Protein 6JP9 (pdb70)

Secondary structure (DSSP, 8-state):
---HHHHHHHHHHHHHHHHTTS-EEEE--SSHHHHHHHHHHHHHHGGGEEEEEEE-S-SPTTHHHHHIIIIIIIT--EEEEEE-HHHHHHHHTT---HHHHHHHHHHHHHHHHHHHHHHTT--EEE--------EEE-TTS-EEEEE-TTTT--HHHHHHHHHHTT--HHHHTPPP--TTGGGGGB-SS--HHHHHHHHHHHHHHHHHHHHTT-TTT-SEEEEEEEEEEEEE-S---EEEEEEEEEEEEEEETTEEEPPPPPHHHHHHHHHHHHHHSTTEEEEEEE---BTTB-SS--/--HHHHHHHHHHHHHHHHTTS-EEEE--SSHHHHHHHHHHHHHHGGGEEEEEEE-S-S-TTHHHHHIIIIIIIT--EEEEEE-HHHHHHHHTT---HHHHHHHHHHHHHHHHHHHHHHTT--EEE----S-----EEE-TTS-EEEEE-TTTT--HHHHHHHHHHTT--HHHHTPPP--TTGGGGGB-S---HHHHHHHHHHHHHHHHHHHHTT-TTT-SEEEEEEEEEEEEE--EEEEEEEEEEEB-SSTTSBB-----HHHHHHHHHHHHHHSTTEEEEEEE---BTTB-SS--/-HHHHHHHHHHHHHHH--B--SSHHHHHHH--HHHHGGG-EEEEEE-S-SPTTHHHHHIIIIIIIS--EEEEEE-HHHHHHHHTT---HHHHHHHHHHHHHHHHHH-----------------TTTT--HHHHHHHHHHTT--HHHHTPPP--SSGGGGGB-SS--HHHHHHHHHHHHHHHHHHHHTT-TTT-SEEEEEEEEEEEEEEETTEEEEEEEEEEEEEEEEETTEEE-----HHHHHHHHHHHHHHSTTEEEEEEE---BTTB-SS--/---HHHHHHHHHHHHHHHHTT--EEEE--SSHHHHHHHHHHHHHHGGGEEEEEEE-S-SPTTHHHHHIIIIIIIT--EEEEEE-HHHHHHHTTT---HHHHHHHHHHHHHHHHHHHHHHTT--EEE----GGG--EEE-TTS-EEEEE-TTTT--HHHHHHHHHHTT--HHHHTPPP--TTGGGGSB-SS--HHHHHHHHHHHHHHHHHHHHTT-TTT-SEEEEEEEEEEEEB-----EEEEEEEEEEB-SSSSSBB-----HHHHHHHHHHHHHHSTTEEEEEEE---BTTB-SS--

Structure (mmCIF, N/CA/C/O backbone):
data_6JP9
#
_entry.id   6JP9
#
_cell.length_a   82.180
_cell.length_b   100.430
_cell.length_c   157.590
_cell.angle_alpha   90.00
_cell.angle_beta   90.00
_cell.angle_gamma   90.00
#
_symmetry.space_group_name_H-M   'P 21 21 21'
#
loop_
_entity.id
_entity.type
_entity.pdbx_description
1 polymer 'GMP synthase [glutamine-hydrolyzing] subunit B'
2 non-polymer "XANTHOSINE-5'-MONOPHOSPHATE"
3 non-polymer 'TRIETHYLENE GLYCOL'
4 non-polymer 'MALONIC ACID'
5 water water
#
loop_
_atom_site.group_PDB
_atom_site.id
_atom_site.type_symbol
_atom_site.label_atom_id
_atom_site.label_alt_id
_atom_site.label_comp_id
_atom_site.label_asym_id
_atom_site.label_entity_id
_atom_site.label_seq_id
_atom_site.pdbx_PDB_ins_code
_atom_site.Cartn_x
_atom_site.Cartn_y
_atom_site.Cartn_z
_atom_site.occupancy
_atom_site.B_iso_or_equiv
_atom_site.auth_seq_id
_atom_site.auth_comp_id
_atom_site.auth_asym_id
_atom_site.auth_atom_id
_atom_site.pdbx_PDB_model_num
ATOM 1 N N . MET A 1 1 ? -7.266 -59.660 11.197 1.00 62.76 1 MET A N 1
ATOM 2 C CA . MET A 1 1 ? -6.141 -58.962 10.503 1.00 68.80 1 MET A CA 1
ATOM 3 C C . MET A 1 1 ? -5.452 -59.900 9.502 1.00 71.72 1 MET A C 1
ATOM 4 O O . MET A 1 1 ? -4.777 -60.858 9.889 1.00 74.79 1 MET A O 1
ATOM 9 N N . PHE A 1 2 ? -5.609 -59.568 8.223 1.00 69.38 2 PHE A N 1
ATOM 10 C CA . PHE A 1 2 ? -5.137 -60.365 7.083 1.00 65.16 2 PHE A CA 1
ATOM 11 C C . PHE A 1 2 ? -3.595 -60.508 7.066 1.00 61.05 2 PHE A C 1
ATOM 12 O O . PHE A 1 2 ? -2.860 -59.581 7.430 1.00 59.99 2 PHE A O 1
ATOM 20 N N . ASP A 1 3 ? -3.153 -61.692 6.640 1.00 58.44 3 ASP A N 1
ATOM 21 C CA . ASP A 1 3 ? -1.759 -62.136 6.643 1.00 61.65 3 ASP A CA 1
ATOM 22 C C . ASP A 1 3 ? -1.284 -62.401 5.195 1.00 58.68 3 ASP A C 1
ATOM 23 O O . ASP A 1 3 ? -1.591 -63.450 4.610 1.00 56.18 3 ASP A O 1
ATOM 28 N N . PRO A 1 4 ? -0.517 -61.461 4.616 1.00 59.13 4 PRO A N 1
ATOM 29 C CA . PRO A 1 4 ? -0.088 -61.630 3.213 1.00 57.29 4 PRO A CA 1
ATOM 30 C C . PRO A 1 4 ? 0.774 -62.876 2.982 1.00 58.66 4 PRO A C 1
ATOM 31 O O . PRO A 1 4 ? 0.446 -63.682 2.101 1.00 56.97 4 PRO A O 1
ATOM 35 N N . LYS A 1 5 ? 1.835 -63.024 3.791 1.00 60.37 5 LYS A N 1
ATOM 36 C CA . LYS A 1 5 ? 2.784 -64.156 3.727 1.00 58.07 5 LYS A CA 1
ATOM 37 C C . LYS A 1 5 ? 2.116 -65.545 3.705 1.00 57.93 5 LYS A C 1
ATOM 38 O O . LYS A 1 5 ? 2.531 -66.444 2.953 1.00 64.22 5 LYS A O 1
ATOM 41 N N . LYS A 1 6 ? 1.097 -65.713 4.535 1.00 59.02 6 LYS A N 1
ATOM 42 C CA . LYS A 1 6 ? 0.341 -66.975 4.634 1.00 64.81 6 LYS A CA 1
ATOM 43 C C . LYS A 1 6 ? -0.516 -67.161 3.392 1.00 67.26 6 LYS A C 1
ATOM 44 O O . LYS A 1 6 ? -0.598 -68.259 2.847 1.00 64.77 6 LYS A O 1
ATOM 46 N N . PHE A 1 7 ? -1.173 -66.077 2.972 1.00 64.91 7 PHE A N 1
ATOM 47 C CA . PHE A 1 7 ? -2.030 -66.103 1.808 1.00 56.32 7 PHE A CA 1
ATOM 48 C C . PHE A 1 7 ? -1.255 -66.501 0.566 1.00 48.54 7 PHE A C 1
ATOM 49 O O . PHE A 1 7 ? -1.741 -67.305 -0.196 1.00 53.67 7 PHE A O 1
ATOM 57 N N . ILE A 1 8 ? -0.053 -65.953 0.394 1.00 45.04 8 ILE A N 1
ATOM 58 C CA . ILE A 1 8 ? 0.810 -66.302 -0.722 1.00 48.17 8 ILE A CA 1
ATOM 59 C C . ILE A 1 8 ? 1.121 -67.820 -0.796 1.00 56.86 8 ILE A C 1
ATOM 60 O O . ILE A 1 8 ? 1.052 -68.387 -1.872 1.00 64.82 8 ILE A O 1
ATOM 65 N N . ASP A 1 9 ? 1.445 -68.475 0.320 1.00 61.21 9 ASP A N 1
ATOM 66 C CA . ASP A 1 9 ? 1.726 -69.937 0.316 1.00 59.10 9 ASP A CA 1
ATOM 67 C C . ASP A 1 9 ? 0.488 -70.787 0.076 1.00 61.65 9 ASP A C 1
ATOM 68 O O . ASP A 1 9 ? 0.590 -71.833 -0.563 1.00 63.60 9 ASP A O 1
ATOM 73 N N . GLU A 1 10 ? -0.661 -70.356 0.609 1.00 60.46 10 GLU A N 1
ATOM 74 C CA . GLU A 1 10 ? -1.939 -71.069 0.419 1.00 60.30 10 GLU A CA 1
ATOM 75 C C . GLU A 1 10 ? -2.453 -70.905 -1.012 1.00 58.25 10 GLU A C 1
ATOM 76 O O . GLU A 1 10 ? -2.953 -71.857 -1.609 1.00 58.90 10 GLU A O 1
ATOM 78 N N . ALA A 1 11 ? -2.320 -69.691 -1.541 1.00 60.11 11 ALA A N 1
ATOM 79 C CA . ALA A 1 11 ? -2.796 -69.339 -2.888 1.00 62.47 11 ALA A CA 1
ATOM 80 C C . ALA A 1 11 ? -1.961 -70.026 -3.970 1.00 65.01 11 ALA A C 1
ATOM 81 O O . ALA A 1 11 ? -2.517 -70.676 -4.865 1.00 66.76 11 ALA A O 1
ATOM 83 N N . VAL A 1 12 ? -0.637 -69.892 -3.861 1.00 64.69 12 VAL A N 1
ATOM 84 C CA . VAL A 1 12 ? 0.309 -70.507 -4.794 1.00 65.01 12 VAL A CA 1
ATOM 85 C C . VAL A 1 12 ? 0.121 -72.020 -4.872 1.00 64.49 12 VAL A C 1
ATOM 86 O O . VAL A 1 12 ? 0.177 -72.585 -5.958 1.00 74.54 12 VAL A O 1
ATOM 90 N N . GLU A 1 13 ? -0.120 -72.660 -3.731 1.00 62.10 13 GLU A N 1
ATOM 91 C CA . GLU A 1 13 ? -0.430 -74.102 -3.677 1.00 62.46 13 GLU A CA 1
ATOM 92 C C . GLU A 1 13 ? -1.772 -74.456 -4.367 1.00 59.75 13 GLU A C 1
ATOM 93 O O . GLU A 1 13 ? -1.856 -75.461 -5.074 1.00 58.03 13 GLU A O 1
ATOM 95 N N . GLU A 1 14 ? -2.799 -73.631 -4.130 1.00 55.80 14 GLU A N 1
ATOM 96 C CA . GLU A 1 14 ? -4.128 -73.778 -4.729 1.00 58.34 14 GLU A CA 1
ATOM 97 C C . GLU A 1 14 ? -4.085 -73.526 -6.257 1.00 61.79 14 GLU A C 1
ATOM 98 O O . GLU A 1 14 ? -4.719 -74.275 -7.011 1.00 55.64 14 GLU A O 1
ATOM 102 N N . ILE A 1 15 ? -3.343 -72.495 -6.701 1.00 55.95 15 ILE A N 1
ATOM 103 C CA . ILE A 1 15 ? -3.192 -72.192 -8.144 1.00 52.85 15 ILE A CA 1
ATOM 104 C C . ILE A 1 15 ? -2.555 -73.388 -8.902 1.00 57.73 15 ILE A C 1
ATOM 105 O O . ILE A 1 15 ? -3.142 -73.881 -9.872 1.00 59.19 15 ILE A O 1
ATOM 110 N N . LYS A 1 16 ? -1.372 -73.832 -8.472 1.00 58.30 16 LYS A N 1
ATOM 111 C CA . LYS A 1 16 ? -0.731 -75.081 -8.980 1.00 59.13 16 LYS A CA 1
ATOM 112 C C . LYS A 1 16 ? -1.705 -76.253 -9.222 1.00 65.10 16 LYS A C 1
ATOM 113 O O . LYS A 1 16 ? -1.710 -76.872 -10.309 1.00 63.82 16 LYS A O 1
ATOM 119 N N . GLN A 1 17 ? -2.526 -76.529 -8.208 1.00 58.56 17 GLN A N 1
ATOM 120 C CA . GLN A 1 17 ? -3.414 -77.691 -8.206 1.00 61.19 17 GLN A CA 1
ATOM 121 C C . GLN A 1 17 ? -4.632 -77.500 -9.127 1.00 66.32 17 GLN A C 1
ATOM 122 O O . GLN A 1 17 ? -4.988 -78.412 -9.856 1.00 76.31 17 GLN A O 1
ATOM 126 N N . GLN A 1 18 ? -5.270 -76.335 -9.101 1.00 65.27 18 GLN A N 1
ATOM 127 C CA . GLN A 1 18 ? -6.407 -76.062 -9.999 1.00 64.32 18 GLN A CA 1
ATOM 128 C C . GLN A 1 18 ? -5.957 -76.054 -11.477 1.00 63.41 18 GLN A C 1
ATOM 129 O O . GLN A 1 18 ? -6.661 -76.582 -12.354 1.00 64.35 18 GLN A O 1
ATOM 132 N N . ILE A 1 19 ? -4.766 -75.503 -11.724 1.00 65.27 19 ILE A N 1
ATOM 133 C CA . ILE A 1 19 ? -4.213 -75.307 -13.075 1.00 60.50 19 ILE A CA 1
ATOM 134 C C . ILE A 1 19 ? -3.596 -76.585 -13.630 1.00 64.98 19 ILE A C 1
ATOM 135 O O . ILE A 1 19 ? -3.926 -77.007 -14.759 1.00 62.96 19 ILE A O 1
ATOM 140 N N . SER A 1 20 ? -2.669 -77.148 -12.854 1.00 67.31 20 SER A N 1
ATOM 141 C CA . SER A 1 20 ? -1.954 -78.417 -13.186 1.00 70.50 20 SER A CA 1
ATOM 142 C C . SER A 1 20 ? -0.795 -78.152 -14.150 1.00 70.97 20 SER A C 1
ATOM 143 O O . SER A 1 20 ? -0.086 -77.160 -13.994 1.00 74.53 20 SER A O 1
ATOM 146 N N . ASP A 1 21 ? -0.581 -79.035 -15.123 1.00 72.71 21 ASP A N 1
ATOM 147 C CA . ASP A 1 21 ? 0.490 -78.846 -16.111 1.00 74.30 21 ASP A CA 1
ATOM 148 C C . ASP A 1 21 ? 0.130 -77.832 -17.241 1.00 59.83 21 ASP A C 1
ATOM 149 O O . ASP A 1 21 ? 1.014 -77.460 -18.024 1.00 56.80 21 ASP A O 1
ATOM 151 N N . ARG A 1 22 ? -1.140 -77.398 -17.296 1.00 53.84 22 ARG A N 1
ATOM 152 C CA . ARG A 1 22 ? -1.727 -76.706 -18.455 1.00 52.09 22 ARG A CA 1
ATOM 153 C C . ARG A 1 22 ? -1.288 -75.227 -18.663 1.00 57.37 22 ARG A C 1
ATOM 154 O O . ARG A 1 22 ? -0.794 -74.555 -17.743 1.00 49.23 22 ARG A O 1
ATOM 162 N N . LYS A 1 23 ? -1.502 -74.732 -19.884 1.00 56.04 23 LYS A N 1
ATOM 163 C CA . LYS A 1 23 ? -1.101 -73.378 -20.261 1.00 54.28 23 LYS A CA 1
ATOM 164 C C . LYS A 1 23 ? -2.173 -72.363 -19.839 1.00 56.50 23 LYS A C 1
ATOM 165 O O . LYS A 1 23 ? -3.388 -72.567 -20.067 1.00 50.46 23 LYS A O 1
ATOM 171 N N . ALA A 1 24 ? -1.713 -71.279 -19.202 1.00 49.88 24 ALA A N 1
ATOM 172 C CA . ALA A 1 24 ? -2.613 -70.263 -18.685 1.00 48.08 24 ALA A CA 1
ATOM 173 C C . ALA A 1 24 ? -2.290 -68.926 -19.296 1.00 44.07 24 ALA A C 1
ATOM 174 O O . ALA A 1 24 ? -1.143 -68.599 -19.597 1.00 42.96 24 ALA A O 1
ATOM 176 N N . ILE A 1 25 ? -3.315 -68.117 -19.399 1.00 40.40 25 ILE A N 1
ATOM 177 C CA . ILE A 1 25 ? -3.141 -66.792 -19.943 1.00 43.13 25 ILE A CA 1
ATOM 178 C C . ILE A 1 25 ? -3.860 -65.740 -19.059 1.00 41.97 25 ILE A C 1
ATOM 179 O O . ILE A 1 25 ? -4.920 -66.023 -18.477 1.00 43.71 25 ILE A O 1
ATOM 184 N N . ILE A 1 26 ? -3.297 -64.526 -19.008 1.00 40.83 26 ILE A N 1
ATOM 185 C CA . ILE A 1 26 ? -3.903 -63.406 -18.257 1.00 37.63 26 ILE A CA 1
ATOM 186 C C . ILE A 1 26 ? -3.782 -62.078 -19.013 1.00 36.73 26 ILE A C 1
ATOM 187 O O . ILE A 1 26 ? -2.730 -61.805 -19.640 1.00 31.10 26 ILE A O 1
ATOM 192 N N . ALA A 1 27 ? -4.806 -61.227 -18.906 1.00 35.03 27 ALA A N 1
ATOM 193 C CA . ALA A 1 27 ? -4.625 -59.845 -19.372 1.00 35.50 27 ALA A CA 1
ATOM 194 C C . ALA A 1 27 ? -4.058 -58.941 -18.286 1.00 35.74 27 ALA A C 1
ATOM 195 O O . ALA A 1 27 ? -4.660 -58.806 -17.224 1.00 37.15 27 ALA A O 1
ATOM 197 N N . LEU A 1 28 ? -2.873 -58.369 -18.538 1.00 34.05 28 LEU A N 1
ATOM 198 C CA . LEU A 1 28 ? -2.357 -57.247 -17.723 1.00 38.25 28 LEU A CA 1
ATOM 199 C C . LEU A 1 28 ? -2.995 -55.902 -18.140 1.00 38.85 28 LEU A C 1
ATOM 200 O O . LEU A 1 28 ? -2.775 -55.419 -19.273 1.00 38.15 28 LEU A O 1
ATOM 205 N N . SER A 1 29 ? -3.858 -55.375 -17.278 1.00 41.19 29 SER A N 1
ATOM 206 C CA . SER A 1 29 ? -4.346 -53.944 -17.367 1.00 41.93 29 SER A CA 1
ATOM 207 C C . SER A 1 29 ? -3.357 -52.844 -16.888 1.00 45.17 29 SER A C 1
ATOM 208 O O . SER A 1 29 ? -3.549 -51.686 -17.195 1.00 56.41 29 SER A O 1
ATOM 211 N N . GLY A 1 30 ? -2.301 -53.208 -16.159 1.00 44.80 30 GLY A N 1
ATOM 212 C CA . GLY A 1 30 ? -1.491 -52.246 -15.399 1.00 42.17 30 GLY A CA 1
ATOM 213 C C . GLY A 1 30 ? -2.047 -51.934 -14.009 1.00 40.04 30 GLY A C 1
ATOM 214 O O . GLY A 1 30 ? -1.358 -51.368 -13.214 1.00 41.21 30 GLY A O 1
ATOM 215 N N . GLY A 1 31 ? -3.286 -52.332 -13.712 1.00 40.09 31 GLY A N 1
ATOM 216 C CA . GLY A 1 31 ? -3.853 -52.235 -12.364 1.00 38.05 31 GLY A CA 1
ATOM 217 C C . GLY A 1 31 ? -3.333 -53.293 -11.388 1.00 40.50 31 GLY A C 1
ATOM 218 O O . GLY A 1 31 ? -2.695 -54.312 -11.773 1.00 39.12 31 GLY A O 1
ATOM 219 N N . VAL A 1 32 ? -3.629 -53.055 -10.114 1.00 37.81 32 VAL A N 1
ATOM 220 C CA . VAL A 1 32 ? -3.050 -53.811 -9.018 1.00 35.91 32 VAL A CA 1
ATOM 221 C C . VAL A 1 32 ? -3.577 -55.239 -8.965 1.00 35.84 32 VAL A C 1
ATOM 222 O O . VAL A 1 32 ? -2.793 -56.144 -8.696 1.00 37.97 32 VAL A O 1
ATOM 226 N N . ASP A 1 33 ? -4.869 -55.418 -9.253 1.00 33.82 33 ASP A N 1
ATOM 227 C CA . ASP A 1 33 ? -5.565 -56.687 -9.139 1.00 37.30 33 ASP A CA 1
ATOM 228 C C . ASP A 1 33 ? -4.998 -57.703 -10.128 1.00 36.40 33 ASP A C 1
ATOM 229 O O . ASP A 1 33 ? -4.506 -58.770 -9.701 1.00 36.50 33 ASP A O 1
ATOM 234 N N . SER A 1 34 ? -5.017 -57.355 -11.424 1.00 34.95 34 SER A N 1
ATOM 235 C CA . SER A 1 34 ? -4.426 -58.226 -12.456 1.00 36.27 34 SER A CA 1
ATOM 236 C C . SER A 1 34 ? -2.918 -58.403 -12.240 1.00 38.13 34 SER A C 1
ATOM 237 O O . SER A 1 34 ? -2.364 -59.515 -12.456 1.00 33.35 34 SER A O 1
ATOM 240 N N . SER A 1 35 ? -2.251 -57.337 -11.820 1.00 32.25 35 SER A N 1
ATOM 241 C CA . SER A 1 35 ? -0.789 -57.414 -11.554 1.00 36.64 35 SER A CA 1
ATOM 242 C C . SER A 1 35 ? -0.495 -58.478 -10.478 1.00 38.16 35 SER A C 1
ATOM 243 O O . SER A 1 35 ? 0.413 -59.270 -10.656 1.00 39.06 35 SER A O 1
ATOM 246 N N . VAL A 1 36 ? -1.303 -58.502 -9.402 1.00 35.84 36 VAL A N 1
ATOM 247 C CA . VAL A 1 36 ? -1.134 -59.453 -8.296 1.00 38.25 36 VAL A CA 1
ATOM 248 C C . VAL A 1 36 ? -1.446 -60.914 -8.675 1.00 38.29 36 VAL A C 1
ATOM 249 O O . VAL A 1 36 ? -0.680 -61.811 -8.342 1.00 35.97 36 VAL A O 1
ATOM 253 N N . ALA A 1 37 ? -2.559 -61.119 -9.358 1.00 38.60 37 ALA A N 1
ATOM 254 C CA . ALA A 1 37 ? -2.928 -62.424 -9.882 1.00 42.26 37 ALA A CA 1
ATOM 255 C C . ALA A 1 37 ? -1.875 -62.982 -10.846 1.00 43.96 37 ALA A C 1
ATOM 256 O O . ALA A 1 37 ? -1.681 -64.207 -10.924 1.00 42.01 37 ALA A O 1
ATOM 258 N N . ALA A 1 38 ? -1.228 -62.093 -11.607 1.00 40.73 38 ALA A N 1
ATOM 259 C CA . ALA A 1 38 ? -0.208 -62.500 -12.546 1.00 40.70 38 ALA A CA 1
ATOM 260 C C . ALA A 1 38 ? 1.003 -62.961 -11.767 1.00 46.17 38 ALA A C 1
ATOM 261 O O . ALA A 1 38 ? 1.540 -64.048 -12.023 1.00 46.70 38 ALA A O 1
ATOM 263 N N . VAL A 1 39 ? 1.414 -62.163 -10.791 1.00 41.70 39 VAL A N 1
ATOM 264 C CA . VAL A 1 39 ? 2.572 -62.533 -10.009 1.00 41.22 39 VAL A CA 1
ATOM 265 C C . VAL A 1 39 ? 2.347 -63.808 -9.203 1.00 41.17 39 VAL A C 1
ATOM 266 O O . VAL A 1 39 ? 3.235 -64.674 -9.198 1.00 41.58 39 VAL A O 1
ATOM 270 N N . LEU A 1 40 ? 1.196 -63.945 -8.550 1.00 41.45 40 LEU A N 1
ATOM 271 C CA . LEU A 1 40 ? 0.871 -65.188 -7.836 1.00 45.25 40 LEU A CA 1
ATOM 272 C C . LEU A 1 40 ? 0.943 -66.368 -8.741 1.00 43.70 40 LEU A C 1
ATOM 273 O O . LEU A 1 40 ? 1.659 -67.327 -8.453 1.00 44.87 40 LEU A O 1
ATOM 278 N N . THR A 1 41 ? 0.199 -66.278 -9.852 1.00 48.61 41 THR A N 1
ATOM 279 C CA . THR A 1 41 ? 0.176 -67.324 -10.856 1.00 46.96 41 THR A CA 1
ATOM 280 C C . THR A 1 41 ? 1.573 -67.665 -11.403 1.00 52.54 41 THR A C 1
ATOM 281 O O . THR A 1 41 ? 1.880 -68.839 -11.637 1.00 55.17 41 THR A O 1
ATOM 285 N N . HIS A 1 42 ? 2.424 -66.666 -11.586 1.00 47.12 42 HIS A N 1
ATOM 286 C CA . HIS A 1 42 ? 3.800 -66.910 -12.033 1.00 53.57 42 HIS A CA 1
ATOM 287 C C . HIS A 1 42 ? 4.685 -67.633 -11.001 1.00 60.34 42 HIS A C 1
ATOM 288 O O . HIS A 1 42 ? 5.637 -68.324 -11.378 1.00 59.31 42 HIS A O 1
ATOM 295 N N . LYS A 1 43 ? 4.408 -67.447 -9.715 1.00 58.87 43 LYS A N 1
ATOM 296 C CA . LYS A 1 43 ? 5.100 -68.238 -8.680 1.00 57.50 43 LYS A CA 1
ATOM 297 C C . LYS A 1 43 ? 4.639 -69.691 -8.683 1.00 53.11 43 LYS A C 1
ATOM 298 O O . LYS A 1 43 ? 5.428 -70.563 -8.397 1.00 54.81 43 LYS A O 1
ATOM 304 N N . ALA A 1 44 ? 3.377 -69.927 -9.048 1.00 55.51 44 ALA A N 1
ATOM 305 C CA . ALA A 1 44 ? 2.779 -71.267 -9.101 1.00 57.34 44 ALA A CA 1
ATOM 306 C C . ALA A 1 44 ? 3.229 -72.133 -10.276 1.00 61.70 44 ALA A C 1
ATOM 307 O O . ALA A 1 44 ? 3.573 -73.291 -10.082 1.00 64.23 44 ALA A O 1
ATOM 309 N N . ILE A 1 45 ? 3.209 -71.585 -11.491 1.00 59.90 45 ILE A N 1
ATOM 310 C CA . ILE A 1 45 ? 3.434 -72.379 -12.703 1.00 47.15 45 ILE A CA 1
ATOM 311 C C . ILE A 1 45 ? 4.554 -71.872 -13.602 1.00 46.46 45 ILE A C 1
ATOM 312 O O . ILE A 1 45 ? 4.673 -72.314 -14.740 1.00 48.20 45 ILE A O 1
ATOM 317 N N . GLY A 1 46 ? 5.367 -70.929 -13.118 1.00 52.03 46 GLY A N 1
ATOM 318 C CA . GLY A 1 46 ? 6.441 -70.305 -13.925 1.00 50.82 46 GLY A CA 1
ATOM 319 C C . GLY A 1 46 ? 6.061 -70.050 -15.389 1.00 55.95 46 GLY A C 1
ATOM 320 O O . GLY A 1 46 ? 4.987 -69.503 -15.678 1.00 54.59 46 GLY A O 1
ATOM 321 N N . ASP A 1 47 ? 6.916 -70.511 -16.308 1.00 59.48 47 ASP A N 1
ATOM 322 C CA . ASP A 1 47 ? 6.776 -70.292 -17.774 1.00 55.46 47 ASP A CA 1
ATOM 323 C C . ASP A 1 47 ? 5.476 -70.824 -18.458 1.00 53.20 47 ASP A C 1
ATOM 324 O O . ASP A 1 47 ? 5.257 -70.563 -19.637 1.00 58.08 47 ASP A O 1
ATOM 327 N N . LYS A 1 48 ? 4.616 -71.554 -17.747 1.00 52.39 48 LYS A N 1
ATOM 328 C CA . LYS A 1 48 ? 3.288 -71.936 -18.279 1.00 52.78 48 LYS A CA 1
ATOM 329 C C . LYS A 1 48 ? 2.255 -70.770 -18.286 1.00 51.73 48 LYS A C 1
ATOM 330 O O . LYS A 1 48 ? 1.132 -70.903 -18.789 1.00 44.25 48 LYS A O 1
ATOM 334 N N . LEU A 1 49 ? 2.617 -69.637 -17.690 1.00 51.24 49 LEU A N 1
ATOM 335 C CA . LEU A 1 49 ? 1.747 -68.451 -17.731 1.00 43.57 49 LEU A CA 1
ATOM 336 C C . LEU A 1 49 ? 2.250 -67.569 -18.855 1.00 43.08 49 LEU A C 1
ATOM 337 O O . LEU A 1 49 ? 3.458 -67.285 -18.947 1.00 43.26 49 LEU A O 1
ATOM 342 N N . THR A 1 50 ? 1.316 -67.179 -19.719 1.00 39.51 50 THR A N 1
ATOM 343 C CA . THR A 1 50 ? 1.502 -66.077 -20.649 1.00 45.38 50 THR A CA 1
ATOM 344 C C . THR A 1 50 ? 0.702 -64.837 -20.187 1.00 40.56 50 THR A C 1
ATOM 345 O O . THR A 1 50 ? -0.529 -64.882 -20.044 1.00 40.05 50 THR A O 1
ATOM 349 N N . ALA A 1 51 ? 1.424 -63.771 -19.881 1.00 39.05 51 ALA A N 1
ATOM 350 C CA . ALA A 1 51 ? 0.803 -62.448 -19.589 1.00 41.56 51 ALA A CA 1
ATOM 351 C C . ALA A 1 51 ? 0.754 -61.644 -20.884 1.00 42.51 51 ALA A C 1
ATOM 352 O O . ALA A 1 51 ? 1.752 -61.566 -21.587 1.00 35.93 51 ALA A O 1
ATOM 354 N N . VAL A 1 52 ? -0.406 -61.055 -21.172 1.00 39.93 52 VAL A N 1
ATOM 355 C CA . VAL A 1 52 ? -0.647 -60.313 -22.402 1.00 38.57 52 VAL A CA 1
ATOM 356 C C . VAL A 1 52 ? -0.908 -58.836 -22.023 1.00 34.55 52 VAL A C 1
ATOM 357 O O . VAL A 1 52 ? -1.817 -58.558 -21.240 1.00 32.04 52 VAL A O 1
ATOM 361 N N . PHE A 1 53 ? -0.165 -57.917 -22.626 1.00 32.87 53 PHE A N 1
ATOM 362 C CA . PHE A 1 53 ? -0.457 -56.461 -22.527 1.00 33.66 53 PHE A CA 1
ATOM 363 C C . PHE A 1 53 ? -0.894 -55.993 -23.914 1.00 37.08 53 PHE A C 1
ATOM 364 O O . PHE A 1 53 ? -0.094 -55.947 -24.877 1.00 31.51 53 PHE A O 1
ATOM 372 N N . VAL A 1 54 ? -2.169 -55.633 -24.044 1.00 34.34 54 VAL A N 1
ATOM 373 C CA . VAL A 1 54 ? -2.584 -55.065 -25.303 1.00 37.08 54 VAL A CA 1
ATOM 374 C C . VAL A 1 54 ? -2.354 -53.540 -25.235 1.00 34.89 54 VAL A C 1
ATOM 375 O O . VAL A 1 54 ? -3.008 -52.848 -24.486 1.00 35.96 54 VAL A O 1
ATOM 379 N N . ASP A 1 55 ? -1.422 -53.024 -26.026 1.00 35.43 55 ASP A N 1
ATOM 380 C CA . ASP A 1 55 ? -1.229 -51.589 -26.104 1.00 33.20 55 ASP A CA 1
ATOM 381 C C . ASP A 1 55 ? -2.252 -51.005 -27.079 1.00 33.28 55 ASP A C 1
ATOM 382 O O . ASP A 1 55 ? -2.047 -50.991 -28.295 1.00 36.74 55 ASP A O 1
ATOM 387 N N . THR A 1 56 ? -3.379 -50.555 -26.533 1.00 35.20 56 THR A N 1
ATOM 388 C CA . THR A 1 56 ? -4.469 -49.994 -27.306 1.00 34.27 56 THR A CA 1
ATOM 389 C C . THR A 1 56 ? -4.180 -48.532 -27.779 1.00 37.39 56 THR A C 1
ATOM 390 O O . THR A 1 56 ? -4.966 -47.959 -28.525 1.00 35.93 56 THR A O 1
ATOM 394 N N . GLY A 1 57 ? -3.115 -47.917 -27.279 1.00 36.16 57 GLY A N 1
ATOM 395 C CA . GLY A 1 57 ? -2.841 -46.491 -27.522 1.00 35.76 57 GLY A CA 1
ATOM 396 C C . GLY A 1 57 ? -3.729 -45.570 -26.692 1.00 40.95 57 GLY A C 1
ATOM 397 O O . GLY A 1 57 ? -3.620 -44.355 -26.815 1.00 43.26 57 GLY A O 1
ATOM 398 N N . LEU A 1 58 ? -4.576 -46.152 -25.827 1.00 37.25 58 LEU A N 1
ATOM 399 C CA . LEU A 1 58 ? -5.524 -45.447 -24.990 1.00 37.14 58 LEU A CA 1
ATOM 400 C C . LEU A 1 58 ? -5.134 -45.426 -23.501 1.00 38.99 58 LEU A C 1
ATOM 401 O O . LEU A 1 58 ? -5.928 -44.978 -22.663 1.00 38.14 58 LEU A O 1
ATOM 406 N N . MET A 1 59 ? -3.934 -45.902 -23.183 1.00 35.13 59 MET A N 1
ATOM 407 C CA . MET A 1 59 ? -3.468 -46.061 -21.807 1.00 38.39 59 MET A CA 1
ATOM 408 C C . MET A 1 59 ? -2.772 -44.744 -21.429 1.00 38.65 59 MET A C 1
ATOM 409 O O . MET A 1 59 ? -2.513 -43.887 -22.306 1.00 33.59 59 MET A O 1
ATOM 414 N N . ARG A 1 60 ? -2.390 -44.635 -20.161 1.00 34.64 60 ARG A N 1
ATOM 415 C CA . ARG A 1 60 ? -1.648 -43.458 -19.689 1.00 37.08 60 ARG A CA 1
ATOM 416 C C . ARG A 1 60 ? -0.249 -43.483 -20.269 1.00 34.51 60 ARG A C 1
ATOM 417 O O . ARG A 1 60 ? 0.306 -44.553 -20.535 1.00 30.02 60 ARG A O 1
ATOM 425 N N . LYS A 1 61 ? 0.327 -42.306 -20.408 1.00 29.39 61 LYS A N 1
ATOM 426 C CA . LYS A 1 61 ? 1.661 -42.179 -20.919 1.00 35.42 61 LYS A CA 1
ATOM 427 C C . LYS A 1 61 ? 2.634 -43.134 -20.207 1.00 34.50 61 LYS A C 1
ATOM 428 O O . LYS A 1 61 ? 2.603 -43.221 -19.016 1.00 35.62 61 LYS A O 1
ATOM 434 N N . GLY A 1 62 ? 3.480 -43.840 -20.930 1.00 37.05 62 GLY A N 1
ATOM 435 C CA . GLY A 1 62 ? 4.516 -44.672 -20.285 1.00 37.72 62 GLY A CA 1
ATOM 436 C C . GLY A 1 62 ? 3.994 -46.038 -19.798 1.00 41.63 62 GLY A C 1
ATOM 437 O O . GLY A 1 62 ? 4.756 -46.802 -19.236 1.00 38.22 62 GLY A O 1
ATOM 438 N N . GLU A 1 63 ? 2.705 -46.364 -19.967 1.00 37.82 63 GLU A N 1
ATOM 439 C CA . GLU A 1 63 ? 2.186 -47.620 -19.408 1.00 39.28 63 GLU A CA 1
ATOM 440 C C . GLU A 1 63 ? 2.864 -48.884 -19.922 1.00 37.12 63 GLU A C 1
ATOM 441 O O . GLU A 1 63 ? 3.209 -49.736 -19.135 1.00 33.94 63 GLU A O 1
ATOM 447 N N . ARG A 1 64 ? 2.976 -49.028 -21.241 1.00 39.11 64 ARG A N 1
ATOM 448 C CA . ARG A 1 64 ? 3.588 -50.204 -21.854 1.00 40.84 64 ARG A CA 1
ATOM 449 C C . ARG A 1 64 ? 5.005 -50.439 -21.284 1.00 40.57 64 ARG A C 1
ATOM 450 O O . ARG A 1 64 ? 5.395 -51.564 -20.934 1.00 37.64 64 ARG A O 1
ATOM 458 N N . GLU A 1 65 ? 5.747 -49.351 -21.160 1.00 34.69 65 GLU A N 1
ATOM 459 C CA . GLU A 1 65 ? 7.172 -49.404 -20.753 1.00 37.32 65 GLU A CA 1
ATOM 460 C C . GLU A 1 65 ? 7.282 -49.790 -19.307 1.00 39.46 65 GLU A C 1
ATOM 461 O O . GLU A 1 65 ? 8.133 -50.608 -18.963 1.00 35.73 65 GLU A O 1
ATOM 467 N N . GLU A 1 66 ? 6.398 -49.238 -18.457 1.00 39.78 66 GLU A N 1
ATOM 468 C CA . GLU A 1 66 ? 6.334 -49.677 -17.062 1.00 39.95 66 GLU A CA 1
ATOM 469 C C . GLU A 1 66 ? 5.938 -51.164 -16.953 1.00 40.67 66 GLU A C 1
ATOM 470 O O . GLU A 1 66 ? 6.498 -51.878 -16.129 1.00 39.04 66 GLU A O 1
ATOM 476 N N . VAL A 1 67 ? 5.001 -51.649 -17.775 1.00 37.05 67 VAL A N 1
ATOM 477 C CA . VAL A 1 67 ? 4.620 -53.075 -17.681 1.00 38.77 67 VAL A CA 1
ATOM 478 C C . VAL A 1 67 ? 5.811 -53.942 -18.077 1.00 38.87 67 VAL A C 1
ATOM 479 O O . VAL A 1 67 ? 6.045 -54.980 -17.458 1.00 38.59 67 VAL A O 1
ATOM 483 N N . GLU A 1 68 ? 6.533 -53.519 -19.115 1.00 44.46 68 GLU A N 1
ATOM 484 C CA . GLU A 1 68 ? 7.704 -54.244 -19.623 1.00 46.94 68 GLU A CA 1
ATOM 485 C C . GLU A 1 68 ? 8.744 -54.434 -18.560 1.00 44.89 68 GLU A C 1
ATOM 486 O O . GLU A 1 68 ? 9.051 -55.600 -18.218 1.00 37.24 68 GLU A O 1
ATOM 492 N N . LYS A 1 69 ? 9.214 -53.304 -18.018 1.00 39.22 69 LYS A N 1
ATOM 493 C CA . LYS A 1 69 ? 10.224 -53.273 -16.981 1.00 44.49 69 LYS A CA 1
ATOM 494 C C . LYS A 1 69 ? 9.825 -54.055 -15.712 1.00 51.95 69 LYS A C 1
ATOM 495 O O . LYS A 1 69 ? 10.688 -54.665 -15.048 1.00 48.67 69 LYS A O 1
ATOM 499 N N . THR A 1 70 ? 8.550 -53.957 -15.322 1.00 45.34 70 THR A N 1
ATOM 500 C CA . THR A 1 70 ? 8.090 -54.592 -14.085 1.00 46.57 70 THR A CA 1
ATOM 501 C C . THR A 1 70 ? 7.907 -56.093 -14.267 1.00 48.06 70 THR A C 1
ATOM 502 O O . THR A 1 70 ? 8.460 -56.872 -13.495 1.00 46.83 70 THR A O 1
ATOM 506 N N . PHE A 1 71 ? 7.142 -56.497 -15.293 1.00 47.77 71 PHE A N 1
ATOM 507 C CA . PHE A 1 71 ? 6.701 -57.890 -15.470 1.00 43.30 71 PHE A CA 1
ATOM 508 C C . PHE A 1 71 ? 7.626 -58.792 -16.287 1.00 45.53 71 PHE A C 1
ATOM 509 O O . PHE A 1 71 ? 7.750 -59.979 -15.977 1.00 42.00 71 PHE A O 1
ATOM 517 N N . ARG A 1 72 ? 8.263 -58.240 -17.317 1.00 52.25 72 ARG A N 1
ATOM 518 C CA . ARG A 1 72 ? 9.239 -58.997 -18.120 1.00 52.85 72 ARG A CA 1
ATOM 519 C C . ARG A 1 72 ? 10.614 -58.900 -17.462 1.00 52.25 72 ARG A C 1
ATOM 520 O O . ARG A 1 72 ? 11.144 -59.905 -17.055 1.00 49.50 72 ARG A O 1
ATOM 528 N N . ASP A 1 73 ? 11.144 -57.693 -17.308 1.00 45.70 73 ASP A N 1
ATOM 529 C CA . ASP A 1 73 ? 12.501 -57.491 -16.779 1.00 48.61 73 ASP A CA 1
ATOM 530 C C . ASP A 1 73 ? 12.666 -57.787 -15.288 1.00 49.70 73 ASP A C 1
ATOM 531 O O . ASP A 1 73 ? 13.519 -58.591 -14.911 1.00 53.26 73 ASP A O 1
ATOM 536 N N . LYS A 1 74 ? 11.866 -57.172 -14.440 1.00 51.29 74 LYS A N 1
ATOM 537 C CA . LYS A 1 74 ? 12.007 -57.420 -13.013 1.00 54.07 74 LYS A CA 1
ATOM 538 C C . LYS A 1 74 ? 11.461 -58.800 -12.557 1.00 57.87 74 LYS A C 1
ATOM 539 O O . LYS A 1 74 ? 12.148 -59.486 -11.791 1.00 66.19 74 LYS A O 1
ATOM 542 N N . LEU A 1 75 ? 10.284 -59.243 -13.004 1.00 48.93 75 LEU A N 1
ATOM 543 C CA . LEU A 1 75 ? 9.737 -60.516 -12.489 1.00 43.73 75 LEU A CA 1
ATOM 544 C C . LEU A 1 75 ? 9.944 -61.761 -13.332 1.00 45.41 75 LEU A C 1
ATOM 545 O O . LEU A 1 75 ? 9.677 -62.856 -12.858 1.00 47.54 75 LEU A O 1
ATOM 550 N N . GLY A 1 76 ? 10.384 -61.592 -14.572 1.00 48.90 76 GLY A N 1
ATOM 551 C CA . GLY A 1 76 ? 10.651 -62.701 -15.491 1.00 48.26 76 GLY A CA 1
ATOM 552 C C . GLY A 1 76 ? 9.424 -63.439 -16.015 1.00 54.68 76 GLY A C 1
ATOM 553 O O . GLY A 1 76 ? 9.523 -64.628 -16.341 1.00 56.30 76 GLY A O 1
ATOM 554 N N . LEU A 1 77 ? 8.271 -62.770 -16.125 1.00 43.78 77 LEU A N 1
ATOM 555 C CA . LEU A 1 77 ? 7.077 -63.454 -16.633 1.00 44.18 77 LEU A CA 1
ATOM 556 C C . LEU A 1 77 ? 7.228 -63.566 -18.122 1.00 44.32 77 LEU A C 1
ATOM 557 O O . LEU A 1 77 ? 8.006 -62.816 -18.727 1.00 49.36 77 LEU A O 1
ATOM 562 N N . ASN A 1 78 ? 6.535 -64.528 -18.719 1.00 47.99 78 ASN A N 1
ATOM 563 C CA . ASN A 1 78 ? 6.378 -64.555 -20.186 1.00 49.17 78 ASN A CA 1
ATOM 564 C C . ASN A 1 78 ? 5.403 -63.467 -20.627 1.00 45.17 78 ASN A C 1
ATOM 565 O O . ASN A 1 78 ? 4.169 -63.666 -20.573 1.00 42.54 78 ASN A O 1
ATOM 570 N N . LEU A 1 79 ? 5.933 -62.342 -21.102 1.00 41.52 79 LEU A N 1
ATOM 571 C CA . LEU A 1 79 ? 5.065 -61.219 -21.492 1.00 41.06 79 LEU A CA 1
ATOM 572 C C . LEU A 1 79 ? 4.996 -61.103 -23.018 1.00 44.56 79 LEU A C 1
ATOM 573 O O . LEU A 1 79 ? 6.016 -60.957 -23.683 1.00 49.11 79 LEU A O 1
ATOM 578 N N . ILE A 1 80 ? 3.796 -61.170 -23.567 1.00 43.25 80 ILE A N 1
ATOM 579 C CA . ILE A 1 80 ? 3.538 -60.708 -24.934 1.00 42.74 80 ILE A CA 1
ATOM 580 C C . ILE A 1 80 ? 2.902 -59.304 -24.883 1.00 44.01 80 ILE A C 1
ATOM 581 O O . ILE A 1 80 ? 1.883 -59.113 -24.201 1.00 41.72 80 ILE A O 1
ATOM 586 N N . VAL A 1 81 ? 3.506 -58.363 -25.612 1.00 38.86 81 VAL A N 1
ATOM 587 C CA . VAL A 1 81 ? 2.954 -57.042 -25.857 1.00 40.28 81 VAL A CA 1
ATOM 588 C C . VAL A 1 81 ? 2.464 -56.913 -27.303 1.00 37.41 81 VAL A C 1
ATOM 589 O O . VAL A 1 81 ? 3.248 -56.983 -28.192 1.00 46.14 81 VAL A O 1
ATOM 593 N N . VAL A 1 82 ? 1.179 -56.682 -27.515 1.00 33.57 82 VAL A N 1
ATOM 594 C CA . VAL A 1 82 ? 0.606 -56.489 -28.830 1.00 35.63 82 VAL A CA 1
ATOM 595 C C . VAL A 1 82 ? 0.482 -54.978 -29.027 1.00 41.08 82 VAL A C 1
ATOM 596 O O . VAL A 1 82 ? -0.197 -54.283 -28.264 1.00 41.27 82 VAL A O 1
ATOM 600 N N . ASP A 1 83 ? 1.152 -54.470 -30.044 1.00 41.31 83 ASP A N 1
ATOM 601 C CA . ASP A 1 83 ? 1.028 -53.092 -30.455 1.00 40.65 83 ASP A CA 1
ATOM 602 C C . ASP A 1 83 ? -0.233 -52.937 -31.348 1.00 41.93 83 ASP A C 1
ATOM 603 O O . ASP A 1 83 ? -0.173 -53.151 -32.555 1.00 37.70 83 ASP A O 1
ATOM 608 N N . ALA A 1 84 ? -1.355 -52.554 -30.737 1.00 37.49 84 ALA A N 1
ATOM 609 C CA . ALA A 1 84 ? -2.631 -52.425 -31.434 1.00 34.03 84 ALA A CA 1
ATOM 610 C C . ALA A 1 84 ? -3.096 -50.980 -31.534 1.00 34.11 84 ALA A C 1
ATOM 611 O O . ALA A 1 84 ? -4.274 -50.745 -31.745 1.00 38.25 84 ALA A O 1
ATOM 613 N N . LYS A 1 85 ? -2.174 -50.018 -31.465 1.00 34.38 85 LYS A N 1
ATOM 614 C CA . LYS A 1 85 ? -2.529 -48.558 -31.396 1.00 37.36 85 LYS A CA 1
ATOM 615 C C . LYS A 1 85 ? -3.316 -48.102 -32.643 1.00 39.78 85 LYS A C 1
ATOM 616 O O . LYS A 1 85 ? -4.495 -47.593 -32.563 1.00 37.99 85 LYS A O 1
ATOM 620 N N . ASP A 1 86 ? -2.664 -48.318 -33.796 1.00 37.69 86 ASP A N 1
ATOM 621 C CA . ASP A 1 86 ? -3.226 -47.987 -35.097 1.00 41.61 86 ASP A CA 1
ATOM 622 C C . ASP A 1 86 ? -4.524 -48.718 -35.226 1.00 40.18 86 ASP A C 1
ATOM 623 O O . ASP A 1 86 ? -5.532 -48.145 -35.629 1.00 39.87 86 ASP A O 1
ATOM 628 N N . ARG A 1 87 ? -4.541 -49.974 -34.800 1.00 39.52 87 ARG A N 1
ATOM 629 C CA . ARG A 1 87 ? -5.757 -50.737 -34.910 1.00 42.53 87 ARG A CA 1
ATOM 630 C C . ARG A 1 87 ? -6.933 -50.139 -34.113 1.00 38.01 87 ARG A C 1
ATOM 631 O O . ARG A 1 87 ? -8.012 -49.994 -34.645 1.00 41.15 87 ARG A O 1
ATOM 639 N N . PHE A 1 88 ? -6.751 -49.818 -32.835 1.00 34.88 88 PHE A N 1
ATOM 640 C CA . PHE A 1 88 ? -7.834 -49.197 -32.062 1.00 36.64 88 PHE A CA 1
ATOM 641 C C . PHE A 1 88 ? -8.235 -47.781 -32.580 1.00 33.99 88 PHE A C 1
ATOM 642 O O . PHE A 1 88 ? -9.412 -47.450 -32.596 1.00 27.32 88 PHE A O 1
ATOM 650 N N . LEU A 1 89 ? -7.257 -46.983 -32.989 1.00 33.50 89 LEU A N 1
ATOM 651 C CA . LEU A 1 89 ? -7.503 -45.625 -33.485 1.00 39.76 89 LEU A CA 1
ATOM 652 C C . LEU A 1 89 ? -8.336 -45.705 -34.770 1.00 46.79 89 LEU A C 1
ATOM 653 O O . LEU A 1 89 ? -9.433 -45.102 -34.862 1.00 41.22 89 LEU A O 1
ATOM 658 N N . ASN A 1 90 ? -7.900 -46.570 -35.702 1.00 46.90 90 ASN A N 1
ATOM 659 C CA . ASN A 1 90 ? -8.645 -46.807 -36.963 1.00 44.66 90 ASN A CA 1
ATOM 660 C C . ASN A 1 90 ? -10.085 -47.283 -36.694 1.00 41.56 90 ASN A C 1
ATOM 661 O O . ASN A 1 90 ? -11.043 -46.754 -37.287 1.00 42.25 90 ASN A O 1
ATOM 666 N N . ALA A 1 91 ? -10.267 -48.192 -35.738 1.00 40.64 91 ALA A N 1
ATOM 667 C CA . ALA A 1 91 ? -11.655 -48.640 -35.349 1.00 41.63 91 ALA A CA 1
ATOM 668 C C . ALA A 1 91 ? -12.595 -47.579 -34.761 1.00 42.13 91 ALA A C 1
ATOM 669 O O . ALA A 1 91 ? -13.834 -47.778 -34.777 1.00 39.14 91 ALA A O 1
ATOM 671 N N . LEU A 1 92 ? -12.016 -46.534 -34.144 1.00 42.00 92 LEU A N 1
ATOM 672 C CA . LEU A 1 92 ? -12.801 -45.437 -33.522 1.00 37.95 92 LEU A CA 1
ATOM 673 C C . LEU A 1 92 ? -13.022 -44.209 -34.443 1.00 39.55 92 LEU A C 1
ATOM 674 O O . LEU A 1 92 ? -13.692 -43.247 -34.041 1.00 35.77 92 LEU A O 1
ATOM 679 N N . LYS A 1 93 ? -12.425 -44.228 -35.644 1.00 46.63 93 LYS A N 1
ATOM 680 C CA . LYS A 1 93 ? -12.626 -43.191 -36.676 1.00 46.89 93 LYS A CA 1
ATOM 681 C C . LYS A 1 93 ? -14.120 -42.910 -36.810 1.00 47.77 93 LYS A C 1
ATOM 682 O O . LYS A 1 93 ? -14.945 -43.829 -36.867 1.00 49.34 93 LYS A O 1
ATOM 686 N N . GLY A 1 94 ? -14.477 -41.635 -36.732 1.00 44.77 94 GLY A N 1
ATOM 687 C CA . GLY A 1 94 ? -15.858 -41.213 -36.864 1.00 39.75 94 GLY A CA 1
ATOM 688 C C . GLY A 1 94 ? -16.791 -41.469 -35.711 1.00 43.72 94 GLY A C 1
ATOM 689 O O . GLY A 1 94 ? -17.942 -41.008 -35.765 1.00 45.61 94 GLY A O 1
ATOM 690 N N . VAL A 1 95 ? -16.321 -42.130 -34.648 1.00 40.77 95 VAL A N 1
ATOM 691 C CA . VAL A 1 95 ? -17.223 -42.595 -33.576 1.00 41.43 95 VAL A CA 1
ATOM 692 C C . VAL A 1 95 ? -17.294 -41.592 -32.411 1.00 41.54 95 VAL A C 1
ATOM 693 O O . VAL A 1 95 ? -16.285 -41.302 -31.724 1.00 38.33 95 VAL A O 1
ATOM 697 N N . THR A 1 96 ? -18.503 -41.079 -32.217 1.00 39.57 96 THR A N 1
ATOM 698 C CA . THR A 1 96 ? -18.775 -40.019 -31.251 1.00 43.25 96 THR A CA 1
ATOM 699 C C . THR A 1 96 ? -19.756 -40.458 -30.195 1.00 44.80 96 THR A C 1
ATOM 700 O O . THR A 1 96 ? -19.860 -39.792 -29.163 1.00 47.65 96 THR A O 1
ATOM 704 N N . ASP A 1 97 ? -20.493 -41.550 -30.433 1.00 42.98 97 ASP A N 1
ATOM 705 C CA . ASP A 1 97 ? -21.325 -42.124 -29.406 1.00 44.14 97 ASP A CA 1
ATOM 706 C C . ASP A 1 97 ? -20.438 -42.797 -28.310 1.00 45.91 97 ASP A C 1
ATOM 707 O O . ASP A 1 97 ? -19.641 -43.707 -28.613 1.00 40.81 97 ASP A O 1
ATOM 712 N N . PRO A 1 98 ? -20.598 -42.381 -27.039 1.00 44.96 98 PRO A N 1
ATOM 713 C CA . PRO A 1 98 ? -19.844 -43.018 -25.959 1.00 43.91 98 PRO A CA 1
ATOM 714 C C . PRO A 1 98 ? -20.143 -44.495 -25.722 1.00 40.58 98 PRO A C 1
ATOM 715 O O . PRO A 1 98 ? -19.210 -45.225 -25.424 1.00 39.75 98 PRO A O 1
ATOM 719 N N . GLU A 1 99 ? -21.409 -44.910 -25.810 1.00 44.92 99 GLU A N 1
ATOM 720 C CA . GLU A 1 99 ? -21.809 -46.340 -25.810 1.00 42.72 99 GLU A CA 1
ATOM 721 C C . GLU A 1 99 ? -21.064 -47.099 -26.892 1.00 42.54 99 GLU A C 1
ATOM 722 O O . GLU A 1 99 ? -20.481 -48.146 -26.653 1.00 45.27 99 GLU A O 1
ATOM 724 N N . GLU A 1 100 ? -21.050 -46.543 -28.092 1.00 43.21 100 GLU A N 1
ATOM 725 C CA . GLU A 1 100 ? -20.382 -47.195 -29.189 1.00 41.50 100 GLU A CA 1
ATOM 726 C C . GLU A 1 100 ? -18.870 -47.242 -29.021 1.00 44.91 100 GLU A C 1
ATOM 727 O O . GLU A 1 100 ? -18.201 -48.229 -29.426 1.00 35.96 100 GLU A O 1
ATOM 733 N N . LYS A 1 101 ? -18.311 -46.197 -28.413 1.00 41.14 101 LYS A N 1
ATOM 734 C CA . LYS A 1 101 ? -16.895 -46.252 -28.077 1.00 37.32 101 LYS A CA 1
ATOM 735 C C . LYS A 1 101 ? -16.615 -47.400 -27.143 1.00 37.07 101 LYS A C 1
ATOM 736 O O . LYS A 1 101 ? -15.690 -48.161 -27.365 1.00 38.67 101 LYS A O 1
ATOM 742 N N . ARG A 1 102 ? -17.398 -47.479 -26.083 1.00 39.94 102 ARG A N 1
ATOM 743 C CA . ARG A 1 102 ? -17.204 -48.487 -25.103 1.00 44.83 102 ARG A CA 1
ATOM 744 C C . ARG A 1 102 ? -17.319 -49.892 -25.734 1.00 47.42 102 ARG A C 1
ATOM 745 O O . ARG A 1 102 ? -16.461 -50.717 -25.501 1.00 40.78 102 ARG A O 1
ATOM 753 N N . LYS A 1 103 ? -18.345 -50.114 -26.559 1.00 54.70 103 LYS A N 1
ATOM 754 C CA . LYS A 1 103 ? -18.579 -51.401 -27.277 1.00 53.24 103 LYS A CA 1
ATOM 755 C C . LYS A 1 103 ? -17.409 -51.763 -28.161 1.00 45.23 103 LYS A C 1
ATOM 756 O O . LYS A 1 103 ? -16.850 -52.854 -28.074 1.00 42.43 103 LYS A O 1
ATOM 760 N N . ILE A 1 104 ? -17.034 -50.846 -29.038 1.00 43.21 104 ILE A N 1
ATOM 761 C CA . ILE A 1 104 ? -15.970 -51.107 -29.984 1.00 43.01 104 ILE A CA 1
ATOM 762 C C . ILE A 1 104 ? -14.687 -51.554 -29.244 1.00 42.05 104 ILE A C 1
ATOM 763 O O . ILE A 1 104 ? -14.047 -52.542 -29.605 1.00 41.44 104 ILE A O 1
ATOM 768 N N . ILE A 1 105 ? -14.358 -50.837 -28.185 1.00 40.94 105 ILE A N 1
ATOM 769 C CA . ILE A 1 105 ? -13.106 -51.045 -27.477 1.00 38.75 105 ILE A CA 1
ATOM 770 C C . ILE A 1 105 ? -13.140 -52.406 -26.755 1.00 36.68 105 ILE A C 1
ATOM 771 O O . ILE A 1 105 ? -12.235 -53.177 -26.928 1.00 36.04 105 ILE A O 1
ATOM 776 N N . GLY A 1 106 ? -14.174 -52.654 -25.966 1.00 38.01 106 GLY A N 1
ATOM 777 C CA . GLY A 1 106 ? -14.445 -53.968 -25.357 1.00 42.41 106 GLY A CA 1
ATOM 778 C C . GLY A 1 106 ? -14.301 -55.162 -26.317 1.00 38.56 106 GLY A C 1
ATOM 779 O O . GLY A 1 106 ? -13.517 -56.059 -26.087 1.00 37.10 106 GLY A O 1
ATOM 780 N N . LYS A 1 107 ? -15.007 -55.128 -27.445 1.00 42.27 107 LYS A N 1
ATOM 781 C CA . LYS A 1 107 ? -14.967 -56.257 -28.373 1.00 43.54 107 LYS A CA 1
ATOM 782 C C . LYS A 1 107 ? -13.641 -56.409 -29.079 1.00 40.44 107 LYS A C 1
ATOM 783 O O . LYS A 1 107 ? -13.147 -57.520 -29.218 1.00 36.31 107 LYS A O 1
ATOM 789 N N . LEU A 1 108 ? -13.033 -55.301 -29.499 1.00 37.37 108 LEU A N 1
ATOM 790 C CA . LEU A 1 108 ? -11.722 -55.370 -30.162 1.00 33.78 108 LEU A CA 1
ATOM 791 C C . LEU A 1 108 ? -10.640 -55.860 -29.226 1.00 33.83 108 LEU A C 1
ATOM 792 O O . LEU A 1 108 ? -9.712 -56.536 -29.652 1.00 36.11 108 LEU A O 1
ATOM 797 N N . PHE A 1 109 ? -10.718 -55.494 -27.952 1.00 36.00 109 PHE A N 1
ATOM 798 C CA . PHE A 1 109 ? -9.717 -55.975 -27.002 1.00 39.03 109 PHE A CA 1
ATOM 799 C C . PHE A 1 109 ? -9.811 -57.545 -26.915 1.00 35.99 109 PHE A C 1
ATOM 800 O O . PHE A 1 109 ? -8.818 -58.240 -26.978 1.00 39.22 109 PHE A O 1
ATOM 808 N N . ILE A 1 110 ? -11.016 -58.040 -26.722 1.00 36.20 110 ILE A N 1
ATOM 809 C CA . ILE A 1 110 ? -11.309 -59.509 -26.723 1.00 39.22 110 ILE A CA 1
ATOM 810 C C . ILE A 1 110 ? -10.785 -60.196 -27.998 1.00 39.71 110 ILE A C 1
ATOM 811 O O . ILE A 1 110 ? -10.123 -61.242 -27.906 1.00 41.94 110 ILE A O 1
ATOM 816 N N . ASP A 1 111 ? -10.941 -59.565 -29.160 1.00 39.88 111 ASP A N 1
ATOM 817 C CA . ASP A 1 111 ? -10.461 -60.155 -30.393 1.00 39.19 111 ASP A CA 1
ATOM 818 C C . ASP A 1 111 ? -8.939 -60.299 -30.410 1.00 36.99 111 ASP A C 1
ATOM 819 O O . ASP A 1 111 ? -8.430 -61.358 -30.731 1.00 40.54 111 ASP A O 1
ATOM 824 N N . VAL A 1 112 ? -8.220 -59.270 -30.015 1.00 33.79 112 VAL A N 1
ATOM 825 C CA . VAL A 1 112 ? -6.736 -59.371 -29.892 1.00 35.19 112 VAL A CA 1
ATOM 826 C C . VAL A 1 112 ? -6.311 -60.432 -28.851 1.00 40.37 112 VAL A C 1
ATOM 827 O O . VAL A 1 112 ? -5.432 -61.249 -29.099 1.00 41.53 112 VAL A O 1
ATOM 831 N N . PHE A 1 113 ? -6.947 -60.406 -27.686 1.00 38.76 113 PHE A N 1
ATOM 832 C CA . PHE A 1 113 ? -6.616 -61.305 -26.620 1.00 38.94 113 PHE A CA 1
ATOM 833 C C . PHE A 1 113 ? -6.933 -62.762 -27.045 1.00 43.95 113 PHE A C 1
ATOM 834 O O . PHE A 1 113 ? -6.117 -63.651 -26.845 1.00 38.68 113 PHE A O 1
ATOM 842 N N . GLU A 1 114 ? -8.118 -62.968 -27.632 1.00 44.88 114 GLU A N 1
ATOM 843 C CA . GLU A 1 114 ? -8.532 -64.279 -28.097 1.00 44.97 114 GLU A CA 1
ATOM 844 C C . GLU A 1 114 ? -7.572 -64.781 -29.155 1.00 45.91 114 GLU A C 1
ATOM 845 O O . GLU A 1 114 ? -7.250 -65.984 -29.170 1.00 37.60 114 GLU A O 1
ATOM 851 N N . GLU A 1 115 ? -7.091 -63.892 -30.024 1.00 40.03 115 GLU A N 1
ATOM 852 C CA . GLU A 1 115 ? -6.151 -64.345 -31.049 1.00 43.35 115 GLU A CA 1
ATOM 853 C C . GLU A 1 115 ? -4.944 -64.970 -30.349 1.00 48.55 115 GLU A C 1
ATOM 854 O O . GLU A 1 115 ? -4.576 -66.102 -30.679 1.00 48.56 115 GLU A O 1
ATOM 860 N N . ILE A 1 116 ? -4.370 -64.264 -29.360 1.00 49.52 116 ILE A N 1
ATOM 861 C CA . ILE A 1 116 ? -3.249 -64.830 -28.566 1.00 51.07 116 ILE A CA 1
ATOM 862 C C . ILE A 1 116 ? -3.653 -66.128 -27.869 1.00 47.65 116 ILE A C 1
ATOM 863 O O . ILE A 1 116 ? -2.864 -67.080 -27.886 1.00 46.95 116 ILE A O 1
ATOM 868 N N . ALA A 1 117 ? -4.854 -66.167 -27.286 1.00 44.00 117 ALA A N 1
ATOM 869 C CA . ALA A 1 117 ? -5.364 -67.380 -26.614 1.00 48.32 117 ALA A CA 1
ATOM 870 C C . ALA A 1 117 ? -5.353 -68.645 -27.499 1.00 51.12 117 ALA A C 1
ATOM 871 O O . ALA A 1 117 ? -4.867 -69.683 -27.065 1.00 47.36 117 ALA A O 1
ATOM 873 N N . GLU A 1 118 ? -5.910 -68.534 -28.707 1.00 47.38 118 GLU A N 1
ATOM 874 C CA . GLU A 1 118 ? -5.777 -69.554 -29.765 1.00 51.37 118 GLU A CA 1
ATOM 875 C C . GLU A 1 118 ? -4.310 -69.863 -30.126 1.00 54.17 118 GLU A C 1
ATOM 876 O O . GLU A 1 118 ? -3.896 -71.028 -30.011 1.00 58.74 118 GLU A O 1
ATOM 882 N N . ASP A 1 119 ? -3.556 -68.856 -30.587 1.00 50.20 119 ASP A N 1
ATOM 883 C CA . ASP A 1 119 ? -2.119 -69.014 -30.974 1.00 55.14 119 ASP A CA 1
ATOM 884 C C . ASP A 1 119 ? -1.370 -69.965 -30.038 1.00 61.14 119 ASP A C 1
ATOM 885 O O . ASP A 1 119 ? -0.784 -70.940 -30.485 1.00 65.97 119 ASP A O 1
ATOM 890 N N . ILE A 1 120 ? -1.425 -69.673 -28.733 1.00 63.48 120 ILE A N 1
ATOM 891 C CA . ILE A 1 120 ? -0.680 -70.412 -27.690 1.00 59.23 120 ILE A CA 1
ATOM 892 C C . ILE A 1 120 ? -1.450 -71.588 -27.047 1.00 53.96 120 ILE A C 1
ATOM 893 O O . ILE A 1 120 ? -0.987 -72.189 -26.076 1.00 64.90 120 ILE A O 1
ATOM 898 N N . LYS A 1 121 ? -2.619 -71.912 -27.563 1.00 52.42 121 LYS A N 1
ATOM 899 C CA . LYS A 1 121 ? -3.399 -73.053 -27.069 1.00 61.37 121 LYS A CA 1
ATOM 900 C C . LYS A 1 121 ? -3.646 -72.985 -25.541 1.00 61.50 121 LYS A C 1
ATOM 901 O O . LYS A 1 121 ? -3.571 -73.994 -24.829 1.00 60.93 121 LYS A O 1
ATOM 904 N N . ALA A 1 122 ? -3.961 -71.793 -25.048 1.00 57.12 122 ALA A N 1
ATOM 905 C CA . ALA A 1 122 ? -4.250 -71.594 -23.622 1.00 54.03 122 ALA A CA 1
ATOM 906 C C . ALA A 1 122 ? -5.447 -72.425 -23.209 1.00 50.46 122 ALA A C 1
ATOM 907 O O . ALA A 1 122 ? -6.350 -72.633 -24.004 1.00 45.69 122 ALA A O 1
ATOM 909 N N . GLU A 1 123 ? -5.423 -72.917 -21.976 1.00 46.81 123 GLU A N 1
ATOM 910 C CA . GLU A 1 123 ? -6.552 -73.636 -21.393 1.00 50.20 123 GLU A CA 1
ATOM 911 C C . GLU A 1 123 ? -7.223 -72.973 -20.230 1.00 46.68 123 GLU A C 1
ATOM 912 O O . GLU A 1 123 ? -8.424 -73.242 -19.948 1.00 53.33 123 GLU A O 1
ATOM 918 N N . VAL A 1 124 ? -6.467 -72.111 -19.549 1.00 47.12 124 VAL A N 1
ATOM 919 C CA . VAL A 1 124 ? -6.905 -71.466 -18.322 1.00 45.14 124 VAL A CA 1
ATOM 920 C C . VAL A 1 124 ? -6.809 -69.924 -18.476 1.00 43.37 124 VAL A C 1
ATOM 921 O O . VAL A 1 124 ? -5.804 -69.364 -18.955 1.00 44.23 124 VAL A O 1
ATOM 925 N N . LEU A 1 125 ? -7.876 -69.263 -18.072 1.00 39.47 125 LEU A N 1
ATOM 926 C CA . LEU A 1 125 ? -7.933 -67.811 -18.026 1.00 38.26 125 LEU A CA 1
ATOM 927 C C . LEU A 1 125 ? -7.800 -67.382 -16.548 1.00 40.17 125 LEU A C 1
ATOM 928 O O . LEU A 1 125 ? -8.693 -67.612 -15.750 1.00 40.46 125 LEU A O 1
ATOM 933 N N . VAL A 1 126 ? -6.668 -66.795 -16.182 1.00 40.38 126 VAL A N 1
ATOM 934 C CA . VAL A 1 126 ? -6.545 -66.214 -14.846 1.00 44.95 126 VAL A CA 1
ATOM 935 C C . VAL A 1 126 ? -7.115 -64.790 -14.930 1.00 43.92 126 VAL A C 1
ATOM 936 O O . VAL A 1 126 ? -6.887 -64.088 -15.932 1.00 41.67 126 VAL A O 1
ATOM 940 N N . GLN A 1 127 ? -7.881 -64.406 -13.909 1.00 40.61 127 GLN A N 1
ATOM 941 C CA . GLN A 1 127 ? -8.405 -63.051 -13.771 1.00 43.04 127 GLN A CA 1
ATOM 942 C C . GLN A 1 127 ? -8.158 -62.554 -12.394 1.00 47.73 127 GLN A C 1
ATOM 943 O O . GLN A 1 127 ? -8.013 -63.348 -11.461 1.00 45.01 127 GLN A O 1
ATOM 949 N N . GLY A 1 128 ? -8.195 -61.224 -12.271 1.00 49.77 128 GLY A N 1
ATOM 950 C CA . GLY A 1 128 ? -7.874 -60.512 -11.028 1.00 43.88 128 GLY A CA 1
ATOM 951 C C . GLY A 1 128 ? -9.086 -60.099 -10.213 1.00 42.25 128 GLY A C 1
ATOM 952 O O . GLY A 1 128 ? -8.990 -59.254 -9.315 1.00 41.76 128 GLY A O 1
ATOM 953 N N . THR A 1 129 ? -10.226 -60.687 -10.524 1.00 39.02 129 THR A N 1
ATOM 954 C CA . THR A 1 129 ? -11.455 -60.492 -9.767 1.00 43.51 129 THR A CA 1
ATOM 955 C C . THR A 1 129 ? -11.235 -60.518 -8.232 1.00 41.94 129 THR A C 1
ATOM 956 O O . THR A 1 129 ? -10.671 -61.471 -7.704 1.00 41.69 129 THR A O 1
ATOM 960 N N . ILE A 1 130 ? -11.632 -59.449 -7.557 1.00 38.59 130 ILE A N 1
ATOM 961 C CA . ILE A 1 130 ? -11.535 -59.348 -6.077 1.00 42.80 130 ILE A CA 1
ATOM 962 C C . ILE A 1 130 ? -12.952 -59.366 -5.522 1.00 41.95 130 ILE A C 1
ATOM 963 O O . ILE A 1 130 ? -13.893 -59.348 -6.302 1.00 45.39 130 ILE A O 1
ATOM 968 N N . ALA A 1 131 ? -13.127 -59.362 -4.205 1.00 46.55 131 ALA A N 1
ATOM 969 C CA . ALA A 1 131 ? -14.510 -59.298 -3.639 1.00 51.75 131 ALA A CA 1
ATOM 970 C C . ALA A 1 131 ? -15.120 -57.879 -3.763 1.00 56.83 131 ALA A C 1
ATOM 971 O O . ALA A 1 131 ? -14.390 -56.889 -3.660 1.00 52.98 131 ALA A O 1
ATOM 973 N N . PRO A 1 132 ? -16.465 -57.777 -3.943 1.00 59.97 132 PRO A N 1
ATOM 974 C CA . PRO A 1 132 ? -17.151 -56.459 -3.884 1.00 64.24 132 PRO A CA 1
ATOM 975 C C . PRO A 1 132 ? -17.051 -55.777 -2.493 1.00 76.75 132 PRO A C 1
ATOM 976 O O . PRO A 1 132 ? -17.467 -56.380 -1.493 1.00 79.29 132 PRO A O 1
ATOM 980 N N . ASP A 1 133 ? -16.514 -54.542 -2.462 1.00 83.38 133 ASP A N 1
ATOM 981 C CA . ASP A 1 133 ? -16.149 -53.768 -1.229 1.00 81.93 133 ASP A CA 1
ATOM 982 C C . ASP A 1 133 ? -16.945 -54.050 0.061 1.00 80.17 133 ASP A C 1
ATOM 983 O O . ASP A 1 133 ? -18.166 -54.201 0.033 1.00 74.47 133 ASP A O 1
ATOM 985 N N . HIS A 1 145 ? -16.693 -72.330 -13.039 1.00 79.14 145 HIS A N 1
ATOM 986 C CA . HIS A 1 145 ? -16.325 -71.219 -13.897 1.00 74.58 145 HIS A CA 1
ATOM 987 C C . HIS A 1 145 ? -15.508 -71.653 -15.148 1.00 70.89 145 HIS A C 1
ATOM 988 O O . HIS A 1 145 ? -14.296 -71.938 -15.063 1.00 65.23 145 HIS A O 1
ATOM 990 N N . ASN A 1 146 ? -16.213 -71.750 -16.282 1.00 65.02 146 ASN A N 1
ATOM 991 C CA . ASN A 1 146 ? -15.624 -71.680 -17.634 1.00 63.07 146 ASN A CA 1
ATOM 992 C C . ASN A 1 146 ? -16.122 -70.364 -18.268 1.00 64.43 146 ASN A C 1
ATOM 993 O O . ASN A 1 146 ? -17.190 -69.852 -17.876 1.00 60.95 146 ASN A O 1
ATOM 998 N N . VAL A 1 147 ? -15.341 -69.813 -19.217 1.00 59.14 147 VAL A N 1
ATOM 999 C CA . VAL A 1 147 ? -15.841 -68.809 -20.188 1.00 54.71 147 VAL A CA 1
ATOM 1000 C C . VAL A 1 147 ? -15.540 -69.252 -21.615 1.00 53.44 147 VAL A C 1
ATOM 1001 O O . VAL A 1 147 ? -14.474 -69.869 -21.903 1.00 47.99 147 VAL A O 1
ATOM 1005 N N . ALA A 1 148 ? -16.476 -68.897 -22.499 1.00 51.64 148 ALA A N 1
ATOM 1006 C CA . ALA A 1 148 ? -16.359 -69.136 -23.934 1.00 57.74 148 ALA A CA 1
ATOM 1007 C C . ALA A 1 148 ? -16.008 -67.841 -24.648 1.00 56.41 148 ALA A C 1
ATOM 1008 O O . ALA A 1 148 ? -16.776 -66.908 -24.631 1.00 56.97 148 ALA A O 1
ATOM 1010 N N . LEU A 1 149 ? -14.841 -67.808 -25.285 1.00 62.64 149 LEU A N 1
ATOM 1011 C CA . LEU A 1 149 ? -14.447 -66.710 -26.162 1.00 58.47 149 LEU A CA 1
ATOM 1012 C C . LEU A 1 149 ? -15.322 -66.690 -27.428 1.00 60.70 149 LEU A C 1
ATOM 1013 O O . LEU A 1 149 ? -16.018 -67.682 -27.703 1.00 57.31 149 LEU A O 1
ATOM 1018 N N . PRO A 1 150 ? -15.288 -65.571 -28.202 1.00 61.62 150 PRO A N 1
ATOM 1019 C CA . PRO A 1 150 ? -16.159 -65.438 -29.382 1.00 63.97 150 PRO A CA 1
ATOM 1020 C C . PRO A 1 150 ? -16.074 -66.568 -30.410 1.00 59.70 150 PRO A C 1
ATOM 1021 O O . PRO A 1 150 ? -17.099 -67.147 -30.740 1.00 61.80 150 PRO A O 1
ATOM 1025 N N . HIS A 1 151 ? -14.883 -66.903 -30.891 1.00 58.35 151 HIS A N 1
ATOM 1026 C CA . HIS A 1 151 ? -14.751 -67.998 -31.880 1.00 57.28 151 HIS A CA 1
ATOM 1027 C C . HIS A 1 151 ? -15.131 -69.395 -31.362 1.00 60.60 151 HIS A C 1
ATOM 1028 O O . HIS A 1 151 ? -15.259 -70.313 -32.171 1.00 58.60 151 HIS A O 1
ATOM 1035 N N . GLY A 1 152 ? -15.295 -69.529 -30.036 1.00 55.53 152 GLY A N 1
ATOM 1036 C CA . GLY A 1 152 ? -15.782 -70.733 -29.368 1.00 53.93 152 GLY A CA 1
ATOM 1037 C C . GLY A 1 152 ? -14.782 -71.415 -28.441 1.00 56.52 152 GLY A C 1
ATOM 1038 O O . GLY A 1 152 ? -15.137 -72.399 -27.763 1.00 49.84 152 GLY A O 1
ATOM 1039 N N . MET A 1 153 ? -13.531 -70.939 -28.428 1.00 55.14 153 MET A N 1
ATOM 1040 C CA . MET A 1 153 ? -12.528 -71.430 -27.468 1.00 58.63 153 MET A CA 1
ATOM 1041 C C . MET A 1 153 ? -13.070 -71.265 -26.048 1.00 61.04 153 MET A C 1
ATOM 1042 O O . MET A 1 153 ? -13.632 -70.194 -25.712 1.00 56.27 153 MET A O 1
ATOM 1047 N N . VAL A 1 154 ? -12.956 -72.344 -25.262 1.00 49.82 154 VAL A N 1
ATOM 1048 C CA . VAL A 1 154 ? -13.440 -72.378 -23.882 1.00 52.52 154 VAL A CA 1
ATOM 1049 C C . VAL A 1 154 ? -12.232 -72.320 -22.971 1.00 50.43 154 VAL A C 1
ATOM 1050 O O . VAL A 1 154 ? -11.262 -73.013 -23.230 1.00 45.87 154 VAL A O 1
ATOM 1054 N N . LEU A 1 155 ? -12.298 -71.484 -21.926 1.00 54.60 155 LEU A N 1
ATOM 1055 C CA . LEU A 1 155 ? -11.204 -71.377 -20.919 1.00 52.45 155 LEU A CA 1
ATOM 1056 C C . LEU A 1 155 ? -11.747 -71.637 -19.517 1.00 49.08 155 LEU A C 1
ATOM 1057 O O . LEU A 1 155 ? -12.852 -71.201 -19.168 1.00 48.98 155 LEU A O 1
ATOM 1062 N N . GLU A 1 156 ? -10.920 -72.260 -18.702 1.00 47.96 156 GLU A N 1
ATOM 1063 C CA . GLU A 1 156 ? -11.226 -72.495 -17.307 1.00 55.82 156 GLU A CA 1
ATOM 1064 C C . GLU A 1 156 ? -10.783 -71.242 -16.583 1.00 50.45 156 GLU A C 1
ATOM 1065 O O . GLU A 1 156 ? -9.660 -70.826 -16.718 1.00 48.61 156 GLU A O 1
ATOM 1071 N N . VAL A 1 157 ? -11.676 -70.662 -15.812 1.00 49.51 157 VAL A N 1
ATOM 1072 C CA . VAL A 1 157 ? -11.403 -69.405 -15.127 1.00 50.36 157 VAL A CA 1
ATOM 1073 C C . VAL A 1 157 ? -10.777 -69.726 -13.790 1.00 50.12 157 VAL A C 1
ATOM 1074 O O . VAL A 1 157 ? -11.304 -70.544 -13.069 1.00 54.53 157 VAL A O 1
ATOM 1078 N N . VAL A 1 158 ? -9.655 -69.078 -13.483 1.00 48.35 158 VAL A N 1
ATOM 1079 C CA . VAL A 1 158 ? -9.034 -69.144 -12.151 1.00 51.80 158 VAL A CA 1
ATOM 1080 C C . VAL A 1 158 ? -8.976 -67.716 -11.602 1.00 52.06 158 VAL A C 1
ATOM 1081 O O . VAL A 1 158 ? -8.447 -66.848 -12.265 1.00 47.20 158 VAL A O 1
ATOM 1085 N N . GLU A 1 159 ? -9.501 -67.513 -10.394 1.00 48.86 159 GLU A N 1
ATOM 1086 C CA . GLU A 1 159 ? -9.584 -66.210 -9.740 1.00 45.60 159 GLU A CA 1
ATOM 1087 C C . GLU A 1 159 ? -8.941 -66.192 -8.307 1.00 46.51 159 GLU A C 1
ATOM 1088 O O . GLU A 1 159 ? -9.617 -66.099 -7.295 1.00 42.97 159 GLU A O 1
ATOM 1094 N N . PRO A 1 160 ? -7.604 -66.199 -8.233 1.00 45.37 160 PRO A N 1
ATOM 1095 C CA . PRO A 1 160 ? -6.973 -66.328 -6.916 1.00 49.91 160 PRO A CA 1
ATOM 1096 C C . PRO A 1 160 ? -7.416 -65.326 -5.837 1.00 49.41 160 PRO A C 1
ATOM 1097 O O . PRO A 1 160 ? -7.334 -65.639 -4.644 1.00 50.51 160 PRO A O 1
ATOM 1101 N N . LEU A 1 161 ? -7.844 -64.140 -6.264 1.00 48.22 161 LEU A N 1
ATOM 1102 C CA . LEU A 1 161 ? -8.184 -63.023 -5.376 1.00 42.88 161 LEU A CA 1
ATOM 1103 C C . LEU A 1 161 ? -9.660 -62.826 -5.121 1.00 43.16 161 LEU A C 1
ATOM 1104 O O . LEU A 1 161 ? -10.029 -61.827 -4.487 1.00 39.58 161 LEU A O 1
ATOM 1109 N N . ARG A 1 162 ? -10.508 -63.723 -5.629 1.00 48.85 162 ARG A N 1
ATOM 1110 C CA . ARG A 1 162 ? -12.000 -63.581 -5.507 1.00 52.62 162 ARG A CA 1
ATOM 1111 C C . ARG A 1 162 ? -12.517 -63.181 -4.111 1.00 50.29 162 ARG A C 1
ATOM 1112 O O . ARG A 1 162 ? -13.528 -62.498 -4.021 1.00 53.90 162 ARG A O 1
ATOM 1117 N N . GLU A 1 163 ? -11.820 -63.615 -3.053 1.00 48.87 163 GLU A N 1
ATOM 1118 C CA . GLU A 1 163 ? -12.188 -63.351 -1.643 1.00 52.57 163 GLU A CA 1
ATOM 1119 C C . GLU A 1 163 ? -11.539 -62.137 -0.977 1.00 52.76 163 GLU A C 1
ATOM 1120 O O . GLU A 1 163 ? -11.953 -61.764 0.123 1.00 52.97 163 GLU A O 1
ATOM 1126 N N . LEU A 1 164 ? -10.546 -61.514 -1.607 1.00 47.19 164 LEU A N 1
ATOM 1127 C CA . LEU A 1 164 ? -9.867 -60.399 -0.946 1.00 49.27 164 LEU A CA 1
ATOM 1128 C C . LEU A 1 164 ? -10.572 -59.096 -1.246 1.00 49.21 164 LEU A C 1
ATOM 1129 O O . LEU A 1 164 ? -11.258 -58.968 -2.275 1.00 44.51 164 LEU A O 1
ATOM 1134 N N . TYR A 1 165 ? -10.438 -58.151 -0.319 1.00 45.31 165 TYR A N 1
ATOM 1135 C CA . TYR A 1 165 ? -10.923 -56.786 -0.513 1.00 44.71 165 TYR A CA 1
ATOM 1136 C C . TYR A 1 165 ? -9.735 -55.986 -0.942 1.00 43.89 165 TYR A C 1
ATOM 1137 O O . TYR A 1 165 ? -8.590 -56.425 -0.772 1.00 41.82 165 TYR A O 1
ATOM 1146 N N . LYS A 1 166 ? -10.011 -54.823 -1.514 1.00 52.31 166 LYS A N 1
ATOM 1147 C CA . LYS A 1 166 ? -8.960 -54.000 -2.131 1.00 56.88 166 LYS A CA 1
ATOM 1148 C C . LYS A 1 166 ? -7.818 -53.766 -1.134 1.00 50.69 166 LYS A C 1
ATOM 1149 O O . LYS A 1 166 ? -6.642 -53.935 -1.478 1.00 50.25 166 LYS A O 1
ATOM 1152 N N . ASP A 1 167 ? -8.150 -53.461 0.116 1.00 50.62 167 ASP A N 1
ATOM 1153 C CA . ASP A 1 167 ? -7.110 -53.201 1.115 1.00 51.78 167 ASP A CA 1
ATOM 1154 C C . ASP A 1 167 ? -6.149 -54.384 1.297 1.00 50.75 167 ASP A C 1
ATOM 1155 O O . ASP A 1 167 ? -4.953 -54.188 1.506 1.00 52.76 167 ASP A O 1
ATOM 1160 N N . GLU A 1 168 ? -6.666 -55.608 1.181 1.00 52.37 168 GLU A N 1
ATOM 1161 C CA . GLU A 1 168 ? -5.853 -56.827 1.330 1.00 52.24 168 GLU A CA 1
ATOM 1162 C C . GLU A 1 168 ? -4.970 -57.083 0.124 1.00 51.89 168 GLU A C 1
ATOM 1163 O O . GLU A 1 168 ? -3.760 -57.357 0.253 1.00 42.98 168 GLU A O 1
ATOM 1169 N N . VAL A 1 169 ? -5.582 -56.945 -1.047 1.00 49.12 169 VAL A N 1
ATOM 1170 C CA . VAL A 1 169 ? -4.858 -57.001 -2.331 1.00 45.03 169 VAL A CA 1
ATOM 1171 C C . VAL A 1 169 ? -3.669 -56.074 -2.315 1.00 44.41 169 VAL A C 1
ATOM 1172 O O . VAL A 1 169 ? -2.553 -56.502 -2.652 1.00 40.94 169 VAL A O 1
ATOM 1176 N N . ARG A 1 170 ? -3.883 -54.816 -1.918 1.00 40.01 170 ARG A N 1
ATOM 1177 C CA . ARG A 1 170 ? -2.764 -53.904 -1.835 1.00 49.70 170 ARG A CA 1
ATOM 1178 C C . ARG A 1 170 ? -1.649 -54.415 -0.910 1.00 49.92 170 ARG A C 1
ATOM 1179 O O . ARG A 1 170 ? -0.462 -54.356 -1.270 1.00 52.81 170 ARG A O 1
ATOM 1187 N N . LEU A 1 171 ? -2.022 -54.962 0.237 1.00 51.16 171 LEU A N 1
ATOM 1188 C CA . LEU A 1 171 ? -1.031 -55.566 1.139 1.00 55.84 171 LEU A CA 1
ATOM 1189 C C . LEU A 1 171 ? -0.336 -56.762 0.535 1.00 52.53 171 LEU A C 1
ATOM 1190 O O . LEU A 1 171 ? 0.848 -56.947 0.735 1.00 55.25 171 LEU A O 1
ATOM 1195 N N . LEU A 1 172 ? -1.072 -57.559 -0.219 1.00 52.45 172 LEU A N 1
ATOM 1196 C CA . LEU A 1 172 ? -0.482 -58.667 -0.971 1.00 49.68 172 LEU A CA 1
ATOM 1197 C C . LEU A 1 172 ? 0.549 -58.180 -2.013 1.00 51.54 172 LEU A C 1
ATOM 1198 O O . LEU A 1 172 ? 1.527 -58.868 -2.244 1.00 43.99 172 LEU A O 1
ATOM 1203 N N . ALA A 1 173 ? 0.342 -56.982 -2.594 1.00 49.47 173 ALA A N 1
ATOM 1204 C CA . ALA A 1 173 ? 1.169 -56.436 -3.704 1.00 50.24 173 ALA A CA 1
ATOM 1205 C C . ALA A 1 173 ? 2.528 -55.847 -3.282 1.00 52.29 173 ALA A C 1
ATOM 1206 O O . ALA A 1 173 ? 3.540 -55.937 -4.009 1.00 51.26 173 ALA A O 1
ATOM 1208 N N . LYS A 1 174 ? 2.524 -55.190 -2.128 1.00 57.55 174 LYS A N 1
ATOM 1209 C CA . LYS A 1 174 ? 3.756 -54.783 -1.455 1.00 57.47 174 LYS A CA 1
ATOM 1210 C C . LYS A 1 174 ? 4.624 -56.035 -1.192 1.00 56.48 174 LYS A C 1
ATOM 1211 O O . LYS A 1 174 ? 5.750 -56.098 -1.638 1.00 62.14 174 LYS A O 1
ATOM 1214 N N . GLU A 1 175 ? 4.037 -57.060 -0.579 1.00 61.78 175 GLU A N 1
ATOM 1215 C CA . GLU A 1 175 ? 4.733 -58.330 -0.246 1.00 62.02 175 GLU A CA 1
ATOM 1216 C C . GLU A 1 175 ? 5.276 -59.107 -1.455 1.00 66.84 175 GLU A C 1
ATOM 1217 O O . GLU A 1 175 ? 6.269 -59.855 -1.337 1.00 70.18 175 GLU A O 1
ATOM 1223 N N . LEU A 1 176 ? 4.627 -58.938 -2.604 1.00 61.87 176 LEU A N 1
ATOM 1224 C CA . LEU A 1 176 ? 5.050 -59.572 -3.841 1.00 55.58 176 LEU A CA 1
ATOM 1225 C C . LEU A 1 176 ? 6.092 -58.795 -4.663 1.00 56.34 176 LEU A C 1
ATOM 1226 O O . LEU A 1 176 ? 6.547 -59.295 -5.684 1.00 60.30 176 LEU A O 1
ATOM 1231 N N . GLY A 1 177 ? 6.443 -57.582 -4.234 1.00 60.16 177 GLY A N 1
ATOM 1232 C CA . GLY A 1 177 ? 7.515 -56.787 -4.851 1.00 61.63 177 GLY A CA 1
ATOM 1233 C C . GLY A 1 177 ? 7.087 -55.813 -5.939 1.00 59.70 177 GLY A C 1
ATOM 1234 O O . GLY A 1 177 ? 7.916 -55.351 -6.723 1.00 61.60 177 GLY A O 1
ATOM 1235 N N . LEU A 1 178 ? 5.798 -55.496 -5.992 1.00 56.57 178 LEU A N 1
ATOM 1236 C CA . LEU A 1 178 ? 5.280 -54.611 -7.025 1.00 50.96 178 LEU A CA 1
ATOM 1237 C C . LEU A 1 178 ? 5.627 -53.174 -6.649 1.00 41.47 178 LEU A C 1
ATOM 1238 O O . LEU A 1 178 ? 5.672 -52.846 -5.490 1.00 44.31 178 LEU A O 1
ATOM 1243 N N . PRO A 1 179 ? 5.936 -52.321 -7.624 1.00 44.55 179 PRO A N 1
ATOM 1244 C CA . PRO A 1 179 ? 6.193 -50.940 -7.234 1.00 45.73 179 PRO A CA 1
ATOM 1245 C C . PRO A 1 179 ? 4.923 -50.125 -6.840 1.00 47.31 179 PRO A C 1
ATOM 1246 O O . PRO A 1 179 ? 3.792 -50.470 -7.206 1.00 43.01 179 PRO A O 1
ATOM 1250 N N . ASP A 1 180 ? 5.166 -49.032 -6.132 1.00 50.12 180 ASP A N 1
ATOM 1251 C CA . ASP A 1 180 ? 4.142 -48.115 -5.631 1.00 50.73 180 ASP A CA 1
ATOM 1252 C C . ASP A 1 180 ? 3.333 -47.530 -6.747 1.00 47.04 180 ASP A C 1
ATOM 1253 O O . ASP A 1 180 ? 2.144 -47.336 -6.587 1.00 48.92 180 ASP A O 1
ATOM 1258 N N . SER A 1 181 ? 3.998 -47.260 -7.866 1.00 44.18 181 SER A N 1
ATOM 1259 C CA . SER A 1 181 ? 3.344 -46.838 -9.088 1.00 46.57 181 SER A CA 1
ATOM 1260 C C . SER A 1 181 ? 2.228 -47.777 -9.529 1.00 47.12 181 SER A C 1
ATOM 1261 O O . SER A 1 181 ? 1.256 -47.308 -10.054 1.00 42.21 181 SER A O 1
ATOM 1264 N N . ILE A 1 182 ? 2.353 -49.100 -9.322 1.00 47.34 182 ILE A N 1
ATOM 1265 C CA . ILE A 1 182 ? 1.229 -50.009 -9.554 1.00 39.15 182 ILE A CA 1
ATOM 1266 C C . ILE A 1 182 ? 0.302 -50.029 -8.333 1.00 39.24 182 ILE A C 1
ATOM 1267 O O . ILE A 1 182 ? -0.936 -49.872 -8.454 1.00 37.05 182 ILE A O 1
ATOM 1272 N N . VAL A 1 183 ? 0.908 -50.185 -7.153 1.00 37.30 183 VAL A N 1
ATOM 1273 C CA . VAL A 1 183 ? 0.184 -50.517 -5.938 1.00 37.75 183 VAL A CA 1
ATOM 1274 C C . VAL A 1 183 ? -0.803 -49.442 -5.564 1.00 41.37 183 VAL A C 1
ATOM 1275 O O . VAL A 1 183 ? -1.952 -49.754 -5.247 1.00 43.91 183 VAL A O 1
ATOM 1279 N N . TYR A 1 184 ? -0.356 -48.186 -5.602 1.00 38.66 184 TYR A N 1
ATOM 1280 C CA . TYR A 1 184 ? -1.215 -47.077 -5.227 1.00 45.62 184 TYR A CA 1
ATOM 1281 C C . TYR A 1 184 ? -1.852 -46.326 -6.394 1.00 41.33 184 TYR A C 1
ATOM 1282 O O . TYR A 1 184 ? -2.505 -45.336 -6.127 1.00 41.11 184 TYR A O 1
ATOM 1291 N N . ARG A 1 185 ? -1.704 -46.784 -7.651 1.00 43.33 185 ARG A N 1
ATOM 1292 C CA . ARG A 1 185 ? -2.220 -46.019 -8.826 1.00 44.92 185 ARG A CA 1
ATOM 1293 C C . ARG A 1 185 ? -3.721 -45.887 -8.769 1.00 38.03 185 ARG A C 1
ATOM 1294 O O . ARG A 1 185 ? -4.383 -46.792 -8.386 1.00 34.50 185 ARG A O 1
ATOM 1302 N N . GLN A 1 186 ? -4.216 -44.696 -9.076 1.00 37.47 186 GLN A N 1
ATOM 1303 C CA . GLN A 1 186 ? -5.644 -44.435 -9.112 1.00 35.84 186 GLN A CA 1
ATOM 1304 C C . GLN A 1 186 ? -6.277 -45.382 -10.087 1.00 33.75 186 GLN A C 1
ATOM 1305 O O . GLN A 1 186 ? -5.629 -45.787 -11.031 1.00 35.66 186 GLN A O 1
ATOM 1311 N N . PRO A 1 187 ? -7.554 -45.691 -9.913 1.00 35.17 187 PRO A N 1
ATOM 1312 C CA . PRO A 1 187 ? -8.160 -46.530 -10.915 1.00 36.55 187 PRO A CA 1
ATOM 1313 C C . PRO A 1 187 ? -8.346 -45.847 -12.282 1.00 39.14 187 PRO A C 1
ATOM 1314 O O . PRO A 1 187 ? -8.548 -44.615 -12.390 1.00 39.92 187 PRO A O 1
ATOM 1318 N N . PHE A 1 188 ? -8.347 -46.676 -13.298 1.00 37.08 188 PHE A N 1
ATOM 1319 C CA . PHE A 1 188 ? -8.293 -46.244 -14.666 1.00 36.55 188 PHE A CA 1
ATOM 1320 C C . PHE A 1 188 ? -9.329 -47.034 -15.474 1.00 37.66 188 PHE A C 1
ATOM 1321 O O . PHE A 1 188 ? -9.376 -48.236 -15.387 1.00 33.02 188 PHE A O 1
ATOM 1329 N N . PRO A 1 189 ? -10.165 -46.361 -16.259 1.00 38.25 189 PRO A N 1
ATOM 1330 C CA . PRO A 1 189 ? -11.216 -47.094 -16.998 1.00 37.23 189 PRO A CA 1
ATOM 1331 C C . PRO A 1 189 ? -10.669 -48.096 -18.039 1.00 36.73 189 PRO A C 1
ATOM 1332 O O . PRO A 1 189 ? -9.628 -47.816 -18.639 1.00 31.67 189 PRO A O 1
ATOM 1336 N N . GLY A 1 190 ? -11.331 -49.250 -18.249 1.00 36.91 190 GLY A N 1
ATOM 1337 C CA . GLY A 1 190 ? -10.990 -50.153 -19.362 1.00 37.56 190 GLY A CA 1
ATOM 1338 C C . GLY A 1 190 ? -10.851 -49.425 -20.717 1.00 38.33 190 GLY A C 1
ATOM 1339 O O . GLY A 1 190 ? -9.861 -49.576 -21.425 1.00 40.23 190 GLY A O 1
ATOM 1340 N N . PRO A 1 191 ? -11.817 -48.574 -21.069 1.00 33.97 191 PRO A N 1
ATOM 1341 C CA . PRO A 1 191 ? -11.609 -47.883 -22.330 1.00 34.88 191 PRO A CA 1
ATOM 1342 C C . PRO A 1 191 ? -10.610 -46.718 -22.329 1.00 32.88 191 PRO A C 1
ATOM 1343 O O . PRO A 1 191 ? -10.471 -46.058 -23.335 1.00 35.62 191 PRO A O 1
ATOM 1347 N N . GLY A 1 192 ? -9.928 -46.488 -21.223 1.00 30.20 192 GLY A N 1
ATOM 1348 C CA . GLY A 1 192 ? -8.772 -45.621 -21.175 1.00 30.56 192 GLY A CA 1
ATOM 1349 C C . GLY A 1 192 ? -9.074 -44.176 -21.539 1.00 31.89 192 GLY A C 1
ATOM 1350 O O . GLY A 1 192 ? -10.204 -43.642 -21.280 1.00 32.69 192 GLY A O 1
ATOM 1351 N N . LEU A 1 193 ? -8.154 -43.590 -22.275 1.00 28.34 193 LEU A N 1
ATOM 1352 C CA . LEU A 1 193 ? -8.296 -42.206 -22.646 1.00 31.99 193 LEU A CA 1
ATOM 1353 C C . LEU A 1 193 ? -9.449 -41.957 -23.669 1.00 35.09 193 LEU A C 1
ATOM 1354 O O . LEU A 1 193 ? -9.850 -40.790 -23.870 1.00 28.89 193 LEU A O 1
ATOM 1359 N N . ALA A 1 194 ? -10.000 -43.035 -24.256 1.00 32.27 194 ALA A N 1
ATOM 1360 C CA . ALA A 1 194 ? -11.127 -42.925 -25.206 1.00 29.38 194 ALA A CA 1
ATOM 1361 C C . ALA A 1 194 ? -12.318 -42.206 -24.606 1.00 29.87 194 ALA A C 1
ATOM 1362 O O . ALA A 1 194 ? -12.942 -41.419 -25.282 1.00 35.24 194 ALA A O 1
ATOM 1364 N N . VAL A 1 195 ? -12.633 -42.473 -23.335 1.00 33.67 195 VAL A N 1
ATOM 1365 C CA . VAL A 1 195 ? -13.716 -41.765 -22.647 1.00 33.15 195 VAL A CA 1
ATOM 1366 C C . VAL A 1 195 ? -13.287 -40.477 -21.947 1.00 33.43 195 VAL A C 1
ATOM 1367 O O . VAL A 1 195 ? -14.115 -39.842 -21.300 1.00 31.67 195 VAL A O 1
ATOM 1371 N N . ARG A 1 196 ? -12.038 -40.059 -22.157 1.00 30.54 196 ARG A N 1
ATOM 1372 C CA . ARG A 1 196 ? -11.580 -38.749 -21.727 1.00 31.58 196 ARG A CA 1
ATOM 1373 C C . ARG A 1 196 ? -11.217 -37.821 -22.868 1.00 30.16 196 ARG A C 1
ATOM 1374 O O . ARG A 1 196 ? -10.477 -36.812 -22.676 1.00 25.45 196 ARG A O 1
ATOM 1382 N N . VAL A 1 197 ? -11.677 -38.205 -24.065 1.00 29.00 197 VAL A N 1
ATOM 1383 C CA . VAL A 1 197 ? -11.655 -37.373 -25.272 1.00 27.29 197 VAL A CA 1
ATOM 1384 C C . VAL A 1 197 ? -13.090 -37.379 -25.695 1.00 31.31 197 VAL A C 1
ATOM 1385 O O . VAL A 1 197 ? -13.541 -38.389 -26.149 1.00 33.61 197 VAL A O 1
ATOM 1389 N N . LEU A 1 198 ? -13.835 -36.281 -25.475 1.00 29.58 198 LEU A N 1
ATOM 1390 C CA . LEU A 1 198 ? -15.274 -36.266 -25.855 1.00 35.43 198 LEU A CA 1
ATOM 1391 C C . LEU A 1 198 ? -15.416 -36.143 -27.395 1.00 35.32 198 LEU A C 1
ATOM 1392 O O . LEU A 1 198 ? -14.582 -35.515 -28.039 1.00 36.15 198 LEU A O 1
ATOM 1397 N N . GLY A 1 199 ? -16.442 -36.750 -27.954 1.00 37.28 199 GLY A N 1
ATOM 1398 C CA . GLY A 1 199 ? -16.640 -36.730 -29.413 1.00 40.52 199 GLY A CA 1
ATOM 1399 C C . GLY A 1 199 ? -15.716 -37.778 -30.014 1.00 44.58 199 GLY A C 1
ATOM 1400 O O . GLY A 1 199 ? -15.449 -38.798 -29.389 1.00 46.78 199 GLY A O 1
ATOM 1401 N N . GLU A 1 200 ? -15.188 -37.486 -31.191 1.00 41.88 200 GLU A N 1
ATOM 1402 C CA . GLU A 1 200 ? -14.318 -38.378 -31.902 1.00 40.30 200 GLU A CA 1
ATOM 1403 C C . GLU A 1 200 ? -12.921 -38.433 -31.299 1.00 41.31 200 GLU A C 1
ATOM 1404 O O . GLU A 1 200 ? -12.274 -37.408 -31.046 1.00 39.80 200 GLU A O 1
ATOM 1410 N N . VAL A 1 201 ? -12.411 -39.639 -31.144 1.00 36.40 201 VAL A N 1
ATOM 1411 C CA . VAL A 1 201 ? -11.091 -39.791 -30.660 1.00 36.55 201 VAL A CA 1
ATOM 1412 C C . VAL A 1 201 ? -10.070 -39.598 -31.785 1.00 37.57 201 VAL A C 1
ATOM 1413 O O . VAL A 1 201 ? -9.609 -40.546 -32.380 1.00 35.92 201 VAL A O 1
ATOM 1417 N N . THR A 1 202 ? -9.664 -38.371 -32.062 1.00 35.74 202 THR A N 1
ATOM 1418 C CA . THR A 1 202 ? -8.634 -38.185 -33.098 1.00 32.44 202 THR A CA 1
ATOM 1419 C C . THR A 1 202 ? -7.267 -38.262 -32.458 1.00 36.42 202 THR A C 1
ATOM 1420 O O . THR A 1 202 ? -7.122 -38.125 -31.235 1.00 33.65 202 THR A O 1
ATOM 1424 N N . GLU A 1 203 ? -6.259 -38.470 -33.276 1.00 34.05 203 GLU A N 1
ATOM 1425 C CA . GLU A 1 203 ? -4.885 -38.602 -32.813 1.00 37.98 203 GLU A CA 1
ATOM 1426 C C . GLU A 1 203 ? -4.396 -37.317 -32.133 1.00 39.10 203 GLU A C 1
ATOM 1427 O O . GLU A 1 203 ? -3.705 -37.370 -31.102 1.00 39.95 203 GLU A O 1
ATOM 1433 N N . GLU A 1 204 ? -4.743 -36.179 -32.718 1.00 38.84 204 GLU A N 1
ATOM 1434 C CA . GLU A 1 204 ? -4.425 -34.871 -32.151 1.00 40.22 204 GLU A CA 1
ATOM 1435 C C . GLU A 1 204 ? -5.048 -34.748 -30.720 1.00 41.11 204 GLU A C 1
ATOM 1436 O O . GLU A 1 204 ? -4.370 -34.324 -29.809 1.00 34.72 204 GLU A O 1
ATOM 1442 N N . LYS A 1 205 ? -6.327 -35.110 -30.557 1.00 33.33 205 LYS A N 1
ATOM 1443 C CA . LYS A 1 205 ? -7.022 -34.918 -29.296 1.00 32.15 205 LYS A CA 1
ATOM 1444 C C . LYS A 1 205 ? -6.478 -35.874 -28.244 1.00 30.79 205 LYS A C 1
ATOM 1445 O O . LYS A 1 205 ? -6.231 -35.489 -27.115 1.00 30.31 205 LYS A O 1
ATOM 1451 N N . LEU A 1 206 ? -6.241 -37.120 -28.633 1.00 31.94 206 LEU A N 1
ATOM 1452 C CA . LEU A 1 206 ? -5.652 -38.110 -27.778 1.00 31.88 206 LEU A CA 1
ATOM 1453 C C . LEU A 1 206 ? -4.272 -37.712 -27.271 1.00 33.75 206 LEU A C 1
ATOM 1454 O O . LEU A 1 206 ? -3.974 -37.906 -26.076 1.00 35.74 206 LEU A O 1
ATOM 1459 N N . ASN A 1 207 ? -3.443 -37.153 -28.151 1.00 33.32 207 ASN A N 1
ATOM 1460 C CA . ASN A 1 207 ? -2.095 -36.739 -27.770 1.00 34.39 207 ASN A CA 1
ATOM 1461 C C . ASN A 1 207 ? -2.145 -35.619 -26.754 1.00 32.44 207 ASN A C 1
ATOM 1462 O O . ASN A 1 207 ? -1.348 -35.636 -25.822 1.00 29.79 207 ASN A O 1
ATOM 1467 N N . ILE A 1 208 ? -3.077 -34.665 -26.950 1.00 31.08 208 ILE A N 1
ATOM 1468 C CA . ILE A 1 208 ? -3.395 -33.647 -25.945 1.00 32.77 208 ILE A CA 1
ATOM 1469 C C . ILE A 1 208 ? -3.850 -34.310 -24.620 1.00 32.72 208 ILE A C 1
ATOM 1470 O O . ILE A 1 208 ? -3.356 -33.970 -23.563 1.00 28.32 208 ILE A O 1
ATOM 1475 N N . CYS A 1 209 ? -4.780 -35.255 -24.708 1.00 32.69 209 CYS A N 1
ATOM 1476 C CA . CYS A 1 209 ? -5.273 -35.947 -23.536 1.00 33.71 209 CYS A CA 1
ATOM 1477 C C . CYS A 1 209 ? -4.187 -36.687 -22.769 1.00 33.62 209 CYS A C 1
ATOM 1478 O O . CYS A 1 209 ? -4.125 -36.662 -21.548 1.00 33.06 209 CYS A O 1
ATOM 1481 N N . ARG A 1 210 ? -3.360 -37.406 -23.479 1.00 30.00 210 ARG A N 1
ATOM 1482 C CA . ARG A 1 210 ? -2.277 -38.107 -22.823 1.00 30.10 210 ARG A CA 1
ATOM 1483 C C . ARG A 1 210 ? -1.330 -37.164 -22.061 1.00 29.26 210 ARG A C 1
ATOM 1484 O O . ARG A 1 210 ? -1.015 -37.444 -20.907 1.00 31.24 210 ARG A O 1
ATOM 1492 N N . GLU A 1 211 ? -0.872 -36.070 -22.677 1.00 33.84 211 GLU A N 1
ATOM 1493 C CA . GLU A 1 211 ? 0.122 -35.176 -22.030 1.00 35.17 211 GLU A CA 1
ATOM 1494 C C . GLU A 1 211 ? -0.492 -34.399 -20.891 1.00 32.72 211 GLU A C 1
ATOM 1495 O O . GLU A 1 211 ? 0.136 -34.231 -19.826 1.00 33.24 211 GLU A O 1
ATOM 1501 N N . ALA A 1 212 ? -1.728 -33.943 -21.104 1.00 31.85 212 ALA A N 1
ATOM 1502 C CA . ALA A 1 212 ? -2.488 -33.337 -20.041 1.00 29.32 212 ALA A CA 1
ATOM 1503 C C . ALA A 1 212 ? -2.580 -34.238 -18.805 1.00 29.22 212 ALA A C 1
ATOM 1504 O O . ALA A 1 212 ? -2.183 -33.796 -17.776 1.00 27.65 212 ALA A O 1
ATOM 1506 N N . ASN A 1 213 ? -2.959 -35.522 -18.950 1.00 27.64 213 ASN A N 1
ATOM 1507 C CA . ASN A 1 213 ? -2.979 -36.459 -17.880 1.00 26.43 213 ASN A CA 1
ATOM 1508 C C . ASN A 1 213 ? -1.644 -36.686 -17.243 1.00 27.34 213 ASN A C 1
ATOM 1509 O O . ASN A 1 213 ? -1.554 -36.809 -16.020 1.00 28.30 213 ASN A O 1
ATOM 1514 N N . ALA A 1 214 ? -0.599 -36.773 -18.035 1.00 29.18 214 ALA A N 1
ATOM 1515 C CA . ALA A 1 214 ? 0.752 -36.898 -17.445 1.00 28.77 214 ALA A CA 1
ATOM 1516 C C . ALA A 1 214 ? 1.025 -35.658 -16.616 1.00 28.51 214 ALA A C 1
ATOM 1517 O O . ALA A 1 214 ? 1.493 -35.792 -15.513 1.00 29.40 214 ALA A O 1
ATOM 1519 N N . ILE A 1 215 ? 0.670 -34.455 -17.095 1.00 31.07 215 ILE A N 1
ATOM 1520 C CA . ILE A 1 215 ? 0.961 -33.253 -16.303 1.00 28.95 215 ILE A CA 1
ATOM 1521 C C . ILE A 1 215 ? 0.187 -33.332 -15.011 1.00 30.77 215 ILE A C 1
ATOM 1522 O O . ILE A 1 215 ? 0.761 -33.141 -13.942 1.00 28.58 215 ILE A O 1
ATOM 1527 N N . VAL A 1 216 ? -1.085 -33.729 -15.077 1.00 31.17 216 VAL A N 1
ATOM 1528 C CA . VAL A 1 216 ? -1.902 -33.794 -13.855 1.00 29.88 216 VAL A CA 1
ATOM 1529 C C . VAL A 1 216 ? -1.296 -34.753 -12.804 1.00 32.23 216 VAL A C 1
ATOM 1530 O O . VAL A 1 216 ? -1.125 -34.358 -11.656 1.00 31.53 216 VAL A O 1
ATOM 1534 N N . GLU A 1 217 ? -0.990 -35.994 -13.209 1.00 30.84 217 GLU A N 1
ATOM 1535 C CA . GLU A 1 217 ? -0.461 -37.037 -12.323 1.00 36.72 217 GLU A CA 1
ATOM 1536 C C . GLU A 1 217 ? 0.822 -36.540 -11.601 1.00 32.99 217 GLU A C 1
ATOM 1537 O O . GLU A 1 217 ? 1.000 -36.688 -10.398 1.00 32.62 217 GLU A O 1
ATOM 1543 N N . GLU A 1 218 ? 1.658 -35.883 -12.354 1.00 32.38 218 GLU A N 1
ATOM 1544 C CA . GLU A 1 218 ? 2.980 -35.483 -11.934 1.00 38.83 218 GLU A CA 1
ATOM 1545 C C . GLU A 1 218 ? 2.817 -34.391 -10.887 1.00 41.44 218 GLU A C 1
ATOM 1546 O O . GLU A 1 218 ? 3.436 -34.471 -9.828 1.00 41.04 218 GLU A O 1
ATOM 1552 N N . GLU A 1 219 ? 1.997 -33.371 -11.189 1.00 36.47 219 GLU A N 1
ATOM 1553 C CA . GLU A 1 219 ? 1.852 -32.239 -10.308 1.00 33.74 219 GLU A CA 1
ATOM 1554 C C . GLU A 1 219 ? 1.118 -32.647 -9.026 1.00 33.24 219 GLU A C 1
ATOM 1555 O O . GLU A 1 219 ? 1.498 -32.226 -7.938 1.00 35.96 219 GLU A O 1
ATOM 1561 N N . VAL A 1 220 ? 0.083 -33.476 -9.152 1.00 33.08 220 VAL A N 1
ATOM 1562 C CA . VAL A 1 220 ? -0.655 -33.963 -8.005 1.00 34.17 220 VAL A CA 1
ATOM 1563 C C . VAL A 1 220 ? 0.281 -34.775 -7.068 1.00 37.73 220 VAL A C 1
ATOM 1564 O O . VAL A 1 220 ? 0.232 -34.596 -5.839 1.00 36.59 220 VAL A O 1
ATOM 1568 N N . LYS A 1 221 ? 1.134 -35.619 -7.644 1.00 39.57 221 LYS A N 1
ATOM 1569 C CA . LYS A 1 221 ? 2.157 -36.355 -6.854 1.00 42.29 221 LYS A CA 1
ATOM 1570 C C . LYS A 1 221 ? 3.186 -35.424 -6.187 1.00 39.00 221 LYS A C 1
ATOM 1571 O O . LYS A 1 221 ? 3.443 -35.546 -5.014 1.00 41.11 221 LYS A O 1
ATOM 1574 N N . LYS A 1 222 ? 3.715 -34.459 -6.917 1.00 46.48 222 LYS A N 1
ATOM 1575 C CA . LYS A 1 222 ? 4.646 -33.438 -6.372 1.00 47.36 222 LYS A CA 1
ATOM 1576 C C . LYS A 1 222 ? 4.079 -32.647 -5.167 1.00 47.40 222 LYS A C 1
ATOM 1577 O O . LYS A 1 222 ? 4.803 -32.318 -4.235 1.00 45.10 222 LYS A O 1
ATOM 1583 N N . ALA A 1 223 ? 2.778 -32.352 -5.206 1.00 46.21 223 ALA A N 1
ATOM 1584 C CA . ALA A 1 223 ? 2.062 -31.679 -4.125 1.00 42.61 223 ALA A CA 1
ATOM 1585 C C . ALA A 1 223 ? 1.583 -32.632 -3.039 1.00 41.18 223 ALA A C 1
ATOM 1586 O O . ALA A 1 223 ? 0.849 -32.203 -2.126 1.00 38.56 223 ALA A O 1
ATOM 1588 N N . ASN A 1 224 ? 1.940 -33.912 -3.172 1.00 44.23 224 ASN A N 1
ATOM 1589 C CA . ASN A 1 224 ? 1.584 -34.962 -2.221 1.00 46.88 224 ASN A CA 1
ATOM 1590 C C . ASN A 1 224 ? 0.097 -35.083 -1.974 1.00 41.57 224 ASN A C 1
ATOM 1591 O O . ASN A 1 224 ? -0.342 -35.292 -0.840 1.00 46.24 224 ASN A O 1
ATOM 1596 N N . LEU A 1 225 ? -0.685 -34.984 -3.037 1.00 42.54 225 LEU A N 1
ATOM 1597 C CA . LEU A 1 225 ? -2.142 -35.178 -2.957 1.00 43.57 225 LEU A CA 1
ATOM 1598 C C . LEU A 1 225 ? -2.665 -36.483 -3.532 1.00 37.90 225 LEU A C 1
ATOM 1599 O O . LEU A 1 225 ? -3.814 -36.734 -3.416 1.00 42.76 225 LEU A O 1
ATOM 1604 N N . ASP A 1 226 ? -1.832 -37.295 -4.152 1.00 44.64 226 ASP A N 1
ATOM 1605 C CA . ASP A 1 226 ? -2.206 -38.668 -4.557 1.00 51.20 226 ASP A CA 1
ATOM 1606 C C . ASP A 1 226 ? -2.848 -39.465 -3.437 1.00 56.30 226 ASP A C 1
ATOM 1607 O O . ASP A 1 226 ? -3.776 -40.237 -3.692 1.00 67.25 226 ASP A O 1
ATOM 1612 N N . LYS A 1 227 ? -2.375 -39.261 -2.207 1.00 59.10 227 LYS A N 1
ATOM 1613 C CA . LYS A 1 227 ? -2.954 -39.886 -1.008 1.00 60.22 227 LYS A CA 1
ATOM 1614 C C . LYS A 1 227 ? -4.430 -39.499 -0.790 1.00 60.40 227 LYS A C 1
ATOM 1615 O O . LYS A 1 227 ? -5.285 -40.364 -0.686 1.00 65.53 227 LYS A O 1
ATOM 1617 N N . ASP A 1 228 ? -4.711 -38.196 -0.794 1.00 57.71 228 ASP A N 1
ATOM 1618 C CA . ASP A 1 228 ? -6.040 -37.664 -0.477 1.00 59.44 228 ASP A CA 1
ATOM 1619 C C . ASP A 1 228 ? -7.038 -37.550 -1.617 1.00 53.00 228 ASP A C 1
ATOM 1620 O O . ASP A 1 228 ? -8.077 -36.943 -1.407 1.00 60.71 228 ASP A O 1
ATOM 1625 N N . LEU A 1 229 ? -6.730 -38.047 -2.814 1.00 44.79 229 LEU A N 1
ATOM 1626 C CA . LEU A 1 229 ? -7.697 -38.049 -3.924 1.00 39.87 229 LEU A CA 1
ATOM 1627 C C . LEU A 1 229 ? -7.924 -39.438 -4.469 1.00 37.75 229 LEU A C 1
ATOM 1628 O O . LEU A 1 229 ? -6.999 -40.200 -4.601 1.00 35.56 229 LEU A O 1
ATOM 1633 N N . TRP A 1 230 ? -9.171 -39.749 -4.800 1.00 36.66 230 TRP A N 1
ATOM 1634 C CA . TRP A 1 230 ? -9.532 -40.995 -5.478 1.00 37.42 230 TRP A CA 1
ATOM 1635 C C . TRP A 1 230 ? -9.093 -40.999 -6.946 1.00 32.87 230 TRP A C 1
ATOM 1636 O O . TRP A 1 230 ? -8.508 -41.950 -7.404 1.00 31.23 230 TRP A O 1
ATOM 1647 N N . GLN A 1 231 ? -9.494 -39.970 -7.685 1.00 29.07 231 GLN A N 1
ATOM 1648 C CA . GLN A 1 231 ? -9.173 -39.805 -9.108 1.00 28.37 231 GLN A CA 1
ATOM 1649 C C . GLN A 1 231 ? -8.818 -38.345 -9.421 1.00 27.53 231 GLN A C 1
ATOM 1650 O O . GLN A 1 231 ? -9.330 -37.437 -8.796 1.00 26.61 231 GLN A O 1
ATOM 1656 N N . TYR A 1 232 ? -7.863 -38.176 -10.331 1.00 27.79 232 TYR A N 1
ATOM 1657 C CA . TYR A 1 232 ? -7.348 -36.866 -10.758 1.00 28.63 232 TYR A CA 1
ATOM 1658 C C . TYR A 1 232 ? -6.834 -37.024 -12.223 1.00 30.59 232 TYR A C 1
ATOM 1659 O O . TYR A 1 232 ? -5.808 -37.638 -12.479 1.00 28.80 232 TYR A O 1
ATOM 1668 N N . PHE A 1 233 ? -7.591 -36.484 -13.161 1.00 31.25 233 PHE A N 1
ATOM 1669 C CA . PHE A 1 233 ? -7.346 -36.661 -14.611 1.00 26.58 233 PHE A CA 1
ATOM 1670 C C . PHE A 1 233 ? -7.776 -35.454 -15.416 1.00 28.69 233 PHE A C 1
ATOM 1671 O O . PHE A 1 233 ? -8.291 -34.464 -14.859 1.00 26.21 233 PHE A O 1
ATOM 1679 N N . ALA A 1 234 ? -7.431 -35.505 -16.723 1.00 28.31 234 ALA A N 1
ATOM 1680 C CA . ALA A 1 234 ? -7.773 -34.482 -17.685 1.00 27.50 234 ALA A CA 1
ATOM 1681 C C . ALA A 1 234 ? -8.628 -35.097 -18.772 1.00 27.46 234 ALA A C 1
ATOM 1682 O O . ALA A 1 234 ? -8.475 -36.304 -19.089 1.00 28.40 234 ALA A O 1
ATOM 1684 N N . VAL A 1 235 ? -9.524 -34.242 -19.313 1.00 26.18 235 VAL A N 1
ATOM 1685 C CA . VAL A 1 235 ? -10.437 -34.522 -20.415 1.00 24.78 235 VAL A CA 1
ATOM 1686 C C . VAL A 1 235 ? -10.323 -33.457 -21.472 1.00 27.21 235 VAL A C 1
ATOM 1687 O O . VAL A 1 235 ? -10.260 -32.239 -21.176 1.00 25.32 235 VAL A O 1
ATOM 1691 N N . VAL A 1 236 ? -10.341 -33.894 -22.731 1.00 25.95 236 VAL A N 1
ATOM 1692 C CA . VAL A 1 236 ? -10.395 -33.003 -23.851 1.00 23.35 236 VAL A CA 1
ATOM 1693 C C . VAL A 1 236 ? -11.878 -32.880 -24.167 1.00 26.24 236 VAL A C 1
ATOM 1694 O O . VAL A 1 236 ? -12.539 -33.863 -24.542 1.00 23.57 236 VAL A O 1
ATOM 1698 N N . LEU A 1 237 ? -12.427 -31.676 -23.984 1.00 22.79 237 LEU A N 1
ATOM 1699 C CA . LEU A 1 237 ? -13.844 -31.481 -24.372 1.00 26.03 237 LEU A CA 1
ATOM 1700 C C . LEU A 1 237 ? -13.974 -31.322 -25.910 1.00 30.95 237 LEU A C 1
ATOM 1701 O O . LEU A 1 237 ? -12.992 -30.992 -26.569 1.00 30.40 237 LEU A O 1
ATOM 1706 N N . ASP A 1 238 ? -15.145 -31.608 -26.499 1.00 32.33 238 ASP A N 1
ATOM 1707 C CA . ASP A 1 238 ? -15.317 -31.367 -27.941 1.00 36.33 238 ASP A CA 1
ATOM 1708 C C . ASP A 1 238 ? -15.980 -30.024 -28.156 1.00 38.90 238 ASP A C 1
ATOM 1709 O O . ASP A 1 238 ? -17.089 -29.936 -28.614 1.00 40.41 238 ASP A O 1
ATOM 1714 N N . CYS A 1 239 ? -15.281 -28.990 -27.747 1.00 35.24 239 CYS A N 1
ATOM 1715 C CA . CYS A 1 239 ? -15.731 -27.623 -27.943 1.00 35.03 239 CYS A CA 1
ATOM 1716 C C . CYS A 1 239 ? -14.492 -26.818 -27.711 1.00 35.15 239 CYS A C 1
ATOM 1717 O O . CYS A 1 239 ? -13.463 -27.311 -27.148 1.00 36.21 239 CYS A O 1
ATOM 1720 N N . LYS A 1 240 ? -14.583 -25.576 -28.117 1.00 33.45 240 LYS A N 1
ATOM 1721 C CA . LYS A 1 240 ? -13.417 -24.774 -28.307 1.00 32.12 240 LYS A CA 1
ATOM 1722 C C . LYS A 1 240 ? -13.716 -23.434 -27.761 1.00 34.66 240 LYS A C 1
ATOM 1723 O O . LYS A 1 240 ? -14.888 -23.026 -27.684 1.00 30.81 240 LYS A O 1
ATOM 1729 N N . ALA A 1 241 ? -12.624 -22.786 -27.355 1.00 32.64 241 ALA A N 1
ATOM 1730 C CA . ALA A 1 241 ? -12.632 -21.472 -26.813 1.00 33.96 241 ALA A CA 1
ATOM 1731 C C . ALA A 1 241 ? -11.470 -20.681 -27.418 1.00 29.32 241 ALA A C 1
ATOM 1732 O O . ALA A 1 241 ? -10.645 -21.249 -28.077 1.00 34.04 241 ALA A O 1
ATOM 1734 N N . THR A 1 242 ? -11.491 -19.359 -27.194 1.00 29.16 242 THR A N 1
ATOM 1735 C CA . THR A 1 242 ? -10.536 -18.432 -27.687 1.00 30.71 242 THR A CA 1
ATOM 1736 C C . THR A 1 242 ? -9.328 -18.222 -26.783 1.00 33.54 242 THR A C 1
ATOM 1737 O O . THR A 1 242 ? -9.383 -18.300 -25.527 1.00 32.59 242 THR A O 1
ATOM 1741 N N . GLY A 1 243 ? -8.249 -17.879 -27.470 1.00 33.78 243 GLY A N 1
ATOM 1742 C CA . GLY A 1 243 ? -6.929 -17.692 -26.901 1.00 39.49 243 GLY A CA 1
ATOM 1743 C C . GLY A 1 243 ? -6.280 -16.543 -27.664 1.00 42.33 243 GLY A C 1
ATOM 1744 O O . GLY A 1 243 ? -6.568 -16.341 -28.838 1.00 38.07 243 GLY A O 1
ATOM 1745 N N . VAL A 1 244 ? -5.448 -15.761 -27.000 1.00 46.96 244 VAL A N 1
ATOM 1746 C CA . VAL A 1 244 ? -4.782 -14.624 -27.652 1.00 56.31 244 VAL A CA 1
ATOM 1747 C C . VAL A 1 244 ? -3.379 -15.106 -28.021 1.00 61.12 244 VAL A C 1
ATOM 1748 O O . VAL A 1 244 ? -2.687 -15.714 -27.206 1.00 59.54 244 VAL A O 1
ATOM 1750 N N . LYS A 1 245 ? -3.037 -14.931 -29.293 1.00 73.70 245 LYS A N 1
ATOM 1751 C CA . LYS A 1 245 ? -1.670 -15.081 -29.813 1.00 82.73 245 LYS A CA 1
ATOM 1752 C C . LYS A 1 245 ? -1.504 -14.003 -30.904 1.00 86.43 245 LYS A C 1
ATOM 1753 O O . LYS A 1 245 ? -2.062 -14.129 -32.013 1.00 84.84 245 LYS A O 1
ATOM 1755 N N . GLY A 1 246 ? -0.783 -12.929 -30.564 1.00 84.28 246 GLY A N 1
ATOM 1756 C CA . GLY A 1 246 ? -0.676 -11.756 -31.440 1.00 86.31 246 GLY A CA 1
ATOM 1757 C C . GLY A 1 246 ? -1.986 -10.981 -31.523 1.00 87.54 246 GLY A C 1
ATOM 1758 O O . GLY A 1 246 ? -2.351 -10.286 -30.572 1.00 79.96 246 GLY A O 1
ATOM 1759 N N . ASP A 1 247 ? -2.701 -11.134 -32.641 1.00 85.89 247 ASP A N 1
ATOM 1760 C CA . ASP A 1 247 ? -3.879 -10.310 -32.963 1.00 86.93 247 ASP A CA 1
ATOM 1761 C C . ASP A 1 247 ? -5.189 -11.067 -32.740 1.00 84.28 247 ASP A C 1
ATOM 1762 O O . ASP A 1 247 ? -5.466 -12.062 -33.411 1.00 92.89 247 ASP A O 1
ATOM 1764 N N . ARG A 1 249 ? -7.043 -13.700 -31.967 1.00 53.00 249 ARG A N 1
ATOM 1765 C CA . ARG A 1 249 ? -8.067 -14.600 -31.383 1.00 58.74 249 ARG A CA 1
ATOM 1766 C C . ARG A 1 249 ? -8.179 -16.012 -32.020 1.00 56.72 249 ARG A C 1
ATOM 1767 O O . ARG A 1 249 ? -9.073 -16.259 -32.848 1.00 58.11 249 ARG A O 1
ATOM 1775 N N . GLU A 1 250 ? -7.297 -16.927 -31.600 1.00 56.57 250 GLU A N 1
ATOM 1776 C CA . GLU A 1 250 ? -7.307 -18.340 -32.026 1.00 52.41 250 GLU A CA 1
ATOM 1777 C C . GLU A 1 250 ? -8.367 -19.194 -31.290 1.00 50.14 250 GLU A C 1
ATOM 1778 O O . GLU A 1 250 ? -8.618 -18.947 -30.138 1.00 44.69 250 GLU A O 1
ATOM 1780 N N . TYR A 1 251 ? -8.965 -20.177 -31.978 1.00 44.46 251 TYR A N 1
ATOM 1781 C CA . TYR A 1 251 ? -9.907 -21.147 -31.429 1.00 41.17 251 TYR A CA 1
ATOM 1782 C C . TYR A 1 251 ? -9.147 -22.412 -31.144 1.00 38.05 251 TYR A C 1
ATOM 1783 O O . TYR A 1 251 ? -8.461 -22.882 -32.003 1.00 36.56 251 TYR A O 1
ATOM 1792 N N . ASN A 1 252 ? -9.218 -22.950 -29.923 1.00 37.71 252 ASN A N 1
ATOM 1793 C CA . ASN A 1 252 ? -8.553 -24.235 -29.650 1.00 35.25 252 ASN A CA 1
ATOM 1794 C C . ASN A 1 252 ? -9.329 -24.978 -28.582 1.00 32.81 252 ASN A C 1
ATOM 1795 O O . ASN A 1 252 ? -10.364 -24.448 -28.037 1.00 27.02 252 ASN A O 1
ATOM 1800 N N . TRP A 1 253 ? -8.884 -26.218 -28.354 1.00 27.44 253 TRP A N 1
ATOM 1801 C CA . TRP A 1 253 ? -9.600 -27.158 -27.483 1.00 31.15 253 TRP A CA 1
ATOM 1802 C C . TRP A 1 253 ? -9.577 -26.713 -26.020 1.00 28.26 253 TRP A C 1
ATOM 1803 O O . TRP A 1 253 ? -8.603 -26.112 -25.518 1.00 28.14 253 TRP A O 1
ATOM 1814 N N . ILE A 1 254 ? -10.674 -27.011 -25.363 1.00 28.39 254 ILE A N 1
ATOM 1815 C CA . ILE A 1 254 ? -10.816 -26.879 -23.901 1.00 27.17 254 ILE A CA 1
ATOM 1816 C C . ILE A 1 254 ? -10.539 -28.223 -23.250 1.00 29.19 254 ILE A C 1
ATOM 1817 O O . ILE A 1 254 ? -11.171 -29.251 -23.588 1.00 27.94 254 ILE A O 1
ATOM 1822 N N . VAL A 1 255 ? -9.650 -28.173 -22.267 1.00 26.35 255 VAL A N 1
ATOM 1823 C CA . VAL A 1 255 ? -9.280 -29.313 -21.446 1.00 26.77 255 VAL A CA 1
ATOM 1824 C C . VAL A 1 255 ? -9.903 -29.103 -20.076 1.00 25.70 255 VAL A C 1
ATOM 1825 O O . VAL A 1 255 ? -9.859 -27.985 -19.532 1.00 23.36 255 VAL A O 1
ATOM 1829 N N . ALA A 1 256 ? -10.510 -30.142 -19.529 1.00 24.02 256 ALA A N 1
ATOM 1830 C CA . ALA A 1 256 ? -11.121 -30.039 -18.194 1.00 24.31 256 ALA A CA 1
ATOM 1831 C C . ALA A 1 256 ? -10.402 -30.927 -17.239 1.00 23.76 256 ALA A C 1
ATOM 1832 O O . ALA A 1 256 ? -10.015 -32.020 -17.604 1.00 25.09 256 ALA A O 1
ATOM 1834 N N . LEU A 1 257 ? -10.285 -30.474 -16.001 1.00 25.29 257 LEU A N 1
ATOM 1835 C CA . LEU A 1 257 ? -9.541 -31.189 -14.972 1.00 27.19 257 LEU A CA 1
ATOM 1836 C C . LEU A 1 257 ? -10.602 -31.716 -14.090 1.00 29.90 257 LEU A C 1
ATOM 1837 O O . LEU A 1 257 ? -11.551 -30.992 -13.789 1.00 27.08 257 LEU A O 1
ATOM 1842 N N . ARG A 1 258 ? -10.481 -33.009 -13.750 1.00 28.42 258 ARG A N 1
ATOM 1843 C CA . ARG A 1 258 ? -11.452 -33.698 -12.883 1.00 29.01 258 ARG A CA 1
ATOM 1844 C C . ARG A 1 258 ? -10.689 -34.298 -11.702 1.00 27.83 258 ARG A C 1
ATOM 1845 O O . ARG A 1 258 ? -9.908 -35.234 -11.910 1.00 25.89 258 ARG A O 1
ATOM 1853 N N . MET A 1 259 ? -11.003 -33.815 -10.490 1.00 24.76 259 MET A N 1
ATOM 1854 C CA . MET A 1 259 ? -10.407 -34.254 -9.243 1.00 28.07 259 MET A CA 1
ATOM 1855 C C . MET A 1 259 ? -11.500 -34.522 -8.210 1.00 30.39 259 MET A C 1
ATOM 1856 O O . MET A 1 259 ? -12.286 -33.641 -7.874 1.00 24.94 259 MET A O 1
ATOM 1861 N N . VAL A 1 260 ? -11.579 -35.775 -7.743 1.00 29.00 260 VAL A N 1
ATOM 1862 C CA . VAL A 1 260 ? -12.608 -36.151 -6.834 1.00 33.47 260 VAL A CA 1
ATOM 1863 C C . VAL A 1 260 ? -12.052 -36.976 -5.672 1.00 34.97 260 VAL A C 1
ATOM 1864 O O . VAL A 1 260 ? -11.055 -37.672 -5.815 1.00 31.40 260 VAL A O 1
ATOM 1868 N N . LYS A 1 261 ? -12.762 -36.898 -4.555 1.00 34.70 261 LYS A N 1
ATOM 1869 C CA . LYS A 1 261 ? -12.733 -37.929 -3.534 1.00 33.95 261 LYS A CA 1
ATOM 1870 C C . LYS A 1 261 ? -14.009 -38.694 -3.612 1.00 38.93 261 LYS A C 1
ATOM 1871 O O . LYS A 1 261 ? -15.058 -38.166 -4.053 1.00 31.36 261 LYS A O 1
ATOM 1877 N N . SER A 1 262 ? -13.913 -39.949 -3.170 1.00 36.01 262 SER A N 1
ATOM 1878 C CA . SER A 1 262 ? -15.014 -40.868 -3.216 1.00 42.20 262 SER A CA 1
ATOM 1879 C C . SER A 1 262 ? -14.761 -42.035 -2.238 1.00 46.96 262 SER A C 1
ATOM 1880 O O . SER A 1 262 ? -13.673 -42.605 -2.220 1.00 40.95 262 SER A O 1
ATOM 1883 N N . LEU A 1 263 ? -15.762 -42.375 -1.440 1.00 49.49 263 LEU A N 1
ATOM 1884 C CA . LEU A 1 263 ? -15.653 -43.526 -0.512 1.00 58.39 263 LEU A CA 1
ATOM 1885 C C . LEU A 1 263 ? -16.540 -44.693 -0.874 1.00 55.77 263 LEU A C 1
ATOM 1886 O O . LEU A 1 263 ? -16.355 -45.772 -0.326 1.00 57.39 263 LEU A O 1
ATOM 1891 N N . ASP A 1 264 ? -17.501 -44.483 -1.777 1.00 58.90 264 ASP A N 1
ATOM 1892 C CA . ASP A 1 264 ? -18.302 -45.585 -2.335 1.00 53.00 264 ASP A CA 1
ATOM 1893 C C . ASP A 1 264 ? -18.658 -45.343 -3.802 1.00 51.46 264 ASP A C 1
ATOM 1894 O O . ASP A 1 264 ? -18.507 -44.222 -4.326 1.00 50.21 264 ASP A O 1
ATOM 1899 N N . ALA A 1 265 ? -19.208 -46.373 -4.436 1.00 45.33 265 ALA A N 1
ATOM 1900 C CA . ALA A 1 265 ? -19.607 -46.325 -5.858 1.00 46.55 265 ALA A CA 1
ATOM 1901 C C . ALA A 1 265 ? -20.789 -45.394 -6.237 1.00 48.89 265 ALA A C 1
ATOM 1902 O O . ALA A 1 265 ? -21.035 -45.157 -7.421 1.00 53.44 265 ALA A O 1
ATOM 1904 N N . MET A 1 266 ? -21.527 -44.886 -5.252 1.00 45.51 266 MET A N 1
ATOM 1905 C CA . MET A 1 266 ? -22.706 -44.070 -5.508 1.00 46.57 266 MET A CA 1
ATOM 1906 C C . MET A 1 266 ? -22.334 -42.574 -5.558 1.00 47.90 266 MET A C 1
ATOM 1907 O O . MET A 1 266 ? -23.049 -41.801 -6.164 1.00 55.00 266 MET A O 1
ATOM 1909 N N . THR A 1 267 ? -21.247 -42.179 -4.888 1.00 43.71 267 THR A N 1
ATOM 1910 C CA . THR A 1 267 ? -20.984 -40.782 -4.636 1.00 42.78 267 THR A CA 1
ATOM 1911 C C . THR A 1 267 ? -19.532 -40.401 -4.852 1.00 42.54 267 THR A C 1
ATOM 1912 O O . THR A 1 267 ? -18.633 -41.237 -4.724 1.00 35.90 267 THR A O 1
ATOM 1916 N N . ALA A 1 268 ? -19.318 -39.102 -5.092 1.00 34.53 268 ALA A N 1
ATOM 1917 C CA . ALA A 1 268 ? -17.983 -38.549 -5.149 1.00 33.25 268 ALA A CA 1
ATOM 1918 C C . ALA A 1 268 ? -18.178 -37.088 -4.965 1.00 30.88 268 ALA A C 1
ATOM 1919 O O . ALA A 1 268 ? -19.270 -36.571 -5.133 1.00 30.34 268 ALA A O 1
ATOM 1921 N N . HIS A 1 269 ? -17.146 -36.430 -4.533 1.00 28.81 269 HIS A N 1
ATOM 1922 C CA . HIS A 1 269 ? -17.223 -35.006 -4.383 1.00 33.14 269 HIS A CA 1
ATOM 1923 C C . HIS A 1 269 ? -15.906 -34.362 -4.692 1.00 31.60 269 HIS A C 1
ATOM 1924 O O . HIS A 1 269 ? -14.863 -34.977 -4.579 1.00 30.61 269 HIS A O 1
ATOM 1931 N N . VAL A 1 270 ? -15.980 -33.084 -5.027 1.00 31.94 270 VAL A N 1
ATOM 1932 C CA . VAL A 1 270 ? -14.834 -32.312 -5.329 1.00 32.58 270 VAL A CA 1
ATOM 1933 C C . VAL A 1 270 ? -14.404 -31.649 -4.054 1.00 34.23 270 VAL A C 1
ATOM 1934 O O . VAL A 1 270 ? -15.148 -30.832 -3.558 1.00 35.04 270 VAL A O 1
ATOM 1938 N N . PRO A 1 271 ? -13.188 -31.956 -3.552 1.00 37.13 271 PRO A N 1
ATOM 1939 C CA . PRO A 1 271 ? -12.664 -31.295 -2.358 1.00 38.43 271 PRO A CA 1
ATOM 1940 C C . PRO A 1 271 ? -11.953 -30.016 -2.728 1.00 39.18 271 PRO A C 1
ATOM 1941 O O . PRO A 1 271 ? -11.691 -29.759 -3.922 1.00 37.46 271 PRO A O 1
ATOM 1945 N N . GLU A 1 272 ? -11.585 -29.260 -1.712 1.00 37.45 272 GLU A N 1
ATOM 1946 C CA . GLU A 1 272 ? -10.821 -28.042 -1.899 1.00 39.39 272 GLU A CA 1
ATOM 1947 C C . GLU A 1 272 ? -9.402 -28.483 -2.265 1.00 37.77 272 GLU A C 1
ATOM 1948 O O . GLU A 1 272 ? -8.791 -29.228 -1.517 1.00 41.29 272 GLU A O 1
ATOM 1954 N N . ILE A 1 273 ? -8.978 -28.091 -3.459 1.00 34.07 273 ILE A N 1
ATOM 1955 C CA . ILE A 1 273 ? -7.683 -28.344 -4.040 1.00 36.59 273 ILE A CA 1
ATOM 1956 C C . ILE A 1 273 ? -6.921 -27.051 -3.863 1.00 36.84 273 ILE A C 1
ATOM 1957 O O . ILE A 1 273 ? -7.449 -25.972 -4.153 1.00 30.88 273 ILE A O 1
ATOM 1962 N N . PRO A 1 274 ? -5.663 -27.124 -3.415 1.00 34.14 274 PRO A N 1
ATOM 1963 C CA . PRO A 1 274 ? -5.009 -25.810 -3.359 1.00 32.94 274 PRO A CA 1
ATOM 1964 C C . PRO A 1 274 ? -4.996 -25.110 -4.724 1.00 33.00 274 PRO A C 1
ATOM 1965 O O . PRO A 1 274 ? -4.730 -25.715 -5.769 1.00 34.36 274 PRO A O 1
ATOM 1969 N N . PHE A 1 275 ? -5.287 -23.832 -4.704 1.00 36.19 275 PHE A N 1
ATOM 1970 C CA . PHE A 1 275 ? -5.390 -23.064 -5.898 1.00 36.04 275 PHE A CA 1
ATOM 1971 C C . PHE A 1 275 ? -4.066 -22.918 -6.695 1.00 35.63 275 PHE A C 1
ATOM 1972 O O . PHE A 1 275 ? -4.080 -22.845 -7.935 1.00 34.85 275 PHE A O 1
ATOM 1980 N N . ASP A 1 276 ? -2.943 -22.889 -5.996 1.00 36.67 276 ASP A N 1
ATOM 1981 C CA . ASP A 1 276 ? -1.620 -22.846 -6.626 1.00 40.85 276 ASP A CA 1
ATOM 1982 C C . ASP A 1 276 ? -1.393 -24.078 -7.491 1.00 35.51 276 ASP A C 1
ATOM 1983 O O . ASP A 1 276 ? -0.794 -23.956 -8.560 1.00 35.32 276 ASP A O 1
ATOM 1988 N N . LEU A 1 277 ? -1.848 -25.242 -7.022 1.00 36.87 277 LEU A N 1
ATOM 1989 C CA . LEU A 1 277 ? -1.703 -26.486 -7.763 1.00 33.95 277 LEU A CA 1
ATOM 1990 C C . LEU A 1 277 ? -2.583 -26.393 -9.021 1.00 33.97 277 LEU A C 1
ATOM 1991 O O . LEU A 1 277 ? -2.109 -26.604 -10.114 1.00 29.30 277 LEU A O 1
ATOM 1996 N N . LEU A 1 278 ? -3.839 -25.993 -8.874 1.00 31.49 278 LEU A N 1
ATOM 1997 C CA . LEU A 1 278 ? -4.665 -25.781 -10.058 1.00 29.56 278 LEU A CA 1
ATOM 1998 C C . LEU A 1 278 ? -3.999 -24.913 -11.097 1.00 28.55 278 LEU A C 1
ATOM 1999 O O . LEU A 1 278 ? -3.901 -25.337 -12.269 1.00 28.83 278 LEU A O 1
ATOM 2004 N N . LYS A 1 279 ? -3.535 -23.712 -10.677 1.00 30.90 279 LYS A N 1
ATOM 2005 C CA . LYS A 1 279 ? -2.927 -22.744 -11.572 1.00 31.41 279 LYS A CA 1
ATOM 2006 C C . LYS A 1 279 ? -1.670 -23.272 -12.185 1.00 32.18 279 LYS A C 1
ATOM 2007 O O . LYS A 1 279 ? -1.440 -23.065 -13.378 1.00 31.89 279 LYS A O 1
ATOM 2013 N N . ARG A 1 280 ? -0.876 -23.978 -11.392 1.00 33.68 280 ARG A N 1
ATOM 2014 C CA . ARG A 1 280 ? 0.287 -24.654 -11.927 1.00 34.46 280 ARG A CA 1
ATOM 2015 C C . ARG A 1 280 ? -0.087 -25.641 -13.050 1.00 38.20 280 ARG A C 1
ATOM 2016 O O . ARG A 1 280 ? 0.561 -25.639 -14.105 1.00 35.52 280 ARG A O 1
ATOM 2024 N N . ILE A 1 281 ? -1.050 -26.551 -12.794 1.00 34.68 281 ILE A N 1
ATOM 2025 C CA . ILE A 1 281 ? -1.438 -27.518 -13.825 1.00 33.06 281 ILE A CA 1
ATOM 2026 C C . ILE A 1 281 ? -1.969 -26.742 -15.046 1.00 33.11 281 ILE A C 1
ATOM 2027 O O . ILE A 1 281 ? -1.638 -27.085 -16.180 1.00 31.33 281 ILE A O 1
ATOM 2032 N N . SER A 1 282 ? -2.750 -25.671 -14.816 1.00 31.67 282 SER A N 1
ATOM 2033 C CA . SER A 1 282 ? -3.369 -24.956 -15.920 1.00 26.96 282 SER A CA 1
ATOM 2034 C C . SER A 1 282 ? -2.286 -24.329 -16.833 1.00 33.64 282 SER A C 1
ATOM 2035 O O . SER A 1 282 ? -2.384 -24.395 -18.073 1.00 28.21 282 SER A O 1
ATOM 2038 N N . LYS A 1 283 ? -1.312 -23.675 -16.199 1.00 32.65 283 LYS A N 1
ATOM 2039 C CA . LYS A 1 283 ? -0.291 -22.947 -16.884 1.00 34.64 283 LYS A CA 1
ATOM 2040 C C . LYS A 1 283 ? 0.648 -23.912 -17.619 1.00 33.04 283 LYS A C 1
ATOM 2041 O O . LYS A 1 283 ? 1.004 -23.677 -18.785 1.00 31.56 283 LYS A O 1
ATOM 2047 N N . ARG A 1 284 ? 0.991 -25.021 -16.990 1.00 28.73 284 ARG A N 1
ATOM 2048 C CA . ARG A 1 284 ? 1.691 -26.060 -17.758 1.00 31.21 284 ARG A CA 1
ATOM 2049 C C . ARG A 1 284 ? 0.964 -26.568 -19.019 1.00 32.74 284 ARG A C 1
ATOM 2050 O O . ARG A 1 284 ? 1.592 -26.732 -20.090 1.00 33.83 284 ARG A O 1
ATOM 2058 N N . ILE A 1 285 ? -0.333 -26.850 -18.912 1.00 29.68 285 ILE A N 1
ATOM 2059 C CA . ILE A 1 285 ? -1.042 -27.421 -20.032 1.00 28.41 285 ILE A CA 1
ATOM 2060 C C . ILE A 1 285 ? -1.044 -26.490 -21.245 1.00 29.46 285 ILE A C 1
ATOM 2061 O O . ILE A 1 285 ? -0.801 -26.948 -22.386 1.00 26.63 285 ILE A O 1
ATOM 2066 N N . THR A 1 286 ? -1.347 -25.208 -21.014 1.00 32.21 286 THR A N 1
ATOM 2067 C CA . THR A 1 286 ? -1.524 -24.271 -22.100 1.00 31.82 286 THR A CA 1
ATOM 2068 C C . THR A 1 286 ? -0.177 -23.853 -22.676 1.00 34.50 286 THR A C 1
ATOM 2069 O O . THR A 1 286 ? -0.104 -23.495 -23.855 1.00 29.61 286 THR A O 1
ATOM 2073 N N . SER A 1 287 ? 0.874 -23.891 -21.856 1.00 31.76 287 SER A N 1
ATOM 2074 C CA . SER A 1 287 ? 2.174 -23.458 -22.351 1.00 34.29 287 SER A CA 1
ATOM 2075 C C . SER A 1 287 ? 2.845 -24.616 -23.093 1.00 32.92 287 SER A C 1
ATOM 2076 O O . SER A 1 287 ? 3.495 -24.396 -24.082 1.00 32.18 287 SER A O 1
ATOM 2079 N N . GLU A 1 288 ? 2.624 -25.852 -22.670 1.00 34.32 288 GLU A N 1
ATOM 2080 C CA . GLU A 1 288 ? 3.416 -26.972 -23.171 1.00 32.68 288 GLU A CA 1
ATOM 2081 C C . GLU A 1 288 ? 2.717 -27.878 -24.184 1.00 35.05 288 GLU A C 1
ATOM 2082 O O . GLU A 1 288 ? 3.393 -28.669 -24.819 1.00 32.99 288 GLU A O 1
ATOM 2088 N N . ILE A 1 289 ? 1.376 -27.836 -24.259 1.00 30.37 289 ILE A N 1
ATOM 2089 C CA . ILE A 1 289 ? 0.651 -28.712 -25.117 1.00 33.78 289 ILE A CA 1
ATOM 2090 C C . ILE A 1 289 ? 0.062 -27.797 -26.137 1.00 32.91 289 ILE A C 1
ATOM 2091 O O . ILE A 1 289 ? -0.858 -27.026 -25.822 1.00 31.15 289 ILE A O 1
ATOM 2096 N N . PRO A 1 290 ? 0.549 -27.909 -27.389 1.00 37.02 290 PRO A N 1
ATOM 2097 C CA . PRO A 1 290 ? -0.048 -27.143 -28.491 1.00 35.30 290 PRO A CA 1
ATOM 2098 C C . PRO A 1 290 ? -1.561 -27.379 -28.605 1.00 33.01 290 PRO A C 1
ATOM 2099 O O . PRO A 1 290 ? -2.068 -28.499 -28.336 1.00 35.46 290 PRO A O 1
ATOM 2103 N N . ASN A 1 291 ? -2.248 -26.333 -29.019 1.00 33.07 291 ASN A N 1
ATOM 2104 C CA . ASN A 1 291 ? -3.669 -26.370 -29.361 1.00 35.56 291 ASN A CA 1
ATOM 2105 C C . ASN A 1 291 ? -4.605 -26.553 -28.175 1.00 33.01 291 ASN A C 1
ATOM 2106 O O . ASN A 1 291 ? -5.750 -27.048 -28.337 1.00 33.72 291 ASN A O 1
ATOM 2111 N N . VAL A 1 292 ? -4.188 -26.100 -27.000 1.00 29.15 292 VAL A N 1
ATOM 2112 C CA . VAL A 1 292 ? -5.166 -25.947 -25.907 1.00 27.72 292 VAL A CA 1
ATOM 2113 C C . VAL A 1 292 ? -5.419 -24.463 -25.625 1.00 27.20 292 VAL A C 1
ATOM 2114 O O . VAL A 1 292 ? -4.529 -23.756 -25.191 1.00 29.28 292 VAL A O 1
ATOM 2118 N N . ALA A 1 293 ? -6.653 -23.984 -25.796 1.00 28.39 293 ALA A N 1
ATOM 2119 C CA . ALA A 1 293 ? -6.952 -22.570 -25.475 1.00 29.42 293 ALA A CA 1
ATOM 2120 C C . ALA A 1 293 ? -7.235 -22.282 -23.972 1.00 29.49 293 ALA A C 1
ATOM 2121 O O . ALA A 1 293 ? -7.046 -21.149 -23.510 1.00 31.56 293 ALA A O 1
ATOM 2123 N N . ARG A 1 294 ? -7.790 -23.245 -23.243 1.00 30.81 294 ARG A N 1
ATOM 2124 C CA . ARG A 1 294 ? -8.337 -23.002 -21.887 1.00 29.39 294 ARG A CA 1
ATOM 2125 C C . ARG A 1 294 ? -8.327 -24.271 -21.089 1.00 28.19 294 ARG A C 1
ATOM 2126 O O . ARG A 1 294 ? -8.449 -25.354 -21.608 1.00 28.48 294 ARG A O 1
ATOM 2134 N N . VAL A 1 295 ? -8.217 -24.085 -19.787 1.00 31.77 295 VAL A N 1
ATOM 2135 C CA . VAL A 1 295 ? -8.328 -25.157 -18.835 1.00 29.48 295 VAL A CA 1
ATOM 2136 C C . VAL A 1 295 ? -9.412 -24.714 -17.837 1.00 29.90 295 VAL A C 1
ATOM 2137 O O . VAL A 1 295 ? -9.465 -23.547 -17.396 1.00 28.31 295 VAL A O 1
ATOM 2141 N N . VAL A 1 296 ? -10.331 -25.646 -17.616 1.00 26.63 296 VAL A N 1
ATOM 2142 C CA . VAL A 1 296 ? -11.411 -25.503 -16.710 1.00 25.93 296 VAL A CA 1
ATOM 2143 C C . VAL A 1 296 ? -11.313 -26.613 -15.687 1.00 24.60 296 VAL A C 1
ATOM 2144 O O . VAL A 1 296 ? -10.750 -27.720 -15.975 1.00 24.91 296 VAL A O 1
ATOM 2148 N N . PHE A 1 297 ? -11.840 -26.316 -14.500 1.00 22.84 297 PHE A N 1
ATOM 2149 C CA . PHE A 1 297 ? -11.840 -27.242 -13.350 1.00 23.30 297 PHE A CA 1
ATOM 2150 C C . PHE A 1 297 ? -13.301 -27.627 -13.040 1.00 22.87 297 PHE A C 1
ATOM 2151 O O . PHE A 1 297 ? -14.133 -26.750 -12.884 1.00 20.72 297 PHE A O 1
ATOM 2159 N N . ASP A 1 298 ? -13.580 -28.923 -13.026 1.00 21.06 298 ASP A N 1
ATOM 2160 C CA . ASP A 1 298 ? -14.931 -29.452 -12.704 1.00 24.99 298 ASP A CA 1
ATOM 2161 C C . ASP A 1 298 ? -15.295 -29.312 -11.210 1.00 26.64 298 ASP A C 1
ATOM 2162 O O . ASP A 1 298 ? -14.638 -29.850 -10.311 1.00 29.97 298 ASP A O 1
ATOM 2167 N N . ILE A 1 299 ? -16.350 -28.559 -10.954 1.00 26.54 299 ILE A N 1
ATOM 2168 C CA . ILE A 1 299 ? -16.803 -28.319 -9.599 1.00 25.57 299 ILE A CA 1
ATOM 2169 C C . ILE A 1 299 ? -18.239 -28.940 -9.423 1.00 28.21 299 ILE A C 1
ATOM 2170 O O . ILE A 1 299 ? -19.128 -28.368 -8.779 1.00 28.62 299 ILE A O 1
ATOM 2175 N N . THR A 1 300 ? -18.449 -30.121 -9.998 1.00 26.96 300 THR A N 1
ATOM 2176 C CA . THR A 1 300 ? -19.728 -30.768 -9.870 1.00 29.58 300 THR A CA 1
ATOM 2177 C C . THR A 1 300 ? -19.538 -32.050 -9.096 1.00 32.34 300 THR A C 1
ATOM 2178 O O . THR A 1 300 ? -18.811 -32.953 -9.543 1.00 27.93 300 THR A O 1
ATOM 2182 N N . ASP A 1 301 ? -20.223 -32.161 -7.964 1.00 33.71 301 ASP A N 1
ATOM 2183 C CA . ASP A 1 301 ? -20.222 -33.442 -7.230 1.00 35.07 301 ASP A CA 1
ATOM 2184 C C . ASP A 1 301 ? -21.082 -34.508 -7.928 1.00 33.26 301 ASP A C 1
ATOM 2185 O O . ASP A 1 301 ? -21.820 -34.196 -8.844 1.00 36.38 301 ASP A O 1
ATOM 2190 N N . LYS A 1 302 ? -20.932 -35.763 -7.497 1.00 36.04 302 LYS A N 1
ATOM 2191 C CA . LYS A 1 302 ? -21.750 -36.919 -7.916 1.00 35.65 302 LYS A CA 1
ATOM 2192 C C . LYS A 1 302 ? -22.618 -37.386 -6.702 1.00 38.57 302 LYS A C 1
ATOM 2193 O O . LYS A 1 302 ? -22.063 -37.750 -5.672 1.00 37.33 302 LYS A O 1
ATOM 2199 N N . PRO A 1 303 ? -23.971 -37.329 -6.768 1.00 38.89 303 PRO A N 1
ATOM 2200 C CA . PRO A 1 303 ? -24.836 -36.678 -7.732 1.00 39.29 303 PRO A CA 1
ATOM 2201 C C . PRO A 1 303 ? -24.628 -35.159 -7.657 1.00 34.28 303 PRO A C 1
ATOM 2202 O O . PRO A 1 303 ? -24.161 -34.640 -6.643 1.00 30.63 303 PRO A O 1
ATOM 2206 N N . PRO A 1 304 ? -25.011 -34.453 -8.704 1.00 34.05 304 PRO A N 1
ATOM 2207 C CA . PRO A 1 304 ? -25.713 -34.943 -9.907 1.00 35.44 304 PRO A CA 1
ATOM 2208 C C . PRO A 1 304 ? -24.876 -35.397 -11.086 1.00 34.24 304 PRO A C 1
ATOM 2209 O O . PRO A 1 304 ? -25.461 -35.923 -12.021 1.00 35.17 304 PRO A O 1
ATOM 2213 N N . ALA A 1 305 ? -23.549 -35.166 -11.086 1.00 32.16 305 ALA A N 1
ATOM 2214 C CA . ALA A 1 305 ? -22.684 -35.565 -12.206 1.00 31.74 305 ALA A CA 1
ATOM 2215 C C . ALA A 1 305 ? -22.285 -37.033 -12.095 1.00 32.76 305 ALA A C 1
ATOM 2216 O O . ALA A 1 305 ? -22.434 -37.631 -11.049 1.00 32.02 305 ALA A O 1
ATOM 2218 N N . THR A 1 306 ? -21.670 -37.565 -13.138 1.00 34.25 306 THR A N 1
ATOM 2219 C CA . THR A 1 306 ? -20.846 -38.760 -13.020 1.00 38.98 306 THR A CA 1
ATOM 2220 C C . THR A 1 306 ? -19.397 -38.345 -12.783 1.00 41.18 306 THR A C 1
ATOM 2221 O O . THR A 1 306 ? -19.055 -37.147 -12.910 1.00 32.19 306 THR A O 1
ATOM 2225 N N . ILE A 1 307 ? -18.536 -39.316 -12.442 1.00 35.13 307 ILE A N 1
ATOM 2226 C CA . ILE A 1 307 ? -17.100 -38.991 -12.349 1.00 33.97 307 ILE A CA 1
ATOM 2227 C C . ILE A 1 307 ? -16.548 -38.608 -13.724 1.00 32.54 307 ILE A C 1
ATOM 2228 O O . ILE A 1 307 ? -16.099 -37.484 -13.924 1.00 31.68 307 ILE A O 1
ATOM 2233 N N . GLU A 1 308 ? -16.619 -39.519 -14.674 1.00 30.71 308 GLU A N 1
ATOM 2234 C CA . GLU A 1 308 ? -16.172 -39.263 -16.064 1.00 30.02 308 GLU A CA 1
ATOM 2235 C C . GLU A 1 308 ? -17.068 -38.241 -16.742 1.00 33.29 308 GLU A C 1
ATOM 2236 O O . GLU A 1 308 ? -18.161 -37.909 -16.238 1.00 34.46 308 GLU A O 1
ATOM 2242 N N . PHE A 1 309 ? -16.576 -37.715 -17.852 1.00 32.36 309 PHE A N 1
ATOM 2243 C CA . PHE A 1 309 ? -17.328 -36.738 -18.623 1.00 33.50 309 PHE A CA 1
ATOM 2244 C C . PHE A 1 309 ? -18.280 -37.361 -19.639 1.00 34.31 309 PHE A C 1
ATOM 2245 O O . PHE A 1 309 ? -19.136 -36.662 -20.141 1.00 31.37 309 PHE A O 1
ATOM 2253 N N . GLU A 1 310 ? -18.157 -38.656 -19.899 1.00 30.15 310 GLU A N 1
ATOM 2254 C CA . GLU A 1 310 ? -19.082 -39.371 -20.726 1.00 32.16 310 GLU A CA 1
ATOM 2255 C C . GLU A 1 310 ? -19.055 -40.842 -20.297 1.00 36.52 310 GLU A C 1
ATOM 2256 O O . GLU A 1 310 ? -19.997 -41.500 -20.624 1.00 36.12 310 GLU A O 1
ATOM 2263 N N . PHE B 1 2 ? -9.303 12.935 -6.721 1.00 81.68 2 PHE B N 1
ATOM 2264 C CA . PHE B 1 2 ? -10.540 13.203 -7.516 1.00 81.67 2 PHE B CA 1
ATOM 2265 C C . PHE B 1 2 ? -11.654 13.707 -6.590 1.00 79.77 2 PHE B C 1
ATOM 2266 O O . PHE B 1 2 ? -11.973 13.064 -5.590 1.00 68.74 2 PHE B O 1
ATOM 2274 N N . ASP B 1 3 ? -12.221 14.864 -6.918 1.00 78.69 3 ASP B N 1
ATOM 2275 C CA . ASP B 1 3 ? -13.322 15.437 -6.147 1.00 77.66 3 ASP B CA 1
ATOM 2276 C C . ASP B 1 3 ? -14.625 15.285 -6.963 1.00 79.11 3 ASP B C 1
ATOM 2277 O O . ASP B 1 3 ? -14.879 16.087 -7.888 1.00 67.91 3 ASP B O 1
ATOM 2282 N N . PRO B 1 4 ? -15.432 14.235 -6.652 1.00 74.64 4 PRO B N 1
ATOM 2283 C CA . PRO B 1 4 ? -16.703 14.049 -7.360 1.00 76.73 4 PRO B CA 1
ATOM 2284 C C . PRO B 1 4 ? -17.679 15.226 -7.318 1.00 73.83 4 PRO B C 1
ATOM 2285 O O . PRO B 1 4 ? -18.424 15.396 -8.277 1.00 66.28 4 PRO B O 1
ATOM 2289 N N . LYS B 1 5 ? -17.681 16.009 -6.239 1.00 69.95 5 LYS B N 1
ATOM 2290 C CA . LYS B 1 5 ? -18.572 17.193 -6.120 1.00 73.16 5 LYS B CA 1
ATOM 2291 C C . LYS B 1 5 ? -18.197 18.284 -7.137 1.00 70.48 5 LYS B C 1
ATOM 2292 O O . LYS B 1 5 ? -19.060 18.798 -7.866 1.00 62.18 5 LYS B O 1
ATOM 2294 N N . LYS B 1 6 ? -16.897 18.606 -7.167 1.00 75.50 6 LYS B N 1
ATOM 2295 C CA . LYS B 1 6 ? -16.286 19.520 -8.152 1.00 69.72 6 LYS B CA 1
ATOM 2296 C C . LYS B 1 6 ? -16.621 19.102 -9.574 1.00 64.59 6 LYS B C 1
ATOM 2297 O O . LYS B 1 6 ? -17.259 19.874 -10.288 1.00 63.87 6 LYS B O 1
ATOM 2300 N N . PHE B 1 7 ? -16.223 17.872 -9.940 1.00 60.48 7 PHE B N 1
ATOM 2301 C CA . PHE B 1 7 ? -16.353 17.326 -11.325 1.00 56.64 7 PHE B CA 1
ATOM 2302 C C . PHE B 1 7 ? -17.783 17.407 -11.855 1.00 51.55 7 PHE B C 1
ATOM 2303 O O . PHE B 1 7 ? -17.990 17.865 -12.963 1.00 61.50 7 PHE B O 1
ATOM 2311 N N . ILE B 1 8 ? -18.764 16.978 -11.061 1.00 58.35 8 ILE B N 1
ATOM 2312 C CA . ILE B 1 8 ? -20.204 17.103 -11.427 1.00 59.42 8 ILE B CA 1
ATOM 2313 C C . ILE B 1 8 ? -20.559 18.541 -11.838 1.00 56.47 8 ILE B C 1
ATOM 2314 O O . ILE B 1 8 ? -20.969 18.777 -12.976 1.00 56.32 8 ILE B O 1
ATOM 2319 N N . ASP B 1 9 ? -20.409 19.473 -10.902 1.00 62.30 9 ASP B N 1
ATOM 2320 C CA . ASP B 1 9 ? -20.654 20.914 -11.151 1.00 64.18 9 ASP B CA 1
ATOM 2321 C C . ASP B 1 9 ? -19.972 21.336 -12.466 1.00 60.24 9 ASP B C 1
ATOM 2322 O O . ASP B 1 9 ? -20.645 21.732 -13.398 1.00 48.52 9 ASP B O 1
ATOM 2324 N N . GLU B 1 10 ? -18.656 21.146 -12.560 1.00 64.51 10 GLU B N 1
ATOM 2325 C CA . GLU B 1 10 ? -17.897 21.447 -13.790 1.00 69.02 10 GLU B CA 1
ATOM 2326 C C . GLU B 1 10 ? -18.518 20.823 -15.052 1.00 70.73 10 GLU B C 1
ATOM 2327 O O . GLU B 1 10 ? -18.817 21.530 -16.012 1.00 76.11 10 GLU B O 1
ATOM 2333 N N . ALA B 1 11 ? -18.714 19.499 -15.022 1.00 67.69 11 ALA B N 1
ATOM 2334 C CA . ALA B 1 11 ? -19.178 18.727 -16.188 1.00 61.49 11 ALA B CA 1
ATOM 2335 C C . ALA B 1 11 ? -20.618 19.053 -16.587 1.00 52.23 11 ALA B C 1
ATOM 2336 O O . ALA B 1 11 ? -20.944 19.084 -17.773 1.00 47.12 11 ALA B O 1
ATOM 2338 N N . VAL B 1 12 ? -21.488 19.283 -15.615 1.00 53.71 12 VAL B N 1
ATOM 2339 C CA . VAL B 1 12 ? -22.865 19.737 -15.941 1.00 58.45 12 VAL B CA 1
ATOM 2340 C C . VAL B 1 12 ? -22.793 21.049 -16.763 1.00 58.26 12 VAL B C 1
ATOM 2341 O O . VAL B 1 12 ? -23.374 21.126 -17.846 1.00 54.77 12 VAL B O 1
ATOM 2345 N N . GLU B 1 13 ? -22.012 22.021 -16.276 1.00 63.63 13 GLU B N 1
ATOM 2346 C CA . GLU B 1 13 ? -21.764 23.311 -16.976 1.00 63.56 13 GLU B CA 1
ATOM 2347 C C . GLU B 1 13 ? -21.168 23.137 -18.408 1.00 58.34 13 GLU B C 1
ATOM 2348 O O . GLU B 1 13 ? -21.704 23.698 -19.382 1.00 52.53 13 GLU B O 1
ATOM 2354 N N . GLU B 1 14 ? -20.092 22.343 -18.529 1.00 50.26 14 GLU B N 1
ATOM 2355 C CA . GLU B 1 14 ? -19.466 22.054 -19.842 1.00 55.71 14 GLU B CA 1
ATOM 2356 C C . GLU B 1 14 ? -20.418 21.460 -20.895 1.00 51.61 14 GLU B C 1
ATOM 2357 O O . GLU B 1 14 ? -20.311 21.787 -22.067 1.00 48.29 14 GLU B O 1
ATOM 2363 N N . ILE B 1 15 ? -21.343 20.592 -20.468 1.00 55.49 15 ILE B N 1
ATOM 2364 C CA . ILE B 1 15 ? -22.279 19.916 -21.382 1.00 52.39 15 ILE B CA 1
ATOM 2365 C C . ILE B 1 15 ? -23.343 20.879 -21.841 1.00 52.61 15 ILE B C 1
ATOM 2366 O O . ILE B 1 15 ? -23.663 20.930 -23.059 1.00 46.34 15 ILE B O 1
ATOM 2371 N N . LYS B 1 16 ? -23.904 21.637 -20.893 1.00 50.79 16 LYS B N 1
ATOM 2372 C CA . LYS B 1 16 ? -24.982 22.599 -21.257 1.00 55.51 16 LYS B CA 1
ATOM 2373 C C . LYS B 1 16 ? -24.496 23.572 -22.319 1.00 52.11 16 LYS B C 1
ATOM 2374 O O . LYS B 1 16 ? -25.203 23.823 -23.282 1.00 55.52 16 LYS B O 1
ATOM 2376 N N . GLN B 1 17 ? -23.258 24.036 -22.188 1.00 57.51 17 GLN B N 1
ATOM 2377 C CA . GLN B 1 17 ? -22.700 24.973 -23.157 1.00 61.68 17 GLN B CA 1
ATOM 2378 C C . GLN B 1 17 ? -22.308 24.328 -24.499 1.00 59.16 17 GLN B C 1
ATOM 2379 O O . GLN B 1 17 ? -22.559 24.929 -25.538 1.00 62.65 17 GLN B O 1
ATOM 2385 N N . GLN B 1 18 ? -21.704 23.126 -24.477 1.00 56.24 18 GLN B N 1
ATOM 2386 C CA . GLN B 1 18 ? -21.437 22.346 -25.706 1.00 50.70 18 GLN B CA 1
ATOM 2387 C C . GLN B 1 18 ? -22.733 21.964 -26.410 1.00 51.82 18 GLN B C 1
ATOM 2388 O O . GLN B 1 18 ? -22.825 22.056 -27.637 1.00 51.55 18 GLN B O 1
ATOM 2390 N N . ILE B 1 19 ? -23.737 21.504 -25.659 1.00 49.86 19 ILE B N 1
ATOM 2391 C CA . ILE B 1 19 ? -24.984 21.028 -26.307 1.00 46.15 19 ILE B CA 1
ATOM 2392 C C . ILE B 1 19 ? -25.875 22.205 -26.694 1.00 46.13 19 ILE B C 1
ATOM 2393 O O . ILE B 1 19 ? -26.619 22.126 -27.666 1.00 40.79 19 ILE B O 1
ATOM 2398 N N . SER B 1 20 ? -25.791 23.298 -25.935 1.00 56.09 20 SER B N 1
ATOM 2399 C CA . SER B 1 20 ? -26.645 24.479 -26.154 1.00 54.27 20 SER B CA 1
ATOM 2400 C C . SER B 1 20 ? -28.124 24.047 -26.128 1.00 56.19 20 SER B C 1
ATOM 2401 O O . SER B 1 20 ? -28.489 23.331 -25.208 1.00 59.93 20 SER B O 1
ATOM 2404 N N . ASP B 1 21 ? -28.957 24.418 -27.107 1.00 61.11 21 ASP B N 1
ATOM 2405 C CA . ASP B 1 21 ? -30.403 24.085 -27.051 1.00 56.70 21 ASP B CA 1
ATOM 2406 C C . ASP B 1 21 ? -30.838 22.885 -27.928 1.00 50.97 21 ASP B C 1
ATOM 2407 O O . ASP B 1 21 ? -32.032 22.602 -28.096 1.00 54.13 21 ASP B O 1
ATOM 2412 N N . ARG B 1 22 ? -29.878 22.147 -28.455 1.00 53.77 22 ARG B N 1
ATOM 2413 C CA . ARG B 1 22 ? -30.210 21.071 -29.387 1.00 51.86 22 ARG B CA 1
ATOM 2414 C C . ARG B 1 22 ? -30.686 19.813 -28.636 1.00 46.06 22 ARG B C 1
ATOM 2415 O O . ARG B 1 22 ? -30.489 19.654 -27.425 1.00 44.53 22 ARG B O 1
ATOM 2423 N N . LYS B 1 23 ? -31.296 18.931 -29.398 1.00 42.73 23 LYS B N 1
ATOM 2424 C CA . LYS B 1 23 ? -31.730 17.621 -28.941 1.00 41.91 23 LYS B CA 1
ATOM 2425 C C . LYS B 1 23 ? -30.584 16.603 -28.950 1.00 40.40 23 LYS B C 1
ATOM 2426 O O . LYS B 1 23 ? -29.882 16.431 -29.946 1.00 44.64 23 LYS B O 1
ATOM 2432 N N . ALA B 1 24 ? -30.452 15.898 -27.842 1.00 36.51 24 ALA B N 1
ATOM 2433 C CA . ALA B 1 24 ? -29.403 14.926 -27.652 1.00 35.99 24 ALA B CA 1
ATOM 2434 C C . ALA B 1 24 ? -29.974 13.521 -27.450 1.00 37.51 24 ALA B C 1
ATOM 2435 O O . ALA B 1 24 ? -31.159 13.318 -27.095 1.00 37.16 24 ALA B O 1
ATOM 2437 N N . ILE B 1 25 ? -29.103 12.548 -27.673 1.00 36.70 25 ILE B N 1
ATOM 2438 C CA . ILE B 1 25 ? -29.479 11.146 -27.590 1.00 34.17 25 ILE B CA 1
ATOM 2439 C C . ILE B 1 25 ? -28.325 10.379 -26.975 1.00 37.72 25 ILE B C 1
ATOM 2440 O O . ILE B 1 25 ? -27.146 10.793 -27.071 1.00 36.79 25 ILE B O 1
ATOM 2445 N N . ILE B 1 26 ? -28.685 9.317 -26.250 1.00 36.19 26 ILE B N 1
ATOM 2446 C CA . ILE B 1 26 ? -27.735 8.441 -25.584 1.00 33.22 26 ILE B CA 1
ATOM 2447 C C . ILE B 1 26 ? -28.306 7.012 -25.510 1.00 34.62 26 ILE B C 1
ATOM 2448 O O . ILE B 1 26 ? -29.500 6.846 -25.286 1.00 37.44 26 ILE B O 1
ATOM 2453 N N . ALA B 1 27 ? -27.444 6.011 -25.717 1.00 31.66 27 ALA B N 1
ATOM 2454 C CA . ALA B 1 27 ? -27.797 4.572 -25.598 1.00 35.37 27 ALA B CA 1
ATOM 2455 C C . ALA B 1 27 ? -27.489 4.188 -24.174 1.00 30.88 27 ALA B C 1
ATOM 2456 O O . ALA B 1 27 ? -26.353 4.340 -23.735 1.00 34.37 27 ALA B O 1
ATOM 2458 N N . LEU B 1 28 ? -28.489 3.732 -23.443 1.00 27.72 28 LEU B N 1
ATOM 2459 C CA . LEU B 1 28 ? -28.277 3.242 -22.087 1.00 32.06 28 LEU B CA 1
ATOM 2460 C C . LEU B 1 28 ? -28.016 1.761 -22.177 1.00 34.67 28 LEU B C 1
ATOM 2461 O O . LEU B 1 28 ? -28.851 1.018 -22.643 1.00 33.31 28 LEU B O 1
ATOM 2466 N N . SER B 1 29 ? -26.849 1.327 -21.729 1.00 37.03 29 SER B N 1
ATOM 2467 C CA . SER B 1 29 ? -26.618 -0.129 -21.592 1.00 40.18 29 SER B CA 1
ATOM 2468 C C . SER B 1 29 ? -27.144 -0.647 -20.253 1.00 40.70 29 SER B C 1
ATOM 2469 O O . SER B 1 29 ? -27.413 -1.825 -20.093 1.00 47.55 29 SER B O 1
ATOM 2472 N N . GLY B 1 30 ? -27.298 0.239 -19.276 1.00 38.90 30 GLY B N 1
ATOM 2473 C CA . GLY B 1 30 ? -27.461 -0.175 -17.897 1.00 35.50 30 GLY B CA 1
ATOM 2474 C C . GLY B 1 30 ? -26.147 -0.176 -17.154 1.00 36.60 30 GLY B C 1
ATOM 2475 O O . GLY B 1 30 ? -26.125 -0.240 -15.897 1.00 37.63 30 GLY B O 1
ATOM 2476 N N . GLY B 1 31 ? -25.033 -0.092 -17.887 1.00 32.04 31 GLY B N 1
ATOM 2477 C CA . GLY B 1 31 ? -23.769 0.086 -17.215 1.00 34.25 31 GLY B CA 1
ATOM 2478 C C . GLY B 1 31 ? -23.490 1.459 -16.646 1.00 38.32 31 GLY B C 1
ATOM 2479 O O . GLY B 1 31 ? -24.225 2.429 -16.907 1.00 35.80 31 GLY B O 1
ATOM 2480 N N . VAL B 1 32 ? -22.371 1.512 -15.914 1.00 36.76 32 VAL B N 1
ATOM 2481 C CA . VAL B 1 32 ? -22.035 2.621 -15.070 1.00 44.72 32 VAL B CA 1
ATOM 2482 C C . VAL B 1 32 ? -21.679 3.853 -15.878 1.00 42.38 32 VAL B C 1
ATOM 2483 O O . VAL B 1 32 ? -22.145 4.963 -15.570 1.00 46.26 32 VAL B O 1
ATOM 2487 N N . ASP B 1 33 ? -20.854 3.652 -16.900 1.00 40.08 33 ASP B N 1
ATOM 2488 C CA . ASP B 1 33 ? -20.343 4.767 -17.723 1.00 40.36 33 ASP B CA 1
ATOM 2489 C C . ASP B 1 33 ? -21.507 5.458 -18.423 1.00 36.92 33 ASP B C 1
ATOM 2490 O O . ASP B 1 33 ? -21.667 6.667 -18.307 1.00 38.70 33 ASP B O 1
ATOM 2495 N N . SER B 1 34 ? -22.330 4.684 -19.112 1.00 32.21 34 SER B N 1
ATOM 2496 C CA . SER B 1 34 ? -23.456 5.277 -19.820 1.00 39.53 34 SER B CA 1
ATOM 2497 C C . SER B 1 34 ? -24.470 5.867 -18.838 1.00 37.63 34 SER B C 1
ATOM 2498 O O . SER B 1 34 ? -25.060 6.915 -19.115 1.00 33.36 34 SER B O 1
ATOM 2501 N N . SER B 1 35 ? -24.660 5.200 -17.690 1.00 41.52 35 SER B N 1
ATOM 2502 C CA . SER B 1 35 ? -25.652 5.655 -16.716 1.00 38.46 35 SER B CA 1
ATOM 2503 C C . SER B 1 35 ? -25.185 7.034 -16.144 1.00 39.31 35 SER B C 1
ATOM 2504 O O . SER B 1 35 ? -25.966 7.974 -16.040 1.00 35.37 35 SER B O 1
ATOM 2507 N N . VAL B 1 36 ? -23.916 7.112 -15.761 1.00 35.49 36 VAL B N 1
ATOM 2508 C CA . VAL B 1 36 ? -23.320 8.373 -15.291 1.00 42.69 36 VAL B CA 1
ATOM 2509 C C . VAL B 1 36 ? -23.435 9.508 -16.299 1.00 38.09 36 VAL B C 1
ATOM 2510 O O . VAL B 1 36 ? -23.810 10.593 -15.924 1.00 43.88 36 VAL B O 1
ATOM 2514 N N . ALA B 1 37 ? -23.138 9.244 -17.567 1.00 40.59 37 ALA B N 1
ATOM 2515 C CA . ALA B 1 37 ? -23.248 10.271 -18.597 1.00 36.43 37 ALA B CA 1
ATOM 2516 C C . ALA B 1 37 ? -24.668 10.680 -18.852 1.00 38.31 37 ALA B C 1
ATOM 2517 O O . ALA B 1 37 ? -24.929 11.851 -19.169 1.00 38.90 37 ALA B O 1
ATOM 2519 N N . ALA B 1 38 ? -25.600 9.736 -18.798 1.00 38.73 38 ALA B N 1
ATOM 2520 C CA . ALA B 1 38 ? -26.995 10.110 -19.055 1.00 38.07 38 ALA B CA 1
ATOM 2521 C C . ALA B 1 38 ? -27.478 11.046 -17.942 1.00 38.06 38 ALA B C 1
ATOM 2522 O O . ALA B 1 38 ? -28.204 12.007 -18.201 1.00 35.68 38 ALA B O 1
ATOM 2524 N N . VAL B 1 39 ? -27.111 10.730 -16.698 1.00 42.15 39 VAL B N 1
ATOM 2525 C CA . VAL B 1 39 ? -27.596 11.498 -15.555 1.00 46.49 39 VAL B CA 1
ATOM 2526 C C . VAL B 1 39 ? -26.949 12.893 -15.579 1.00 46.19 39 VAL B C 1
ATOM 2527 O O . VAL B 1 39 ? -27.665 13.859 -15.454 1.00 42.07 39 VAL B O 1
ATOM 2531 N N . LEU B 1 40 ? -25.621 12.977 -15.765 1.00 50.49 40 LEU B N 1
ATOM 2532 C CA . LEU B 1 40 ? -24.935 14.281 -15.979 1.00 50.11 40 LEU B CA 1
ATOM 2533 C C . LEU B 1 40 ? -25.622 15.095 -17.053 1.00 48.54 40 LEU B C 1
ATOM 2534 O O . LEU B 1 40 ? -25.848 16.289 -16.853 1.00 49.35 40 LEU B O 1
ATOM 2539 N N . THR B 1 41 ? -25.927 14.470 -18.191 1.00 45.04 41 THR B N 1
ATOM 2540 C CA . THR B 1 41 ? -26.533 15.196 -19.347 1.00 43.33 41 THR B CA 1
ATOM 2541 C C . THR B 1 41 ? -27.945 15.690 -19.024 1.00 50.22 41 THR B C 1
ATOM 2542 O O . THR B 1 41 ? -28.280 16.862 -19.337 1.00 42.14 41 THR B O 1
ATOM 2546 N N . HIS B 1 42 ? -28.737 14.830 -18.357 1.00 46.63 42 HIS B N 1
ATOM 2547 C CA . HIS B 1 42 ? -30.113 15.191 -17.907 1.00 48.51 42 HIS B CA 1
ATOM 2548 C C . HIS B 1 42 ? -30.103 16.378 -16.964 1.00 48.53 42 HIS B C 1
ATOM 2549 O O . HIS B 1 42 ? -30.886 17.291 -17.132 1.00 46.46 42 HIS B O 1
ATOM 2556 N N . LYS B 1 43 ? -29.239 16.329 -15.957 1.00 47.27 43 LYS B N 1
ATOM 2557 C CA . LYS B 1 43 ? -28.975 17.494 -15.121 1.00 55.94 43 LYS B CA 1
ATOM 2558 C C . LYS B 1 43 ? -28.699 18.744 -16.016 1.00 54.39 43 LYS B C 1
ATOM 2559 O O . LYS B 1 43 ? -29.287 19.786 -15.800 1.00 56.92 43 LYS B O 1
ATOM 2565 N N . ALA B 1 44 ? -27.848 18.598 -17.029 1.00 51.95 44 ALA B N 1
ATOM 2566 C CA . ALA B 1 44 ? -27.493 19.717 -17.925 1.00 52.47 44 ALA B CA 1
ATOM 2567 C C . ALA B 1 44 ? -28.595 20.200 -18.835 1.00 50.73 44 ALA B C 1
ATOM 2568 O O . ALA B 1 44 ? -28.578 21.364 -19.158 1.00 57.81 44 ALA B O 1
ATOM 2570 N N . ILE B 1 45 ? -29.537 19.353 -19.267 1.00 50.53 45 ILE B N 1
ATOM 2571 C CA . ILE B 1 45 ? -30.522 19.765 -20.310 1.00 44.57 45 ILE B CA 1
ATOM 2572 C C . ILE B 1 45 ? -31.950 19.212 -20.220 1.00 41.99 45 ILE B C 1
ATOM 2573 O O . ILE B 1 45 ? -32.732 19.391 -21.148 1.00 43.89 45 ILE B O 1
ATOM 2578 N N . GLY B 1 46 ? -32.284 18.512 -19.141 1.00 48.77 46 GLY B N 1
ATOM 2579 C CA . GLY B 1 46 ? -33.599 17.883 -18.986 1.00 45.76 46 GLY B CA 1
ATOM 2580 C C . GLY B 1 46 ? -34.140 17.233 -20.253 1.00 51.22 46 GLY B C 1
ATOM 2581 O O . GLY B 1 46 ? -33.429 16.475 -20.898 1.00 48.73 46 GLY B O 1
ATOM 2582 N N . ASP B 1 47 ? -35.381 17.566 -20.615 1.00 53.77 47 ASP B N 1
ATOM 2583 C CA . ASP B 1 47 ? -36.163 16.925 -21.706 1.00 58.28 47 ASP B CA 1
ATOM 2584 C C . ASP B 1 47 ? -35.636 17.031 -23.139 1.00 55.18 47 ASP B C 1
ATOM 2585 O O . ASP B 1 47 ? -36.206 16.436 -24.066 1.00 52.04 47 ASP B O 1
ATOM 2590 N N . LYS B 1 48 ? -34.613 17.847 -23.330 1.00 55.58 48 LYS B N 1
ATOM 2591 C CA . LYS B 1 48 ? -33.810 17.803 -24.539 1.00 56.70 48 LYS B CA 1
ATOM 2592 C C . LYS B 1 48 ? -33.074 16.449 -24.697 1.00 46.80 48 LYS B C 1
ATOM 2593 O O . LYS B 1 48 ? -32.740 16.041 -25.812 1.00 40.98 48 LYS B O 1
ATOM 2599 N N . LEU B 1 49 ? -32.779 15.796 -23.577 1.00 41.65 49 LEU B N 1
ATOM 2600 C CA . LEU B 1 49 ? -32.186 14.477 -23.603 1.00 41.46 49 LEU B CA 1
ATOM 2601 C C . LEU B 1 49 ? -33.260 13.416 -23.837 1.00 43.67 49 LEU B C 1
ATOM 2602 O O . LEU B 1 49 ? -34.280 13.389 -23.136 1.00 48.18 49 LEU B O 1
ATOM 2607 N N . THR B 1 50 ? -33.036 12.566 -24.840 1.00 41.60 50 THR B N 1
ATOM 2608 C CA . THR B 1 50 ? -33.753 11.288 -24.961 1.00 40.28 50 THR B CA 1
ATOM 2609 C C . THR B 1 50 ? -32.758 10.147 -24.765 1.00 38.97 50 THR B C 1
ATOM 2610 O O . THR B 1 50 ? -31.755 10.063 -25.479 1.00 36.42 50 THR B O 1
ATOM 2614 N N . ALA B 1 51 ? -33.043 9.296 -23.779 1.00 38.24 51 ALA B N 1
ATOM 2615 C CA . ALA B 1 51 ? -32.373 7.973 -23.583 1.00 33.30 51 ALA B CA 1
ATOM 2616 C C . ALA B 1 51 ? -33.098 6.870 -24.265 1.00 31.83 51 ALA B C 1
ATOM 2617 O O . ALA B 1 51 ? -34.329 6.846 -24.268 1.00 32.92 51 ALA B O 1
ATOM 2619 N N . VAL B 1 52 ? -32.313 5.956 -24.856 1.00 30.16 52 VAL B N 1
ATOM 2620 C CA . VAL B 1 52 ? -32.812 4.814 -25.587 1.00 30.97 52 VAL B CA 1
ATOM 2621 C C . VAL B 1 52 ? -32.287 3.511 -25.007 1.00 33.47 52 VAL B C 1
ATOM 2622 O O . VAL B 1 52 ? -31.060 3.344 -24.762 1.00 30.94 52 VAL B O 1
ATOM 2626 N N . PHE B 1 53 ? -33.194 2.572 -24.830 1.00 32.79 53 PHE B N 1
ATOM 2627 C CA . PHE B 1 53 ? -32.818 1.248 -24.346 1.00 34.62 53 PHE B CA 1
ATOM 2628 C C . PHE B 1 53 ? -33.318 0.258 -25.341 1.00 32.97 53 PHE B C 1
ATOM 2629 O O . PHE B 1 53 ? -34.526 0.172 -25.587 1.00 31.04 53 PHE B O 1
ATOM 2637 N N . VAL B 1 54 ? -32.533 -0.447 -25.844 1.00 31.89 54 VAL B N 1
ATOM 2638 C CA . VAL B 1 54 ? -32.816 -1.382 -26.870 1.00 33.79 54 VAL B CA 1
ATOM 2639 C C . VAL B 1 54 ? -32.782 -2.781 -26.268 1.00 35.03 54 VAL B C 1
ATOM 2640 O O . VAL B 1 54 ? -31.744 -3.305 -25.869 1.00 30.07 54 VAL B O 1
ATOM 2644 N N . ASP B 1 55 ? -33.806 -3.445 -26.159 1.00 35.36 55 ASP B N 1
ATOM 2645 C CA . ASP B 1 55 ? -33.821 -4.719 -25.462 1.00 32.94 55 ASP B CA 1
ATOM 2646 C C . ASP B 1 55 ? -33.551 -5.702 -26.539 1.00 31.72 55 ASP B C 1
ATOM 2647 O O . ASP B 1 55 ? -34.401 -6.032 -27.288 1.00 25.81 55 ASP B O 1
ATOM 2652 N N . THR B 1 56 ? -32.290 -6.124 -26.624 1.00 29.57 56 THR B N 1
ATOM 2653 C CA . THR B 1 56 ? -31.878 -7.051 -27.648 1.00 28.60 56 THR B CA 1
ATOM 2654 C C . THR B 1 56 ? -32.318 -8.508 -27.338 1.00 30.63 56 THR B C 1
ATOM 2655 O O . THR B 1 56 ? -32.116 -9.383 -28.173 1.00 30.37 56 THR B O 1
ATOM 2659 N N . GLY B 1 57 ? -32.884 -8.776 -26.147 1.00 32.16 57 GLY B N 1
ATOM 2660 C CA . GLY B 1 57 ? -33.142 -10.158 -25.715 1.00 33.06 57 GLY B CA 1
ATOM 2661 C C . GLY B 1 57 ? -31.848 -10.879 -25.292 1.00 33.23 57 GLY B C 1
ATOM 2662 O O . GLY B 1 57 ? -31.875 -12.043 -24.960 1.00 31.58 57 GLY B O 1
ATOM 2663 N N . LEU B 1 58 ? -30.717 -10.178 -25.265 1.00 31.23 58 LEU B N 1
ATOM 2664 C CA . LEU B 1 58 ? -29.440 -10.799 -24.921 1.00 30.99 58 LEU B CA 1
ATOM 2665 C C . LEU B 1 58 ? -28.853 -10.172 -23.662 1.00 29.44 58 LEU B C 1
ATOM 2666 O O . LEU B 1 58 ? -27.672 -10.318 -23.393 1.00 29.34 58 LEU B O 1
ATOM 2671 N N . MET B 1 59 ? -29.696 -9.474 -22.910 1.00 29.34 59 MET B N 1
ATOM 2672 C CA . MET B 1 59 ? -29.293 -8.689 -21.777 1.00 35.68 59 MET B CA 1
ATOM 2673 C C . MET B 1 59 ? -29.386 -9.513 -20.488 1.00 31.19 59 MET B C 1
ATOM 2674 O O . MET B 1 59 ? -30.025 -10.593 -20.427 1.00 34.31 59 MET B O 1
ATOM 2679 N N . ARG B 1 60 ? -28.725 -9.052 -19.454 1.00 30.56 60 ARG B N 1
ATOM 2680 C CA . ARG B 1 60 ? -28.880 -9.730 -18.174 1.00 36.93 60 ARG B CA 1
ATOM 2681 C C . ARG B 1 60 ? -30.379 -9.725 -17.713 1.00 35.63 60 ARG B C 1
ATOM 2682 O O . ARG B 1 60 ? -31.145 -8.791 -18.023 1.00 31.17 60 ARG B O 1
ATOM 2690 N N . LYS B 1 61 ? -30.786 -10.784 -17.017 1.00 34.63 61 LYS B N 1
ATOM 2691 C CA . LYS B 1 61 ? -32.136 -10.853 -16.439 1.00 38.63 61 LYS B CA 1
ATOM 2692 C C . LYS B 1 61 ? -32.573 -9.530 -15.776 1.00 36.64 61 LYS B C 1
ATOM 2693 O O . LYS B 1 61 ? -31.846 -8.973 -14.963 1.00 35.03 61 LYS B O 1
ATOM 2699 N N . GLY B 1 62 ? -33.773 -9.083 -16.101 1.00 34.89 62 GLY B N 1
ATOM 2700 C CA . GLY B 1 62 ? -34.377 -7.930 -15.458 1.00 37.49 62 GLY B CA 1
ATOM 2701 C C . GLY B 1 62 ? -33.847 -6.566 -15.851 1.00 37.39 62 GLY B C 1
ATOM 2702 O O . GLY B 1 62 ? -34.289 -5.536 -15.260 1.00 40.16 62 GLY B O 1
ATOM 2703 N N . GLU B 1 63 ? -32.950 -6.512 -16.854 1.00 37.48 63 GLU B N 1
ATOM 2704 C CA . GLU B 1 63 ? -32.357 -5.217 -17.274 1.00 33.24 63 GLU B CA 1
ATOM 2705 C C . GLU B 1 63 ? -33.409 -4.191 -17.679 1.00 31.34 63 GLU B C 1
ATOM 2706 O O . GLU B 1 63 ? -33.363 -3.030 -17.258 1.00 28.91 63 GLU B O 1
ATOM 2712 N N . ARG B 1 64 ? -34.349 -4.599 -18.522 1.00 32.54 64 ARG B N 1
ATOM 2713 C CA . ARG B 1 64 ? -35.297 -3.634 -19.000 1.00 34.15 64 ARG B CA 1
ATOM 2714 C C . ARG B 1 64 ? -36.039 -2.952 -17.816 1.00 35.71 64 ARG B C 1
ATOM 2715 O O . ARG B 1 64 ? -36.076 -1.702 -17.696 1.00 35.06 64 ARG B O 1
ATOM 2723 N N . GLU B 1 65 ? -36.628 -3.775 -16.954 1.00 35.03 65 GLU B N 1
ATOM 2724 C CA . GLU B 1 65 ? -37.269 -3.258 -15.748 1.00 39.03 65 GLU B CA 1
ATOM 2725 C C . GLU B 1 65 ? -36.347 -2.345 -14.908 1.00 35.68 65 GLU B C 1
ATOM 2726 O O . GLU B 1 65 ? -36.756 -1.216 -14.562 1.00 31.84 65 GLU B O 1
ATOM 2732 N N . GLU B 1 66 ? -35.126 -2.786 -14.640 1.00 29.15 66 GLU B N 1
ATOM 2733 C CA . GLU B 1 66 ? -34.177 -1.979 -13.899 1.00 32.75 66 GLU B CA 1
ATOM 2734 C C . GLU B 1 66 ? -33.969 -0.588 -14.530 1.00 34.22 66 GLU B C 1
ATOM 2735 O O . GLU B 1 66 ? -34.045 0.387 -13.848 1.00 34.80 66 GLU B O 1
ATOM 2741 N N . VAL B 1 67 ? -33.785 -0.527 -15.839 1.00 32.32 67 VAL B N 1
ATOM 2742 C CA . VAL B 1 67 ? -33.515 0.683 -16.539 1.00 31.25 67 VAL B CA 1
ATOM 2743 C C . VAL B 1 67 ? -34.774 1.582 -16.507 1.00 33.56 67 VAL B C 1
ATOM 2744 O O . VAL B 1 67 ? -34.688 2.821 -16.264 1.00 32.78 67 VAL B O 1
ATOM 2748 N N . GLU B 1 68 ? -35.927 0.997 -16.788 1.00 30.38 68 GLU B N 1
ATOM 2749 C CA . GLU B 1 68 ? -37.176 1.738 -16.604 1.00 35.02 68 GLU B CA 1
ATOM 2750 C C . GLU B 1 68 ? -37.300 2.328 -15.190 1.00 33.85 68 GLU B C 1
ATOM 2751 O O . GLU B 1 68 ? -37.467 3.534 -14.994 1.00 35.23 68 GLU B O 1
ATOM 2757 N N . LYS B 1 69 ? -37.198 1.487 -14.198 1.00 36.17 69 LYS B N 1
ATOM 2758 C CA . LYS B 1 69 ? -37.456 1.978 -12.829 1.00 46.67 69 LYS B CA 1
ATOM 2759 C C . LYS B 1 69 ? -36.465 3.061 -12.391 1.00 48.79 69 LYS B C 1
ATOM 2760 O O . LYS B 1 69 ? -36.866 4.029 -11.740 1.00 43.79 69 LYS B O 1
ATOM 2766 N N . THR B 1 70 ? -35.205 2.935 -12.804 1.00 41.88 70 THR B N 1
ATOM 2767 C CA . THR B 1 70 ? -34.179 3.905 -12.432 1.00 42.69 70 THR B CA 1
ATOM 2768 C C . THR B 1 70 ? -34.240 5.206 -13.222 1.00 39.31 70 THR B C 1
ATOM 2769 O O . THR B 1 70 ? -34.266 6.285 -12.621 1.00 40.28 70 THR B O 1
ATOM 2773 N N . PHE B 1 71 ? -34.253 5.092 -14.551 1.00 38.27 71 PHE B N 1
ATOM 2774 C CA . PHE B 1 71 ? -34.148 6.246 -15.459 1.00 36.20 71 PHE B CA 1
ATOM 2775 C C . PHE B 1 71 ? -35.458 6.893 -15.783 1.00 37.83 71 PHE B C 1
ATOM 2776 O O . PHE B 1 71 ? -35.512 8.116 -15.798 1.00 35.99 71 PHE B O 1
ATOM 2784 N N . ARG B 1 72 ? -36.487 6.100 -16.067 1.00 35.69 72 ARG B N 1
ATOM 2785 C CA . ARG B 1 72 ? -37.835 6.689 -16.375 1.00 44.00 72 ARG B CA 1
ATOM 2786 C C . ARG B 1 72 ? -38.599 7.020 -15.058 1.00 52.81 72 ARG B C 1
ATOM 2787 O O . ARG B 1 72 ? -38.894 8.190 -14.764 1.00 45.57 72 ARG B O 1
ATOM 2795 N N . ASP B 1 73 ? -38.866 5.996 -14.253 1.00 50.84 73 ASP B N 1
ATOM 2796 C CA . ASP B 1 73 ? -39.663 6.215 -13.027 1.00 52.28 73 ASP B CA 1
ATOM 2797 C C . ASP B 1 73 ? -38.964 7.126 -12.005 1.00 48.25 73 ASP B C 1
ATOM 2798 O O . ASP B 1 73 ? -39.350 8.306 -11.891 1.00 49.60 73 ASP B O 1
ATOM 2803 N N . LYS B 1 74 ? -37.916 6.652 -11.344 1.00 45.36 74 LYS B N 1
ATOM 2804 C CA . LYS B 1 74 ? -37.154 7.488 -10.409 1.00 45.92 74 LYS B CA 1
ATOM 2805 C C . LYS B 1 74 ? -36.720 8.805 -11.032 1.00 55.12 74 LYS B C 1
ATOM 2806 O O . LYS B 1 74 ? -37.295 9.850 -10.720 1.00 59.01 74 LYS B O 1
ATOM 2809 N N . LEU B 1 75 ? -35.761 8.777 -11.956 1.00 56.47 75 LEU B N 1
ATOM 2810 C CA . LEU B 1 75 ? -35.100 10.014 -12.355 1.00 45.74 75 LEU B CA 1
ATOM 2811 C C . LEU B 1 75 ? -35.832 10.920 -13.357 1.00 44.02 75 LEU B C 1
ATOM 2812 O O . LEU B 1 75 ? -35.387 12.038 -13.609 1.00 56.02 75 LEU B O 1
ATOM 2817 N N . GLY B 1 76 ? -36.944 10.476 -13.931 1.00 45.45 76 GLY B N 1
ATOM 2818 C CA . GLY B 1 76 ? -37.665 11.254 -14.967 1.00 44.57 76 GLY B CA 1
ATOM 2819 C C . GLY B 1 76 ? -36.997 11.580 -16.320 1.00 47.27 76 GLY B C 1
ATOM 2820 O O . GLY B 1 76 ? -37.236 12.658 -16.897 1.00 40.70 76 GLY B O 1
ATOM 2821 N N . LEU B 1 77 ? -36.186 10.677 -16.874 1.00 42.25 77 LEU B N 1
ATOM 2822 C CA . LEU B 1 77 ? -35.572 10.967 -18.198 1.00 42.52 77 LEU B CA 1
ATOM 2823 C C . LEU B 1 77 ? -36.575 10.584 -19.252 1.00 41.86 77 LEU B C 1
ATOM 2824 O O . LEU B 1 77 ? -37.327 9.673 -19.003 1.00 41.25 77 LEU B O 1
ATOM 2829 N N . ASN B 1 78 ? -36.634 11.284 -20.404 1.00 43.75 78 ASN B N 1
ATOM 2830 C CA . ASN B 1 78 ? -37.413 10.775 -21.556 1.00 42.53 78 ASN B CA 1
ATOM 2831 C C . ASN B 1 78 ? -36.678 9.494 -21.839 1.00 42.68 78 ASN B C 1
ATOM 2832 O O . ASN B 1 78 ? -35.436 9.534 -21.994 1.00 42.02 78 ASN B O 1
ATOM 2837 N N . LEU B 1 79 ? -37.400 8.391 -21.937 1.00 39.18 79 LEU B N 1
ATOM 2838 C CA . LEU B 1 79 ? -36.803 7.058 -22.165 1.00 38.50 79 LEU B CA 1
ATOM 2839 C C . LEU B 1 79 ? -37.605 6.381 -23.240 1.00 36.56 79 LEU B C 1
ATOM 2840 O O . LEU B 1 79 ? -38.805 6.294 -23.122 1.00 37.66 79 LEU B O 1
ATOM 2845 N N . ILE B 1 80 ? -36.944 5.970 -24.319 1.00 34.42 80 ILE B N 1
ATOM 2846 C CA . ILE B 1 80 ? -37.533 5.123 -25.362 1.00 33.50 80 ILE B CA 1
ATOM 2847 C C . ILE B 1 80 ? -36.937 3.722 -25.211 1.00 37.20 80 ILE B C 1
ATOM 2848 O O . ILE B 1 80 ? -35.716 3.529 -25.114 1.00 35.78 80 ILE B O 1
ATOM 2853 N N . VAL B 1 81 ? -37.809 2.736 -25.150 1.00 33.98 81 VAL B N 1
ATOM 2854 C CA . VAL B 1 81 ? -37.401 1.368 -24.924 1.00 38.35 81 VAL B CA 1
ATOM 2855 C C . VAL B 1 81 ? -37.800 0.653 -26.175 1.00 37.07 81 VAL B C 1
ATOM 2856 O O . VAL B 1 81 ? -38.916 0.788 -26.618 1.00 36.10 81 VAL B O 1
ATOM 2860 N N . VAL B 1 82 ? -36.920 -0.136 -26.747 1.00 33.37 82 VAL B N 1
ATOM 2861 C CA . VAL B 1 82 ? -37.339 -0.889 -27.925 1.00 39.20 82 VAL B CA 1
ATOM 2862 C C . VAL B 1 82 ? -37.272 -2.355 -27.579 1.00 36.38 82 VAL B C 1
ATOM 2863 O O . VAL B 1 82 ? -36.210 -2.864 -27.285 1.00 36.00 82 VAL B O 1
ATOM 2867 N N . ASP B 1 83 ? -38.390 -3.033 -27.671 1.00 36.37 83 ASP B N 1
ATOM 2868 C CA . ASP B 1 83 ? -38.420 -4.454 -27.374 1.00 39.48 83 ASP B CA 1
ATOM 2869 C C . ASP B 1 83 ? -38.073 -5.101 -28.671 1.00 36.90 83 ASP B C 1
ATOM 2870 O O . ASP B 1 83 ? -38.922 -5.221 -29.517 1.00 37.98 83 ASP B O 1
ATOM 2875 N N . ALA B 1 84 ? -36.787 -5.450 -28.858 1.00 33.56 84 ALA B N 1
ATOM 2876 C CA . ALA B 1 84 ? -36.347 -6.039 -30.091 1.00 34.07 84 ALA B CA 1
ATOM 2877 C C . ALA B 1 84 ? -35.936 -7.511 -29.898 1.00 38.05 84 ALA B C 1
ATOM 2878 O O . ALA B 1 84 ? -35.167 -8.047 -30.697 1.00 35.86 84 ALA B O 1
ATOM 2880 N N . LYS B 1 85 ? -36.418 -8.158 -28.840 1.00 38.76 85 LYS B N 1
ATOM 2881 C CA . LYS B 1 85 ? -35.996 -9.544 -28.538 1.00 44.51 85 LYS B CA 1
ATOM 2882 C C . LYS B 1 85 ? -36.164 -10.512 -29.702 1.00 38.77 85 LYS B C 1
ATOM 2883 O O . LYS B 1 85 ? -35.223 -11.173 -30.065 1.00 34.83 85 LYS B O 1
ATOM 2889 N N . ASP B 1 86 ? -37.379 -10.644 -30.227 1.00 44.45 86 ASP B N 1
ATOM 2890 C CA . ASP B 1 86 ? -37.654 -11.595 -31.345 1.00 44.79 86 ASP B CA 1
ATOM 2891 C C . ASP B 1 86 ? -36.845 -11.291 -32.563 1.00 42.67 86 ASP B C 1
ATOM 2892 O O . ASP B 1 86 ? -36.302 -12.193 -33.194 1.00 47.45 86 ASP B O 1
ATOM 2897 N N . ARG B 1 87 ? -36.752 -10.017 -32.907 1.00 40.51 87 ARG B N 1
ATOM 2898 C CA . ARG B 1 87 ? -35.900 -9.638 -34.018 1.00 39.76 87 ARG B CA 1
ATOM 2899 C C . ARG B 1 87 ? -34.448 -10.109 -33.907 1.00 31.54 87 ARG B C 1
ATOM 2900 O O . ARG B 1 87 ? -33.891 -10.549 -34.892 1.00 29.14 87 ARG B O 1
ATOM 2908 N N . PHE B 1 88 ? -33.812 -9.918 -32.755 1.00 30.00 88 PHE B N 1
ATOM 2909 C CA . PHE B 1 88 ? -32.353 -10.259 -32.618 1.00 29.58 88 PHE B CA 1
ATOM 2910 C C . PHE B 1 88 ? -32.254 -11.781 -32.575 1.00 31.65 88 PHE B C 1
ATOM 2911 O O . PHE B 1 88 ? -31.338 -12.350 -33.142 1.00 31.50 88 PHE B O 1
ATOM 2919 N N . LEU B 1 89 ? -33.222 -12.437 -31.928 1.00 33.37 89 LEU B N 1
ATOM 2920 C CA . LEU B 1 89 ? -33.196 -13.941 -31.871 1.00 38.65 89 LEU B CA 1
ATOM 2921 C C . LEU B 1 89 ? -33.400 -14.580 -33.214 1.00 38.24 89 LEU B C 1
ATOM 2922 O O . LEU B 1 89 ? -32.669 -15.487 -33.592 1.00 37.92 89 LEU B O 1
ATOM 2927 N N . ASN B 1 90 ? -34.401 -14.094 -33.938 1.00 41.26 90 ASN B N 1
ATOM 2928 C CA . ASN B 1 90 ? -34.659 -14.585 -35.283 1.00 39.59 90 ASN B CA 1
ATOM 2929 C C . ASN B 1 90 ? -33.412 -14.421 -36.135 1.00 38.45 90 ASN B C 1
ATOM 2930 O O . ASN B 1 90 ? -32.989 -15.383 -36.771 1.00 38.21 90 ASN B O 1
ATOM 2935 N N . ALA B 1 91 ? -32.788 -13.236 -36.111 1.00 34.94 91 ALA B N 1
ATOM 2936 C CA . ALA B 1 91 ? -31.579 -13.029 -36.903 1.00 34.20 91 ALA B CA 1
ATOM 2937 C C . ALA B 1 91 ? -30.394 -13.970 -36.566 1.00 39.22 91 ALA B C 1
ATOM 2938 O O . ALA B 1 91 ? -29.552 -14.221 -37.412 1.00 42.89 91 ALA B O 1
ATOM 2940 N N . LEU B 1 92 ? -30.283 -14.427 -35.321 1.00 36.30 92 LEU B N 1
ATOM 2941 C CA . LEU B 1 92 ? -29.186 -15.321 -34.903 1.00 36.17 92 LEU B CA 1
ATOM 2942 C C . LEU B 1 92 ? -29.518 -16.824 -35.123 1.00 38.69 92 LEU B C 1
ATOM 2943 O O . LEU B 1 92 ? -28.618 -17.669 -35.054 1.00 36.66 92 LEU B O 1
ATOM 2948 N N . LYS B 1 93 ? -30.788 -17.150 -35.369 1.00 38.80 93 LYS B N 1
ATOM 2949 C CA . LYS B 1 93 ? -31.192 -18.541 -35.774 1.00 44.37 93 LYS B CA 1
ATOM 2950 C C . LYS B 1 93 ? -30.159 -19.152 -36.723 1.00 38.85 93 LYS B C 1
ATOM 2951 O O . LYS B 1 93 ? -29.764 -18.546 -37.689 1.00 40.62 93 LYS B O 1
ATOM 2955 N N . GLY B 1 94 ? -29.663 -20.334 -36.410 1.00 45.94 94 GLY B N 1
ATOM 2956 C CA . GLY B 1 94 ? -28.644 -20.995 -37.237 1.00 38.33 94 GLY B CA 1
ATOM 2957 C C . GLY B 1 94 ? -27.209 -20.474 -37.210 1.00 41.78 94 GLY B C 1
ATOM 2958 O O . GLY B 1 94 ? -26.349 -21.106 -37.796 1.00 39.61 94 GLY B O 1
ATOM 2959 N N . VAL B 1 95 ? -26.900 -19.358 -36.527 1.00 41.29 95 VAL B N 1
ATOM 2960 C CA . VAL B 1 95 ? -25.532 -18.792 -36.584 1.00 37.32 95 VAL B CA 1
ATOM 2961 C C . VAL B 1 95 ? -24.624 -19.287 -35.456 1.00 37.76 95 VAL B C 1
ATOM 2962 O O . VAL B 1 95 ? -24.909 -19.134 -34.268 1.00 36.28 95 VAL B O 1
ATOM 2966 N N . THR B 1 96 ? -23.514 -19.863 -35.864 1.00 39.37 96 THR B N 1
ATOM 2967 C CA . THR B 1 96 ? -22.553 -20.463 -34.977 1.00 37.51 96 THR B CA 1
ATOM 2968 C C . THR B 1 96 ? -21.223 -19.723 -34.986 1.00 40.68 96 THR B C 1
ATOM 2969 O O . THR B 1 96 ? -20.493 -19.797 -34.017 1.00 39.85 96 THR B O 1
ATOM 2973 N N . ASP B 1 97 ? -20.894 -19.028 -36.074 1.00 42.14 97 ASP B N 1
ATOM 2974 C CA . ASP B 1 97 ? -19.656 -18.274 -36.161 1.00 42.45 97 ASP B CA 1
ATOM 2975 C C . ASP B 1 97 ? -19.751 -17.032 -35.243 1.00 40.45 97 ASP B C 1
ATOM 2976 O O . ASP B 1 97 ? -20.610 -16.186 -35.468 1.00 35.24 97 ASP B O 1
ATOM 2981 N N . PRO B 1 98 ? -18.860 -16.935 -34.222 1.00 43.30 98 PRO B N 1
ATOM 2982 C CA . PRO B 1 98 ? -18.802 -15.838 -33.255 1.00 44.52 98 PRO B CA 1
ATOM 2983 C C . PRO B 1 98 ? -18.717 -14.473 -33.897 1.00 45.14 98 PRO B C 1
ATOM 2984 O O . PRO B 1 98 ? -19.380 -13.508 -33.450 1.00 38.84 98 PRO B O 1
ATOM 2988 N N . GLU B 1 99 ? -17.916 -14.403 -34.954 1.00 44.96 99 GLU B N 1
ATOM 2989 C CA . GLU B 1 99 ? -17.787 -13.169 -35.711 1.00 44.84 99 GLU B CA 1
ATOM 2990 C C . GLU B 1 99 ? -19.103 -12.825 -36.470 1.00 37.38 99 GLU B C 1
ATOM 2991 O O . GLU B 1 99 ? -19.510 -11.657 -36.488 1.00 34.48 99 GLU B O 1
ATOM 2997 N N . GLU B 1 100 ? -19.777 -13.806 -37.056 1.00 35.34 100 GLU B N 1
ATOM 2998 C CA . GLU B 1 100 ? -21.105 -13.531 -37.663 1.00 42.13 100 GLU B CA 1
ATOM 2999 C C . GLU B 1 100 ? -22.1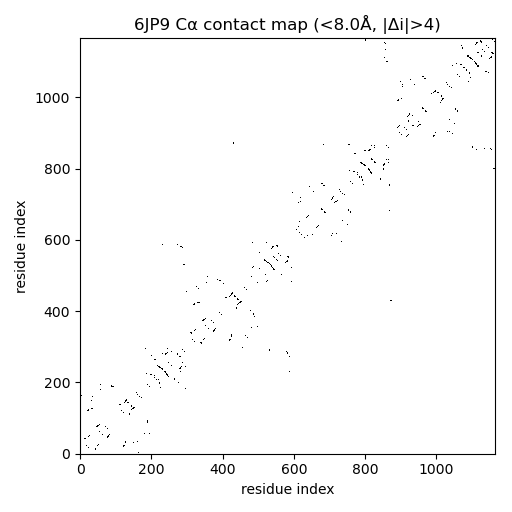41 -13.055 -36.608 1.00 39.59 100 GLU B C 1
ATOM 3000 O O . GLU B 1 100 ? -22.908 -12.109 -36.839 1.00 35.91 100 GLU B O 1
ATOM 3006 N N . LYS B 1 101 ? -22.098 -13.655 -35.417 1.00 39.34 101 LYS B N 1
ATOM 3007 C CA . LYS B 1 101 ? -22.928 -13.162 -34.298 1.00 35.07 101 LYS B CA 1
ATOM 3008 C C . LYS B 1 101 ? -22.680 -11.696 -33.989 1.00 28.68 101 LYS B C 1
ATOM 3009 O O . LYS B 1 101 ? -23.613 -10.951 -33.896 1.00 32.77 101 LYS B O 1
ATOM 3015 N N . ARG B 1 102 ? -21.421 -11.316 -33.815 1.00 29.83 102 ARG B N 1
ATOM 3016 C CA . ARG B 1 102 ? -21.028 -9.952 -33.508 1.00 31.23 102 ARG B CA 1
ATOM 3017 C C . ARG B 1 102 ? -21.474 -8.940 -34.572 1.00 31.56 102 ARG B C 1
ATOM 3018 O O . ARG B 1 102 ? -21.983 -7.865 -34.252 1.00 38.14 102 ARG B O 1
ATOM 3026 N N . LYS B 1 103 ? -21.296 -9.306 -35.844 1.00 34.82 103 LYS B N 1
ATOM 3027 C CA . LYS B 1 103 ? -21.657 -8.461 -36.962 1.00 34.01 103 LYS B CA 1
ATOM 3028 C C . LYS B 1 103 ? -23.164 -8.243 -37.041 1.00 31.82 103 LYS B C 1
ATOM 3029 O O . LYS B 1 103 ? -23.650 -7.107 -37.126 1.00 29.17 103 LYS B O 1
ATOM 3033 N N . ILE B 1 104 ? -23.916 -9.327 -36.974 1.00 29.45 104 ILE B N 1
ATOM 3034 C CA . ILE B 1 104 ? -25.413 -9.253 -36.979 1.00 32.45 104 ILE B CA 1
ATOM 3035 C C . ILE B 1 104 ? -26.009 -8.406 -35.876 1.00 32.60 104 ILE B C 1
ATOM 3036 O O . ILE B 1 104 ? -26.914 -7.575 -36.119 1.00 35.10 104 ILE B O 1
ATOM 3041 N N . ILE B 1 105 ? -25.550 -8.668 -34.649 1.00 34.33 105 ILE B N 1
ATOM 3042 C CA . ILE B 1 105 ? -26.036 -7.959 -33.487 1.00 29.93 105 ILE B CA 1
ATOM 3043 C C . ILE B 1 105 ? -25.608 -6.465 -33.559 1.00 30.72 105 ILE B C 1
ATOM 3044 O O . ILE B 1 105 ? -26.449 -5.597 -33.425 1.00 29.74 105 ILE B O 1
ATOM 3049 N N . GLY B 1 106 ? -24.322 -6.179 -33.773 1.00 31.57 106 GLY B N 1
ATOM 3050 C CA . GLY B 1 106 ? -23.898 -4.769 -33.993 1.00 36.47 106 GLY B CA 1
ATOM 3051 C C . GLY B 1 106 ? -24.747 -4.045 -35.064 1.00 36.79 106 GLY B C 1
ATOM 3052 O O . GLY B 1 106 ? -25.120 -2.917 -34.875 1.00 34.56 106 GLY B O 1
ATOM 3053 N N . LYS B 1 107 ? -25.131 -4.731 -36.138 1.00 39.08 107 LYS B N 1
ATOM 3054 C CA . LYS B 1 107 ? -25.841 -4.074 -37.235 1.00 41.50 107 LYS B CA 1
ATOM 3055 C C . LYS B 1 107 ? -27.289 -3.758 -36.891 1.00 39.03 107 LYS B C 1
ATOM 3056 O O . LYS B 1 107 ? -27.743 -2.642 -37.137 1.00 36.05 107 LYS B O 1
ATOM 3062 N N . LEU B 1 108 ? -28.010 -4.740 -36.334 1.00 38.12 108 LEU B N 1
ATOM 3063 C CA . LEU B 1 108 ? -29.414 -4.523 -35.930 1.00 38.96 108 LEU B CA 1
ATOM 3064 C C . LEU B 1 108 ? -29.466 -3.461 -34.872 1.00 32.29 108 LEU B C 1
ATOM 3065 O O . LEU B 1 108 ? -30.348 -2.631 -34.895 1.00 33.49 108 LEU B O 1
ATOM 3070 N N . PHE B 1 109 ? -28.537 -3.528 -33.927 1.00 30.63 109 PHE B N 1
ATOM 3071 C CA . PHE B 1 109 ? -28.498 -2.561 -32.854 1.00 34.65 109 PHE B CA 1
ATOM 3072 C C . PHE B 1 109 ? -28.426 -1.109 -33.403 1.00 32.04 109 PHE B C 1
ATOM 3073 O O . PHE B 1 109 ? -29.285 -0.293 -33.122 1.00 31.74 109 PHE B O 1
ATOM 3081 N N . ILE B 1 110 ? -27.411 -0.822 -34.201 1.00 35.80 110 ILE B N 1
ATOM 3082 C CA . ILE B 1 110 ? -27.204 0.537 -34.708 1.00 34.66 110 ILE B CA 1
ATOM 3083 C C . ILE B 1 110 ? -28.285 0.969 -35.672 1.00 34.30 110 ILE B C 1
ATOM 3084 O O . ILE B 1 110 ? -28.639 2.133 -35.670 1.00 33.70 110 ILE B O 1
ATOM 3089 N N . ASP B 1 111 ? -28.870 0.028 -36.407 1.00 34.50 111 ASP B N 1
ATOM 3090 C CA . ASP B 1 111 ? -30.019 0.354 -37.248 1.00 37.98 111 ASP B CA 1
ATOM 3091 C C . ASP B 1 111 ? -31.235 0.833 -36.450 1.00 39.28 111 ASP B C 1
ATOM 3092 O O . ASP B 1 111 ? -31.828 1.864 -36.768 1.00 41.16 111 ASP B O 1
ATOM 3097 N N . VAL B 1 112 ? -31.581 0.108 -35.391 1.00 39.66 112 VAL B N 1
ATOM 3098 C CA . VAL B 1 112 ? -32.641 0.527 -34.515 1.00 32.27 112 VAL B CA 1
ATOM 3099 C C . VAL B 1 112 ? -32.265 1.861 -33.894 1.00 32.28 112 VAL B C 1
ATOM 3100 O O . VAL B 1 112 ? -33.126 2.733 -33.808 1.00 34.69 112 VAL B O 1
ATOM 3104 N N . PHE B 1 113 ? -30.994 2.050 -33.492 1.00 29.25 113 PHE B N 1
ATOM 3105 C CA . PHE B 1 113 ? -30.607 3.270 -32.818 1.00 32.03 113 PHE B CA 1
ATOM 3106 C C . PHE B 1 113 ? -30.729 4.471 -33.741 1.00 34.60 113 PHE B C 1
ATOM 3107 O O . PHE B 1 113 ? -31.164 5.538 -33.316 1.00 33.93 113 PHE B O 1
ATOM 3115 N N . GLU B 1 114 ? -30.346 4.276 -35.005 1.00 34.07 114 GLU B N 1
ATOM 3116 C CA . GLU B 1 114 ? -30.379 5.359 -35.991 1.00 31.07 114 GLU B CA 1
ATOM 3117 C C . GLU B 1 114 ? -31.812 5.702 -36.308 1.00 30.12 114 GLU B C 1
ATOM 3118 O O . GLU B 1 114 ? -32.158 6.869 -36.421 1.00 29.97 114 GLU B O 1
ATOM 3124 N N . GLU B 1 115 ? -32.644 4.688 -36.450 1.00 29.73 115 GLU B N 1
ATOM 3125 C CA . GLU B 1 115 ? -34.088 4.928 -36.556 1.00 40.24 115 GLU B CA 1
ATOM 3126 C C . GLU B 1 115 ? -34.700 5.890 -35.496 1.00 34.43 115 GLU B C 1
ATOM 3127 O O . GLU B 1 115 ? -35.407 6.849 -35.834 1.00 38.75 115 GLU B O 1
ATOM 3133 N N . ILE B 1 116 ? -34.417 5.617 -34.229 1.00 34.90 116 ILE B N 1
ATOM 3134 C CA . ILE B 1 116 ? -34.902 6.430 -33.138 1.00 34.43 116 ILE B CA 1
ATOM 3135 C C . ILE B 1 116 ? -34.300 7.818 -33.198 1.00 37.45 116 ILE B C 1
ATOM 3136 O O . ILE B 1 116 ? -34.963 8.820 -32.855 1.00 33.49 116 ILE B O 1
ATOM 3141 N N . ALA B 1 117 ? -32.998 7.873 -33.505 1.00 39.00 117 ALA B N 1
ATOM 3142 C CA . ALA B 1 117 ? -32.312 9.177 -33.603 1.00 38.86 117 ALA B CA 1
ATOM 3143 C C . ALA B 1 117 ? -32.964 10.003 -34.711 1.00 36.27 117 ALA B C 1
ATOM 3144 O O . ALA B 1 117 ? -33.226 11.193 -34.509 1.00 37.62 117 ALA B O 1
ATOM 3146 N N . GLU B 1 118 ? -33.295 9.378 -35.839 1.00 36.73 118 GLU B N 1
ATOM 3147 C CA . GLU B 1 118 ? -34.079 10.115 -36.881 1.00 43.04 118 GLU B CA 1
ATOM 3148 C C . GLU B 1 118 ? -35.450 10.581 -36.336 1.00 44.22 118 GLU B C 1
ATOM 3149 O O . GLU B 1 118 ? -35.700 11.793 -36.260 1.00 46.19 118 GLU B O 1
ATOM 3155 N N . ASP B 1 119 ? -36.282 9.631 -35.895 1.00 47.88 119 ASP B N 1
ATOM 3156 C CA . ASP B 1 119 ? -37.633 9.937 -35.303 1.00 48.41 119 ASP B CA 1
ATOM 3157 C C . ASP B 1 119 ? -37.620 11.187 -34.440 1.00 42.19 119 ASP B C 1
ATOM 3158 O O . ASP B 1 119 ? -38.430 12.082 -34.642 1.00 40.88 119 ASP B O 1
ATOM 3163 N N . ILE B 1 120 ? -36.659 11.261 -33.526 1.00 39.32 120 ILE B N 1
ATOM 3164 C CA . ILE B 1 120 ? -36.548 12.378 -32.603 1.00 40.11 120 ILE B CA 1
ATOM 3165 C C . ILE B 1 120 ? -35.701 13.577 -33.059 1.00 43.00 120 ILE B C 1
ATOM 3166 O O . ILE B 1 120 ? -35.542 14.540 -32.272 1.00 43.74 120 ILE B O 1
ATOM 3171 N N . LYS B 1 121 ? -35.123 13.508 -34.268 1.00 39.65 121 LYS B N 1
ATOM 3172 C CA . LYS B 1 121 ? -34.268 14.588 -34.826 1.00 40.09 121 LYS B CA 1
ATOM 3173 C C . LYS B 1 121 ? -33.137 14.981 -33.890 1.00 36.18 121 LYS B C 1
ATOM 3174 O O . LYS B 1 121 ? -32.867 16.188 -33.627 1.00 33.05 121 LYS B O 1
ATOM 3178 N N . ALA B 1 122 ? -32.468 13.977 -33.335 1.00 33.04 122 ALA B N 1
ATOM 3179 C CA . ALA B 1 122 ? -31.349 14.257 -32.462 1.00 30.86 122 ALA B CA 1
ATOM 3180 C C . ALA B 1 122 ? -30.278 14.975 -33.285 1.00 30.20 122 ALA B C 1
ATOM 3181 O O . ALA B 1 122 ? -30.128 14.702 -34.453 1.00 31.49 122 ALA B O 1
ATOM 3183 N N . GLU B 1 123 ? -29.511 15.845 -32.647 1.00 35.69 123 GLU B N 1
ATOM 3184 C CA . GLU B 1 123 ? -28.289 16.424 -33.278 1.00 39.28 123 GLU B CA 1
ATOM 3185 C C . GLU B 1 123 ? -27.008 16.086 -32.551 1.00 35.79 123 GLU B C 1
ATOM 3186 O O . GLU B 1 123 ? -25.914 16.170 -33.140 1.00 35.99 123 GLU B O 1
ATOM 3192 N N . VAL B 1 124 ? -27.128 15.814 -31.254 1.00 34.74 124 VAL B N 1
ATOM 3193 C CA . VAL B 1 124 ? -26.000 15.480 -30.400 1.00 33.96 124 VAL B CA 1
ATOM 3194 C C . VAL B 1 124 ? -26.127 13.989 -29.973 1.00 37.55 124 VAL B C 1
ATOM 3195 O O . VAL B 1 124 ? -27.254 13.500 -29.677 1.00 34.64 124 VAL B O 1
ATOM 3199 N N . LEU B 1 125 ? -24.994 13.275 -30.007 1.00 34.27 125 LEU B N 1
ATOM 3200 C CA . LEU B 1 125 ? -24.845 11.913 -29.430 1.00 32.23 125 LEU B CA 1
ATOM 3201 C C . LEU B 1 125 ? -23.970 12.068 -28.163 1.00 31.20 125 LEU B C 1
ATOM 3202 O O . LEU B 1 125 ? -22.876 12.614 -28.213 1.00 33.13 125 LEU B O 1
ATOM 3207 N N . VAL B 1 126 ? -24.479 11.639 -27.022 1.00 32.45 126 VAL B N 1
ATOM 3208 C CA . VAL B 1 126 ? -23.699 11.564 -25.820 1.00 33.19 126 VAL B CA 1
ATOM 3209 C C . VAL B 1 126 ? -23.241 10.132 -25.655 1.00 34.77 126 VAL B C 1
ATOM 3210 O O . VAL B 1 126 ? -24.033 9.203 -25.830 1.00 39.83 126 VAL B O 1
ATOM 3214 N N . GLN B 1 127 ? -21.970 9.946 -25.326 1.00 34.77 127 GLN B N 1
ATOM 3215 C CA . GLN B 1 127 ? -21.474 8.632 -25.026 1.00 37.96 127 GLN B CA 1
ATOM 3216 C C . GLN B 1 127 ? -20.756 8.667 -23.708 1.00 41.84 127 GLN B C 1
ATOM 3217 O O . GLN B 1 127 ? -20.223 9.709 -23.298 1.00 41.54 127 GLN B O 1
ATOM 3223 N N . GLY B 1 128 ? -20.726 7.511 -23.050 1.00 37.42 128 GLY B N 1
ATOM 3224 C CA . GLY B 1 128 ? -20.004 7.381 -21.775 1.00 44.29 128 GLY B CA 1
ATOM 3225 C C . GLY B 1 128 ? -18.546 6.910 -21.880 1.00 44.21 128 GLY B C 1
ATOM 3226 O O . GLY B 1 128 ? -17.981 6.439 -20.893 1.00 41.03 128 GLY B O 1
ATOM 3227 N N . THR B 1 129 ? -17.966 7.020 -23.078 1.00 43.85 129 THR B N 1
ATOM 3228 C CA . THR B 1 129 ? -16.545 6.757 -23.327 1.00 46.24 129 THR B CA 1
ATOM 3229 C C . THR B 1 129 ? -15.648 7.258 -22.202 1.00 45.95 129 THR B C 1
ATOM 3230 O O . THR B 1 129 ? -15.714 8.442 -21.788 1.00 39.46 129 THR B O 1
ATOM 3234 N N . ILE B 1 130 ? -14.788 6.350 -21.739 1.00 46.05 130 ILE B N 1
ATOM 3235 C CA . ILE B 1 130 ? -13.821 6.686 -20.687 1.00 54.79 130 ILE B CA 1
ATOM 3236 C C . ILE B 1 130 ? -12.399 6.791 -21.289 1.00 55.27 130 ILE B C 1
ATOM 3237 O O . ILE B 1 130 ? -12.176 6.524 -22.469 1.00 51.05 130 ILE B O 1
ATOM 3242 N N . ALA B 1 131 ? -11.472 7.269 -20.477 1.00 55.93 131 ALA B N 1
ATOM 3243 C CA . ALA B 1 131 ? -10.104 7.410 -20.891 1.00 58.36 131 ALA B CA 1
ATOM 3244 C C . ALA B 1 131 ? -9.455 6.016 -20.879 1.00 63.95 131 ALA B C 1
ATOM 3245 O O . ALA B 1 131 ? -9.804 5.178 -20.043 1.00 67.67 131 ALA B O 1
ATOM 3247 N N . PRO B 1 132 ? -8.486 5.778 -21.779 1.00 67.66 132 PRO B N 1
ATOM 3248 C CA . PRO B 1 132 ? -7.935 6.776 -22.730 1.00 69.73 132 PRO B CA 1
ATOM 3249 C C . PRO B 1 132 ? -8.618 6.843 -24.111 1.00 67.88 132 PRO B C 1
ATOM 3250 O O . PRO B 1 132 ? -9.463 6.001 -24.450 1.00 64.15 132 PRO B O 1
ATOM 3254 N N . ASP B 1 133 ? -8.209 7.853 -24.877 1.00 65.54 133 ASP B N 1
ATOM 3255 C CA . ASP B 1 133 ? -8.753 8.158 -26.205 1.00 72.01 133 ASP B CA 1
ATOM 3256 C C . ASP B 1 133 ? -7.971 7.516 -27.403 1.00 80.69 133 ASP B C 1
ATOM 3257 O O . ASP B 1 133 ? -8.342 7.733 -28.561 1.00 83.61 133 ASP B O 1
ATOM 3262 N N . TRP B 1 134 ? -6.918 6.730 -27.132 1.00 84.52 134 TRP B N 1
ATOM 3263 C CA . TRP B 1 134 ? -6.319 5.834 -28.170 1.00 87.16 134 TRP B CA 1
ATOM 3264 C C . TRP B 1 134 ? -7.087 4.476 -28.149 1.00 88.45 134 TRP B C 1
ATOM 3265 O O . TRP B 1 134 ? -6.742 3.535 -27.414 1.00 80.93 134 TRP B O 1
ATOM 3276 N N . ILE B 1 135 ? -8.170 4.433 -28.940 1.00 88.52 135 ILE B N 1
ATOM 3277 C CA . ILE B 1 135 ? -9.105 3.295 -29.001 1.00 82.81 135 ILE B CA 1
ATOM 3278 C C . ILE B 1 135 ? -10.207 3.554 -30.030 1.00 79.01 135 ILE B C 1
ATOM 3279 O O . ILE B 1 135 ? -10.354 2.808 -31.001 1.00 78.10 135 ILE B O 1
ATOM 3281 N N . HIS B 1 145 ? -15.995 17.169 -32.834 1.00 64.43 145 HIS B N 1
ATOM 3282 C CA . HIS B 1 145 ? -15.980 15.769 -33.272 1.00 59.62 145 HIS B CA 1
ATOM 3283 C C . HIS B 1 145 ? -17.424 15.367 -33.605 1.00 46.08 145 HIS B C 1
ATOM 3284 O O . HIS B 1 145 ? -18.280 15.367 -32.745 1.00 47.85 145 HIS B O 1
ATOM 3291 N N . ASN B 1 146 ? -17.663 15.049 -34.863 1.00 40.30 146 ASN B N 1
ATOM 3292 C CA . ASN B 1 146 ? -18.863 14.458 -35.338 1.00 41.30 146 ASN B CA 1
ATOM 3293 C C . ASN B 1 146 ? -18.644 12.956 -35.543 1.00 43.57 146 ASN B C 1
ATOM 3294 O O . ASN B 1 146 ? -17.500 12.470 -35.527 1.00 43.74 146 ASN B O 1
ATOM 3299 N N . VAL B 1 147 ? -19.749 12.223 -35.678 1.00 39.33 147 VAL B N 1
ATOM 3300 C CA . VAL B 1 147 ? -19.718 10.794 -35.989 1.00 35.42 147 VAL B CA 1
ATOM 3301 C C . VAL B 1 147 ? -20.825 10.592 -36.967 1.00 36.50 147 VAL B C 1
ATOM 3302 O O . VAL B 1 147 ? -21.887 11.158 -36.810 1.00 33.55 147 VAL B O 1
ATOM 3306 N N . ALA B 1 148 ? -20.546 9.803 -37.987 1.00 39.68 148 ALA B N 1
ATOM 3307 C CA . ALA B 1 148 ? -21.479 9.412 -39.021 1.00 41.25 148 ALA B CA 1
ATOM 3308 C C . ALA B 1 148 ? -21.955 8.031 -38.659 1.00 43.72 148 ALA B C 1
ATOM 3309 O O . ALA B 1 148 ? -21.123 7.164 -38.469 1.00 41.44 148 ALA B O 1
ATOM 3311 N N . LEU B 1 149 ? -23.279 7.847 -38.603 1.00 41.29 149 LEU B N 1
ATOM 3312 C CA . LEU B 1 149 ? -23.883 6.592 -38.307 1.00 39.91 149 LEU B CA 1
ATOM 3313 C C . LEU B 1 149 ? -23.996 5.879 -39.598 1.00 41.57 149 LEU B C 1
ATOM 3314 O O . LEU B 1 149 ? -23.996 6.531 -40.631 1.00 39.17 149 LEU B O 1
ATOM 3319 N N . PRO B 1 150 ? -24.139 4.536 -39.571 1.00 40.86 150 PRO B N 1
ATOM 3320 C CA . PRO B 1 150 ? -23.977 3.829 -40.844 1.00 41.85 150 PRO B CA 1
ATOM 3321 C C . PRO B 1 150 ? -24.904 4.152 -42.012 1.00 42.13 150 PRO B C 1
ATOM 3322 O O . PRO B 1 150 ? -24.552 3.793 -43.130 1.00 39.48 150 PRO B O 1
ATOM 3326 N N . HIS B 1 151 ? -26.090 4.727 -41.791 1.00 38.73 151 HIS B N 1
ATOM 3327 C CA . HIS B 1 151 ? -26.961 5.078 -42.925 1.00 40.29 151 HIS B CA 1
ATOM 3328 C C . HIS B 1 151 ? -26.929 6.584 -43.178 1.00 37.27 151 HIS B C 1
ATOM 3329 O O . HIS B 1 151 ? -27.853 7.144 -43.774 1.00 35.90 151 HIS B O 1
ATOM 3336 N N . GLY B 1 152 ? -25.884 7.212 -42.656 1.00 34.22 152 GLY B N 1
ATOM 3337 C CA . GLY B 1 152 ? -25.513 8.571 -43.027 1.00 39.77 152 GLY B CA 1
ATOM 3338 C C . GLY B 1 152 ? -25.779 9.715 -42.077 1.00 40.01 152 GLY B C 1
ATOM 3339 O O . GLY B 1 152 ? -25.340 10.831 -42.331 1.00 38.96 152 GLY B O 1
ATOM 3340 N N . MET B 1 153 ? -26.462 9.456 -40.973 1.00 38.87 153 MET B N 1
ATOM 3341 C CA . MET B 1 153 ? -26.881 10.508 -40.098 1.00 40.01 153 MET B CA 1
ATOM 3342 C C . MET B 1 153 ? -25.668 10.878 -39.354 1.00 39.65 153 MET B C 1
ATOM 3343 O O . MET B 1 153 ? -24.911 9.977 -38.916 1.00 35.54 153 MET B O 1
ATOM 3348 N N . VAL B 1 154 ? -25.505 12.191 -39.155 1.00 38.33 154 VAL B N 1
ATOM 3349 C CA . VAL B 1 154 ? -24.341 12.715 -38.466 1.00 37.19 154 VAL B CA 1
ATOM 3350 C C . VAL B 1 154 ? -24.767 13.388 -37.168 1.00 36.76 154 VAL B C 1
ATOM 3351 O O . VAL B 1 154 ? -25.743 14.166 -37.136 1.00 35.49 154 VAL B O 1
ATOM 3355 N N . LEU B 1 155 ? -24.003 13.124 -36.114 1.00 31.67 155 LEU B N 1
ATOM 3356 C CA . LEU B 1 155 ? -24.281 13.707 -34.817 1.00 37.84 155 LEU B CA 1
ATOM 3357 C C . LEU B 1 155 ? -22.999 14.236 -34.241 1.00 35.86 155 LEU B C 1
ATOM 3358 O O . LEU B 1 155 ? -21.966 13.552 -34.321 1.00 37.51 155 LEU B O 1
ATOM 3363 N N . GLU B 1 156 ? -23.072 15.388 -33.590 1.00 36.17 156 GLU B N 1
ATOM 3364 C CA . GLU B 1 156 ? -21.949 15.852 -32.794 1.00 41.40 156 GLU B CA 1
ATOM 3365 C C . GLU B 1 156 ? -21.846 15.065 -31.476 1.00 44.20 156 GLU B C 1
ATOM 3366 O O . GLU B 1 156 ? -22.844 14.910 -30.765 1.00 43.47 156 GLU B O 1
ATOM 3372 N N . VAL B 1 157 ? -20.625 14.656 -31.132 1.00 39.23 157 VAL B N 1
ATOM 3373 C CA . VAL B 1 157 ? -20.381 13.765 -30.033 1.00 41.58 157 VAL B CA 1
ATOM 3374 C C . VAL B 1 157 ? -19.962 14.514 -28.770 1.00 39.69 157 VAL B C 1
ATOM 3375 O O . VAL B 1 157 ? -19.017 15.267 -28.789 1.00 48.52 157 VAL B O 1
ATOM 3379 N N . VAL B 1 158 ? -20.650 14.298 -27.659 1.00 42.62 158 VAL B N 1
ATOM 3380 C CA . VAL B 1 158 ? -20.180 14.763 -26.351 1.00 40.69 158 VAL B CA 1
ATOM 3381 C C . VAL B 1 158 ? -19.871 13.577 -25.406 1.00 40.19 158 VAL B C 1
ATOM 3382 O O . VAL B 1 158 ? -20.638 12.616 -25.316 1.00 41.01 158 VAL B O 1
ATOM 3386 N N . GLU B 1 159 ? -18.730 13.662 -24.737 1.00 44.97 159 GLU B N 1
ATOM 3387 C CA . GLU B 1 159 ? -18.136 12.584 -23.944 1.00 45.07 159 GLU B CA 1
ATOM 3388 C C . GLU B 1 159 ? -17.608 13.128 -22.614 1.00 45.76 159 GLU B C 1
ATOM 3389 O O . GLU B 1 159 ? -16.381 13.350 -22.437 1.00 46.47 159 GLU B O 1
ATOM 3395 N N . PRO B 1 160 ? -18.509 13.315 -21.645 1.00 46.16 160 PRO B N 1
ATOM 3396 C CA . PRO B 1 160 ? -18.096 13.966 -20.379 1.00 45.83 160 PRO B CA 1
ATOM 3397 C C . PRO B 1 160 ? -17.197 13.151 -19.486 1.00 45.54 160 PRO B C 1
ATOM 3398 O O . PRO B 1 160 ? -16.569 13.694 -18.624 1.00 48.64 160 PRO B O 1
ATOM 3402 N N . LEU B 1 161 ? -17.132 11.851 -19.680 1.00 46.97 161 LEU B N 1
ATOM 3403 C CA . LEU B 1 161 ? -16.205 11.026 -18.925 1.00 45.99 161 LEU B CA 1
ATOM 3404 C C . LEU B 1 161 ? -14.885 10.714 -19.662 1.00 50.39 161 LEU B C 1
ATOM 3405 O O . LEU B 1 161 ? -14.129 9.879 -19.184 1.00 53.81 161 LEU B O 1
ATOM 3410 N N . ARG B 1 162 ? -14.616 11.375 -20.799 1.00 50.92 162 ARG B N 1
ATOM 3411 C CA . ARG B 1 162 ? -13.456 11.088 -21.679 1.00 51.42 162 ARG B CA 1
ATOM 3412 C C . ARG B 1 162 ? -12.063 11.129 -21.013 1.00 53.11 162 ARG B C 1
ATOM 3413 O O . ARG B 1 162 ? -11.147 10.502 -21.525 1.00 57.27 162 ARG B O 1
ATOM 3417 N N . GLU B 1 163 ? -11.920 11.824 -19.887 1.00 53.26 163 GLU B N 1
ATOM 3418 C CA . GLU B 1 163 ? -10.646 11.883 -19.161 1.00 58.19 163 GLU B CA 1
ATOM 3419 C C . GLU B 1 163 ? -10.639 11.081 -17.848 1.00 63.35 163 GLU B C 1
ATOM 3420 O O . GLU B 1 163 ? -9.608 10.990 -17.175 1.00 66.15 163 GLU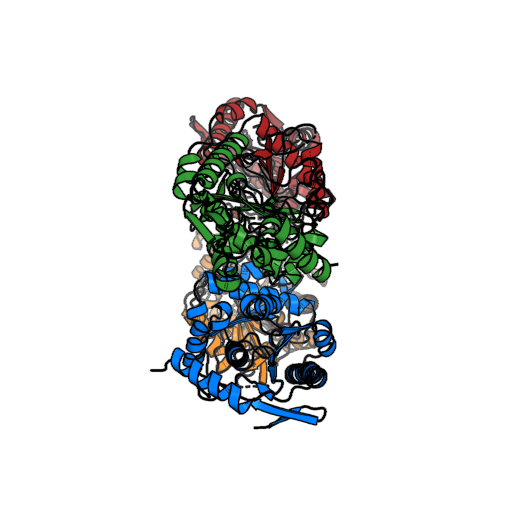 B O 1
ATOM 3426 N N . LEU B 1 164 ? -11.767 10.458 -17.520 1.00 57.17 164 LEU B N 1
ATOM 3427 C CA . LEU B 1 164 ? -11.907 9.720 -16.275 1.00 56.51 164 LEU B CA 1
ATOM 3428 C C . LEU B 1 164 ? -11.564 8.227 -16.416 1.00 56.04 164 LEU B C 1
ATOM 3429 O O . LEU B 1 164 ? -11.601 7.670 -17.516 1.00 51.19 164 LEU B O 1
ATOM 3434 N N . TYR B 1 165 ? -11.170 7.621 -15.295 1.00 54.12 165 TYR B N 1
ATOM 3435 C CA . TYR B 1 165 ? -10.961 6.170 -15.207 1.00 60.80 165 TYR B CA 1
ATOM 3436 C C . TYR B 1 165 ? -12.080 5.486 -14.424 1.00 57.53 165 TYR B C 1
ATOM 3437 O O . TYR B 1 165 ? -12.950 6.132 -13.806 1.00 60.80 165 TYR B O 1
ATOM 3446 N N . LYS B 1 166 ? -12.052 4.166 -14.528 1.00 55.48 166 LYS B N 1
ATOM 3447 C CA . LYS B 1 166 ? -12.967 3.228 -13.882 1.00 62.51 166 LYS B CA 1
ATOM 3448 C C . LYS B 1 166 ? -13.397 3.711 -12.475 1.00 58.71 166 LYS B C 1
ATOM 3449 O O . LYS B 1 166 ? -14.564 4.049 -12.251 1.00 48.26 166 LYS B O 1
ATOM 3453 N N . ASP B 1 167 ? -12.421 3.793 -11.562 1.00 57.17 167 ASP B N 1
ATOM 3454 C CA . ASP B 1 167 ? -12.641 4.177 -10.150 1.00 57.70 167 ASP B CA 1
ATOM 3455 C C . ASP B 1 167 ? -13.225 5.602 -9.948 1.00 53.76 167 ASP B C 1
ATOM 3456 O O . ASP B 1 167 ? -14.042 5.826 -9.058 1.00 61.14 167 ASP B O 1
ATOM 3461 N N . GLU B 1 168 ? -12.825 6.547 -10.789 1.00 54.50 168 GLU B N 1
ATOM 3462 C CA . GLU B 1 168 ? -13.366 7.913 -10.729 1.00 57.03 168 GLU B CA 1
ATOM 3463 C C . GLU B 1 168 ? -14.853 7.844 -11.032 1.00 55.33 168 GLU B C 1
ATOM 3464 O O . GLU B 1 168 ? -15.661 8.429 -10.330 1.00 53.31 168 GLU B O 1
ATOM 3470 N N . VAL B 1 169 ? -15.214 7.086 -12.059 1.00 54.65 169 VAL B N 1
ATOM 3471 C CA . VAL B 1 169 ? -16.621 7.025 -12.479 1.00 53.51 169 VAL B CA 1
ATOM 3472 C C . VAL B 1 169 ? -17.519 6.295 -11.435 1.00 51.25 169 VAL B C 1
ATOM 3473 O O . VAL B 1 169 ? -18.701 6.630 -11.253 1.00 46.03 169 VAL B O 1
ATOM 3477 N N . ARG B 1 170 ? -16.967 5.293 -10.764 1.00 53.66 170 ARG B N 1
ATOM 3478 C CA . ARG B 1 170 ? -17.702 4.620 -9.705 1.00 57.33 170 ARG B CA 1
ATOM 3479 C C . ARG B 1 170 ? -17.992 5.612 -8.589 1.00 54.51 170 ARG B C 1
ATOM 3480 O O . ARG B 1 170 ? -19.123 5.681 -8.114 1.00 45.03 170 ARG B O 1
ATOM 3488 N N . LEU B 1 171 ? -16.989 6.420 -8.236 1.00 59.97 171 LEU B N 1
ATOM 3489 C CA . LEU B 1 171 ? -17.163 7.539 -7.280 1.00 60.61 171 LEU B CA 1
ATOM 3490 C C . LEU B 1 171 ? -18.246 8.562 -7.718 1.00 60.68 171 LEU B C 1
ATOM 3491 O O . LEU B 1 171 ? -19.037 9.039 -6.904 1.00 56.15 171 LEU B O 1
ATOM 3496 N N . LEU B 1 172 ? -18.294 8.876 -9.008 1.00 61.10 172 LEU B N 1
ATOM 3497 C CA . LEU B 1 172 ? -19.361 9.743 -9.556 1.00 59.72 172 LEU B CA 1
ATOM 3498 C C . LEU B 1 172 ? -20.814 9.226 -9.448 1.00 55.85 172 LEU B C 1
ATOM 3499 O O . LEU B 1 172 ? -21.756 9.963 -9.099 1.00 47.64 172 LEU B O 1
ATOM 3504 N N . ALA B 1 173 ? -21.002 7.962 -9.801 1.00 52.45 173 ALA B N 1
ATOM 3505 C CA . ALA B 1 173 ? -22.327 7.360 -9.749 1.00 48.93 173 ALA B CA 1
ATOM 3506 C C . ALA B 1 173 ? -22.813 7.318 -8.288 1.00 47.70 173 ALA B C 1
ATOM 3507 O O . ALA B 1 173 ? -24.005 7.487 -8.020 1.00 49.22 173 ALA B O 1
ATOM 3509 N N . LYS B 1 174 ? -21.899 7.040 -7.355 1.00 48.09 174 LYS B N 1
ATOM 3510 C CA . LYS B 1 174 ? -22.224 7.121 -5.902 1.00 55.92 174 LYS B CA 1
ATOM 3511 C C . LYS B 1 174 ? -22.850 8.492 -5.614 1.00 48.99 174 LYS B C 1
ATOM 3512 O O . LYS B 1 174 ? -24.053 8.588 -5.266 1.00 42.40 174 LYS B O 1
ATOM 3516 N N . GLU B 1 175 ? -22.068 9.543 -5.873 1.00 53.21 175 GLU B N 1
ATOM 3517 C CA . GLU B 1 175 ? -22.506 10.937 -5.625 1.00 57.52 175 GLU B CA 1
ATOM 3518 C C . GLU B 1 175 ? -23.845 11.279 -6.264 1.00 57.46 175 GLU B C 1
ATOM 3519 O O . GLU B 1 175 ? -24.653 11.946 -5.650 1.00 60.24 175 GLU B O 1
ATOM 3522 N N . LEU B 1 176 ? -24.088 10.815 -7.489 1.00 61.06 176 LEU B N 1
ATOM 3523 C CA . LEU B 1 176 ? -25.335 11.139 -8.217 1.00 56.00 176 LEU B CA 1
ATOM 3524 C C . LEU B 1 176 ? -26.506 10.262 -7.802 1.00 56.95 176 LEU B C 1
ATOM 3525 O O . LEU B 1 176 ? -27.599 10.344 -8.376 1.00 63.13 176 LEU B O 1
ATOM 3530 N N . GLY B 1 177 ? -26.267 9.385 -6.832 1.00 61.28 177 GLY B N 1
ATOM 3531 C CA . GLY B 1 177 ? -27.314 8.585 -6.230 1.00 59.08 177 GLY B CA 1
ATOM 3532 C C . GLY B 1 177 ? -27.850 7.479 -7.107 1.00 55.58 177 GLY B C 1
ATOM 3533 O O . GLY B 1 177 ? -28.982 7.036 -6.912 1.00 53.93 177 GLY B O 1
ATOM 3534 N N . LEU B 1 178 ? -27.063 7.022 -8.076 1.00 46.73 178 LEU B N 1
ATOM 3535 C CA . LEU B 1 178 ? -27.468 5.856 -8.826 1.00 50.01 178 LEU B CA 1
ATOM 3536 C C . LEU B 1 178 ? -27.534 4.641 -7.889 1.00 43.40 178 LEU B C 1
ATOM 3537 O O . LEU B 1 178 ? -26.770 4.544 -6.964 1.00 44.68 178 LEU B O 1
ATOM 3542 N N . PRO B 1 179 ? -28.430 3.700 -8.148 1.00 43.77 179 PRO B N 1
ATOM 3543 C CA . PRO B 1 179 ? -28.419 2.505 -7.326 1.00 46.70 179 PRO B CA 1
ATOM 3544 C C . PRO B 1 179 ? -27.089 1.720 -7.321 1.00 48.94 179 PRO B C 1
ATOM 3545 O O . PRO B 1 179 ? -26.358 1.714 -8.298 1.00 44.59 179 PRO B O 1
ATOM 3549 N N . ASP B 1 180 ? -26.792 1.100 -6.187 1.00 52.16 180 ASP B N 1
ATOM 3550 C CA . ASP B 1 180 ? -25.618 0.220 -6.022 1.00 55.74 180 ASP B CA 1
ATOM 3551 C C . ASP B 1 180 ? -25.409 -0.819 -7.169 1.00 46.06 180 ASP B C 1
ATOM 3552 O O . ASP B 1 180 ? -24.263 -1.109 -7.530 1.00 41.02 180 ASP B O 1
ATOM 3557 N N . SER B 1 181 ? -26.501 -1.359 -7.720 1.00 43.12 181 SER B N 1
ATOM 3558 C CA . SER B 1 181 ? -26.424 -2.338 -8.807 1.00 46.03 181 SER B CA 1
ATOM 3559 C C . SER B 1 181 ? -25.778 -1.726 -10.070 1.00 49.25 181 SER B C 1
ATOM 3560 O O . SER B 1 181 ? -25.038 -2.422 -10.747 1.00 45.11 181 SER B O 1
ATOM 3563 N N . ILE B 1 182 ? -26.008 -0.426 -10.322 1.00 43.22 182 ILE B N 1
ATOM 3564 C CA . ILE B 1 182 ? -25.345 0.320 -11.407 1.00 38.99 182 ILE B CA 1
ATOM 3565 C C . ILE B 1 182 ? -23.921 0.727 -11.030 1.00 38.70 182 ILE B C 1
ATOM 3566 O O . ILE B 1 182 ? -22.975 0.518 -11.793 1.00 32.24 182 ILE B O 1
ATOM 3571 N N . VAL B 1 183 ? -23.776 1.387 -9.880 1.00 40.73 183 VAL B N 1
ATOM 3572 C CA . VAL B 1 183 ? -22.469 1.884 -9.412 1.00 39.97 183 VAL B CA 1
ATOM 3573 C C . VAL B 1 183 ? -21.386 0.794 -9.532 1.00 39.35 183 VAL B C 1
ATOM 3574 O O . VAL B 1 183 ? -20.298 1.071 -10.023 1.00 38.13 183 VAL B O 1
ATOM 3578 N N . TYR B 1 184 ? -21.693 -0.439 -9.129 1.00 39.88 184 TYR B N 1
ATOM 3579 C CA . TYR B 1 184 ? -20.717 -1.551 -9.229 1.00 44.48 184 TYR B CA 1
ATOM 3580 C C . TYR B 1 184 ? -21.034 -2.547 -10.352 1.00 39.85 184 TYR B C 1
ATOM 3581 O O . TYR B 1 184 ? -20.543 -3.653 -10.379 1.00 42.56 184 TYR B O 1
ATOM 3590 N N . ARG B 1 185 ? -21.841 -2.143 -11.312 1.00 41.73 185 ARG B N 1
ATOM 3591 C CA . ARG B 1 185 ? -22.179 -3.013 -12.409 1.00 37.21 185 ARG B CA 1
ATOM 3592 C C . ARG B 1 185 ? -20.889 -3.379 -13.120 1.00 34.36 185 ARG B C 1
ATOM 3593 O O . ARG B 1 185 ? -20.097 -2.516 -13.426 1.00 35.57 185 ARG B O 1
ATOM 3601 N N . GLN B 1 186 ? -20.701 -4.681 -13.383 1.00 34.15 186 GLN B N 1
ATOM 3602 C CA . GLN B 1 186 ? -19.596 -5.162 -14.177 1.00 31.56 186 GLN B CA 1
ATOM 3603 C C . GLN B 1 186 ? -19.837 -4.811 -15.606 1.00 28.15 186 GLN B C 1
ATOM 3604 O O . GLN B 1 186 ? -20.993 -4.855 -16.042 1.00 29.28 186 GLN B O 1
ATOM 3610 N N . PRO B 1 187 ? -18.755 -4.542 -16.358 1.00 26.06 187 PRO B N 1
ATOM 3611 C CA . PRO B 1 187 ? -18.849 -4.382 -17.823 1.00 27.57 187 PRO B CA 1
ATOM 3612 C C . PRO B 1 187 ? -19.487 -5.572 -18.518 1.00 29.76 187 PRO B C 1
ATOM 3613 O O . PRO B 1 187 ? -19.209 -6.757 -18.151 1.00 31.31 187 PRO B O 1
ATOM 3617 N N . PHE B 1 188 ? -20.309 -5.272 -19.515 1.00 30.04 188 PHE B N 1
ATOM 3618 C CA . PHE B 1 188 ? -21.076 -6.275 -20.184 1.00 31.11 188 PHE B CA 1
ATOM 3619 C C . PHE B 1 188 ? -20.950 -6.005 -21.702 1.00 29.64 188 PHE B C 1
ATOM 3620 O O . PHE B 1 188 ? -21.053 -4.852 -22.168 1.00 31.80 188 PHE B O 1
ATOM 3628 N N . PRO B 1 189 ? -20.692 -7.047 -22.482 1.00 26.88 189 PRO B N 1
ATOM 3629 C CA . PRO B 1 189 ? -20.497 -6.863 -23.940 1.00 25.94 189 PRO B CA 1
ATOM 3630 C C . PRO B 1 189 ? -21.729 -6.371 -24.723 1.00 31.29 189 PRO B C 1
ATOM 3631 O O . P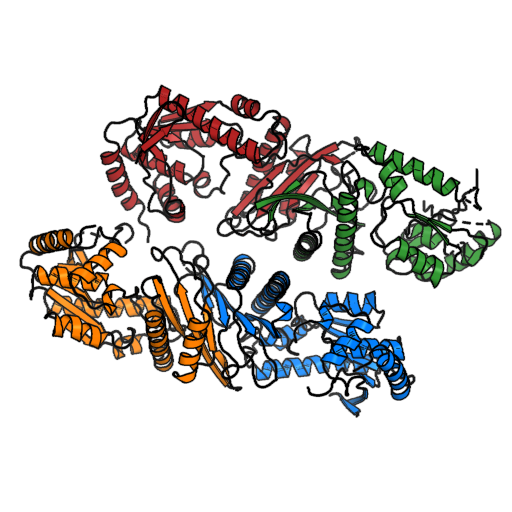RO B 1 189 ? -22.891 -6.640 -24.360 1.00 26.94 189 PRO B O 1
ATOM 3635 N N . GLY B 1 190 ? -21.487 -5.641 -25.817 1.00 33.75 190 GLY B N 1
ATOM 3636 C CA . GLY B 1 190 ? -22.559 -5.340 -26.792 1.00 33.91 190 GLY B CA 1
ATOM 3637 C C . GLY B 1 190 ? -23.375 -6.523 -27.232 1.00 29.86 190 GLY B C 1
ATOM 3638 O O . GLY B 1 190 ? -24.639 -6.476 -27.213 1.00 32.40 190 GLY B O 1
ATOM 3639 N N . PRO B 1 191 ? -22.691 -7.607 -27.633 1.00 27.16 191 PRO B N 1
ATOM 3640 C CA . PRO B 1 191 ? -23.454 -8.768 -28.013 1.00 28.58 191 PRO B CA 1
ATOM 3641 C C . PRO B 1 191 ? -24.105 -9.534 -26.863 1.00 33.98 191 PRO B C 1
ATOM 3642 O O . PRO B 1 191 ? -24.859 -10.534 -27.108 1.00 32.43 191 PRO B O 1
ATOM 3646 N N . GLY B 1 192 ? -23.791 -9.123 -25.629 1.00 35.97 192 GLY B N 1
ATOM 3647 C CA . GLY B 1 192 ? -24.481 -9.625 -24.446 1.00 35.62 192 GLY B CA 1
ATOM 3648 C C . GLY B 1 192 ? -24.247 -11.126 -24.319 1.00 33.37 192 GLY B C 1
ATOM 3649 O O . GLY B 1 192 ? -23.156 -11.630 -24.601 1.00 32.63 192 GLY B O 1
ATOM 3650 N N . LEU B 1 193 ? -25.309 -11.826 -23.982 1.00 27.90 193 LEU B N 1
ATOM 3651 C CA . LEU B 1 193 ? -25.275 -13.250 -23.804 1.00 28.76 193 LEU B CA 1
ATOM 3652 C C . LEU B 1 193 ? -25.007 -14.041 -25.040 1.00 28.02 193 LEU B C 1
ATOM 3653 O O . LEU B 1 193 ? -24.632 -15.230 -24.935 1.00 32.65 193 LEU B O 1
ATOM 3658 N N . ALA B 1 194 ? -25.167 -13.456 -26.221 1.00 31.49 194 ALA B N 1
ATOM 3659 C CA . ALA B 1 194 ? -24.910 -14.245 -27.430 1.00 31.09 194 ALA B CA 1
ATOM 3660 C C . ALA B 1 194 ? -23.462 -14.791 -27.520 1.00 29.02 194 ALA B C 1
ATOM 3661 O O . ALA B 1 194 ? -23.250 -15.816 -28.078 1.00 33.87 194 ALA B O 1
ATOM 3663 N N . VAL B 1 195 ? -22.489 -14.100 -26.959 1.00 28.33 195 VAL B N 1
ATOM 3664 C CA . VAL B 1 195 ? -21.102 -14.627 -26.895 1.00 30.23 195 VAL B CA 1
ATOM 3665 C C . VAL B 1 195 ? -20.734 -15.395 -25.596 1.00 31.12 195 VAL B C 1
ATOM 3666 O O . VAL B 1 195 ? -19.535 -15.723 -25.353 1.00 28.78 195 VAL B O 1
ATOM 3670 N N . ARG B 1 196 ? -21.752 -15.583 -24.753 1.00 29.77 196 ARG B N 1
ATOM 3671 C CA . ARG B 1 196 ? -21.713 -16.445 -23.590 1.00 30.83 196 ARG B CA 1
ATOM 3672 C C . ARG B 1 196 ? -22.575 -17.748 -23.790 1.00 32.64 196 ARG B C 1
ATOM 3673 O O . ARG B 1 196 ? -22.770 -18.518 -22.850 1.00 29.38 196 ARG B O 1
ATOM 3681 N N . VAL B 1 197 ? -23.067 -17.939 -25.022 1.00 30.26 197 VAL B N 1
ATOM 3682 C CA . VAL B 1 197 ? -23.711 -19.131 -25.478 1.00 32.76 197 VAL B CA 1
ATOM 3683 C C . VAL B 1 197 ? -22.949 -19.540 -26.704 1.00 36.10 197 VAL B C 1
ATOM 3684 O O . VAL B 1 197 ? -23.115 -18.927 -27.766 1.00 35.87 197 VAL B O 1
ATOM 3688 N N . LEU B 1 198 ? -22.090 -20.556 -26.551 1.00 34.89 198 LEU B N 1
ATOM 3689 C CA . LEU B 1 198 ? -21.285 -21.066 -27.653 1.00 37.94 198 LEU B CA 1
ATOM 3690 C C . LEU B 1 198 ? -22.168 -21.895 -28.595 1.00 38.88 198 LEU B C 1
ATOM 3691 O O . LEU B 1 198 ? -23.118 -22.568 -28.147 1.00 37.28 198 LEU B O 1
ATOM 3696 N N . GLY B 1 199 ? -21.800 -21.876 -29.879 1.00 38.14 199 GLY B N 1
ATOM 3697 C CA . GLY B 1 199 ? -22.631 -22.370 -30.950 1.00 36.85 199 GLY B CA 1
ATOM 3698 C C . GLY B 1 199 ? -23.897 -21.513 -31.134 1.00 40.82 199 GLY B C 1
ATOM 3699 O O . GLY B 1 199 ? -23.911 -20.297 -30.926 1.00 40.69 199 GLY B O 1
ATOM 3700 N N . GLU B 1 200 ? -24.968 -22.161 -31.554 1.00 35.80 200 GLU B N 1
ATOM 3701 C CA . GLU B 1 200 ? -26.194 -21.464 -31.816 1.00 38.29 200 GLU B CA 1
ATOM 3702 C C . GLU B 1 200 ? -26.873 -20.914 -30.578 1.00 35.95 200 GLU B C 1
ATOM 3703 O O . GLU B 1 200 ? -27.121 -21.618 -29.595 1.00 31.17 200 GLU B O 1
ATOM 3709 N N . VAL B 1 201 ? -27.277 -19.649 -30.674 1.00 35.40 201 VAL B N 1
ATOM 3710 C CA . VAL B 1 201 ? -28.016 -19.041 -29.592 1.00 32.13 201 VAL B CA 1
ATOM 3711 C C . VAL B 1 201 ? -29.512 -19.418 -29.630 1.00 34.26 201 VAL B C 1
ATOM 3712 O O . VAL B 1 201 ? -30.337 -18.627 -29.985 1.00 38.09 201 VAL B O 1
ATOM 3716 N N . THR B 1 202 ? -29.850 -20.626 -29.204 1.00 37.85 202 THR B N 1
ATOM 3717 C CA . THR B 1 202 ? -31.256 -21.045 -29.054 1.00 33.77 202 THR B CA 1
ATOM 3718 C C . THR B 1 202 ? -31.862 -20.528 -27.762 1.00 37.00 202 THR B C 1
ATOM 3719 O O . THR B 1 202 ? -31.158 -20.168 -26.799 1.00 38.21 202 THR B O 1
ATOM 3723 N N . GLU B 1 203 ? -33.191 -20.515 -27.745 1.00 36.61 203 GLU B N 1
ATOM 3724 C CA . GLU B 1 203 ? -33.945 -20.016 -26.648 1.00 38.22 203 GLU B CA 1
ATOM 3725 C C . GLU B 1 203 ? -33.676 -20.843 -25.428 1.00 36.18 203 GLU B C 1
ATOM 3726 O O . GLU B 1 203 ? -33.719 -20.317 -24.332 1.00 37.86 203 GLU B O 1
ATOM 3732 N N . GLU B 1 204 ? -33.445 -22.143 -25.620 1.00 37.81 204 GLU B N 1
ATOM 3733 C CA . GLU B 1 204 ? -33.125 -23.073 -24.540 1.00 40.61 204 GLU B CA 1
ATOM 3734 C C . GLU B 1 204 ? -31.813 -22.703 -23.859 1.00 36.21 204 GLU B C 1
ATOM 3735 O O . GLU B 1 204 ? -31.731 -22.570 -22.637 1.00 34.54 204 GLU B O 1
ATOM 3741 N N . LYS B 1 205 ? -30.773 -22.616 -24.677 1.00 30.85 205 LYS B N 1
ATOM 3742 C CA . LYS B 1 205 ? -29.428 -22.292 -24.205 1.00 32.34 205 LYS B CA 1
ATOM 3743 C C . LYS B 1 205 ? -29.333 -20.851 -23.652 1.00 30.85 205 LYS B C 1
ATOM 3744 O O . LYS B 1 205 ? -28.702 -20.615 -22.641 1.00 33.95 205 LYS B O 1
ATOM 3750 N N . LEU B 1 206 ? -30.020 -19.912 -24.286 1.00 36.72 206 LEU B N 1
ATOM 3751 C CA . LEU B 1 206 ? -30.118 -18.532 -23.801 1.00 32.95 206 LEU B CA 1
ATOM 3752 C C . LEU B 1 206 ? -30.757 -18.487 -22.418 1.00 36.20 206 LEU B C 1
ATOM 3753 O O . LEU B 1 206 ? -30.258 -17.793 -21.512 1.00 33.61 206 LEU B O 1
ATOM 3758 N N . ASN B 1 207 ? -31.822 -19.257 -22.231 1.00 35.29 207 ASN B N 1
ATOM 3759 C CA . ASN B 1 207 ? -32.465 -19.337 -20.918 1.00 39.55 207 ASN B CA 1
ATOM 3760 C C . ASN B 1 207 ? -31.529 -19.856 -19.816 1.00 32.98 207 ASN B C 1
ATOM 3761 O O . ASN B 1 207 ? -31.464 -19.297 -18.722 1.00 31.94 207 ASN B O 1
ATOM 3766 N N . ILE B 1 208 ? -30.872 -20.967 -20.101 1.00 30.74 208 ILE B N 1
ATOM 3767 C CA . ILE B 1 208 ? -29.909 -21.530 -19.192 1.00 30.01 208 ILE B CA 1
ATOM 3768 C C . ILE B 1 208 ? -28.859 -20.450 -18.886 1.00 28.32 208 ILE B C 1
ATOM 3769 O O . ILE B 1 208 ? -28.541 -20.197 -17.714 1.00 29.11 208 ILE B O 1
ATOM 3774 N N . CYS B 1 209 ? -28.367 -19.790 -19.930 1.00 26.72 209 CYS B N 1
ATOM 3775 C CA . CYS B 1 209 ? -27.305 -18.751 -19.763 1.00 28.89 209 CYS B CA 1
ATOM 3776 C C . CYS B 1 209 ? -27.734 -17.632 -18.870 1.00 24.21 209 CYS B C 1
ATOM 3777 O O . CYS B 1 209 ? -27.037 -17.257 -17.946 1.00 25.53 209 CYS B O 1
ATOM 3780 N N . ARG B 1 210 ? -28.904 -17.087 -19.126 1.00 29.36 210 ARG B N 1
ATOM 3781 C CA . ARG B 1 210 ? -29.432 -15.983 -18.360 1.00 27.60 210 ARG B CA 1
ATOM 3782 C C . ARG B 1 210 ? -29.598 -16.330 -16.869 1.00 32.95 210 ARG B C 1
ATOM 3783 O O . ARG B 1 210 ? -29.274 -15.493 -16.003 1.00 26.89 210 ARG B O 1
ATOM 3791 N N . GLU B 1 211 ? -30.118 -17.544 -16.571 1.00 33.84 211 GLU B N 1
ATOM 3792 C CA . GLU B 1 211 ? -30.406 -17.932 -15.190 1.00 33.26 211 GLU B CA 1
ATOM 3793 C C . GLU B 1 211 ? -29.093 -18.240 -14.465 1.00 31.29 211 GLU B C 1
ATOM 3794 O O . GLU B 1 211 ? -28.936 -17.871 -13.272 1.00 30.45 211 GLU B O 1
ATOM 3800 N N . ALA B 1 212 ? -28.166 -18.918 -15.158 1.00 30.90 212 ALA B N 1
ATOM 3801 C CA . ALA B 1 212 ? -26.813 -19.166 -14.561 1.00 30.38 212 ALA B CA 1
ATOM 3802 C C . ALA B 1 212 ? -26.095 -17.873 -14.205 1.00 31.35 212 ALA B C 1
ATOM 3803 O O . ALA B 1 212 ? -25.511 -17.743 -13.124 1.00 31.17 212 ALA B O 1
ATOM 3805 N N . ASN B 1 213 ? -26.206 -16.871 -15.079 1.00 30.92 213 ASN B N 1
ATOM 3806 C CA . ASN B 1 213 ? -25.563 -15.592 -14.801 1.00 32.72 213 ASN B CA 1
ATOM 3807 C C . ASN B 1 213 ? -26.186 -14.875 -13.609 1.00 31.88 213 ASN B C 1
ATOM 3808 O O . ASN B 1 213 ? -25.475 -14.219 -12.877 1.00 33.47 213 ASN B O 1
ATOM 3813 N N . ALA B 1 214 ? -27.508 -14.987 -13.432 1.00 29.54 214 ALA B N 1
ATOM 3814 C CA . ALA B 1 214 ? -28.190 -14.372 -12.298 1.00 28.81 214 ALA B CA 1
ATOM 3815 C C . ALA B 1 214 ? -27.756 -14.998 -10.986 1.00 28.72 214 ALA B C 1
ATOM 3816 O O . ALA B 1 214 ? -27.538 -14.285 -10.025 1.00 32.51 214 ALA B O 1
ATOM 3818 N N . ILE B 1 215 ? -27.640 -16.340 -10.952 1.00 28.22 215 ILE B N 1
ATOM 3819 C CA . ILE B 1 215 ? -27.074 -17.032 -9.828 1.00 25.31 215 ILE B CA 1
ATOM 3820 C C . ILE B 1 215 ? -25.650 -16.540 -9.532 1.00 26.82 215 ILE B C 1
ATOM 3821 O O . ILE B 1 215 ? -25.324 -16.236 -8.396 1.00 29.33 215 ILE B O 1
ATOM 3826 N N . VAL B 1 216 ? -24.791 -16.498 -10.538 1.00 26.68 216 VAL B N 1
ATOM 3827 C CA . VAL B 1 216 ? -23.382 -15.981 -10.347 1.00 26.71 216 VAL B CA 1
ATOM 3828 C C . VAL B 1 216 ? -23.370 -14.562 -9.794 1.00 28.78 216 VAL B C 1
ATOM 3829 O O . VAL B 1 216 ? -22.658 -14.278 -8.858 1.00 31.42 216 VAL B O 1
ATOM 3833 N N . GLU B 1 217 ? -24.199 -13.681 -10.336 1.00 28.60 217 GLU B N 1
ATOM 3834 C CA . GLU B 1 217 ? -24.209 -12.303 -9.856 1.00 30.56 217 GLU B CA 1
ATOM 3835 C C . GLU B 1 217 ? -24.657 -12.236 -8.414 1.00 30.24 217 GLU B C 1
ATOM 3836 O O . GLU B 1 217 ? -23.992 -11.590 -7.584 1.00 31.28 217 GLU B O 1
ATOM 3842 N N . GLU B 1 218 ? -25.756 -12.934 -8.099 1.00 33.70 218 GLU B N 1
ATOM 3843 C CA . GLU B 1 218 ? -26.326 -12.906 -6.729 1.00 34.24 218 GLU B CA 1
ATOM 3844 C C . GLU B 1 218 ? -25.347 -13.388 -5.679 1.00 34.29 218 GLU B C 1
ATOM 3845 O O . GLU B 1 218 ? -25.181 -12.755 -4.654 1.00 31.03 218 GLU B O 1
ATOM 3851 N N . GLU B 1 219 ? -24.724 -14.545 -5.940 1.00 34.27 219 GLU B N 1
ATOM 3852 C CA . GLU B 1 219 ? -23.751 -15.115 -5.024 1.00 29.88 219 GLU B CA 1
ATOM 3853 C C . GLU B 1 219 ? -22.482 -14.304 -4.883 1.00 29.23 219 GLU B C 1
ATOM 3854 O O . GLU B 1 219 ? -21.921 -14.167 -3.772 1.00 26.74 219 GLU B O 1
ATOM 3860 N N . VAL B 1 220 ? -21.965 -13.810 -5.999 1.00 32.60 220 VAL B N 1
ATOM 3861 C CA . VAL B 1 220 ? -20.803 -12.917 -5.919 1.00 33.83 220 VAL B CA 1
ATOM 3862 C C . VAL B 1 220 ? -21.143 -11.646 -5.085 1.00 34.13 220 VAL B C 1
ATOM 3863 O O . VAL B 1 220 ? -20.295 -11.167 -4.286 1.00 32.64 220 VAL B O 1
ATOM 3867 N N . LYS B 1 221 ? -22.363 -11.126 -5.239 1.00 34.98 221 LYS B N 1
ATOM 3868 C CA . LYS B 1 221 ? -22.764 -9.969 -4.433 1.00 38.32 221 LYS B CA 1
ATOM 3869 C C . LYS B 1 221 ? -22.832 -10.302 -2.942 1.00 39.87 221 LYS B C 1
ATOM 3870 O O . LYS B 1 221 ? -22.289 -9.542 -2.118 1.00 38.57 221 LYS B O 1
ATOM 3876 N N . LYS B 1 222 ? -23.425 -11.450 -2.598 1.00 40.72 222 LYS B N 1
ATOM 3877 C CA . LYS B 1 222 ? -23.492 -11.930 -1.195 1.00 38.42 222 LYS B CA 1
ATOM 3878 C C . LYS B 1 222 ? -22.098 -12.041 -0.619 1.00 37.33 222 LYS B C 1
ATOM 3879 O O . LYS B 1 222 ? -21.893 -11.707 0.524 1.00 38.62 222 LYS B O 1
ATOM 3885 N N . ALA B 1 223 ? -21.145 -12.536 -1.414 1.00 33.08 223 ALA B N 1
ATOM 3886 C CA . ALA B 1 223 ? -19.726 -12.677 -0.992 1.00 31.37 223 ALA B CA 1
ATOM 3887 C C . ALA B 1 223 ? -18.892 -11.382 -0.901 1.00 30.73 223 ALA B C 1
ATOM 3888 O O . ALA B 1 223 ? -17.697 -11.441 -0.529 1.00 33.04 223 ALA B O 1
ATOM 3890 N N . ASN B 1 224 ? -19.500 -10.235 -1.257 1.00 34.90 224 ASN B N 1
ATOM 3891 C CA . ASN B 1 224 ? -18.827 -8.914 -1.335 1.00 37.77 224 ASN B CA 1
ATOM 3892 C C . ASN B 1 224 ? -17.622 -8.891 -2.296 1.00 39.99 224 ASN B C 1
ATOM 3893 O O . ASN B 1 224 ? -16.671 -8.126 -2.115 1.00 50.17 224 ASN B O 1
ATOM 3898 N N . LEU B 1 225 ? -17.714 -9.684 -3.361 1.00 41.78 225 LEU B N 1
ATOM 3899 C CA . LEU B 1 225 ? -16.629 -9.763 -4.348 1.00 38.16 225 LEU B CA 1
ATOM 3900 C C . LEU B 1 225 ? -16.954 -9.030 -5.597 1.00 33.90 225 LEU B C 1
ATOM 3901 O O . LEU B 1 225 ? -16.125 -8.998 -6.477 1.00 36.64 225 LEU B O 1
ATOM 3906 N N . ASP B 1 226 ? -18.170 -8.488 -5.700 1.00 34.56 226 ASP B N 1
ATOM 3907 C CA . ASP B 1 226 ? -18.576 -7.597 -6.774 1.00 37.45 226 ASP B CA 1
ATOM 3908 C C . ASP B 1 226 ? -17.771 -6.300 -6.903 1.00 41.58 226 ASP B C 1
ATOM 3909 O O . ASP B 1 226 ? -17.773 -5.686 -7.982 1.00 41.95 226 ASP B O 1
ATOM 3914 N N . LYS B 1 227 ? -17.121 -5.866 -5.825 1.00 41.89 227 LYS B N 1
ATOM 3915 C CA . LYS B 1 227 ? -16.276 -4.654 -5.859 1.00 45.95 227 LYS B CA 1
ATOM 3916 C C . LYS B 1 227 ? -14.830 -5.024 -6.236 1.00 44.39 227 LYS B C 1
ATOM 3917 O O . LYS B 1 227 ? -14.124 -4.219 -6.776 1.00 45.05 227 LYS B O 1
ATOM 3920 N N . ASP B 1 228 ? -14.408 -6.259 -5.982 1.00 44.41 228 ASP B N 1
ATOM 3921 C CA . ASP B 1 228 ? -13.054 -6.691 -6.295 1.00 43.46 228 ASP B CA 1
ATOM 3922 C C . ASP B 1 228 ? -12.954 -7.284 -7.704 1.00 42.18 228 ASP B C 1
ATOM 3923 O O . ASP B 1 228 ? -11.907 -7.194 -8.308 1.00 41.31 228 ASP B O 1
ATOM 3928 N N . LEU B 1 229 ? -13.984 -7.954 -8.190 1.00 34.83 229 LEU B N 1
ATOM 3929 C CA . LEU B 1 229 ? -13.840 -8.639 -9.480 1.00 37.55 229 LEU B CA 1
ATOM 3930 C C . LEU B 1 229 ? -14.124 -7.677 -10.666 1.00 34.68 229 LEU B C 1
ATOM 3931 O O . LEU B 1 229 ? -15.021 -6.834 -10.595 1.00 34.37 229 LEU B O 1
ATOM 3936 N N . TRP B 1 230 ? -13.415 -7.883 -11.767 1.00 31.82 230 TRP B N 1
ATOM 3937 C CA . TRP B 1 230 ? -13.655 -7.161 -13.003 1.00 27.32 230 TRP B CA 1
ATOM 3938 C C . TRP B 1 230 ? -14.907 -7.709 -13.623 1.00 31.76 230 TRP B C 1
ATOM 3939 O O . TRP B 1 230 ? -15.826 -6.970 -13.895 1.00 29.47 230 TRP B O 1
ATOM 3950 N N . GLN B 1 231 ? -14.961 -9.041 -13.816 1.00 30.15 231 GLN B N 1
ATOM 3951 C CA . GLN B 1 231 ? -16.114 -9.664 -14.384 1.00 29.33 231 GLN B CA 1
ATOM 3952 C C . GLN B 1 231 ? -16.327 -11.079 -13.812 1.00 27.46 231 GLN B C 1
ATOM 3953 O O . GLN B 1 231 ? -15.374 -11.758 -13.387 1.00 24.29 231 GLN B O 1
ATOM 3959 N N . TYR B 1 232 ? -17.580 -11.519 -13.849 1.00 24.77 232 TYR B N 1
ATOM 3960 C CA . TYR B 1 232 ? -17.987 -12.766 -13.194 1.00 29.77 232 TYR B CA 1
ATOM 3961 C C . TYR B 1 232 ? -19.249 -13.161 -13.885 1.00 30.34 232 TYR B C 1
ATOM 3962 O O . TYR B 1 232 ? -20.233 -12.395 -13.801 1.00 28.91 232 TYR B O 1
ATOM 3971 N N . PHE B 1 233 ? -19.197 -14.278 -14.632 1.00 27.70 233 PHE B N 1
ATOM 3972 C CA . PHE B 1 233 ? -20.270 -14.697 -15.521 1.00 26.53 233 PHE B CA 1
ATOM 3973 C C . PHE B 1 233 ? -20.271 -16.212 -15.806 1.00 26.82 233 PHE B C 1
ATOM 3974 O O . PHE B 1 233 ? -19.329 -16.931 -15.490 1.00 25.79 233 PHE B O 1
ATOM 3982 N N . ALA B 1 234 ? -21.370 -16.667 -16.390 1.00 24.57 234 ALA B N 1
ATOM 3983 C CA . ALA B 1 234 ? -21.526 -18.028 -16.810 1.00 27.91 234 ALA B CA 1
ATOM 3984 C C . ALA B 1 234 ? -21.653 -18.070 -18.366 1.00 28.75 234 ALA B C 1
ATOM 3985 O O . ALA B 1 234 ? -22.211 -17.142 -18.993 1.00 29.96 234 ALA B O 1
ATOM 3987 N N . VAL B 1 235 ? -21.149 -19.159 -18.922 1.00 24.68 235 VAL B N 1
ATOM 3988 C CA . VAL B 1 235 ? -21.131 -19.458 -20.335 1.00 26.96 235 VAL B CA 1
ATOM 3989 C C . VAL B 1 235 ? -21.757 -20.882 -20.534 1.00 32.07 235 VAL B C 1
ATOM 3990 O O . VAL B 1 235 ? -21.417 -21.779 -19.800 1.00 33.81 235 VAL B O 1
ATOM 3994 N N . VAL B 1 236 ? -22.647 -21.053 -21.526 1.00 31.83 236 VAL B N 1
ATOM 3995 C CA . VAL B 1 236 ? -23.186 -22.343 -21.906 1.00 31.37 236 VAL B CA 1
ATOM 3996 C C . VAL B 1 236 ? -22.273 -22.810 -23.002 1.00 32.97 236 VAL B C 1
ATOM 3997 O O . VAL B 1 236 ? -22.253 -22.228 -24.105 1.00 35.31 236 VAL B O 1
ATOM 4001 N N . LEU B 1 237 ? -21.488 -23.844 -22.720 1.00 32.22 237 LEU B N 1
ATOM 4002 C CA . LEU B 1 237 ? -20.623 -24.427 -23.738 1.00 33.49 237 LEU B CA 1
ATOM 4003 C C . LEU B 1 237 ? -21.465 -25.257 -24.713 1.00 33.12 237 LEU B C 1
ATOM 4004 O O . LEU B 1 237 ? -22.540 -25.692 -24.356 1.00 35.31 237 LEU B O 1
ATOM 4009 N N . ASP B 1 238 ? -20.979 -25.454 -25.935 1.00 35.28 238 ASP B N 1
ATOM 4010 C CA . ASP B 1 238 ? -21.676 -26.273 -26.950 1.00 40.10 238 ASP B CA 1
ATOM 4011 C C . ASP B 1 238 ? -21.016 -27.662 -26.961 1.00 40.03 238 ASP B C 1
ATOM 4012 O O . ASP B 1 238 ? -20.570 -28.164 -27.975 1.00 48.32 238 ASP B O 1
ATOM 4017 N N . CYS B 1 239 ? -20.903 -28.230 -25.785 1.00 35.89 239 CYS B N 1
ATOM 4018 C CA . CYS B 1 239 ? -20.527 -29.614 -25.643 1.00 41.07 239 CYS B CA 1
ATOM 4019 C C . CYS B 1 239 ? -21.277 -30.033 -24.400 1.00 40.01 239 CYS B C 1
ATOM 4020 O O . CYS B 1 239 ? -21.656 -29.184 -23.562 1.00 35.47 239 CYS B O 1
ATOM 4023 N N . LYS B 1 240 ? -21.535 -31.333 -24.330 1.00 44.21 240 LYS B N 1
ATOM 4024 C CA . LYS B 1 240 ? -22.300 -31.958 -23.273 1.00 47.27 240 LYS B CA 1
ATOM 4025 C C . LYS B 1 240 ? -21.440 -32.957 -22.517 1.00 44.93 240 LYS B C 1
ATOM 4026 O O . LYS B 1 240 ? -20.432 -33.481 -23.052 1.00 42.50 240 LYS B O 1
ATOM 4032 N N . ALA B 1 241 ? -21.828 -33.162 -21.258 1.00 46.06 241 ALA B N 1
ATOM 4033 C CA . ALA B 1 241 ? -21.250 -34.177 -20.366 1.00 45.57 241 ALA B CA 1
ATOM 4034 C C . ALA B 1 241 ? -22.340 -34.946 -19.619 1.00 46.21 241 ALA B C 1
ATOM 4035 O O . ALA B 1 241 ? -23.517 -34.536 -19.563 1.00 47.86 241 ALA B O 1
ATOM 4037 N N . THR B 1 242 ? -21.944 -36.050 -19.005 1.00 48.99 242 THR B N 1
ATOM 4038 C CA . THR B 1 242 ? -22.909 -36.937 -18.318 1.00 47.98 242 THR B CA 1
ATOM 4039 C C . THR B 1 242 ? -23.289 -36.584 -16.852 1.00 45.83 242 THR B C 1
ATOM 4040 O O . THR B 1 242 ? -22.538 -35.938 -16.084 1.00 46.60 242 THR B O 1
ATOM 4044 N N . GLY B 1 243 ? -24.498 -37.007 -16.498 1.00 49.97 243 GLY B N 1
ATOM 4045 C CA . GLY B 1 243 ? -25.115 -36.772 -15.191 1.00 50.51 243 GLY B CA 1
ATOM 4046 C C . GLY B 1 243 ? -25.836 -38.013 -14.692 1.00 56.74 243 GLY B C 1
ATOM 4047 O O . GLY B 1 243 ? -25.974 -39.005 -15.417 1.00 56.97 243 GLY B O 1
ATOM 4048 N N . VAL B 1 244 ? -26.222 -37.960 -13.421 1.00 60.18 244 VAL B N 1
ATOM 4049 C CA . VAL B 1 244 ? -27.054 -38.963 -12.750 1.00 66.94 244 VAL B CA 1
ATOM 4050 C C . VAL B 1 244 ? -28.319 -38.191 -12.382 1.00 61.70 244 VAL B C 1
ATOM 4051 O O . VAL B 1 244 ? -29.383 -38.773 -12.297 1.00 70.39 244 VAL B O 1
ATOM 4055 N N . ARG B 1 249 ? -27.506 -42.749 -17.583 1.00 88.88 249 ARG B N 1
ATOM 4056 C CA . ARG B 1 249 ? -26.488 -41.735 -17.869 1.00 84.50 249 ARG B CA 1
ATOM 4057 C C . ARG B 1 249 ? -26.926 -40.841 -19.028 1.00 74.17 249 ARG B C 1
ATOM 4058 O O . ARG B 1 249 ? -26.857 -41.243 -20.181 1.00 73.28 249 ARG B O 1
ATOM 4066 N N . GLU B 1 250 ? -27.398 -39.638 -18.690 1.00 66.60 250 GLU B N 1
ATOM 4067 C CA . GLU B 1 250 ? -27.881 -38.659 -19.674 1.00 68.45 250 GLU B CA 1
ATOM 4068 C C . GLU B 1 250 ? -26.833 -37.543 -19.944 1.00 64.26 250 GLU B C 1
ATOM 4069 O O . GLU B 1 250 ? -26.076 -37.141 -19.042 1.00 56.94 250 GLU B O 1
ATOM 4071 N N . TYR B 1 251 ? -26.843 -37.045 -21.184 1.00 58.97 251 TYR B N 1
ATOM 4072 C CA . TYR B 1 251 ? -25.998 -35.936 -21.654 1.00 63.36 251 TYR B CA 1
ATOM 4073 C C . TYR B 1 251 ? -26.726 -34.593 -21.558 1.00 61.41 251 TYR B C 1
ATOM 4074 O O . TYR B 1 251 ? -27.871 -34.480 -21.994 1.00 65.14 251 TYR B O 1
ATOM 4083 N N . ASN B 1 252 ? -26.048 -33.581 -21.019 1.00 47.08 252 ASN B N 1
ATOM 4084 C CA . ASN B 1 252 ? -26.564 -32.238 -21.035 1.00 42.87 252 ASN B CA 1
ATOM 4085 C C . ASN B 1 252 ? -25.443 -31.208 -21.035 1.00 40.35 252 ASN B C 1
ATOM 4086 O O . ASN B 1 252 ? -24.241 -31.535 -20.922 1.00 35.05 252 ASN B O 1
ATOM 4091 N N . TRP B 1 253 ? -25.882 -29.968 -21.155 1.00 35.19 253 TRP B N 1
ATOM 4092 C CA . TRP B 1 253 ? -25.017 -28.815 -21.290 1.00 35.78 253 TRP B CA 1
ATOM 4093 C C . TRP B 1 253 ? -23.995 -28.652 -20.127 1.00 30.93 253 TRP B C 1
ATOM 4094 O O . TRP B 1 253 ? -24.294 -28.812 -18.900 1.00 30.34 253 TRP B O 1
ATOM 4105 N N . ILE B 1 254 ? -22.763 -28.407 -20.519 1.00 30.17 254 ILE B N 1
ATOM 4106 C CA . ILE B 1 254 ? -21.760 -27.897 -19.566 1.00 29.74 254 ILE B CA 1
ATOM 4107 C C . ILE B 1 254 ? -21.865 -26.363 -19.462 1.00 27.26 254 ILE B C 1
ATOM 4108 O O . ILE B 1 254 ? -21.921 -25.671 -20.492 1.00 29.34 254 ILE B O 1
ATOM 4113 N N . VAL B 1 255 ? -21.933 -25.847 -18.240 1.00 25.59 255 VAL B N 1
ATOM 4114 C CA . VAL B 1 255 ? -21.841 -24.415 -17.974 1.00 27.36 255 VAL B CA 1
ATOM 4115 C C . VAL B 1 255 ? -20.429 -24.144 -17.442 1.00 27.27 255 VAL B C 1
ATOM 4116 O O . VAL B 1 255 ? -19.927 -24.899 -16.635 1.00 28.58 255 VAL B O 1
ATOM 4120 N N . ALA B 1 256 ? -19.795 -23.075 -17.916 1.00 29.25 256 ALA B N 1
ATOM 4121 C CA . ALA B 1 256 ? -18.474 -22.674 -17.416 1.00 30.07 256 ALA B CA 1
ATOM 4122 C C . ALA B 1 256 ? -18.640 -21.362 -16.657 1.00 29.25 256 ALA B C 1
ATOM 4123 O O . ALA B 1 256 ? -19.423 -20.504 -17.056 1.00 28.34 256 ALA B O 1
ATOM 4125 N N . LEU B 1 257 ? -17.950 -21.231 -15.537 1.00 27.54 257 LEU B N 1
ATOM 4126 C CA . LEU B 1 257 ? -17.931 -19.985 -14.854 1.00 27.10 257 LEU B CA 1
ATOM 4127 C C . LEU B 1 257 ? -16.638 -19.259 -15.147 1.00 28.03 257 LEU B C 1
ATOM 4128 O O . LEU B 1 257 ? -15.561 -19.846 -15.171 1.00 26.30 257 LEU B O 1
ATOM 4133 N N . ARG B 1 258 ? -16.756 -17.953 -15.265 1.00 25.33 258 ARG B N 1
ATOM 4134 C CA . ARG B 1 258 ? -15.619 -17.116 -15.635 1.00 29.62 258 ARG B CA 1
ATOM 4135 C C . ARG B 1 258 ? -15.580 -15.945 -14.705 1.00 28.79 258 ARG B C 1
ATOM 4136 O O . ARG B 1 258 ? -16.513 -15.194 -14.650 1.00 28.18 258 ARG B O 1
ATOM 4144 N N . MET B 1 259 ? -14.490 -15.863 -13.943 1.00 25.07 259 MET B N 1
ATOM 4145 C CA . MET B 1 259 ? -14.287 -14.853 -12.946 1.00 25.59 259 MET B CA 1
ATOM 4146 C C . MET B 1 259 ? -12.866 -14.400 -12.995 1.00 25.51 259 MET B C 1
ATOM 4147 O O . MET B 1 259 ? -11.937 -15.203 -12.785 1.00 23.41 259 MET B O 1
ATOM 4152 N N . VAL B 1 260 ? -12.688 -13.101 -13.172 1.00 26.23 260 VAL B N 1
ATOM 4153 C CA . VAL B 1 260 ? -11.355 -12.574 -13.288 1.00 31.26 260 VAL B CA 1
ATOM 4154 C C . VAL B 1 260 ? -11.223 -11.204 -12.631 1.00 30.67 260 VAL B C 1
ATOM 4155 O O . VAL B 1 260 ? -12.210 -10.427 -12.495 1.00 32.94 260 VAL B O 1
ATOM 4159 N N . LYS B 1 261 ? -9.983 -10.912 -12.255 1.00 33.50 261 LYS B N 1
ATOM 4160 C CA . LYS B 1 261 ? -9.544 -9.578 -11.882 1.00 34.39 261 LYS B CA 1
ATOM 4161 C C . LYS B 1 261 ? -8.734 -8.992 -13.024 1.00 37.62 261 LYS B C 1
ATOM 4162 O O . LYS B 1 261 ? -7.973 -9.710 -13.755 1.00 37.85 261 LYS B O 1
ATOM 4168 N N . SER B 1 262 ? -8.858 -7.675 -13.153 1.00 33.91 262 SER B N 1
ATOM 4169 C CA . SER B 1 262 ? -8.214 -6.971 -14.199 1.00 36.98 262 SER B CA 1
ATOM 4170 C C . SER B 1 262 ? -8.289 -5.485 -13.888 1.00 41.17 262 SER B C 1
ATOM 4171 O O . SER B 1 262 ? -9.255 -5.017 -13.284 1.00 37.92 262 SER B O 1
ATOM 4174 N N . LEU B 1 263 ? -7.304 -4.735 -14.373 1.00 45.19 263 LEU B N 1
ATOM 4175 C CA . LEU B 1 263 ? -7.342 -3.261 -14.299 1.00 45.91 263 LEU B CA 1
ATOM 4176 C C . LEU B 1 263 ? -8.257 -2.700 -15.413 1.00 49.54 263 LEU B C 1
ATOM 4177 O O . LEU B 1 263 ? -9.212 -1.940 -15.168 1.00 56.34 263 LEU B O 1
ATOM 4180 N N . ASP B 1 264 ? -7.966 -3.118 -16.639 1.00 45.19 264 ASP B N 1
ATOM 4181 C CA . ASP B 1 264 ? -8.750 -2.819 -17.836 1.00 60.38 264 ASP B CA 1
ATOM 4182 C C . ASP B 1 264 ? -8.683 -4.137 -18.559 1.00 62.93 264 ASP B C 1
ATOM 4183 O O . ASP B 1 264 ? -7.790 -4.945 -18.264 1.00 80.74 264 ASP B O 1
ATOM 4188 N N . ALA B 1 265 ? -9.540 -4.417 -19.515 1.00 54.85 265 ALA B N 1
ATOM 4189 C CA . ALA B 1 265 ? -9.606 -5.832 -19.935 1.00 42.66 265 ALA B CA 1
ATOM 4190 C C . ALA B 1 265 ? -8.367 -6.374 -20.727 1.00 45.07 265 ALA B C 1
ATOM 4191 O O . ALA B 1 265 ? -8.445 -7.461 -21.283 1.00 41.31 265 ALA B O 1
ATOM 4193 N N . MET B 1 266 ? -7.219 -5.657 -20.695 1.00 44.26 266 MET B N 1
ATOM 4194 C CA . MET B 1 266 ? -6.016 -5.963 -21.485 1.00 46.54 266 MET B CA 1
ATOM 4195 C C . MET B 1 266 ? -5.279 -7.201 -21.038 1.00 47.16 266 MET B C 1
ATOM 4196 O O . MET B 1 266 ? -4.839 -7.996 -21.855 1.00 43.08 266 MET B O 1
ATOM 4201 N N . THR B 1 267 ? -5.088 -7.335 -19.742 1.00 42.77 267 THR B N 1
ATOM 4202 C CA . THR B 1 267 ? -4.640 -8.599 -19.166 1.00 42.70 267 THR B CA 1
ATOM 4203 C C . THR B 1 267 ? -5.615 -8.980 -18.046 1.00 38.15 267 THR B C 1
ATOM 4204 O O . THR B 1 267 ? -6.412 -8.161 -17.607 1.00 40.17 267 THR B O 1
ATOM 4208 N N . ALA B 1 268 ? -5.596 -10.236 -17.627 1.00 34.77 268 ALA B N 1
ATOM 4209 C CA . ALA B 1 268 ? -6.470 -10.672 -16.571 1.00 34.35 268 ALA B CA 1
ATOM 4210 C C . ALA B 1 268 ? -5.952 -11.908 -15.831 1.00 32.26 268 ALA B C 1
ATOM 4211 O O . ALA B 1 268 ? -5.333 -12.759 -16.420 1.00 35.64 268 ALA B O 1
ATOM 4213 N N . HIS B 1 269 ? -6.187 -11.980 -14.521 1.00 33.93 269 HIS B N 1
ATOM 4214 C CA . HIS B 1 269 ? -5.866 -13.178 -13.777 1.00 39.06 269 HIS B CA 1
ATOM 4215 C C . HIS B 1 269 ? -7.119 -13.716 -13.050 1.00 35.86 269 HIS B C 1
ATOM 4216 O O . HIS B 1 269 ? -7.977 -12.942 -12.610 1.00 33.58 269 HIS B O 1
ATOM 4223 N N . VAL B 1 270 ? -7.208 -15.030 -12.979 1.00 29.99 270 VAL B N 1
ATOM 4224 C CA . VAL B 1 270 ? -8.211 -15.699 -12.181 1.00 31.83 270 VAL B CA 1
ATOM 4225 C C . VAL B 1 270 ? -7.654 -15.671 -10.756 1.00 32.26 270 VAL B C 1
ATOM 4226 O O . VAL B 1 270 ? -6.603 -16.257 -10.493 1.00 31.34 270 VAL B O 1
ATOM 4230 N N . PRO B 1 271 ? -8.355 -15.022 -9.818 1.00 30.03 271 PRO B N 1
ATOM 4231 C CA . PRO B 1 271 ? -7.844 -15.068 -8.443 1.00 32.94 271 PRO B CA 1
ATOM 4232 C C . PRO B 1 271 ? -8.346 -16.315 -7.749 1.00 32.96 271 PRO B C 1
ATOM 4233 O O . PRO B 1 271 ? -9.236 -16.992 -8.269 1.00 32.87 271 PRO B O 1
ATOM 4237 N N . GLU B 1 272 ? -7.837 -16.524 -6.538 1.00 33.02 272 GLU B N 1
ATOM 4238 C CA . GLU B 1 272 ? -8.375 -17.529 -5.628 1.00 39.72 272 GLU B CA 1
ATOM 4239 C C . GLU B 1 272 ? -9.822 -17.168 -5.245 1.00 36.70 272 GLU B C 1
ATOM 4240 O O . GLU B 1 272 ? -10.055 -16.213 -4.555 1.00 52.24 272 GLU B O 1
ATOM 4246 N N . ILE B 1 273 ? -10.782 -17.913 -5.749 1.00 38.89 273 ILE B N 1
ATOM 4247 C CA . ILE B 1 273 ? -12.181 -17.772 -5.396 1.00 33.71 273 ILE B CA 1
ATOM 4248 C C . ILE B 1 273 ? -12.469 -18.775 -4.302 1.00 38.29 273 ILE B C 1
ATOM 4249 O O . ILE B 1 273 ? -12.224 -19.971 -4.500 1.00 38.38 273 ILE B O 1
ATOM 4254 N N . PRO B 1 274 ? -13.076 -18.330 -3.162 1.00 38.49 274 PRO B N 1
ATOM 4255 C CA . PRO B 1 274 ? -13.390 -19.345 -2.147 1.00 37.31 274 PRO B CA 1
ATOM 4256 C C . PRO B 1 274 ? -14.135 -20.562 -2.718 1.00 35.97 274 PRO B C 1
ATOM 4257 O O . PRO B 1 274 ? -15.152 -20.435 -3.460 1.00 29.17 274 PRO B O 1
ATOM 4261 N N . PHE B 1 275 ? -13.622 -21.729 -2.354 1.00 35.29 275 PHE B N 1
ATOM 4262 C CA . PHE B 1 275 ? -14.166 -22.973 -2.797 1.00 37.34 275 PHE B CA 1
ATOM 4263 C C . PHE B 1 275 ? -15.658 -23.147 -2.476 1.00 36.67 275 PHE B C 1
ATOM 4264 O O . PHE B 1 275 ? -16.458 -23.641 -3.287 1.00 39.42 275 PHE B O 1
ATOM 4272 N N . ASP B 1 276 ? -16.005 -22.742 -1.278 1.00 35.70 276 ASP B N 1
ATOM 4273 C CA . ASP B 1 276 ? -17.383 -22.664 -0.821 1.00 36.26 276 ASP B CA 1
ATOM 4274 C C . ASP B 1 276 ? -18.288 -21.916 -1.780 1.00 30.92 276 ASP B C 1
ATOM 4275 O O . ASP B 1 276 ? -19.368 -22.361 -2.032 1.00 28.89 276 ASP B O 1
ATOM 4280 N N . LEU B 1 277 ? -17.856 -20.735 -2.245 1.00 33.43 277 LEU B N 1
ATOM 4281 C CA . LEU B 1 277 ? -18.617 -19.897 -3.185 1.00 33.96 277 LEU B CA 1
ATOM 4282 C C . LEU B 1 277 ? -18.840 -20.613 -4.519 1.00 33.44 277 LEU B C 1
ATOM 4283 O O . LEU B 1 277 ? -19.967 -20.709 -4.998 1.00 31.49 277 LEU B O 1
ATOM 4288 N N . LEU B 1 278 ? -17.761 -21.166 -5.072 1.00 31.15 278 LEU B N 1
ATOM 4289 C CA . LEU B 1 278 ? -17.833 -21.953 -6.328 1.00 31.72 278 LEU B CA 1
ATOM 4290 C C . LEU B 1 278 ? -18.764 -23.164 -6.151 1.00 31.89 278 LEU B C 1
ATOM 4291 O O . LEU B 1 278 ? -19.607 -23.441 -7.026 1.00 31.29 278 LEU B O 1
ATOM 4296 N N . LYS B 1 279 ? -18.643 -23.854 -5.018 1.00 36.49 279 LYS B N 1
ATOM 4297 C CA . LYS B 1 279 ? -19.475 -25.078 -4.763 1.00 37.31 279 LYS B CA 1
ATOM 4298 C C . LYS B 1 279 ? -20.944 -24.729 -4.701 1.00 35.28 279 LYS B C 1
ATOM 4299 O O . LYS B 1 279 ? -21.750 -25.405 -5.304 1.00 35.01 279 LYS B O 1
ATOM 4305 N N . ARG B 1 280 ? -21.240 -23.625 -4.009 1.00 36.68 280 ARG B N 1
ATOM 4306 C CA . ARG B 1 280 ? -22.608 -23.096 -3.814 1.00 41.54 280 ARG B CA 1
ATOM 4307 C C . ARG B 1 280 ? -23.225 -22.671 -5.169 1.00 36.30 280 ARG B C 1
ATOM 4308 O O . ARG B 1 280 ? -24.398 -22.967 -5.489 1.00 30.07 280 ARG B O 1
ATOM 4316 N N . ILE B 1 281 ? -22.424 -21.984 -5.990 1.00 32.44 281 ILE B N 1
ATOM 4317 C CA . ILE B 1 281 ? -22.877 -21.648 -7.356 1.00 28.87 281 ILE B CA 1
ATOM 4318 C C . ILE B 1 281 ? -23.138 -22.905 -8.157 1.00 27.49 281 ILE B C 1
ATOM 4319 O O . ILE B 1 281 ? -24.209 -23.105 -8.756 1.00 28.65 281 ILE B O 1
ATOM 4324 N N . SER B 1 282 ? -22.158 -23.782 -8.189 1.00 25.39 282 SER B N 1
ATOM 4325 C CA . SER B 1 282 ? -22.327 -25.020 -8.907 1.00 26.53 282 SER B CA 1
ATOM 4326 C C . SER B 1 282 ? -23.671 -25.719 -8.598 1.00 26.60 282 SER B C 1
ATOM 4327 O O . SER B 1 282 ? -24.407 -26.086 -9.530 1.00 24.70 282 SER B O 1
ATOM 4330 N N . LYS B 1 283 ? -23.980 -25.846 -7.305 1.00 28.73 283 LYS B N 1
ATOM 4331 C CA . LYS B 1 283 ? -25.156 -26.618 -6.865 1.00 34.32 283 LYS B CA 1
ATOM 4332 C C . LYS B 1 283 ? -26.425 -25.861 -7.131 1.00 30.88 283 LYS B C 1
ATOM 4333 O O . LYS B 1 283 ? -27.412 -26.489 -7.526 1.00 30.21 283 LYS B O 1
ATOM 4339 N N . ARG B 1 284 ? -26.400 -24.513 -6.971 1.00 28.58 284 ARG B N 1
ATOM 4340 C CA . ARG B 1 284 ? -27.577 -23.744 -7.331 1.00 28.75 284 ARG B CA 1
ATOM 4341 C C . ARG B 1 284 ? -27.917 -23.934 -8.783 1.00 30.51 284 ARG B C 1
ATOM 4342 O O . ARG B 1 284 ? -29.108 -24.102 -9.133 1.00 29.22 284 ARG B O 1
ATOM 4350 N N . ILE B 1 285 ? -26.876 -23.968 -9.633 1.00 29.80 285 ILE B N 1
ATOM 4351 C CA . ILE B 1 285 ? -27.052 -24.093 -11.069 1.00 25.30 285 ILE B CA 1
ATOM 4352 C C . ILE B 1 285 ? -27.655 -25.455 -11.460 1.00 29.31 285 ILE B C 1
ATOM 4353 O O . ILE B 1 285 ? -28.641 -25.537 -12.223 1.00 28.48 285 ILE B O 1
ATOM 4358 N N . THR B 1 286 ? -27.072 -26.527 -10.970 1.00 30.05 286 THR B N 1
ATOM 4359 C CA . THR B 1 286 ? -27.611 -27.858 -11.293 1.00 29.79 286 THR B CA 1
ATOM 4360 C C . THR B 1 286 ? -28.982 -28.171 -10.640 1.00 33.71 286 THR B C 1
ATOM 4361 O O . THR B 1 286 ? -29.776 -28.832 -11.251 1.00 34.96 286 THR B O 1
ATOM 4365 N N . SER B 1 287 ? -29.257 -27.644 -9.459 1.00 38.93 287 SER B N 1
ATOM 4366 C CA . SER B 1 287 ? -30.564 -27.833 -8.824 1.00 45.59 287 SER B CA 1
ATOM 4367 C C . SER B 1 287 ? -31.650 -26.947 -9.429 1.00 43.53 287 SER B C 1
ATOM 4368 O O . SER B 1 287 ? -32.769 -27.404 -9.597 1.00 39.17 287 SER B O 1
ATOM 4371 N N . GLU B 1 288 ? -31.321 -25.682 -9.718 1.00 41.78 288 GLU B N 1
ATOM 4372 C CA . GLU B 1 288 ? -32.344 -24.692 -10.131 1.00 38.30 288 GLU B CA 1
ATOM 4373 C C . GLU B 1 288 ? -32.554 -24.582 -11.635 1.00 36.34 288 GLU B C 1
ATOM 4374 O O . GLU B 1 288 ? -33.588 -24.134 -12.034 1.00 38.70 288 GLU B O 1
ATOM 4380 N N . ILE B 1 289 ? -31.598 -25.019 -12.451 1.00 40.99 289 ILE B N 1
ATOM 4381 C CA . ILE B 1 289 ? -31.669 -24.889 -13.941 1.00 40.01 289 ILE B CA 1
ATOM 4382 C C . ILE B 1 289 ? -31.706 -26.283 -14.496 1.00 39.69 289 ILE B C 1
ATOM 4383 O O . ILE B 1 289 ? -30.733 -27.017 -14.368 1.00 41.46 289 ILE B O 1
ATOM 4388 N N . PRO B 1 290 ? -32.843 -26.670 -15.098 1.00 41.78 290 PRO B N 1
ATOM 4389 C CA . PRO B 1 290 ? -32.884 -27.988 -15.726 1.00 42.86 290 PRO B CA 1
ATOM 4390 C C . PRO B 1 290 ? -31.950 -27.975 -16.909 1.00 37.48 290 PRO B C 1
ATOM 4391 O O . PRO B 1 290 ? -31.637 -26.922 -17.451 1.00 38.65 290 PRO B O 1
ATOM 4395 N N . ASN B 1 291 ? -31.539 -29.147 -17.306 1.00 30.82 291 ASN B N 1
ATOM 4396 C CA . ASN B 1 291 ? -30.742 -29.367 -18.514 1.00 36.56 291 ASN B CA 1
ATOM 4397 C C . ASN B 1 291 ? -29.247 -28.969 -18.441 1.00 34.18 291 ASN B C 1
ATOM 4398 O O . ASN B 1 291 ? -28.573 -28.870 -19.494 1.00 36.06 291 ASN B O 1
ATOM 4403 N N . VAL B 1 292 ? -28.735 -28.799 -17.231 1.00 31.48 292 VAL B N 1
ATOM 4404 C CA . VAL B 1 292 ? -27.280 -28.570 -17.050 1.00 31.60 292 VAL B CA 1
ATOM 4405 C C . VAL B 1 292 ? -26.717 -29.750 -16.320 1.00 31.10 292 VAL B C 1
ATOM 4406 O O . VAL B 1 292 ? -27.050 -29.955 -15.158 1.00 34.13 292 VAL B O 1
ATOM 4410 N N . ALA B 1 293 ? -25.804 -30.476 -16.960 1.00 35.40 293 ALA B N 1
ATOM 4411 C CA . ALA B 1 293 ? -25.157 -31.654 -16.321 1.00 36.00 293 ALA B CA 1
ATOM 4412 C C . ALA B 1 293 ? -23.905 -31.373 -15.453 1.00 36.92 293 ALA B C 1
ATOM 4413 O O . ALA B 1 293 ? -23.523 -32.180 -14.619 1.00 38.72 293 ALA B O 1
ATOM 4415 N N . ARG B 1 294 ? -23.224 -30.267 -15.709 1.00 33.20 294 ARG B N 1
ATOM 4416 C CA . ARG B 1 294 ? -21.905 -30.075 -15.187 1.00 29.60 294 ARG B CA 1
ATOM 4417 C C . ARG B 1 294 ? -21.632 -28.593 -15.160 1.00 29.90 294 ARG B C 1
ATOM 4418 O O . ARG B 1 294 ? -22.091 -27.885 -16.011 1.00 29.16 294 ARG B O 1
ATOM 4426 N N . VAL B 1 295 ? -20.886 -28.174 -14.157 1.00 27.39 295 VAL B N 1
ATOM 4427 C CA . VAL B 1 295 ? -20.418 -26.828 -14.005 1.00 28.10 295 VAL B CA 1
ATOM 4428 C C . VAL B 1 295 ? -18.897 -26.974 -13.850 1.00 27.82 295 VAL B C 1
ATOM 4429 O O . VAL B 1 295 ? -18.401 -27.868 -13.126 1.00 25.90 295 VAL B O 1
ATOM 4433 N N . VAL B 1 296 ? -18.175 -26.109 -14.565 1.00 25.98 296 VAL B N 1
ATOM 4434 C CA . VAL B 1 296 ? -16.703 -26.084 -14.493 1.00 23.48 296 VAL B CA 1
ATOM 4435 C C . VAL B 1 296 ? -16.327 -24.613 -14.297 1.00 24.98 296 VAL B C 1
ATOM 4436 O O . VAL B 1 296 ? -17.115 -23.701 -14.553 1.00 23.35 296 VAL B O 1
ATOM 4440 N N . PHE B 1 297 ? -15.085 -24.389 -13.906 1.00 27.33 297 PHE B N 1
ATOM 4441 C CA . PHE B 1 297 ? -14.564 -23.100 -13.526 1.00 27.92 297 PHE B CA 1
ATOM 4442 C C . PHE B 1 297 ? -13.284 -22.850 -14.346 1.00 26.53 297 PHE B C 1
ATOM 4443 O O . PHE B 1 297 ? -12.387 -23.681 -14.362 1.00 22.91 297 PHE B O 1
ATOM 4451 N N . ASP B 1 298 ? -13.220 -21.702 -15.009 1.00 26.61 298 ASP B N 1
ATOM 4452 C CA . ASP B 1 298 ? -12.101 -21.375 -15.889 1.00 26.91 298 ASP B CA 1
ATOM 4453 C C . ASP B 1 298 ? -10.911 -20.939 -15.034 1.00 26.33 298 ASP B C 1
ATOM 4454 O O . ASP B 1 298 ? -11.014 -20.029 -14.239 1.00 23.93 298 ASP B O 1
ATOM 4459 N N . ILE B 1 299 ? -9.806 -21.664 -15.164 1.00 30.15 299 ILE B N 1
ATOM 4460 C CA . ILE B 1 299 ? -8.598 -21.373 -14.439 1.00 27.81 299 ILE B CA 1
ATOM 4461 C C . ILE B 1 299 ? -7.499 -20.915 -15.421 1.00 28.01 299 ILE B C 1
ATOM 4462 O O . ILE B 1 299 ? -6.295 -21.135 -15.227 1.00 23.34 299 ILE B O 1
ATOM 4467 N N . THR B 1 300 ? -7.904 -20.261 -16.494 1.00 28.19 300 THR B N 1
ATOM 4468 C CA . THR B 1 300 ? -6.923 -19.747 -17.449 1.00 28.38 300 THR B CA 1
ATOM 4469 C C . THR B 1 300 ? -6.805 -18.220 -17.373 1.00 26.50 300 THR B C 1
ATOM 4470 O O . THR B 1 300 ? -7.798 -17.482 -17.551 1.00 22.24 300 THR B O 1
ATOM 4474 N N . ASP B 1 301 ? -5.584 -17.726 -17.129 1.00 26.94 301 ASP B N 1
ATOM 4475 C CA . ASP B 1 301 ? -5.312 -16.257 -17.172 1.00 28.03 301 ASP B CA 1
ATOM 4476 C C . ASP B 1 301 ? -5.297 -15.722 -18.584 1.00 29.40 301 ASP B C 1
ATOM 4477 O O . ASP B 1 301 ? -5.252 -16.482 -19.540 1.00 29.27 301 ASP B O 1
ATOM 4482 N N . LYS B 1 302 ? -5.404 -14.390 -18.686 1.00 32.37 302 LYS B N 1
ATOM 4483 C CA . LYS B 1 302 ? -5.244 -13.683 -19.922 1.00 33.04 302 LYS B CA 1
ATOM 4484 C C . LYS B 1 302 ? -3.929 -12.877 -19.839 1.00 34.10 302 LYS B C 1
ATOM 4485 O O . LYS B 1 302 ? -3.871 -11.895 -19.106 1.00 31.33 302 LYS B O 1
ATOM 4491 N N . PRO B 1 303 ? -2.900 -13.250 -20.623 1.00 34.46 303 PRO B N 1
ATOM 4492 C CA . PRO B 1 303 ? -2.847 -14.325 -21.603 1.00 31.80 303 PRO B CA 1
ATOM 4493 C C . PRO B 1 303 ? -2.637 -15.611 -20.902 1.00 29.09 303 PRO B C 1
ATOM 4494 O O . PRO B 1 303 ? -2.235 -15.583 -19.768 1.00 36.59 303 PRO B O 1
ATOM 4498 N N . PRO B 1 304 ? -2.844 -16.761 -21.559 1.00 28.75 304 PRO B N 1
ATOM 4499 C CA . PRO B 1 304 ? -3.013 -16.940 -22.993 1.00 27.42 304 PRO B CA 1
ATOM 4500 C C . PRO B 1 304 ? -4.482 -16.921 -23.448 1.00 33.42 304 PRO B C 1
ATOM 4501 O O . PRO B 1 304 ? -4.739 -16.950 -24.664 1.00 32.35 304 PRO B O 1
ATOM 4505 N N . ALA B 1 305 ? -5.432 -16.871 -22.509 1.00 29.97 305 ALA B N 1
ATOM 4506 C CA . ALA B 1 305 ? -6.852 -16.888 -22.860 1.00 29.07 305 ALA B CA 1
ATOM 4507 C C . ALA B 1 305 ? -7.323 -15.475 -23.127 1.00 28.70 305 ALA B C 1
ATOM 4508 O O . ALA B 1 305 ? -6.662 -14.525 -22.763 1.00 31.28 305 ALA B O 1
ATOM 4510 N N . THR B 1 306 ? -8.494 -15.347 -23.739 1.00 28.44 306 THR B N 1
ATOM 4511 C CA . THR B 1 306 ? -9.283 -14.136 -23.679 1.00 29.65 306 THR B CA 1
ATOM 4512 C C . THR B 1 306 ? -10.254 -14.308 -22.488 1.00 31.31 306 THR B C 1
ATOM 4513 O O . THR B 1 306 ? -10.425 -15.412 -21.967 1.00 32.17 306 THR B O 1
ATOM 4517 N N . ILE B 1 307 ? -10.876 -13.222 -22.075 1.00 27.34 307 ILE B N 1
ATOM 4518 C CA . ILE B 1 307 ? -11.814 -13.222 -20.964 1.00 29.63 307 ILE B CA 1
ATOM 4519 C C . ILE B 1 307 ? -13.040 -14.032 -21.413 1.00 30.01 307 ILE B C 1
ATOM 4520 O O . ILE B 1 307 ? -13.322 -15.090 -20.835 1.00 27.22 307 ILE B O 1
ATOM 4525 N N . GLU B 1 308 ? -13.662 -13.627 -22.535 1.00 29.61 308 GLU B N 1
ATOM 4526 C CA . GLU B 1 308 ? -14.846 -14.327 -23.059 1.00 27.58 308 GLU B CA 1
ATOM 4527 C C . GLU B 1 308 ? -14.393 -15.662 -23.627 1.00 27.34 308 GLU B C 1
ATOM 4528 O O . GLU B 1 308 ? -13.202 -15.909 -23.821 1.00 26.29 308 GLU B O 1
ATOM 4534 N N . PHE B 1 309 ? -15.345 -16.521 -23.894 1.00 24.68 309 PHE B N 1
ATOM 4535 C CA . PHE B 1 309 ? -15.040 -17.838 -24.453 1.00 27.80 309 PHE B CA 1
ATOM 4536 C C . PHE B 1 309 ? -15.041 -17.888 -25.975 1.00 29.25 309 PHE B C 1
ATOM 4537 O O . PHE B 1 309 ? -14.375 -18.778 -26.550 1.00 33.39 309 PHE B O 1
ATOM 4545 N N . GLU B 1 310 ? -15.728 -16.930 -26.618 1.00 27.95 310 GLU B N 1
ATOM 4546 C CA . GLU B 1 310 ? -15.628 -16.721 -28.070 1.00 27.64 310 GLU B CA 1
ATOM 4547 C C . GLU B 1 310 ? -15.582 -15.231 -28.445 1.00 32.02 310 GLU B C 1
ATOM 4548 O O . GLU B 1 310 ? -15.492 -14.839 -29.629 1.00 32.79 310 GLU B O 1
ATOM 4555 N N . ASP C 1 3 ? 30.652 -69.682 -33.268 1.00 108.00 3 ASP C N 1
ATOM 4556 C CA . ASP C 1 3 ? 30.052 -70.979 -32.810 1.00 114.40 3 ASP C CA 1
ATOM 4557 C C . ASP C 1 3 ? 29.958 -71.023 -31.274 1.00 127.28 3 ASP C C 1
ATOM 4558 O O . ASP C 1 3 ? 30.808 -71.638 -30.631 1.00 137.29 3 ASP C O 1
ATOM 4560 N N . PRO C 1 4 ? 28.935 -70.353 -30.687 1.00 142.98 4 PRO C N 1
ATOM 4561 C CA . PRO C 1 4 ? 28.716 -70.215 -29.226 1.00 141.19 4 PRO C CA 1
ATOM 4562 C C . PRO C 1 4 ? 28.860 -71.460 -28.326 1.00 132.43 4 PRO C C 1
ATOM 4563 O O . PRO C 1 4 ? 29.800 -71.516 -27.528 1.00 120.86 4 PRO C O 1
ATOM 4567 N N . LYS C 1 5 ? 27.956 -72.435 -28.448 1.00 130.85 5 LYS C N 1
ATOM 4568 C CA . LYS C 1 5 ? 27.974 -73.636 -27.587 1.00 128.89 5 LYS C CA 1
ATOM 4569 C C . LYS C 1 5 ? 29.194 -74.533 -27.874 1.00 118.86 5 LYS C C 1
ATOM 4570 O O . LYS C 1 5 ? 29.692 -75.223 -26.976 1.00 96.39 5 LYS C O 1
ATOM 4572 N N . LYS C 1 6 ? 29.652 -74.505 -29.130 1.00 118.38 6 LYS C N 1
ATOM 4573 C CA . LYS C 1 6 ? 30.969 -75.020 -29.527 1.00 120.01 6 LYS C CA 1
ATOM 4574 C C . LYS C 1 6 ? 32.107 -74.442 -28.662 1.00 119.27 6 LYS C C 1
ATOM 4575 O O . LYS C 1 6 ? 32.749 -75.195 -27.922 1.00 115.68 6 LYS C O 1
ATOM 4577 N N . PHE C 1 7 ? 32.316 -73.118 -28.746 1.00 113.69 7 PHE C N 1
ATOM 4578 C CA . PHE C 1 7 ? 33.421 -72.403 -28.047 1.00 108.30 7 PHE C CA 1
ATOM 4579 C C . PHE C 1 7 ? 33.457 -72.636 -26.529 1.00 103.93 7 PHE C C 1
ATOM 4580 O O . PHE C 1 7 ? 34.544 -72.743 -25.944 1.00 98.65 7 PHE C O 1
ATOM 4582 N N . ILE C 1 8 ? 32.273 -72.718 -25.912 1.00 96.86 8 ILE C N 1
ATOM 4583 C CA . ILE C 1 8 ? 32.128 -73.020 -24.478 1.00 94.50 8 ILE C CA 1
ATOM 4584 C C . ILE C 1 8 ? 32.771 -74.364 -24.109 1.00 100.66 8 ILE C C 1
ATOM 4585 O O . ILE C 1 8 ? 33.782 -74.385 -23.395 1.00 104.89 8 ILE C O 1
ATOM 4587 N N . ASP C 1 9 ? 32.212 -75.471 -24.609 1.00 93.43 9 ASP C N 1
ATOM 4588 C CA . ASP C 1 9 ? 32.819 -76.798 -24.419 1.00 91.79 9 ASP C CA 1
ATOM 4589 C C . ASP C 1 9 ? 34.296 -76.767 -24.856 1.00 93.60 9 ASP C C 1
ATOM 4590 O O . ASP C 1 9 ? 35.177 -77.227 -24.113 1.00 83.93 9 ASP C O 1
ATOM 4592 N N . GLU C 1 10 ? 34.547 -76.175 -26.028 1.00 93.84 10 GLU C N 1
ATOM 4593 C CA . GLU C 1 10 ? 35.910 -75.924 -26.550 1.00 95.25 10 GLU C CA 1
ATOM 4594 C C . GLU C 1 10 ? 36.906 -75.383 -25.515 1.00 98.11 10 GLU C C 1
ATOM 4595 O O . GLU C 1 10 ? 37.891 -76.051 -25.169 1.00 92.64 10 GLU C O 1
ATOM 4597 N N . ALA C 1 11 ? 36.638 -74.179 -25.021 1.00 102.66 11 ALA C N 1
ATOM 4598 C CA . ALA C 1 11 ? 37.581 -73.481 -24.148 1.00 100.77 11 ALA C CA 1
ATOM 4599 C C . ALA C 1 11 ? 37.597 -74.013 -22.699 1.00 100.96 11 ALA C C 1
ATOM 4600 O O . ALA C 1 11 ? 38.582 -73.807 -21.980 1.00 99.22 11 ALA C O 1
ATOM 4602 N N . VAL C 1 12 ? 36.527 -74.702 -22.278 1.00 100.74 12 VAL C N 1
ATOM 4603 C CA . VAL C 1 12 ? 36.523 -75.451 -20.998 1.00 100.12 12 VAL C CA 1
ATOM 4604 C C . VAL C 1 12 ? 37.639 -76.505 -20.990 1.00 100.22 12 VAL C C 1
ATOM 4605 O O . VAL C 1 12 ? 38.332 -76.677 -19.980 1.00 91.54 12 VAL C O 1
ATOM 4607 N N . GLU C 1 13 ? 37.805 -77.179 -22.133 1.00 93.07 13 GLU C N 1
ATOM 4608 C CA . GLU C 1 13 ? 38.895 -78.128 -22.366 1.00 88.09 13 GLU C CA 1
ATOM 4609 C C . GLU C 1 13 ? 40.313 -77.489 -22.349 1.00 89.73 13 GLU C C 1
ATOM 4610 O O . GLU C 1 13 ? 41.209 -78.001 -21.659 1.00 84.95 13 GLU C O 1
ATOM 4612 N N . GLU C 1 14 ? 40.513 -76.383 -23.082 1.00 91.39 14 GLU C N 1
ATOM 4613 C CA . GLU C 1 14 ? 41.818 -75.642 -23.080 1.00 85.47 14 GLU C CA 1
ATOM 4614 C C . GLU C 1 14 ? 42.164 -75.047 -21.713 1.00 91.82 14 GLU C C 1
ATOM 4615 O O . GLU C 1 14 ? 43.339 -75.066 -21.310 1.00 88.23 14 GLU C O 1
ATOM 4618 N N . ILE C 1 15 ? 41.149 -74.488 -21.037 1.00 89.16 15 ILE C N 1
ATOM 4619 C CA . ILE C 1 15 ? 41.278 -73.973 -19.660 1.00 80.15 15 ILE C CA 1
ATOM 4620 C C . ILE C 1 15 ? 41.683 -75.066 -18.661 1.00 71.86 15 ILE C C 1
ATOM 4621 O O . ILE C 1 15 ? 42.507 -74.821 -17.771 1.00 63.65 15 ILE C O 1
ATOM 4623 N N . LYS C 1 16 ? 41.106 -76.260 -18.822 1.00 80.40 16 LYS C N 1
ATOM 4624 C CA . LYS C 1 16 ? 41.507 -77.468 -18.055 1.00 80.06 16 LYS C CA 1
ATOM 4625 C C . LYS C 1 16 ? 43.034 -77.704 -18.166 1.00 83.01 16 LYS C C 1
ATOM 4626 O O . LYS C 1 16 ? 43.743 -77.617 -17.155 1.00 90.15 16 LYS C O 1
ATOM 4629 N N . GLN C 1 17 ? 43.536 -77.950 -19.381 1.00 84.99 17 GLN C N 1
ATOM 4630 C CA . GLN C 1 17 ? 44.992 -78.083 -19.606 1.00 88.89 17 GLN C CA 1
ATOM 4631 C C . GLN C 1 17 ? 45.801 -76.843 -19.155 1.00 90.30 17 GLN C C 1
ATOM 4632 O O . GLN C 1 17 ? 46.689 -76.959 -18.310 1.00 90.39 17 GLN C O 1
ATOM 4634 N N . GLN C 1 18 ? 45.465 -75.669 -19.697 1.00 90.72 18 GLN C N 1
ATOM 4635 C CA . GLN C 1 18 ? 46.199 -74.398 -19.422 1.00 95.77 18 GLN C CA 1
ATOM 4636 C C . GLN C 1 18 ? 46.498 -74.150 -17.932 1.00 99.59 18 GLN C C 1
ATOM 4637 O O . GLN C 1 18 ? 47.651 -73.880 -17.545 1.00 90.94 18 GLN C O 1
ATOM 4639 N N . ILE C 1 19 ? 45.433 -74.253 -17.133 1.00 100.00 19 ILE C N 1
ATOM 4640 C CA . ILE C 1 19 ? 45.465 -74.106 -15.679 1.00 96.93 19 ILE C CA 1
ATOM 4641 C C . ILE C 1 19 ? 45.388 -75.486 -15.012 1.00 96.91 19 ILE C C 1
ATOM 4642 O O . ILE C 1 19 ? 46.100 -76.415 -15.393 1.00 91.13 19 ILE C O 1
ATOM 4644 N N . ILE C 1 26 ? 40.746 -64.375 -10.484 1.00 62.92 26 ILE C N 1
ATOM 4645 C CA . ILE C 1 26 ? 40.151 -63.414 -11.402 1.00 69.67 26 ILE C CA 1
ATOM 4646 C C . ILE C 1 26 ? 39.726 -62.114 -10.696 1.00 77.48 26 ILE C C 1
ATOM 4647 O O . ILE C 1 26 ? 39.247 -62.153 -9.551 1.00 78.24 26 ILE C O 1
ATOM 4649 N N . ALA C 1 27 ? 39.929 -60.977 -11.380 1.00 80.34 27 ALA C N 1
ATOM 4650 C CA . ALA C 1 27 ? 39.325 -59.679 -11.006 1.00 78.05 27 ALA C CA 1
ATOM 4651 C C . ALA C 1 27 ? 37.987 -59.559 -11.724 1.00 76.79 27 ALA C C 1
ATOM 4652 O O . ALA C 1 27 ? 37.939 -59.574 -12.953 1.00 80.99 27 ALA C O 1
ATOM 4654 N N . LEU C 1 28 ? 36.904 -59.487 -10.962 1.00 78.23 28 LEU C N 1
ATOM 4655 C CA . LEU C 1 28 ? 35.594 -59.154 -11.517 1.00 76.81 28 LEU C CA 1
ATOM 4656 C C . LEU C 1 28 ? 35.396 -57.620 -11.464 1.00 80.08 28 LEU C C 1
ATOM 4657 O O . LEU C 1 28 ? 35.461 -57.010 -10.392 1.00 78.02 28 LEU C O 1
ATOM 4662 N N . SER C 1 29 ? 35.212 -57.024 -12.643 1.00 74.99 29 SER C N 1
ATOM 4663 C CA . SER C 1 29 ? 34.771 -55.634 -12.803 1.00 69.71 29 SER C CA 1
ATOM 4664 C C . SER C 1 29 ? 33.232 -55.550 -12.893 1.00 66.41 29 SER C C 1
ATOM 4665 O O . SER C 1 29 ? 32.648 -54.483 -12.758 1.00 71.40 29 SER C O 1
ATOM 4668 N N . GLY C 1 30 ? 32.581 -56.686 -13.106 1.00 56.76 30 GLY C N 1
ATOM 4669 C CA . GLY C 1 30 ? 31.181 -56.718 -13.460 1.00 56.78 30 GLY C CA 1
ATOM 4670 C C . GLY C 1 30 ? 30.983 -56.582 -14.969 1.00 58.46 30 GLY C C 1
ATOM 4671 O O . GLY C 1 30 ? 29.864 -56.803 -15.443 1.00 52.80 30 GLY C O 1
ATOM 4672 N N . GLY C 1 31 ? 32.044 -56.216 -15.714 1.00 60.38 31 GLY C N 1
ATOM 4673 C CA . GLY C 1 31 ? 32.010 -56.152 -17.199 1.00 61.33 31 GLY C CA 1
ATOM 4674 C C . GLY C 1 31 ? 31.832 -57.532 -17.804 1.00 64.69 31 GLY C C 1
ATOM 4675 O O . GLY C 1 31 ? 32.218 -58.529 -17.200 1.00 63.70 31 GLY C O 1
ATOM 4676 N N . VAL C 1 32 ? 31.232 -57.596 -18.991 1.00 67.03 32 VAL C N 1
ATOM 4677 C CA . VAL C 1 32 ? 30.967 -58.879 -19.670 1.00 66.16 32 VAL C CA 1
ATOM 4678 C C . VAL C 1 32 ? 32.236 -59.685 -20.021 1.00 72.09 32 VAL C C 1
ATOM 4679 O O . VAL C 1 32 ? 32.166 -60.922 -20.149 1.00 66.44 32 VAL C O 1
ATOM 4683 N N . ASP C 1 33 ? 33.369 -58.984 -20.178 1.00 75.28 33 ASP C N 1
ATOM 4684 C CA . ASP C 1 33 ? 34.678 -59.600 -20.451 1.00 78.55 33 ASP C CA 1
ATOM 4685 C C . ASP C 1 33 ? 35.084 -60.513 -19.307 1.00 78.62 33 ASP C C 1
ATOM 4686 O O . ASP C 1 33 ? 34.983 -61.735 -19.438 1.00 78.78 33 ASP C O 1
ATOM 4691 N N . SER C 1 34 ? 35.523 -59.913 -18.197 1.00 78.28 34 SER C N 1
ATOM 4692 C CA . SER C 1 34 ? 35.826 -60.620 -16.943 1.00 73.63 34 SER C CA 1
ATOM 4693 C C . SER C 1 34 ? 34.767 -61.668 -16.536 1.00 73.17 34 SER C C 1
ATOM 4694 O O . SER C 1 34 ? 35.104 -62.793 -16.164 1.00 62.85 34 SER C O 1
ATOM 4697 N N . SER C 1 35 ? 33.491 -61.298 -16.648 1.00 72.53 35 SER C N 1
ATOM 4698 C CA . SER C 1 35 ? 32.369 -62.143 -16.190 1.00 69.52 35 SER C CA 1
ATOM 4699 C C . SER C 1 35 ? 32.225 -63.439 -16.984 1.00 75.57 35 SER C C 1
ATOM 4700 O O . SER C 1 35 ? 32.052 -64.523 -16.395 1.00 69.89 35 SER C O 1
ATOM 4703 N N . VAL C 1 36 ? 32.270 -63.302 -18.316 1.00 81.15 36 VAL C N 1
ATOM 4704 C CA . VAL C 1 36 ? 32.319 -64.442 -19.262 1.00 72.42 36 VAL C CA 1
ATOM 4705 C C . VAL C 1 36 ? 33.567 -65.283 -19.002 1.00 68.67 36 VAL C C 1
ATOM 4706 O O . VAL C 1 36 ? 33.464 -66.492 -18.820 1.00 69.05 36 VAL C O 1
ATOM 4708 N N . ALA C 1 37 ? 34.726 -64.628 -18.957 1.00 67.50 37 ALA C N 1
ATOM 4709 C CA . ALA C 1 37 ? 36.011 -65.282 -18.633 1.00 69.59 37 ALA C CA 1
ATOM 4710 C C . ALA C 1 37 ? 35.984 -66.102 -17.329 1.00 73.24 37 ALA C C 1
ATOM 4711 O O . ALA C 1 37 ? 36.554 -67.192 -17.254 1.00 78.19 37 ALA C O 1
ATOM 4713 N N . ALA C 1 38 ? 35.311 -65.577 -16.313 1.00 75.22 38 ALA C N 1
ATOM 4714 C CA . ALA C 1 38 ? 35.284 -66.211 -15.001 1.00 69.34 38 ALA C CA 1
ATOM 4715 C C . ALA C 1 38 ? 34.395 -67.458 -14.995 1.00 68.10 38 ALA C C 1
ATOM 4716 O O . ALA C 1 38 ? 34.806 -68.470 -14.462 1.00 60.75 38 ALA C O 1
ATOM 4718 N N . VAL C 1 39 ? 33.202 -67.387 -15.592 1.00 66.49 39 VAL C N 1
ATOM 4719 C CA . VAL C 1 39 ? 32.339 -68.569 -15.781 1.00 70.25 39 VAL C CA 1
ATOM 4720 C C . VAL C 1 39 ? 32.931 -69.506 -16.836 1.00 76.35 39 VAL C C 1
ATOM 4721 O O . VAL C 1 39 ? 32.934 -70.731 -16.670 1.00 72.26 39 VAL C O 1
ATOM 4723 N N . THR C 1 41 ? 36.358 -70.133 -16.584 1.00 69.21 41 THR C N 1
ATOM 4724 C CA . THR C 1 41 ? 37.334 -70.681 -15.642 1.00 75.29 41 THR C CA 1
ATOM 4725 C C . THR C 1 41 ? 36.699 -71.592 -14.596 1.00 81.09 41 THR C C 1
ATOM 4726 O O . THR C 1 41 ? 37.230 -72.656 -14.311 1.00 90.94 41 THR C O 1
ATOM 4730 N N . HIS C 1 42 ? 35.580 -71.167 -14.013 1.00 86.44 42 HIS C N 1
ATOM 4731 C CA . HIS C 1 42 ? 34.969 -71.873 -12.874 1.00 92.03 42 HIS C CA 1
ATOM 4732 C C . HIS C 1 42 ? 34.413 -73.249 -13.244 1.00 94.31 42 HIS C C 1
ATOM 4733 O O . HIS C 1 42 ? 34.761 -74.247 -12.603 1.00 105.86 42 HIS C O 1
ATOM 4740 N N . LYS C 1 43 ? 33.536 -73.287 -14.250 1.00 88.36 43 LYS C N 1
ATOM 4741 C CA . LYS C 1 43 ? 33.019 -74.542 -14.795 1.00 80.45 43 LYS C CA 1
ATOM 4742 C C . LYS C 1 43 ? 34.177 -75.524 -15.033 1.00 88.64 43 LYS C C 1
ATOM 4743 O O . LYS C 1 43 ? 34.049 -76.706 -14.717 1.00 90.09 43 LYS C O 1
ATOM 4745 N N . ALA C 1 44 ? 35.311 -75.020 -15.540 1.00 93.86 44 ALA C N 1
ATOM 4746 C CA . ALA C 1 44 ? 36.534 -75.838 -15.731 1.00 103.57 44 ALA C CA 1
ATOM 4747 C C . ALA C 1 44 ? 37.296 -76.209 -14.423 1.00 99.58 44 ALA C C 1
ATOM 4748 O O . ALA C 1 44 ? 37.145 -77.326 -13.917 1.00 107.53 44 ALA C O 1
ATOM 4750 N N . ILE C 1 45 ? 38.094 -75.280 -13.885 1.00 87.44 45 ILE C N 1
ATOM 4751 C CA . ILE C 1 45 ? 38.989 -75.541 -12.738 1.00 81.24 45 ILE C CA 1
ATOM 4752 C C . ILE C 1 45 ? 38.360 -75.424 -11.328 1.00 81.19 45 ILE C C 1
ATOM 4753 O O . ILE C 1 45 ? 39.091 -75.341 -10.342 1.00 78.95 45 ILE C O 1
ATOM 4755 N N . GLY C 1 46 ? 37.025 -75.407 -11.234 1.00 89.93 46 GLY C N 1
ATOM 4756 C CA . GLY C 1 46 ? 36.286 -75.530 -9.947 1.00 90.90 46 GLY C CA 1
ATOM 4757 C C . GLY C 1 46 ? 36.660 -74.584 -8.796 1.00 91.50 46 GLY C C 1
ATOM 4758 O O . GLY C 1 46 ? 37.092 -73.445 -9.030 1.00 79.27 46 GLY C O 1
ATOM 4759 N N . ASP C 1 47 ? 36.522 -75.085 -7.557 1.00 88.36 47 ASP C N 1
ATOM 4760 C CA . ASP C 1 47 ? 36.887 -74.365 -6.314 1.00 86.95 47 ASP C CA 1
ATOM 4761 C C . ASP C 1 47 ? 38.361 -73.883 -6.216 1.00 93.13 47 ASP C C 1
ATOM 4762 O O . ASP C 1 47 ? 38.739 -73.302 -5.195 1.00 99.97 47 ASP C O 1
ATOM 4765 N N . LYS C 1 48 ? 39.186 -74.113 -7.246 1.00 88.96 48 LYS C N 1
ATOM 4766 C CA . LYS C 1 48 ? 40.537 -73.511 -7.323 1.00 94.95 48 LYS C CA 1
ATOM 4767 C C . LYS C 1 48 ? 40.571 -72.006 -7.706 1.00 99.78 48 LYS C C 1
ATOM 4768 O O . LYS C 1 48 ? 41.655 -71.408 -7.740 1.00 87.89 48 LYS C O 1
ATOM 4770 N N . LEU C 1 49 ? 39.402 -71.413 -7.994 1.00 108.55 49 LEU C N 1
ATOM 4771 C CA . LEU C 1 49 ? 39.265 -69.974 -8.334 1.00 105.92 49 LEU C CA 1
ATOM 4772 C C . LEU C 1 49 ? 38.859 -69.113 -7.126 1.00 105.70 49 LEU C C 1
ATOM 4773 O O . LEU C 1 49 ? 37.777 -69.292 -6.561 1.00 101.17 49 LEU C O 1
ATOM 4775 N N . THR C 1 50 ? 39.743 -68.188 -6.747 1.00 104.95 50 THR C N 1
ATOM 4776 C CA . THR C 1 50 ? 39.508 -67.232 -5.666 1.00 110.75 50 THR C CA 1
ATOM 4777 C C . THR C 1 50 ? 39.332 -65.839 -6.300 1.00 119.43 50 THR C C 1
ATOM 4778 O O . THR C 1 50 ? 40.324 -65.188 -6.654 1.00 122.67 50 THR C O 1
ATOM 4780 N N . ALA C 1 51 ? 38.073 -65.399 -6.436 1.00 118.69 51 ALA C N 1
ATOM 4781 C CA . ALA C 1 51 ? 37.690 -64.227 -7.276 1.00 105.90 51 ALA C CA 1
ATOM 4782 C C . ALA C 1 51 ? 37.526 -62.897 -6.525 1.00 97.08 51 ALA C C 1
ATOM 4783 O O . ALA C 1 51 ? 36.596 -62.729 -5.739 1.00 104.17 51 ALA C O 1
ATOM 4785 N N . VAL C 1 52 ? 38.397 -61.941 -6.815 1.00 89.66 52 VAL C N 1
ATOM 4786 C CA . VAL C 1 52 ? 38.388 -60.643 -6.133 1.00 91.49 52 VAL C CA 1
ATOM 4787 C C . VAL C 1 52 ? 37.332 -59.718 -6.748 1.00 85.81 52 VAL C C 1
ATOM 4788 O O . VAL C 1 52 ? 37.141 -59.732 -7.968 1.00 76.14 52 VAL C O 1
ATOM 4792 N N . PHE C 1 53 ? 36.652 -58.942 -5.891 1.00 82.79 53 PHE C N 1
ATOM 4793 C CA . PHE C 1 53 ? 35.898 -57.724 -6.291 1.00 78.69 53 PHE C CA 1
ATOM 4794 C C . PHE C 1 53 ? 36.251 -56.585 -5.337 1.00 71.73 53 PHE C C 1
ATOM 4795 O O . PHE C 1 53 ? 35.753 -56.536 -4.218 1.00 68.96 53 PHE C O 1
ATOM 4803 N N . VAL C 1 54 ? 37.124 -55.677 -5.754 1.00 71.36 54 VAL C N 1
ATOM 4804 C CA . VAL C 1 54 ? 37.342 -54.463 -4.978 1.00 70.76 54 VAL C CA 1
ATOM 4805 C C . VAL C 1 54 ? 36.182 -53.503 -5.218 1.00 78.07 54 VAL C C 1
ATOM 4806 O O . VAL C 1 54 ? 35.979 -53.034 -6.346 1.00 84.73 54 VAL C O 1
ATOM 4810 N N . ASP C 1 55 ? 35.419 -53.239 -4.160 1.00 74.24 55 ASP C N 1
ATOM 4811 C CA . ASP C 1 55 ? 34.486 -52.125 -4.133 1.00 75.50 55 ASP C CA 1
ATOM 4812 C C . ASP C 1 55 ? 35.280 -50.851 -3.852 1.00 69.12 55 ASP C C 1
ATOM 4813 O O . ASP C 1 55 ? 35.682 -50.588 -2.729 1.00 66.12 55 ASP C O 1
ATOM 4818 N N . THR C 1 56 ? 35.479 -50.058 -4.895 1.00 68.19 56 THR C N 1
ATOM 4819 C CA . THR C 1 56 ? 36.201 -48.791 -4.814 1.00 62.87 56 THR C CA 1
ATOM 4820 C C . THR C 1 56 ? 35.291 -47.616 -4.415 1.00 62.17 56 THR C C 1
ATOM 4821 O O . THR C 1 56 ? 35.766 -46.501 -4.162 1.00 60.13 56 THR C O 1
ATOM 4825 N N . GLY C 1 57 ? 33.983 -47.864 -4.373 1.00 60.12 57 GLY C N 1
ATOM 4826 C CA . GLY C 1 57 ? 32.983 -46.783 -4.331 1.00 67.05 57 GLY C CA 1
ATOM 4827 C C . GLY C 1 57 ? 32.857 -45.960 -5.612 1.00 60.24 57 GLY C C 1
ATOM 4828 O O . GLY C 1 57 ? 32.298 -44.856 -5.598 1.00 59.22 57 GLY C O 1
ATOM 4829 N N . LEU C 1 58 ? 33.402 -46.483 -6.708 1.00 52.32 58 LEU C N 1
ATOM 4830 C CA . LEU C 1 58 ? 33.395 -45.793 -7.992 1.00 54.91 58 LEU C CA 1
ATOM 4831 C C . LEU C 1 58 ? 32.721 -46.619 -9.066 1.00 51.57 58 LEU C C 1
ATOM 4832 O O . LEU C 1 58 ? 32.814 -46.252 -10.235 1.00 56.21 58 LEU C O 1
ATOM 4837 N N . MET C 1 59 ? 32.080 -47.730 -8.689 1.00 54.62 59 MET C N 1
ATOM 4838 C CA . MET C 1 59 ? 31.300 -48.558 -9.616 1.00 54.54 59 MET C CA 1
ATOM 4839 C C . MET C 1 59 ? 29.881 -48.000 -9.689 1.00 57.05 59 MET C C 1
ATOM 4840 O O . MET C 1 59 ? 29.499 -47.121 -8.906 1.00 52.76 59 MET C O 1
ATOM 4845 N N . ARG C 1 60 ? 29.085 -48.545 -10.603 1.00 53.95 60 ARG C N 1
ATOM 4846 C CA . ARG C 1 60 ? 27.719 -48.114 -10.740 1.00 56.58 60 ARG C CA 1
ATOM 4847 C C . ARG C 1 60 ? 26.885 -48.595 -9.550 1.00 54.20 60 ARG C C 1
ATOM 4848 O O . ARG C 1 60 ? 27.210 -49.611 -8.935 1.00 55.63 60 ARG C O 1
ATOM 4856 N N . LYS C 1 61 ? 25.816 -47.863 -9.242 1.00 49.81 61 LYS C N 1
ATOM 4857 C CA . LYS C 1 61 ? 24.942 -48.189 -8.114 1.00 44.14 61 LYS C CA 1
ATOM 4858 C C . LYS C 1 61 ? 24.595 -49.664 -8.155 1.00 47.49 61 LYS C C 1
ATOM 4859 O O . LYS C 1 61 ? 24.109 -50.145 -9.174 1.00 45.60 61 LYS C O 1
ATOM 4865 N N . GLY C 1 62 ? 24.842 -50.363 -7.055 1.00 42.69 62 GLY C N 1
ATOM 4866 C CA . GLY C 1 62 ? 24.390 -51.734 -6.913 1.00 50.24 62 GLY C CA 1
ATOM 4867 C C . GLY C 1 62 ? 25.192 -52.808 -7.614 1.00 51.46 62 GLY C C 1
ATOM 4868 O O . GLY C 1 62 ? 24.668 -53.910 -7.841 1.00 54.29 62 GLY C O 1
ATOM 4869 N N . GLU C 1 63 ? 26.447 -52.509 -7.952 1.00 57.35 63 GLU C N 1
ATOM 4870 C CA . GLU C 1 63 ? 27.312 -53.497 -8.605 1.00 60.51 63 GLU C CA 1
ATOM 4871 C C . GLU C 1 63 ? 27.725 -54.600 -7.630 1.00 60.97 63 GLU C C 1
ATOM 4872 O O . GLU C 1 63 ? 27.692 -55.773 -8.010 1.00 55.77 63 GLU C O 1
ATOM 4878 N N . ARG C 1 64 ? 28.111 -54.210 -6.405 1.00 64.43 64 ARG C N 1
ATOM 4879 C CA . ARG C 1 64 ? 28.384 -55.156 -5.299 1.00 60.54 64 ARG C CA 1
ATOM 4880 C C . ARG C 1 64 ? 27.319 -56.228 -5.237 1.00 58.64 64 ARG C C 1
ATOM 4881 O O . ARG C 1 64 ? 27.614 -57.400 -5.417 1.00 65.17 64 ARG C O 1
ATOM 4885 N N . GLU C 1 65 ? 26.079 -55.821 -5.055 1.00 55.16 65 GLU C N 1
ATOM 4886 C CA . GLU C 1 65 ? 24.967 -56.765 -4.931 1.00 56.45 65 GLU C CA 1
ATOM 4887 C C . GLU C 1 65 ? 24.792 -57.596 -6.202 1.00 59.89 65 GLU C C 1
ATOM 4888 O O . GLU C 1 65 ? 24.511 -58.814 -6.134 1.00 60.41 65 GLU C O 1
ATOM 4892 N N . GLU C 1 66 ? 24.983 -56.935 -7.347 1.00 58.23 66 GLU C N 1
ATOM 4893 C CA . GLU C 1 66 ? 25.016 -57.571 -8.664 1.00 54.82 66 GLU C CA 1
ATOM 4894 C C . GLU C 1 66 ? 25.975 -58.752 -8.703 1.00 52.01 66 GLU C C 1
ATOM 4895 O O . GLU C 1 66 ? 25.526 -59.851 -8.989 1.00 51.06 66 GLU C O 1
ATOM 4897 N N . VAL C 1 67 ? 27.259 -58.530 -8.374 1.00 52.34 67 VAL C N 1
ATOM 4898 C CA . VAL C 1 67 ? 28.292 -59.604 -8.457 1.00 56.71 67 VAL C CA 1
ATOM 4899 C C . VAL C 1 67 ? 28.099 -60.740 -7.420 1.00 61.65 67 VAL C C 1
ATOM 4900 O O . VAL C 1 67 ? 28.330 -61.907 -7.736 1.00 58.72 67 VAL C O 1
ATOM 4904 N N . GLU C 1 68 ? 27.668 -60.393 -6.205 1.00 60.98 68 GLU C N 1
ATOM 4905 C CA . GLU C 1 68 ? 27.312 -61.380 -5.189 1.00 60.72 68 GLU C CA 1
ATOM 4906 C C . GLU C 1 68 ? 26.124 -62.232 -5.674 1.00 64.30 68 GLU C C 1
ATOM 4907 O O . GLU C 1 68 ? 26.222 -63.469 -5.708 1.00 65.15 68 GLU C O 1
ATOM 4913 N N . LYS C 1 69 ? 25.036 -61.595 -6.117 1.00 65.40 69 LYS C N 1
ATOM 4914 C CA . LYS C 1 69 ? 23.827 -62.344 -6.550 1.00 64.86 69 LYS C CA 1
ATOM 4915 C C . LYS C 1 69 ? 24.113 -63.397 -7.602 1.00 72.89 69 LYS C C 1
ATOM 4916 O O . LYS C 1 69 ? 23.577 -64.504 -7.522 1.00 81.76 69 LYS C O 1
ATOM 4918 N N . THR C 1 70 ? 24.970 -63.056 -8.567 1.00 72.70 70 THR C N 1
ATOM 4919 C CA . THR C 1 70 ? 25.236 -63.916 -9.731 1.00 71.01 70 THR C CA 1
ATOM 4920 C C . THR C 1 70 ? 26.511 -64.792 -9.653 1.00 65.96 70 THR C C 1
ATOM 4921 O O . THR C 1 70 ? 26.445 -65.983 -9.959 1.00 60.78 70 THR C O 1
ATOM 4925 N N . PHE C 1 71 ? 27.653 -64.217 -9.279 1.00 64.26 71 PHE C N 1
ATOM 4926 C CA . PHE C 1 71 ? 28.895 -64.991 -9.195 1.00 72.01 71 PHE C CA 1
ATOM 4927 C C . PHE C 1 71 ? 29.064 -65.801 -7.883 1.00 85.38 71 PHE C C 1
ATOM 4928 O O . PHE C 1 71 ? 29.795 -66.802 -7.902 1.00 94.87 71 PHE C O 1
ATOM 4931 N N . ARG C 1 72 ? 28.407 -65.396 -6.776 1.00 85.34 72 ARG C N 1
ATOM 4932 C CA . ARG C 1 72 ? 28.397 -66.191 -5.508 1.00 79.83 72 ARG C CA 1
ATOM 4933 C C . ARG C 1 72 ? 27.161 -67.100 -5.397 1.00 75.74 72 ARG C C 1
ATOM 4934 O O . ARG C 1 72 ? 27.296 -68.302 -5.267 1.00 69.87 72 ARG C O 1
ATOM 4942 N N . ASP C 1 73 ? 25.967 -66.538 -5.485 1.00 77.31 73 ASP C N 1
ATOM 4943 C CA . ASP C 1 73 ? 24.756 -67.308 -5.184 1.00 78.03 73 ASP C CA 1
ATOM 4944 C C . ASP C 1 73 ? 24.232 -68.142 -6.358 1.00 85.61 73 ASP C C 1
ATOM 4945 O O . ASP C 1 73 ? 23.751 -69.257 -6.137 1.00 84.81 73 ASP C O 1
ATOM 4950 N N . LYS C 1 74 ? 24.308 -67.627 -7.588 1.00 88.74 74 LYS C N 1
ATOM 4951 C CA . LYS C 1 74 ? 23.852 -68.400 -8.771 1.00 86.87 74 LYS C CA 1
ATOM 4952 C C . LYS C 1 74 ? 24.954 -69.342 -9.241 1.00 87.99 74 LYS C C 1
ATOM 4953 O O . LYS C 1 74 ? 24.815 -70.559 -9.157 1.00 88.30 74 LYS C O 1
ATOM 4956 N N . LEU C 1 75 ? 26.048 -68.761 -9.723 1.00 91.50 75 LEU C N 1
ATOM 4957 C CA . LEU C 1 75 ? 27.128 -69.517 -10.364 1.00 90.35 75 LEU C CA 1
ATOM 4958 C C . LEU C 1 75 ? 27.974 -70.340 -9.377 1.00 93.16 75 LEU C C 1
ATOM 4959 O O . LEU C 1 75 ? 28.586 -71.339 -9.767 1.00 93.26 75 LEU C O 1
ATOM 4961 N N . GLY C 1 76 ? 28.020 -69.910 -8.115 1.00 89.61 76 GLY C N 1
ATOM 4962 C CA . GLY C 1 76 ? 28.708 -70.659 -7.054 1.00 80.94 76 GLY C CA 1
ATOM 4963 C C . GLY C 1 76 ? 30.224 -70.524 -7.004 1.00 77.98 76 GLY C C 1
ATOM 4964 O O . GLY C 1 76 ? 30.889 -71.347 -6.379 1.00 78.51 76 GLY C O 1
ATOM 4965 N N . LEU C 1 77 ? 30.778 -69.503 -7.649 1.00 64.68 77 LEU C N 1
ATOM 4966 C CA . LEU C 1 77 ? 32.216 -69.236 -7.563 1.00 68.40 77 LEU C CA 1
ATOM 4967 C C . LEU C 1 77 ? 32.635 -68.859 -6.125 1.00 67.51 77 LEU C C 1
ATOM 4968 O O . LEU C 1 77 ? 31.848 -68.348 -5.344 1.00 79.07 77 LEU C O 1
ATOM 4970 N N . ASN C 1 78 ? 33.870 -69.161 -5.767 1.00 69.21 78 ASN C N 1
ATOM 4971 C CA . ASN C 1 78 ? 34.455 -68.658 -4.535 1.00 73.62 78 ASN C CA 1
ATOM 4972 C C . ASN C 1 78 ? 34.820 -67.175 -4.777 1.00 69.61 78 ASN C C 1
ATOM 4973 O O . ASN C 1 78 ? 35.759 -66.893 -5.528 1.00 65.23 78 ASN C O 1
ATOM 4975 N N . LEU C 1 79 ? 34.074 -66.256 -4.144 1.00 75.82 79 LEU C N 1
ATOM 4976 C CA . LEU C 1 79 ? 34.233 -64.780 -4.320 1.00 72.36 79 LEU C CA 1
ATOM 4977 C C . LEU C 1 79 ? 34.675 -64.032 -3.051 1.00 67.71 79 LEU C C 1
ATOM 4978 O O . LEU C 1 79 ? 34.072 -64.218 -2.005 1.00 68.76 79 LEU C O 1
ATOM 4980 N N . ILE C 1 80 ? 35.701 -63.178 -3.174 1.00 63.47 80 ILE C N 1
ATOM 4981 C CA . ILE C 1 80 ? 36.188 -62.296 -2.105 1.00 65.13 80 ILE C CA 1
ATOM 4982 C C . ILE C 1 80 ? 35.929 -60.791 -2.391 1.00 74.34 80 ILE C C 1
ATOM 4983 O O . ILE C 1 80 ? 36.366 -60.272 -3.422 1.00 76.64 80 ILE C O 1
ATOM 4985 N N . VAL C 1 81 ? 35.262 -60.101 -1.456 1.00 72.33 81 VAL C N 1
ATOM 4986 C CA . VAL C 1 81 ? 34.979 -58.647 -1.554 1.00 70.07 81 VAL C CA 1
ATOM 4987 C C . VAL C 1 81 ? 35.871 -57.831 -0.611 1.00 68.37 81 VAL C C 1
ATOM 4988 O O . VAL C 1 81 ? 36.039 -58.195 0.543 1.00 71.07 81 VAL C O 1
ATOM 4992 N N . VAL C 1 82 ? 36.426 -56.729 -1.106 1.00 63.60 82 VAL C N 1
ATOM 4993 C CA . VAL C 1 82 ? 37.110 -55.739 -0.268 1.00 67.97 82 VAL C CA 1
ATOM 4994 C C . VAL C 1 82 ? 36.361 -54.393 -0.286 1.00 74.78 82 VAL C C 1
ATOM 4995 O O . VAL C 1 82 ? 36.224 -53.759 -1.339 1.00 69.06 82 VAL C O 1
ATOM 4999 N N . ASP C 1 83 ? 35.888 -53.950 0.878 1.00 79.42 83 ASP C N 1
ATOM 5000 C CA . ASP C 1 83 ? 35.360 -52.590 1.023 1.00 77.27 83 ASP C CA 1
ATOM 5001 C C . ASP C 1 83 ? 36.551 -51.634 1.096 1.00 79.08 83 ASP C C 1
ATOM 5002 O O . ASP C 1 83 ? 37.185 -51.475 2.138 1.00 81.97 83 ASP C O 1
ATOM 5007 N N . ALA C 1 84 ? 36.875 -51.026 -0.034 1.00 73.35 84 ALA C N 1
ATOM 5008 C CA . ALA C 1 84 ? 37.882 -49.976 -0.081 1.00 72.51 84 ALA C CA 1
ATOM 5009 C C . ALA C 1 84 ? 37.261 -48.592 -0.262 1.00 74.21 84 ALA C C 1
ATOM 5010 O O . ALA C 1 84 ? 37.994 -47.633 -0.466 1.00 72.19 84 ALA C O 1
ATOM 5012 N N . LYS C 1 85 ? 35.925 -48.488 -0.168 1.00 77.24 85 LYS C N 1
ATOM 5013 C CA . LYS C 1 85 ? 35.191 -47.204 -0.364 1.00 70.64 85 LYS C CA 1
ATOM 5014 C C . LYS C 1 85 ? 35.913 -46.045 0.299 1.00 71.79 85 LYS C C 1
ATOM 5015 O O . LYS C 1 85 ? 36.380 -45.122 -0.392 1.00 71.29 85 LYS C O 1
ATOM 5018 N N . ASP C 1 86 ? 36.051 -46.142 1.628 1.00 72.02 86 ASP C N 1
ATOM 5019 C CA . ASP C 1 86 ? 36.639 -45.081 2.464 1.00 69.16 86 ASP C CA 1
ATOM 5020 C C . ASP C 1 86 ? 38.110 -44.846 2.138 1.00 66.08 86 ASP C C 1
ATOM 5021 O O . ASP C 1 86 ? 38.558 -43.702 2.080 1.00 61.75 86 ASP C O 1
ATOM 5026 N N . ARG C 1 87 ? 38.843 -45.934 1.894 1.00 71.83 87 ARG C N 1
ATOM 5027 C CA . ARG C 1 87 ? 40.267 -45.879 1.535 1.00 69.80 87 ARG C CA 1
ATOM 5028 C C . ARG C 1 87 ? 40.479 -45.041 0.276 1.00 74.42 87 ARG C C 1
ATOM 5029 O O . ARG C 1 87 ? 41.227 -44.044 0.302 1.00 74.64 87 ARG C O 1
ATOM 5031 N N . PHE C 1 88 ? 39.799 -45.446 -0.806 1.00 74.09 88 PHE C N 1
ATOM 5032 C CA . PHE C 1 88 ? 39.824 -44.734 -2.098 1.00 68.63 88 PHE C CA 1
ATOM 5033 C C . PHE C 1 88 ? 39.387 -43.270 -2.031 1.00 60.90 88 PHE C C 1
ATOM 5034 O O . PHE C 1 88 ? 40.032 -42.405 -2.629 1.00 59.57 88 PHE C O 1
ATOM 5042 N N . LEU C 1 89 ? 38.318 -43.007 -1.277 1.00 61.69 89 LEU C N 1
ATOM 5043 C CA . LEU C 1 89 ? 37.832 -41.650 -1.010 1.00 61.99 89 LEU C CA 1
ATOM 5044 C C . LEU C 1 89 ? 38.842 -40.777 -0.232 1.00 75.13 89 LEU C C 1
ATOM 5045 O O . LEU C 1 89 ? 39.092 -39.620 -0.617 1.00 75.93 89 LEU C O 1
ATOM 5047 N N . ASN C 1 90 ? 39.412 -41.326 0.852 1.00 82.92 90 ASN C N 1
ATOM 5048 C CA . ASN C 1 90 ? 40.586 -40.726 1.543 1.00 81.51 90 ASN C CA 1
ATOM 5049 C C . ASN C 1 90 ? 41.802 -40.557 0.606 1.00 79.40 90 ASN C C 1
ATOM 5050 O O . ASN C 1 90 ? 42.495 -39.542 0.660 1.00 81.53 90 ASN C O 1
ATOM 5052 N N . ALA C 1 91 ? 42.023 -41.551 -0.256 1.00 78.69 91 ALA C N 1
ATOM 5053 C CA . ALA C 1 91 ? 43.152 -41.602 -1.201 1.00 84.04 91 ALA C CA 1
ATOM 5054 C C . ALA C 1 91 ? 43.019 -40.717 -2.447 1.00 93.87 91 ALA C C 1
ATOM 5055 O O . ALA C 1 91 ? 43.992 -40.562 -3.197 1.00 96.07 91 ALA C O 1
ATOM 5057 N N . LEU C 1 92 ? 41.815 -40.206 -2.712 1.00 92.11 92 LEU C N 1
ATOM 5058 C CA . LEU C 1 92 ? 41.600 -39.238 -3.798 1.00 81.21 92 LEU C CA 1
ATOM 5059 C C . LEU C 1 92 ? 41.398 -37.819 -3.283 1.00 78.50 92 LEU C C 1
ATOM 5060 O O . LEU C 1 92 ? 41.498 -36.896 -4.087 1.00 73.65 92 LEU C O 1
ATOM 5063 N N . LYS C 1 93 ? 41.113 -37.632 -1.980 1.00 74.29 93 LYS C N 1
ATOM 5064 C CA . LYS C 1 93 ? 40.873 -36.274 -1.402 1.00 75.54 93 LYS C CA 1
ATOM 5065 C C . LYS C 1 93 ? 41.944 -35.295 -1.854 1.00 81.46 93 LYS C C 1
ATOM 5066 O O . LYS C 1 93 ? 43.128 -35.630 -1.863 1.00 80.61 93 LYS C O 1
ATOM 5069 N N . GLY C 1 94 ? 41.512 -34.106 -2.269 1.00 83.64 94 GLY C N 1
ATOM 5070 C CA . GLY C 1 94 ? 42.418 -33.067 -2.752 1.00 82.43 94 GLY C CA 1
ATOM 5071 C C . GLY C 1 94 ? 42.840 -33.222 -4.203 1.00 84.26 94 GLY C C 1
ATOM 5072 O O . GLY C 1 94 ? 43.184 -32.229 -4.843 1.00 93.04 94 GLY C O 1
ATOM 5073 N N . VAL C 1 95 ? 42.793 -34.443 -4.738 1.00 79.22 95 VAL C N 1
ATOM 5074 C CA . VAL C 1 95 ? 43.314 -34.727 -6.078 1.00 76.51 95 VAL C CA 1
ATOM 5075 C C . VAL C 1 95 ? 42.308 -34.162 -7.083 1.00 76.89 95 VAL C C 1
ATOM 5076 O O . VAL C 1 95 ? 41.224 -34.727 -7.312 1.00 75.90 95 VAL C O 1
ATOM 5080 N N . THR C 1 96 ? 42.670 -33.019 -7.649 1.00 76.97 96 THR C N 1
ATOM 5081 C CA . THR C 1 96 ? 41.815 -32.292 -8.585 1.00 74.44 96 THR C CA 1
ATOM 5082 C C . THR C 1 96 ? 42.150 -32.568 -10.057 1.00 76.84 96 THR C C 1
ATOM 5083 O O . THR C 1 96 ? 41.397 -32.154 -10.929 1.00 69.86 96 THR C O 1
ATOM 5087 N N . ASP C 1 97 ? 43.259 -33.277 -10.322 1.00 80.84 97 ASP C N 1
ATOM 5088 C CA . ASP C 1 97 ? 43.789 -33.462 -11.691 1.00 78.01 97 ASP C CA 1
ATOM 5089 C C . ASP C 1 97 ? 43.341 -34.810 -12.287 1.00 80.30 97 ASP C C 1
ATOM 5090 O O . ASP C 1 97 ? 43.498 -35.858 -11.646 1.00 80.23 97 ASP C O 1
ATOM 5095 N N . PRO C 1 98 ? 42.810 -34.790 -13.526 1.00 74.96 98 PRO C N 1
ATOM 5096 C CA . PRO C 1 98 ? 42.332 -35.956 -14.281 1.00 72.28 98 PRO C CA 1
ATOM 5097 C C . PRO C 1 98 ? 43.256 -37.175 -14.385 1.00 82.29 98 PRO C C 1
ATOM 5098 O O . PRO C 1 98 ? 42.781 -38.322 -14.304 1.00 76.16 98 PRO C O 1
ATOM 5102 N N . GLU C 1 99 ? 44.543 -36.921 -14.626 1.00 87.84 99 GLU C N 1
ATOM 5103 C CA . GLU C 1 99 ? 45.545 -37.990 -14.719 1.00 84.07 99 GLU C CA 1
ATOM 5104 C C . GLU C 1 99 ? 45.955 -38.453 -13.323 1.00 84.07 99 GLU C C 1
ATOM 5105 O O . GLU C 1 99 ? 45.943 -39.657 -13.034 1.00 80.49 99 GLU C O 1
ATOM 5111 N N . GLU C 1 100 ? 46.269 -37.495 -12.449 1.00 81.03 100 GLU C N 1
ATOM 5112 C CA . GLU C 1 100 ? 46.509 -37.756 -11.013 1.00 83.59 100 GLU C CA 1
ATOM 5113 C C . GLU C 1 100 ? 45.455 -38.646 -10.325 1.00 88.25 100 GLU C C 1
ATOM 5114 O O . GLU C 1 100 ? 45.789 -39.456 -9.440 1.00 82.75 100 GLU C O 1
ATOM 5116 N N . LYS C 1 101 ? 44.192 -38.456 -10.721 1.00 87.90 101 LYS C N 1
ATOM 5117 C CA . LYS C 1 101 ? 43.058 -39.242 -10.228 1.00 82.99 101 LYS C CA 1
ATOM 5118 C C . LYS C 1 101 ? 43.156 -40.652 -10.763 1.00 77.37 101 LYS C C 1
ATOM 5119 O O . LYS C 1 101 ? 43.100 -41.617 -10.011 1.00 82.09 101 LYS C O 1
ATOM 5125 N N . ARG C 1 102 ? 43.292 -40.750 -12.078 1.00 78.27 102 ARG C N 1
ATOM 5126 C CA . ARG C 1 102 ? 43.525 -42.033 -12.750 1.00 84.82 102 ARG C CA 1
ATOM 5127 C C . ARG C 1 102 ? 44.770 -42.747 -12.178 1.00 8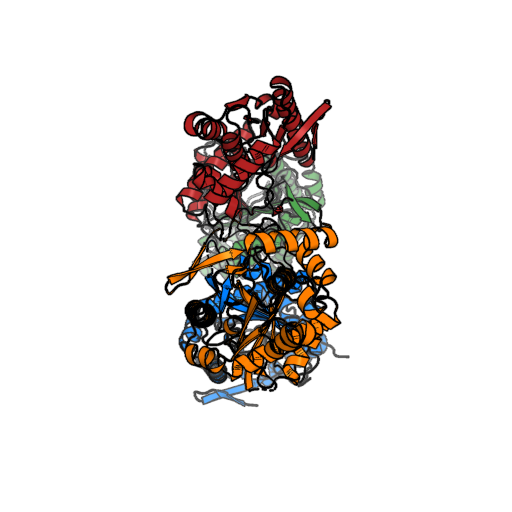8.39 102 ARG C C 1
ATOM 5128 O O . ARG C 1 102 ? 44.810 -43.977 -12.090 1.00 85.13 102 ARG C O 1
ATOM 5136 N N . LYS C 1 103 ? 45.767 -41.948 -11.790 1.00 91.99 103 LYS C N 1
ATOM 5137 C CA . LYS C 1 103 ? 46.970 -42.411 -11.082 1.00 90.39 103 LYS C CA 1
ATOM 5138 C C . LYS C 1 103 ? 46.673 -42.968 -9.681 1.00 81.63 103 LYS C C 1
ATOM 5139 O O . LYS C 1 103 ? 46.863 -44.162 -9.441 1.00 72.84 103 LYS C O 1
ATOM 5141 N N . ILE C 1 104 ? 46.186 -42.115 -8.773 1.00 78.52 104 ILE C N 1
ATOM 5142 C CA . ILE C 1 104 ? 45.860 -42.531 -7.394 1.00 76.64 104 ILE C CA 1
ATOM 5143 C C . ILE C 1 104 ? 44.927 -43.750 -7.369 1.00 84.16 104 ILE C C 1
ATOM 5144 O O . ILE C 1 104 ? 45.062 -44.609 -6.503 1.00 92.36 104 ILE C O 1
ATOM 5146 N N . ILE C 1 105 ? 44.014 -43.838 -8.342 1.00 92.61 105 ILE C N 1
ATOM 5147 C CA . ILE C 1 105 ? 43.149 -45.027 -8.535 1.00 88.33 105 ILE C CA 1
ATOM 5148 C C . ILE C 1 105 ? 43.930 -46.248 -9.068 1.00 90.25 105 ILE C C 1
ATOM 5149 O O . ILE C 1 105 ? 43.645 -47.396 -8.684 1.00 87.24 105 ILE C O 1
ATOM 5153 N N . GLY C 1 106 ? 44.874 -46.012 -9.980 1.00 95.09 106 GLY C N 1
ATOM 5154 C CA . GLY C 1 106 ? 45.783 -47.077 -10.446 1.00 98.81 106 GLY C CA 1
ATOM 5155 C C . GLY C 1 106 ? 46.514 -47.752 -9.281 1.00 98.33 106 GLY C C 1
ATOM 5156 O O . GLY C 1 106 ? 46.459 -48.985 -9.122 1.00 72.73 106 GLY C O 1
ATOM 5157 N N . LYS C 1 107 ? 47.158 -46.916 -8.458 1.00 100.64 107 LYS C N 1
ATOM 5158 C CA . LYS C 1 107 ? 47.903 -47.332 -7.260 1.00 102.41 107 LYS C CA 1
ATOM 5159 C C . LYS C 1 107 ? 47.115 -48.267 -6.327 1.00 105.87 107 LYS C C 1
ATOM 5160 O O . LYS C 1 107 ? 47.434 -49.462 -6.226 1.00 111.71 107 LYS C O 1
ATOM 5162 N N . LEU C 1 108 ? 46.083 -47.728 -5.673 1.00 93.90 108 LEU C N 1
ATOM 5163 C CA . LEU C 1 108 ? 45.335 -48.467 -4.649 1.00 93.82 108 LEU C CA 1
ATOM 5164 C C . LEU C 1 108 ? 44.708 -49.783 -5.145 1.00 100.09 108 LEU C C 1
ATOM 5165 O O . LEU C 1 108 ? 44.591 -50.720 -4.372 1.00 109.60 108 LEU C O 1
ATOM 5167 N N . PHE C 1 109 ? 44.329 -49.874 -6.418 1.00 98.23 109 PHE C N 1
ATOM 5168 C CA . PHE C 1 109 ? 43.777 -51.131 -6.945 1.00 97.57 109 PHE C CA 1
ATOM 5169 C C . PHE C 1 109 ? 44.847 -52.210 -7.133 1.00 104.73 109 PHE C C 1
ATOM 5170 O O . PHE C 1 109 ? 44.583 -53.395 -6.903 1.00 110.75 109 PHE C O 1
ATOM 5178 N N . ILE C 1 110 ? 46.033 -51.810 -7.591 1.00 108.88 110 ILE C N 1
ATOM 5179 C CA . ILE C 1 110 ? 47.182 -52.717 -7.651 1.00 105.36 110 ILE C CA 1
ATOM 5180 C C . ILE C 1 110 ? 47.413 -53.335 -6.269 1.00 103.13 110 ILE C C 1
ATOM 5181 O O . ILE C 1 110 ? 47.310 -54.551 -6.102 1.00 94.11 110 ILE C O 1
ATOM 5183 N N . ASP C 1 111 ? 47.634 -52.465 -5.282 1.00 104.93 111 ASP C N 1
ATOM 5184 C CA . ASP C 1 111 ? 47.949 -52.852 -3.889 1.00 98.36 111 ASP C CA 1
ATOM 5185 C C . ASP C 1 111 ? 46.894 -53.757 -3.216 1.00 93.65 111 ASP C C 1
ATOM 5186 O O . ASP C 1 111 ? 47.245 -54.599 -2.383 1.00 94.13 111 ASP C O 1
ATOM 5191 N N . VAL C 1 112 ? 45.620 -53.578 -3.571 1.00 91.75 112 VAL C N 1
ATOM 5192 C CA . VAL C 1 112 ? 44.504 -54.367 -2.995 1.00 93.83 112 VAL C CA 1
ATOM 5193 C C . VAL C 1 112 ? 44.397 -55.720 -3.693 1.00 91.77 112 VAL C C 1
ATOM 5194 O O . VAL C 1 112 ? 44.155 -56.732 -3.040 1.00 101.99 112 VAL C O 1
ATOM 5198 N N . PHE C 1 113 ? 44.562 -55.732 -5.013 1.00 95.10 113 PHE C N 1
ATOM 5199 C CA . PHE C 1 113 ? 44.685 -56.992 -5.763 1.00 97.13 113 PHE C CA 1
ATOM 5200 C C . PHE C 1 113 ? 45.956 -57.760 -5.338 1.00 100.11 113 PHE C C 1
ATOM 5201 O O . PHE C 1 113 ? 46.001 -58.992 -5.438 1.00 87.12 113 PHE C O 1
ATOM 5209 N N . GLU C 1 114 ? 46.974 -57.026 -4.868 1.00 103.84 114 GLU C N 1
ATOM 5210 C CA . GLU C 1 114 ? 48.149 -57.613 -4.201 1.00 108.73 114 GLU C CA 1
ATOM 5211 C C . GLU C 1 114 ? 47.728 -58.444 -2.975 1.00 112.60 114 GLU C C 1
ATOM 5212 O O . GLU C 1 114 ? 47.833 -59.683 -3.000 1.00 105.10 114 GLU C O 1
ATOM 5214 N N . GLU C 1 115 ? 47.210 -57.765 -1.943 1.00 102.19 115 GLU C N 1
ATOM 5215 C CA . GLU C 1 115 ? 46.768 -58.421 -0.703 1.00 100.35 115 GLU C CA 1
ATOM 5216 C C . GLU C 1 115 ? 45.905 -59.671 -0.948 1.00 106.86 115 GLU C C 1
ATOM 5217 O O . GLU C 1 115 ? 46.062 -60.664 -0.242 1.00 119.10 115 GLU C O 1
ATOM 5219 N N . ILE C 1 116 ? 45.024 -59.635 -1.949 1.00 97.59 116 ILE C N 1
ATOM 5220 C CA . ILE C 1 116 ? 44.218 -60.805 -2.304 1.00 88.83 116 ILE C CA 1
ATOM 5221 C C . ILE C 1 116 ? 45.071 -61.859 -3.009 1.00 86.79 116 ILE C C 1
ATOM 5222 O O . ILE C 1 116 ? 45.107 -63.028 -2.599 1.00 78.15 116 ILE C O 1
ATOM 5224 N N . GLU C 1 118 ? 48.726 -62.345 -3.152 1.00 94.97 118 GLU C N 1
ATOM 5225 C CA . GLU C 1 118 ? 49.515 -62.770 -1.990 1.00 91.55 118 GLU C CA 1
ATOM 5226 C C . GLU C 1 118 ? 48.704 -63.677 -1.038 1.00 93.00 118 GLU C C 1
ATOM 5227 O O . GLU C 1 118 ? 49.172 -64.751 -0.677 1.00 111.18 118 GLU C O 1
ATOM 5231 N N . ASP C 1 119 ? 47.494 -63.272 -0.660 1.00 89.31 119 ASP C N 1
ATOM 5232 C CA . ASP C 1 119 ? 46.645 -64.097 0.219 1.00 92.57 119 ASP C CA 1
ATOM 5233 C C . ASP C 1 119 ? 46.257 -65.478 -0.346 1.00 94.58 119 ASP C C 1
ATOM 5234 O O . ASP C 1 119 ? 45.928 -66.376 0.432 1.00 91.61 119 ASP C O 1
ATOM 5236 N N . ILE C 1 120 ? 46.284 -65.640 -1.675 1.00 101.12 120 ILE C N 1
ATOM 5237 C CA . ILE C 1 120 ? 45.809 -66.872 -2.346 1.00 97.39 120 ILE C CA 1
ATOM 5238 C C . ILE C 1 120 ? 46.896 -67.523 -3.200 1.00 88.93 120 ILE C C 1
ATOM 5239 O O . ILE C 1 120 ? 46.925 -68.749 -3.335 1.00 77.54 120 ILE C O 1
ATOM 5241 N N . LEU C 1 125 ? 46.683 -64.600 -12.900 1.00 91.35 125 LEU C N 1
ATOM 5242 C CA . LEU C 1 125 ? 45.744 -63.534 -13.158 1.00 90.62 125 LEU C CA 1
ATOM 5243 C C . LEU C 1 125 ? 44.957 -63.824 -14.424 1.00 91.70 125 LEU C C 1
ATOM 5244 O O . LEU C 1 125 ? 45.245 -63.257 -15.473 1.00 101.36 125 LEU C O 1
ATOM 5246 N N . VAL C 1 126 ? 43.974 -64.721 -14.315 1.00 92.85 126 VAL C N 1
ATOM 5247 C CA . VAL C 1 126 ? 42.996 -64.972 -15.390 1.00 93.50 126 VAL C CA 1
ATOM 5248 C C . VAL C 1 126 ? 42.405 -63.621 -15.832 1.00 96.06 126 VAL C C 1
ATOM 5249 O O . VAL C 1 126 ? 41.981 -62.820 -14.990 1.00 92.01 126 VAL C O 1
ATOM 5253 N N . GLN C 1 127 ? 42.394 -63.379 -17.143 1.00 93.20 127 GLN C N 1
ATOM 5254 C CA . GLN C 1 127 ? 41.981 -62.085 -17.702 1.00 95.50 127 GLN C CA 1
ATOM 5255 C C . GLN C 1 127 ? 40.972 -62.209 -18.840 1.00 105.24 127 GLN C C 1
ATOM 5256 O O . GLN C 1 127 ? 40.866 -63.249 -19.500 1.00 120.34 127 GLN C O 1
ATOM 5262 N N . GLY C 1 128 ? 40.235 -61.125 -19.055 1.00 104.84 128 GLY C N 1
ATOM 5263 C CA . GLY C 1 128 ? 39.313 -61.012 -20.174 1.00 105.22 128 GLY C CA 1
ATOM 5264 C C . GLY C 1 128 ? 39.920 -60.129 -21.234 1.00 101.27 128 GLY C C 1
ATOM 5265 O O . GLY C 1 128 ? 39.276 -59.180 -21.682 1.00 109.45 128 GLY C O 1
ATOM 5266 N N . THR C 1 129 ? 41.166 -60.429 -21.612 1.00 94.80 129 THR C N 1
ATOM 5267 C CA . THR C 1 129 ? 41.819 -59.779 -22.743 1.00 88.78 129 THR C CA 1
ATOM 5268 C C . THR C 1 129 ? 41.118 -60.271 -24.011 1.00 92.53 129 THR C C 1
ATOM 5269 O O . THR C 1 129 ? 40.863 -61.473 -24.144 1.00 86.50 129 THR C O 1
ATOM 5271 N N . ILE C 1 130 ? 40.796 -59.334 -24.913 1.00 100.02 130 ILE C N 1
ATOM 5272 C CA . ILE C 1 130 ? 39.869 -59.556 -26.054 1.00 100.80 130 ILE C CA 1
ATOM 5273 C C . ILE C 1 130 ? 40.406 -59.244 -27.487 1.00 100.31 130 ILE C C 1
ATOM 5274 O O . ILE C 1 130 ? 39.651 -59.325 -28.463 1.00 102.62 130 ILE C O 1
ATOM 5276 N N . ALA C 1 131 ? 41.689 -58.907 -27.618 1.00 100.96 131 ALA C N 1
ATOM 5277 C CA . ALA C 1 131 ? 42.280 -58.435 -28.901 1.00 99.62 131 ALA C CA 1
ATOM 5278 C C . ALA C 1 131 ? 41.478 -57.302 -29.572 1.00 89.99 131 ALA C C 1
ATOM 5279 O O . ALA C 1 131 ? 41.563 -56.139 -29.166 1.00 75.68 131 ALA C O 1
ATOM 5281 N N . VAL C 1 154 ? 55.152 -61.973 -9.347 1.00 88.86 154 VAL C N 1
ATOM 5282 C CA . VAL C 1 154 ? 54.877 -62.229 -10.753 1.00 93.34 154 VAL C CA 1
ATOM 5283 C C . VAL C 1 154 ? 53.907 -63.392 -10.903 1.00 98.91 154 VAL C C 1
ATOM 5284 O O . VAL C 1 154 ? 53.764 -64.212 -9.994 1.00 95.03 154 VAL C O 1
ATOM 5286 N N . LEU C 1 155 ? 53.233 -63.437 -12.049 1.00 101.78 155 LEU C N 1
ATOM 5287 C CA . LEU C 1 155 ? 52.328 -64.538 -12.397 1.00 92.64 155 LEU C CA 1
ATOM 5288 C C . LEU C 1 155 ? 52.104 -64.549 -13.908 1.00 91.59 155 LEU C C 1
ATOM 5289 O O . LEU C 1 155 ? 52.680 -63.725 -14.635 1.00 84.39 155 LEU C O 1
ATOM 5291 N N . GLU C 1 156 ? 51.275 -65.482 -14.371 1.00 88.93 156 GLU C N 1
ATOM 5292 C CA . GLU C 1 156 ? 51.016 -65.671 -15.807 1.00 98.79 156 GLU C CA 1
ATOM 5293 C C . GLU C 1 156 ? 49.516 -65.624 -16.120 1.00 102.75 156 GLU C C 1
ATOM 5294 O O . GLU C 1 156 ? 48.751 -66.470 -15.651 1.00 107.91 156 GLU C O 1
ATOM 5296 N N . VAL C 1 157 ? 49.105 -64.649 -16.929 1.00 106.07 157 VAL C N 1
ATOM 5297 C CA . VAL C 1 157 ? 47.680 -64.403 -17.200 1.00 108.94 157 VAL C CA 1
ATOM 5298 C C . VAL C 1 157 ? 47.073 -65.322 -18.275 1.00 107.83 157 VAL C C 1
ATOM 5299 O O . VAL C 1 157 ? 47.293 -65.098 -19.467 1.00 120.04 157 VAL C O 1
ATOM 5301 N N . VAL C 1 158 ? 46.305 -66.336 -17.850 1.00 100.62 158 VAL C N 1
ATOM 5302 C CA . VAL C 1 158 ? 45.565 -67.228 -18.769 1.00 92.86 158 VAL C CA 1
ATOM 5303 C C . VAL C 1 158 ? 44.429 -66.442 -19.425 1.00 91.21 158 VAL C C 1
ATOM 5304 O O . VAL C 1 158 ? 43.394 -66.219 -18.789 1.00 86.63 158 VAL C O 1
ATOM 5306 N N . GLU C 1 159 ? 44.637 -66.011 -20.676 1.00 90.68 159 GLU C N 1
ATOM 5307 C CA . GLU C 1 159 ? 43.739 -65.067 -21.372 1.00 97.20 159 GLU C CA 1
ATOM 5308 C C . GLU C 1 159 ? 42.821 -65.771 -22.387 1.00 94.80 159 GLU C C 1
ATOM 5309 O O . GLU C 1 159 ? 42.892 -65.466 -23.574 1.00 108.05 159 GLU C O 1
ATOM 5312 N N . PRO C 1 160 ? 41.915 -66.665 -21.932 1.00 91.86 160 PRO C N 1
ATOM 5313 C CA . PRO C 1 160 ? 41.134 -67.508 -22.859 1.00 95.94 160 PRO C CA 1
ATOM 5314 C C . PRO C 1 160 ? 40.219 -66.772 -23.832 1.00 98.80 160 PRO C C 1
ATOM 5315 O O . PRO C 1 160 ? 39.750 -67.374 -24.790 1.00 97.15 160 PRO C O 1
ATOM 5319 N N . LEU C 1 161 ? 39.921 -65.510 -23.543 1.00 108.33 161 LEU C N 1
ATOM 5320 C CA . LEU C 1 161 ? 39.132 -64.672 -24.426 1.00 111.69 161 LEU C CA 1
ATOM 5321 C C . LEU C 1 161 ? 39.972 -63.967 -25.503 1.00 113.34 161 LEU C C 1
ATOM 5322 O O . LEU C 1 161 ? 39.405 -63.465 -26.475 1.00 118.94 161 LEU C O 1
ATOM 5324 N N . ARG C 1 162 ? 41.302 -63.937 -25.328 1.00 115.36 162 ARG C N 1
ATOM 5325 C CA . ARG C 1 162 ? 42.273 -63.276 -26.248 1.00 114.48 162 ARG C CA 1
ATOM 5326 C C . ARG C 1 162 ? 41.944 -63.354 -27.749 1.00 116.81 162 ARG C C 1
ATOM 5327 O O . ARG C 1 162 ? 41.871 -62.326 -28.441 1.00 109.11 162 ARG C O 1
ATOM 5329 N N . GLU C 1 163 ? 41.733 -64.583 -28.219 1.00 114.44 163 GLU C N 1
ATOM 5330 C CA . GLU C 1 163 ? 41.452 -64.869 -29.630 1.00 107.83 163 GLU C CA 1
ATOM 5331 C C . GLU C 1 163 ? 39.974 -64.694 -30.045 1.00 109.02 163 GLU C C 1
ATOM 5332 O O . GLU C 1 163 ? 39.622 -65.059 -31.173 1.00 121.47 163 GLU C O 1
ATOM 5334 N N . LEU C 1 164 ? 39.119 -64.165 -29.155 1.00 98.67 164 LEU C N 1
ATOM 5335 C CA . LEU C 1 164 ? 37.740 -63.742 -29.503 1.00 88.12 164 LEU C CA 1
ATOM 5336 C C . LEU C 1 164 ? 37.612 -62.205 -29.440 1.00 86.02 164 LEU C C 1
ATOM 5337 O O . LEU C 1 164 ? 38.610 -61.502 -29.201 1.00 67.99 164 LEU C O 1
ATOM 5339 N N . TYR C 1 165 ? 36.398 -61.708 -29.709 1.00 88.77 165 TYR C N 1
ATOM 5340 C CA . TYR C 1 165 ? 36.029 -60.288 -29.522 1.00 95.60 165 TYR C CA 1
ATOM 5341 C C . TYR C 1 165 ? 34.510 -60.089 -29.218 1.00 102.35 165 TYR C C 1
ATOM 5342 O O . TYR C 1 165 ? 33.787 -61.064 -28.999 1.00 96.32 165 TYR C O 1
ATOM 5344 N N . LYS C 1 166 ? 34.051 -58.828 -29.212 1.00 99.83 166 LYS C N 1
ATOM 5345 C CA . LYS C 1 166 ? 32.715 -58.419 -28.697 1.00 100.39 166 LYS C CA 1
ATOM 5346 C C . LYS C 1 166 ? 31.551 -59.344 -29.032 1.00 101.70 166 LYS C C 1
ATOM 5347 O O . LYS C 1 166 ? 30.845 -59.811 -28.137 1.00 99.90 166 LYS C O 1
ATOM 5349 N N . ASP C 1 167 ? 31.352 -59.580 -30.324 1.00 103.79 167 ASP C N 1
ATOM 5350 C CA . ASP C 1 167 ? 30.287 -60.468 -30.810 1.00 106.99 167 ASP C CA 1
ATOM 5351 C C . ASP C 1 167 ? 30.512 -61.929 -30.379 1.00 99.33 167 ASP C C 1
ATOM 5352 O O . ASP C 1 167 ? 29.545 -62.679 -30.218 1.00 93.45 167 ASP C O 1
ATOM 5354 N N . GLU C 1 168 ? 31.774 -62.321 -30.191 1.00 94.36 168 GLU C N 1
ATOM 5355 C CA . GLU C 1 168 ? 32.095 -63.609 -29.564 1.00 102.04 168 GLU C CA 1
ATOM 5356 C C . GLU C 1 168 ? 31.669 -63.578 -28.093 1.00 103.61 168 GLU C C 1
ATOM 5357 O O . GLU C 1 168 ? 30.707 -64.251 -27.709 1.00 101.04 168 GLU C O 1
ATOM 5359 N N . VAL C 1 169 ? 32.354 -62.749 -27.303 1.00 103.64 169 VAL C N 1
ATOM 5360 C CA . VAL C 1 169 ? 32.166 -62.655 -25.840 1.00 96.19 169 VAL C CA 1
ATOM 5361 C C . VAL C 1 169 ? 30.701 -62.620 -25.356 1.00 93.25 169 VAL C C 1
ATOM 5362 O O . VAL C 1 169 ? 30.369 -63.234 -24.346 1.00 97.91 169 VAL C O 1
ATOM 5364 N N . ARG C 1 170 ? 29.835 -61.921 -26.085 1.00 98.55 170 ARG C N 1
ATOM 5365 C CA . ARG C 1 170 ? 28.406 -61.806 -25.734 1.00 100.97 170 ARG C CA 1
ATOM 5366 C C . ARG C 1 170 ? 27.577 -63.038 -26.054 1.00 103.54 170 ARG C C 1
ATOM 5367 O O . ARG C 1 170 ? 26.665 -63.373 -25.302 1.00 104.72 170 ARG C O 1
ATOM 5375 N N . LEU C 1 171 ? 27.860 -63.679 -27.186 1.00 111.48 171 LEU C N 1
ATOM 5376 C CA . LEU C 1 171 ? 27.176 -64.924 -27.568 1.00 113.59 171 LEU C CA 1
ATOM 5377 C C . LEU C 1 171 ? 27.523 -66.054 -26.580 1.00 114.31 171 LEU C C 1
ATOM 5378 O O . LEU C 1 171 ? 26.636 -66.827 -26.169 1.00 100.59 171 LEU C O 1
ATOM 5380 N N . LEU C 1 172 ? 28.814 -66.122 -26.216 1.00 106.84 172 LEU C N 1
ATOM 5381 C CA . LEU C 1 172 ? 29.334 -66.988 -25.140 1.00 98.42 172 LEU C CA 1
ATOM 5382 C C . LEU C 1 172 ? 28.562 -66.749 -23.839 1.00 102.42 172 LEU C C 1
ATOM 5383 O O . LEU C 1 172 ? 27.981 -67.684 -23.253 1.00 93.15 172 LEU C O 1
ATOM 5386 N N . ALA C 1 173 ? 28.544 -65.479 -23.426 1.00 102.81 173 ALA C N 1
ATOM 5387 C CA . ALA C 1 173 ? 27.918 -65.044 -22.176 1.00 101.94 173 ALA C CA 1
ATOM 5388 C C . ALA C 1 173 ? 26.409 -65.287 -22.161 1.00 102.10 173 ALA C C 1
ATOM 5389 O O . ALA C 1 173 ? 25.827 -65.548 -21.101 1.00 98.13 173 ALA C O 1
ATOM 5391 N N . LYS C 1 174 ? 25.791 -65.192 -23.339 1.00 107.10 174 LYS C N 1
ATOM 5392 C CA . LYS C 1 174 ? 24.418 -65.654 -23.554 1.00 109.42 174 LYS C CA 1
ATOM 5393 C C . LYS C 1 174 ? 24.332 -67.135 -23.184 1.00 110.45 174 LYS C C 1
ATOM 5394 O O . LYS C 1 174 ? 23.568 -67.508 -22.284 1.00 109.44 174 LYS C O 1
ATOM 5396 N N . GLU C 1 175 ? 25.153 -67.953 -23.849 1.00 107.31 175 GLU C N 1
ATOM 5397 C CA . GLU C 1 175 ? 25.150 -69.415 -23.658 1.00 96.98 175 GLU C CA 1
ATOM 5398 C C . GLU C 1 175 ? 25.494 -69.819 -22.221 1.00 90.12 175 GLU C C 1
ATOM 5399 O O . GLU C 1 175 ? 24.903 -70.777 -21.715 1.00 79.23 175 GLU C O 1
ATOM 5401 N N . LEU C 1 176 ? 26.396 -69.073 -21.560 1.00 78.06 176 LEU C N 1
ATOM 5402 C CA . LEU C 1 176 ? 26.885 -69.449 -20.212 1.00 76.63 176 LEU C CA 1
ATOM 5403 C C . LEU C 1 176 ? 26.012 -68.984 -19.028 1.00 78.16 176 LEU C C 1
ATOM 5404 O O . LEU C 1 176 ? 26.469 -68.981 -17.873 1.00 78.68 176 LEU C O 1
ATOM 5407 N N . GLY C 1 177 ? 24.758 -68.616 -19.302 1.00 78.17 177 GLY C N 1
ATOM 5408 C CA . GLY C 1 177 ? 23.755 -68.374 -18.239 1.00 74.61 177 GLY C CA 1
ATOM 5409 C C . GLY C 1 177 ? 23.610 -66.939 -17.746 1.00 72.42 177 GLY C C 1
ATOM 5410 O O . GLY C 1 177 ? 22.564 -66.579 -17.187 1.00 64.55 177 GLY C O 1
ATOM 5411 N N . LEU C 1 178 ? 24.627 -66.110 -18.010 1.00 77.24 178 LEU C N 1
ATOM 5412 C CA . LEU C 1 178 ? 24.770 -64.788 -17.381 1.00 74.53 178 LEU C CA 1
ATOM 5413 C C . LEU C 1 178 ? 23.536 -63.911 -17.642 1.00 66.73 178 LEU C C 1
ATOM 5414 O O . LEU C 1 178 ? 22.875 -64.044 -18.661 1.00 70.96 178 LEU C O 1
ATOM 5419 N N . PRO C 1 179 ? 23.191 -63.038 -16.699 1.00 70.77 179 PRO C N 1
ATOM 5420 C CA . PRO C 1 179 ? 22.018 -62.195 -16.925 1.00 69.14 179 PRO C CA 1
ATOM 5421 C C . PRO C 1 179 ? 22.277 -61.069 -17.952 1.00 74.68 179 PRO C C 1
ATOM 5422 O O . PRO C 1 179 ? 23.419 -60.619 -18.110 1.00 74.56 179 PRO C O 1
ATOM 5426 N N . ASP C 1 180 ? 21.219 -60.625 -18.625 1.00 73.28 180 ASP C N 1
ATOM 5427 C CA . ASP C 1 180 ? 21.257 -59.436 -19.517 1.00 72.25 180 ASP C CA 1
ATOM 5428 C C . ASP C 1 180 ? 22.025 -58.229 -18.982 1.00 70.49 180 ASP C C 1
ATOM 5429 O O . ASP C 1 180 ? 22.842 -57.645 -19.687 1.00 73.79 180 ASP C O 1
ATOM 5434 N N . SER C 1 181 ? 21.739 -57.875 -17.731 1.00 69.49 181 SER C N 1
ATOM 5435 C CA . SER C 1 181 ? 22.417 -56.807 -16.981 1.00 68.86 181 SER C CA 1
ATOM 5436 C C . SER C 1 181 ? 23.934 -56.735 -17.175 1.00 74.93 181 SER C C 1
ATOM 5437 O O . SER C 1 181 ? 24.545 -55.652 -17.105 1.00 73.49 181 SER C O 1
ATOM 5439 N N . ILE C 1 182 ? 24.534 -57.903 -17.377 1.00 73.78 182 ILE C N 1
ATOM 5440 C CA . ILE C 1 182 ? 25.945 -58.017 -17.684 1.00 75.02 182 ILE C CA 1
ATOM 5441 C C . ILE C 1 182 ? 26.172 -58.144 -19.201 1.00 74.26 182 ILE C C 1
ATOM 5442 O O . ILE C 1 182 ? 27.020 -57.430 -19.740 1.00 69.86 182 ILE C O 1
ATOM 5447 N N . VAL C 1 183 ? 25.432 -59.017 -19.891 1.00 67.66 183 VAL C N 1
ATOM 5448 C CA . VAL C 1 183 ? 25.852 -59.397 -21.263 1.00 70.65 183 VAL C CA 1
ATOM 5449 C C . VAL C 1 183 ? 25.638 -58.292 -22.289 1.00 63.50 183 VAL C C 1
ATOM 5450 O O . VAL C 1 183 ? 26.437 -58.147 -23.195 1.00 60.76 183 VAL C O 1
ATOM 5454 N N . TYR C 1 184 ? 24.573 -57.516 -22.129 1.00 61.45 184 TYR C N 1
ATOM 5455 C CA . TYR C 1 184 ? 24.271 -56.414 -23.032 1.00 59.87 184 TYR C CA 1
ATOM 5456 C C . TYR C 1 184 ? 24.669 -55.055 -22.404 1.00 59.52 184 TYR C C 1
ATOM 5457 O O . TYR C 1 184 ? 24.120 -54.022 -22.736 1.00 60.45 184 TYR C O 1
ATOM 5462 N N . ARG C 1 185 ? 25.677 -55.065 -21.538 1.00 58.80 185 ARG C N 1
ATOM 5463 C CA . ARG C 1 185 ? 26.015 -53.909 -20.707 1.00 58.05 185 ARG C CA 1
ATOM 5464 C C . ARG C 1 185 ? 26.903 -52.976 -21.475 1.00 53.65 185 ARG C C 1
ATOM 5465 O O . ARG C 1 185 ? 27.723 -53.429 -22.229 1.00 56.98 185 ARG C O 1
ATOM 5473 N N . GLN C 1 186 ? 26.801 -51.677 -21.223 1.00 50.04 186 GLN C N 1
ATOM 5474 C CA . GLN C 1 186 ? 27.677 -50.699 -21.876 1.00 42.73 186 GLN C CA 1
ATOM 5475 C C . GLN C 1 186 ? 29.085 -50.750 -21.316 1.00 43.42 186 GLN C C 1
ATOM 5476 O O . GLN C 1 186 ? 29.270 -51.093 -20.157 1.00 42.77 186 GLN C O 1
ATOM 5482 N N . PRO C 1 187 ? 30.104 -50.429 -22.150 1.00 45.94 187 PRO C N 1
ATOM 5483 C CA . PRO C 1 187 ? 31.471 -50.279 -21.604 1.00 45.60 187 PRO C CA 1
ATOM 5484 C C . PRO C 1 187 ? 31.582 -49.187 -20.550 1.00 47.65 187 PRO C C 1
ATOM 5485 O O . PRO C 1 187 ? 31.038 -48.099 -20.705 1.00 45.89 187 PRO C O 1
ATOM 5489 N N . PHE C 1 188 ? 32.324 -49.481 -19.502 1.00 51.05 188 PHE C N 1
ATOM 5490 C CA . PHE C 1 188 ? 32.456 -48.631 -18.329 1.00 54.10 188 PHE C CA 1
ATOM 5491 C C . PHE C 1 188 ? 33.968 -48.519 -18.052 1.00 50.09 188 PHE C C 1
ATOM 5492 O O . PHE C 1 188 ? 34.647 -49.509 -18.110 1.00 45.03 188 PHE C O 1
ATOM 5500 N N . PRO C 1 189 ? 34.502 -47.322 -17.754 1.00 49.52 189 PRO C N 1
ATOM 5501 C CA . PRO C 1 189 ? 35.935 -47.228 -17.510 1.00 51.05 189 PRO C CA 1
ATOM 5502 C C . PRO C 1 189 ? 36.438 -47.913 -16.215 1.00 55.68 189 PRO C C 1
ATOM 5503 O O . PRO C 1 189 ? 35.637 -48.209 -15.346 1.00 58.55 189 PRO C O 1
ATOM 5507 N N . GLY C 1 190 ? 37.758 -48.152 -16.113 1.00 58.01 190 GLY C N 1
ATOM 5508 C CA . GLY C 1 190 ? 38.430 -48.617 -14.867 1.00 55.76 190 GLY C CA 1
ATOM 5509 C C . GLY C 1 190 ? 38.370 -47.651 -13.694 1.00 54.24 190 GLY C C 1
ATOM 5510 O O . GLY C 1 190 ? 37.854 -47.993 -12.627 1.00 57.71 190 GLY C O 1
ATOM 5511 N N . PRO C 1 191 ? 38.850 -46.411 -13.882 1.00 50.27 191 PRO C N 1
ATOM 5512 C CA . PRO C 1 191 ? 38.674 -45.391 -12.819 1.00 51.12 191 PRO C CA 1
ATOM 5513 C C . PRO C 1 191 ? 37.196 -45.029 -12.416 1.00 50.97 191 PRO C C 1
ATOM 5514 O O . PRO C 1 191 ? 36.986 -44.310 -11.443 1.00 57.78 191 PRO C O 1
ATOM 5518 N N . GLY C 1 192 ? 36.218 -45.547 -13.149 1.00 48.67 192 GLY C N 1
ATOM 5519 C CA . GLY C 1 192 ? 34.803 -45.517 -12.777 1.00 51.32 192 GLY C CA 1
ATOM 5520 C C . GLY C 1 192 ? 34.209 -44.112 -12.740 1.00 52.28 192 GLY C C 1
ATOM 5521 O O . GLY C 1 192 ? 34.630 -43.216 -13.484 1.00 52.15 192 GLY C O 1
ATOM 5522 N N . LEU C 1 193 ? 33.294 -43.909 -11.794 1.00 48.39 193 LEU C N 1
ATOM 5523 C CA . LEU C 1 193 ? 32.674 -42.617 -11.579 1.00 48.78 193 LEU C CA 1
ATOM 5524 C C . LEU C 1 193 ? 33.644 -41.496 -11.202 1.00 47.50 193 LEU C C 1
ATOM 5525 O O . LEU C 1 193 ? 33.256 -40.315 -11.241 1.00 37.71 193 LEU C O 1
ATOM 5530 N N . ALA C 1 194 ? 34.908 -41.816 -10.895 1.00 45.21 194 ALA C N 1
ATOM 5531 C CA . ALA C 1 194 ? 35.896 -40.734 -10.606 1.00 41.21 194 ALA C CA 1
ATOM 5532 C C . ALA C 1 194 ? 36.140 -39.741 -11.758 1.00 39.10 194 ALA C C 1
ATOM 5533 O O . ALA C 1 194 ? 36.328 -38.528 -11.538 1.00 43.69 194 ALA C O 1
ATOM 5535 N N . VAL C 1 195 ? 36.155 -40.265 -12.980 1.00 39.12 195 VAL C N 1
ATOM 5536 C CA . VAL C 1 195 ? 36.288 -39.434 -14.181 1.00 41.40 195 VAL C CA 1
ATOM 5537 C C . VAL C 1 195 ? 34.959 -38.819 -14.677 1.00 41.57 195 VAL C C 1
ATOM 5538 O O . VAL C 1 195 ? 34.961 -38.092 -15.665 1.00 43.78 195 VAL C O 1
ATOM 5542 N N . ARG C 1 196 ? 33.860 -39.164 -14.008 1.00 37.53 196 ARG C N 1
ATOM 5543 C CA . ARG C 1 196 ? 32.511 -38.641 -14.277 1.00 42.23 196 ARG C CA 1
ATOM 5544 C C . ARG C 1 196 ? 32.031 -37.732 -13.124 1.00 41.02 196 ARG C C 1
ATOM 5545 O O . ARG C 1 196 ? 30.872 -37.320 -13.058 1.00 37.03 196 ARG C O 1
ATOM 5553 N N . VAL C 1 197 ? 32.947 -37.452 -12.205 1.00 39.41 197 VAL C N 1
ATOM 5554 C CA . VAL C 1 197 ? 32.786 -36.397 -11.264 1.00 42.73 197 VAL C CA 1
ATOM 5555 C C . VAL C 1 197 ? 33.959 -35.472 -11.570 1.00 43.95 197 VAL C C 1
ATOM 5556 O O . VAL C 1 197 ? 35.122 -35.856 -11.343 1.00 37.46 197 VAL C O 1
ATOM 5560 N N . LEU C 1 198 ? 33.665 -34.294 -12.117 1.00 37.03 198 LEU C N 1
ATOM 5561 C CA . LEU C 1 198 ? 34.750 -33.372 -12.490 1.00 44.23 198 LEU C CA 1
ATOM 5562 C C . LEU C 1 198 ? 35.373 -32.798 -11.211 1.00 47.88 198 LEU C C 1
ATOM 5563 O O . LEU C 1 198 ? 34.653 -32.505 -10.255 1.00 48.77 198 LEU C O 1
ATOM 5568 N N . GLY C 1 199 ? 36.696 -32.617 -11.215 1.00 56.07 199 GLY C N 1
ATOM 5569 C CA . GLY C 1 199 ? 37.433 -32.067 -10.056 1.00 52.59 199 GLY C CA 1
ATOM 5570 C C . GLY C 1 199 ? 37.499 -33.039 -8.893 1.00 51.16 199 GLY C C 1
ATOM 5571 O O . GLY C 1 199 ? 37.636 -34.244 -9.080 1.00 55.63 199 GLY C O 1
ATOM 5572 N N . GLU C 1 200 ? 37.379 -32.505 -7.686 1.00 56.54 200 GLU C N 1
ATOM 5573 C CA . GLU C 1 200 ? 37.531 -33.291 -6.480 1.00 57.55 200 GLU C CA 1
ATOM 5574 C C . GLU C 1 200 ? 36.394 -34.296 -6.354 1.00 53.96 200 GLU C C 1
ATOM 5575 O O . GLU C 1 200 ? 35.227 -33.931 -6.176 1.00 56.09 200 GLU C O 1
ATOM 5581 N N . VAL C 1 201 ? 36.774 -35.553 -6.444 1.00 49.12 201 VAL C N 1
ATOM 5582 C CA . VAL C 1 201 ? 35.911 -36.681 -6.187 1.00 47.47 201 VAL C CA 1
ATOM 5583 C C . VAL C 1 201 ? 35.528 -36.663 -4.704 1.00 55.02 201 VAL C C 1
ATOM 5584 O O . VAL C 1 201 ? 36.329 -37.086 -3.904 1.00 58.48 201 VAL C O 1
ATOM 5588 N N . THR C 1 202 ? 34.356 -36.102 -4.353 1.00 51.72 202 THR C N 1
ATOM 5589 C CA . THR C 1 202 ? 33.820 -36.127 -2.987 1.00 51.16 202 THR C CA 1
ATOM 5590 C C . THR C 1 202 ? 32.644 -37.106 -2.921 1.00 56.33 202 THR C C 1
ATOM 5591 O O . THR C 1 202 ? 32.133 -37.523 -3.953 1.00 51.76 202 THR C O 1
ATOM 5595 N N . GLU C 1 203 ? 32.230 -37.485 -1.709 1.00 55.99 203 GLU C N 1
ATOM 5596 C CA . GLU C 1 203 ? 31.117 -38.414 -1.556 1.00 49.64 203 GLU C CA 1
ATOM 5597 C C . GLU C 1 203 ? 29.769 -37.787 -1.940 1.00 43.26 203 GLU C C 1
ATOM 5598 O O . GLU C 1 203 ? 28.882 -38.493 -2.437 1.00 47.16 203 GLU C O 1
ATOM 5604 N N . GLU C 1 204 ? 29.589 -36.491 -1.675 1.00 38.43 204 GLU C N 1
ATOM 5605 C CA . GLU C 1 204 ? 28.438 -35.761 -2.182 1.00 38.95 204 GLU C CA 1
ATOM 5606 C C . GLU C 1 204 ? 28.307 -35.946 -3.733 1.00 36.87 204 GLU C C 1
ATOM 5607 O O . GLU C 1 204 ? 27.257 -36.279 -4.261 1.00 35.86 204 GLU C O 1
ATOM 5613 N N . LYS C 1 205 ? 29.422 -35.757 -4.413 1.00 33.14 205 LYS C N 1
ATOM 5614 C CA . LYS C 1 205 ? 29.495 -35.812 -5.849 1.00 40.03 205 LYS C CA 1
ATOM 5615 C C . LYS C 1 205 ? 29.395 -37.236 -6.362 1.00 43.48 205 LYS C C 1
ATOM 5616 O O . LYS C 1 205 ? 28.652 -37.470 -7.343 1.00 44.52 205 LYS C O 1
ATOM 5622 N N . LEU C 1 206 ? 29.985 -38.202 -5.646 1.00 38.44 206 LEU C N 1
ATOM 5623 C CA . LEU C 1 206 ? 29.770 -39.613 -6.016 1.00 42.05 206 LEU C CA 1
ATOM 5624 C C . LEU C 1 206 ? 28.336 -40.057 -5.899 1.00 37.30 206 LEU C C 1
ATOM 5625 O O . LEU C 1 206 ? 27.849 -40.775 -6.755 1.00 42.18 206 LEU C O 1
ATOM 5630 N N . ASN C 1 207 ? 27.680 -39.671 -4.812 1.00 35.47 207 ASN C N 1
ATOM 5631 C CA . ASN C 1 207 ? 26.253 -40.005 -4.600 1.00 31.53 207 ASN C CA 1
ATOM 5632 C C . ASN C 1 207 ? 25.393 -39.511 -5.771 1.00 29.46 207 ASN C C 1
ATOM 5633 O O . ASN C 1 207 ? 24.563 -40.266 -6.274 1.00 33.36 207 ASN C O 1
ATOM 5638 N N . ILE C 1 208 ? 25.573 -38.246 -6.156 1.00 30.90 208 ILE C N 1
ATOM 5639 C CA . ILE C 1 208 ? 24.801 -37.663 -7.229 1.00 33.94 208 ILE C CA 1
ATOM 5640 C C . ILE C 1 208 ? 25.049 -38.403 -8.552 1.00 32.08 208 ILE C C 1
ATOM 5641 O O . ILE C 1 208 ? 24.138 -38.770 -9.240 1.00 34.58 208 ILE C O 1
ATOM 5646 N N . CYS C 1 209 ? 26.312 -38.590 -8.875 1.00 31.52 209 CYS C N 1
ATOM 5647 C CA . CYS C 1 209 ? 26.744 -39.343 -10.038 1.00 33.04 209 CYS C CA 1
ATOM 5648 C C . CYS C 1 209 ? 26.211 -40.762 -10.087 1.00 34.47 209 CYS C C 1
ATOM 5649 O O . CYS C 1 209 ? 25.785 -41.251 -11.145 1.00 34.46 209 CYS C O 1
ATOM 5652 N N . ARG C 1 210 ? 26.302 -41.435 -8.950 1.00 32.39 210 ARG C N 1
ATOM 5653 C CA . ARG C 1 210 ? 25.801 -42.804 -8.819 1.00 39.24 210 ARG C CA 1
ATOM 5654 C C . ARG C 1 210 ? 24.247 -42.871 -9.049 1.00 36.07 210 ARG C C 1
ATOM 5655 O O . ARG C 1 210 ? 23.742 -43.767 -9.741 1.00 35.84 210 ARG C O 1
ATOM 5663 N N . GLU C 1 211 ? 23.523 -41.864 -8.559 1.00 33.26 211 GLU C N 1
ATOM 5664 C CA . GLU C 1 211 ? 22.067 -41.895 -8.597 1.00 33.93 211 GLU C CA 1
ATOM 5665 C C . GLU C 1 211 ? 21.606 -41.501 -10.004 1.00 31.42 211 GLU C C 1
ATOM 5666 O O . GLU C 1 211 ? 20.701 -42.085 -10.532 1.00 36.54 211 GLU C O 1
ATOM 5672 N N . ALA C 1 212 ? 22.266 -40.511 -10.589 1.00 35.21 212 ALA C N 1
ATOM 5673 C CA . ALA C 1 212 ? 21.915 -40.013 -11.915 1.00 29.33 212 ALA C CA 1
ATOM 5674 C C . ALA C 1 212 ? 22.207 -41.012 -12.997 1.00 27.92 212 ALA C C 1
ATOM 5675 O O . ALA C 1 212 ? 21.425 -41.146 -13.881 1.00 30.96 212 ALA C O 1
ATOM 5677 N N . ASN C 1 213 ? 23.364 -41.675 -12.966 1.00 30.92 213 ASN C N 1
ATOM 5678 C CA . ASN C 1 213 ? 23.613 -42.777 -13.884 1.00 32.22 213 ASN C CA 1
ATOM 5679 C C . ASN C 1 213 ? 22.584 -43.876 -13.811 1.00 32.17 213 ASN C C 1
ATOM 5680 O O . ASN C 1 213 ? 22.224 -44.462 -14.867 1.00 32.68 213 ASN C O 1
ATOM 5685 N N . ALA C 1 214 ? 22.119 -44.194 -12.604 1.00 36.41 214 ALA C N 1
ATOM 5686 C CA . ALA C 1 214 ? 21.076 -45.256 -12.467 1.00 33.50 214 ALA C CA 1
ATOM 5687 C C . ALA C 1 214 ? 19.784 -44.781 -13.086 1.00 32.02 214 ALA C C 1
ATOM 5688 O O . ALA C 1 214 ? 19.115 -45.573 -13.686 1.00 30.50 214 ALA C O 1
ATOM 5690 N N . ILE C 1 215 ? 19.471 -43.463 -13.025 1.00 30.08 215 ILE C N 1
ATOM 5691 C CA . ILE C 1 215 ? 18.273 -42.954 -13.707 1.00 28.91 215 ILE C CA 1
ATOM 5692 C C . ILE C 1 215 ? 18.492 -43.023 -15.230 1.00 29.97 215 ILE C C 1
ATOM 5693 O O . ILE C 1 215 ? 17.604 -43.407 -16.001 1.00 29.80 215 ILE C O 1
ATOM 5698 N N . VAL C 1 216 ? 19.664 -42.628 -15.684 1.00 28.72 216 VAL C N 1
ATOM 5699 C CA . VAL C 1 216 ? 19.983 -42.699 -17.115 1.00 30.49 216 VAL C CA 1
ATOM 5700 C C . VAL C 1 216 ? 19.865 -44.146 -17.672 1.00 33.02 216 VAL C C 1
ATOM 5701 O O . VAL C 1 216 ? 19.198 -44.367 -18.690 1.00 36.87 216 VAL C O 1
ATOM 5705 N N . GLU C 1 217 ? 20.461 -45.120 -17.001 1.00 32.65 217 GLU C N 1
ATOM 5706 C CA . GLU C 1 217 ? 20.362 -46.523 -17.476 1.00 36.03 217 GLU C CA 1
ATOM 5707 C C . GLU C 1 217 ? 18.951 -47.045 -17.564 1.00 34.81 217 GLU C C 1
ATOM 5708 O O . GLU C 1 217 ? 18.464 -47.432 -18.663 1.00 31.82 217 GLU C O 1
ATOM 5714 N N . GLU C 1 218 ? 18.268 -46.999 -16.427 1.00 34.83 218 GLU C N 1
ATOM 5715 C CA . GLU C 1 218 ? 16.828 -47.366 -16.408 1.00 38.06 218 GLU C CA 1
ATOM 5716 C C . GLU C 1 218 ? 16.014 -46.784 -17.547 1.00 33.50 218 GLU C C 1
ATOM 5717 O O . GLU C 1 218 ? 15.246 -47.483 -18.150 1.00 38.47 218 GLU C O 1
ATOM 5723 N N . GLU C 1 219 ? 16.103 -45.469 -17.768 1.00 27.37 219 GLU C N 1
ATOM 5724 C CA . GLU C 1 219 ? 15.264 -44.823 -18.742 1.00 25.41 219 GLU C CA 1
ATOM 5725 C C . GLU C 1 219 ? 15.631 -45.133 -20.174 1.00 27.11 219 GLU C C 1
ATOM 5726 O O . GLU C 1 219 ? 14.761 -45.218 -21.053 1.00 25.51 219 GLU C O 1
ATOM 5732 N N . VAL C 1 220 ? 16.921 -45.252 -20.432 1.00 30.36 220 VAL C N 1
ATOM 5733 C CA . VAL C 1 220 ? 17.375 -45.654 -21.787 1.00 30.37 220 VAL C CA 1
ATOM 5734 C C . VAL C 1 220 ? 16.911 -47.125 -22.051 1.00 31.19 220 VAL C C 1
ATOM 5735 O O . VAL C 1 220 ? 16.498 -47.461 -23.174 1.00 32.27 220 VAL C O 1
ATOM 5739 N N . LYS C 1 221 ? 16.967 -47.982 -21.043 1.00 30.94 221 LYS C N 1
ATOM 5740 C CA . LYS C 1 221 ? 16.482 -49.359 -21.251 1.00 36.89 221 LYS C CA 1
ATOM 5741 C C . LYS C 1 221 ? 14.964 -49.405 -21.456 1.00 39.32 221 LYS C C 1
ATOM 5742 O O . LYS C 1 221 ? 14.540 -50.048 -22.373 1.00 42.54 221 LYS C O 1
ATOM 5748 N N . LYS C 1 222 ? 14.162 -48.678 -20.673 1.00 40.98 222 LYS C N 1
ATOM 5749 C CA . LYS C 1 222 ? 12.703 -48.552 -20.972 1.00 41.54 222 LYS C CA 1
ATOM 5750 C C . LYS C 1 222 ? 12.360 -48.017 -22.384 1.00 41.96 222 LYS C C 1
ATOM 5751 O O . LYS C 1 222 ? 11.411 -48.480 -23.015 1.00 36.89 222 LYS C O 1
ATOM 5757 N N . ALA C 1 223 ? 13.099 -47.003 -22.842 1.00 36.94 223 ALA C N 1
ATOM 5758 C CA . ALA C 1 223 ? 12.957 -46.511 -24.195 1.00 37.91 223 ALA C CA 1
ATOM 5759 C C . ALA C 1 223 ? 13.551 -47.464 -25.269 1.00 39.27 223 ALA C C 1
ATOM 5760 O O . ALA C 1 223 ? 13.428 -47.169 -26.436 1.00 43.78 223 ALA C O 1
ATOM 5762 N N . ASN C 1 224 ? 14.198 -48.568 -24.891 1.00 44.34 224 ASN C N 1
ATOM 5763 C CA . ASN C 1 224 ? 14.778 -49.555 -25.867 1.00 45.21 224 ASN C CA 1
ATOM 5764 C C . ASN C 1 224 ? 15.802 -48.947 -26.786 1.00 39.62 224 ASN C C 1
ATOM 5765 O O . ASN C 1 224 ? 15.743 -49.085 -28.003 1.00 39.30 224 ASN C O 1
ATOM 5770 N N . LEU C 1 225 ? 16.686 -48.173 -26.182 1.00 37.37 225 LEU C N 1
ATOM 5771 C CA . LEU C 1 225 ? 17.749 -47.529 -26.883 1.00 39.15 225 LEU C CA 1
ATOM 5772 C C . LEU C 1 225 ? 19.052 -48.053 -26.396 1.00 35.57 225 LEU C C 1
ATOM 5773 O O . LEU C 1 225 ? 20.090 -47.686 -26.971 1.00 38.06 225 LEU C O 1
ATOM 5778 N N . ASP C 1 226 ? 19.028 -48.895 -25.367 1.00 38.57 226 ASP C N 1
ATOM 5779 C CA . ASP C 1 226 ? 20.261 -49.451 -24.796 1.00 44.37 226 ASP C CA 1
ATOM 5780 C C . ASP C 1 226 ? 21.112 -50.299 -25.721 1.00 49.77 226 ASP C C 1
ATOM 5781 O O . ASP C 1 226 ? 22.295 -50.491 -25.428 1.00 59.82 226 ASP C O 1
ATOM 5786 N N . LYS C 1 227 ? 20.547 -50.814 -26.807 1.00 52.82 227 LYS C N 1
ATOM 5787 C CA . LYS C 1 227 ? 21.315 -51.655 -27.745 1.00 54.54 227 LYS C CA 1
ATOM 5788 C C . LYS C 1 227 ? 21.926 -50.831 -28.915 1.00 57.88 227 LYS C C 1
ATOM 5789 O O . LYS C 1 227 ? 23.061 -51.082 -29.327 1.00 62.78 227 LYS C O 1
ATOM 5792 N N . ASP C 1 228 ? 21.195 -49.816 -29.375 1.00 52.55 228 ASP C N 1
ATOM 5793 C CA . ASP C 1 228 ? 21.647 -48.860 -30.386 1.00 50.98 228 ASP C CA 1
ATOM 5794 C C . ASP C 1 228 ? 22.727 -47.867 -29.952 1.00 48.72 228 ASP C C 1
ATOM 5795 O O . ASP C 1 228 ? 23.396 -47.311 -30.825 1.00 56.41 228 ASP C O 1
ATOM 5800 N N . LEU C 1 229 ? 22.857 -47.606 -28.645 1.00 42.23 229 LEU C N 1
ATOM 5801 C CA . LEU C 1 229 ? 23.786 -46.610 -28.110 1.00 38.69 229 LEU C CA 1
ATOM 5802 C C . LEU C 1 229 ? 25.079 -47.235 -27.640 1.00 34.71 229 LEU C C 1
ATOM 5803 O O . LEU C 1 229 ? 25.064 -48.239 -27.025 1.00 35.41 229 LEU C O 1
ATOM 5808 N N . TRP C 1 230 ? 26.219 -46.620 -27.906 1.00 35.46 230 TRP C N 1
ATOM 5809 C CA . TRP C 1 230 ? 27.492 -47.167 -27.423 1.00 36.91 230 TRP C CA 1
ATOM 5810 C C . TRP C 1 230 ? 27.702 -46.924 -25.894 1.00 35.58 230 TRP C C 1
ATOM 5811 O O . TRP C 1 230 ? 28.149 -47.795 -25.144 1.00 38.72 230 TRP C O 1
ATOM 5822 N N . GLN C 1 231 ? 27.429 -45.701 -25.482 1.00 33.44 231 GLN C N 1
ATOM 5823 C CA . GLN C 1 231 ? 27.434 -45.265 -24.073 1.00 34.20 231 GLN C CA 1
ATOM 5824 C C . GLN C 1 231 ? 26.352 -44.201 -23.755 1.00 30.80 231 GLN C C 1
ATOM 5825 O O . GLN C 1 231 ? 25.906 -43.465 -24.622 1.00 31.69 231 GLN C O 1
ATOM 5831 N N . TYR C 1 232 ? 25.964 -44.144 -22.489 1.00 33.25 232 TYR C N 1
ATOM 5832 C CA . TYR C 1 232 ? 24.817 -43.383 -22.012 1.00 31.43 232 TYR C CA 1
ATOM 5833 C C . TYR C 1 232 ? 25.023 -43.273 -20.507 1.00 33.27 232 TYR C C 1
ATOM 5834 O O . TYR C 1 232 ? 24.830 -44.241 -19.808 1.00 31.14 232 TYR C O 1
ATOM 5843 N N . PHE C 1 233 ? 25.543 -42.115 -20.078 1.00 28.99 233 PHE C N 1
ATOM 5844 C CA . PHE C 1 233 ? 25.909 -41.838 -18.723 1.00 27.75 233 PHE C CA 1
ATOM 5845 C C . PHE C 1 233 ? 25.762 -40.371 -18.316 1.00 26.02 233 PHE C C 1
ATOM 5846 O O . PHE C 1 233 ? 25.441 -39.477 -19.123 1.00 32.48 233 PHE C O 1
ATOM 5854 N N . ALA C 1 234 ? 25.925 -40.152 -17.025 1.00 25.91 234 ALA C N 1
ATOM 5855 C CA . ALA C 1 234 ? 25.827 -38.859 -16.426 1.00 27.17 234 ALA C CA 1
ATOM 5856 C C . ALA C 1 234 ? 27.141 -38.511 -15.731 1.00 26.56 234 ALA C C 1
ATOM 5857 O O . ALA C 1 234 ? 27.863 -39.376 -15.235 1.00 27.27 234 ALA C O 1
ATOM 5859 N N . VAL C 1 235 ? 27.384 -37.217 -15.668 1.00 27.02 235 VAL C N 1
ATOM 5860 C CA . VAL C 1 235 ? 28.591 -36.625 -15.154 1.00 28.81 235 VAL C CA 1
ATOM 5861 C C . VAL C 1 235 ? 28.233 -35.441 -14.252 1.00 29.18 235 VAL C C 1
ATOM 5862 O O . VAL C 1 235 ? 27.342 -34.626 -14.555 1.00 33.71 235 VAL C O 1
ATOM 5866 N N . VAL C 1 236 ? 28.911 -35.335 -13.128 1.00 30.29 236 VAL C N 1
ATOM 5867 C CA . VAL C 1 236 ? 28.701 -34.190 -12.266 1.00 31.95 236 VAL C CA 1
ATOM 5868 C C . VAL C 1 236 ? 29.732 -33.177 -12.635 1.00 30.80 236 VAL C C 1
ATOM 5869 O O . VAL C 1 236 ? 30.926 -33.435 -12.500 1.00 31.81 236 VAL C O 1
ATOM 5873 N N . LEU C 1 237 ? 29.291 -32.016 -13.111 1.00 34.15 237 LEU C N 1
ATOM 5874 C CA . LEU C 1 237 ? 30.224 -30.936 -13.423 1.00 36.48 237 LEU C CA 1
ATOM 5875 C C . LEU C 1 237 ? 30.678 -30.279 -12.147 1.00 38.83 237 LEU C C 1
ATOM 5876 O O . LEU C 1 237 ? 29.913 -30.225 -11.218 1.00 33.84 237 LEU C O 1
ATOM 5881 N N . ASP C 1 238 ? 31.906 -29.759 -12.095 1.00 38.78 238 ASP C N 1
ATOM 5882 C CA . ASP C 1 238 ? 32.344 -28.947 -10.937 1.00 43.71 238 ASP C CA 1
ATOM 5883 C C . ASP C 1 238 ? 32.060 -27.474 -11.215 1.00 43.07 238 ASP C C 1
ATOM 5884 O O . ASP C 1 238 ? 32.940 -26.637 -11.279 1.00 47.54 238 ASP C O 1
ATOM 5889 N N . CYS C 1 239 ? 30.804 -27.195 -11.471 1.00 42.91 239 CYS C N 1
ATOM 5890 C CA . CYS C 1 239 ? 30.302 -25.833 -11.627 1.00 37.32 239 CYS C CA 1
ATOM 5891 C C . CYS C 1 239 ? 28.810 -25.946 -11.259 1.00 34.37 239 CYS C C 1
ATOM 5892 O O . CYS C 1 239 ? 28.206 -27.057 -11.198 1.00 35.12 239 CYS C O 1
ATOM 5895 N N . LYS C 1 240 ? 28.232 -24.822 -10.925 1.00 35.77 240 LYS C N 1
ATOM 5896 C CA . LYS C 1 240 ? 26.929 -24.810 -10.314 1.00 33.54 240 LYS C CA 1
ATOM 5897 C C . LYS C 1 240 ? 26.095 -23.816 -11.034 1.00 31.93 240 LYS C C 1
ATOM 5898 O O . LYS C 1 240 ? 26.600 -22.861 -11.592 1.00 29.92 240 LYS C O 1
ATOM 5904 N N . ALA C 1 241 ? 24.788 -23.998 -10.940 1.00 32.45 241 ALA C N 1
ATOM 5905 C CA . ALA C 1 241 ? 23.867 -23.075 -11.489 1.00 30.99 241 ALA C CA 1
ATOM 5906 C C . ALA C 1 241 ? 22.655 -22.925 -10.581 1.00 32.63 241 ALA C C 1
ATOM 5907 O O . ALA C 1 241 ? 22.414 -23.717 -9.688 1.00 34.98 241 ALA C O 1
ATOM 5909 N N . THR C 1 242 ? 21.868 -21.909 -10.873 1.00 34.08 242 THR C N 1
ATOM 5910 C CA . THR C 1 242 ? 20.783 -21.545 -10.034 1.00 36.31 242 THR C CA 1
ATOM 5911 C C . THR C 1 242 ? 19.511 -22.281 -10.342 1.00 31.66 242 THR C C 1
ATOM 5912 O O . THR C 1 242 ? 19.237 -22.642 -11.481 1.00 33.41 242 THR C O 1
ATOM 5916 N N . GLY C 1 243 ? 18.726 -22.406 -9.290 1.00 32.10 243 GLY C N 1
ATOM 5917 C CA . GLY C 1 243 ? 17.438 -23.086 -9.246 1.00 34.36 243 GLY C CA 1
ATOM 5918 C C . GLY C 1 243 ? 16.530 -22.364 -8.280 1.00 38.24 243 GLY C C 1
ATOM 5919 O O . GLY C 1 243 ? 16.984 -21.666 -7.396 1.00 40.18 243 GLY C O 1
ATOM 5920 N N . VAL C 1 244 ? 15.230 -22.475 -8.480 1.00 41.14 244 VAL C N 1
ATOM 5921 C CA . VAL C 1 244 ? 14.308 -21.615 -7.773 1.00 48.19 244 VAL C CA 1
ATOM 5922 C C . VAL C 1 244 ? 13.805 -22.522 -6.642 1.00 55.97 244 VAL C C 1
ATOM 5923 O O . VAL C 1 244 ? 13.069 -23.466 -6.903 1.00 58.73 244 VAL C O 1
ATOM 5927 N N . LYS C 1 245 ? 14.342 -22.315 -5.428 1.00 64.40 245 LYS C N 1
ATOM 5928 C CA . LYS C 1 245 ? 14.007 -23.137 -4.224 1.00 71.34 245 LYS C CA 1
ATOM 5929 C C . LYS C 1 245 ? 13.173 -22.294 -3.247 1.00 71.11 245 LYS C C 1
ATOM 5930 O O . LYS C 1 245 ? 13.676 -21.330 -2.616 1.00 62.24 245 LYS C O 1
ATOM 5934 N N . GLY C 1 246 ? 11.891 -22.662 -3.173 1.00 70.51 246 GLY C N 1
ATOM 5935 C CA . GLY C 1 246 ? 10.851 -21.857 -2.533 1.00 81.39 246 GLY C CA 1
ATOM 5936 C C . GLY C 1 246 ? 10.729 -20.461 -3.123 1.00 82.30 246 GLY C C 1
ATOM 5937 O O . GLY C 1 246 ? 10.062 -20.271 -4.150 1.00 81.84 246 GLY C O 1
ATOM 5938 N N . ASP C 1 247 ? 11.370 -19.502 -2.447 1.00 84.50 247 ASP C N 1
ATOM 5939 C CA . ASP C 1 247 ? 11.466 -18.102 -2.887 1.00 84.90 247 ASP C CA 1
ATOM 5940 C C . ASP C 1 247 ? 12.882 -17.700 -3.312 1.00 82.92 247 ASP C C 1
ATOM 5941 O O . ASP C 1 247 ? 13.019 -16.834 -4.168 1.00 85.67 247 ASP C O 1
ATOM 5943 N N . GLU C 1 248 ? 13.917 -18.305 -2.717 1.00 78.25 248 GLU C N 1
ATOM 5944 C CA . GLU C 1 248 ? 15.314 -17.960 -3.022 1.00 71.41 248 GLU C CA 1
ATOM 5945 C C . GLU C 1 248 ? 15.815 -18.571 -4.363 1.00 62.89 248 GLU C C 1
ATOM 5946 O O . GLU C 1 248 ? 15.247 -19.555 -4.871 1.00 60.54 248 GLU C O 1
ATOM 5948 N N . ARG C 1 249 ? 16.835 -17.924 -4.938 1.00 54.23 249 ARG C N 1
ATOM 5949 C CA . ARG C 1 249 ? 17.608 -18.431 -6.076 1.00 55.90 249 ARG C CA 1
ATOM 5950 C C . ARG C 1 249 ? 18.851 -19.142 -5.520 1.00 54.34 249 ARG C C 1
ATOM 5951 O O . ARG C 1 249 ? 19.802 -18.489 -5.139 1.00 57.75 249 ARG C O 1
ATOM 5959 N N . GLU C 1 250 ? 18.803 -20.477 -5.444 1.00 55.88 250 GLU C N 1
ATOM 5960 C CA . GLU C 1 250 ? 19.850 -21.316 -4.789 1.00 57.59 250 GLU C CA 1
ATOM 5961 C C . GLU C 1 250 ? 20.782 -21.971 -5.829 1.00 44.98 250 GLU C C 1
ATOM 5962 O O . GLU C 1 250 ? 20.332 -22.316 -6.888 1.00 35.71 250 GLU C O 1
ATOM 5964 N N . TYR C 1 251 ? 22.060 -22.153 -5.483 1.00 41.89 251 TYR C N 1
ATOM 5965 C CA . TYR C 1 251 ? 23.099 -22.665 -6.353 1.00 43.88 251 TYR C CA 1
ATOM 5966 C C . TYR C 1 251 ? 23.223 -24.181 -6.150 1.00 37.55 251 TYR C C 1
ATOM 5967 O O . TYR C 1 251 ? 23.327 -24.625 -5.045 1.00 32.92 251 TYR C O 1
ATOM 5976 N N . ASN C 1 252 ? 23.284 -24.978 -7.205 1.00 36.19 252 ASN C N 1
ATOM 5977 C CA . ASN C 1 252 ? 23.606 -26.412 -7.013 1.00 32.55 252 ASN C CA 1
ATOM 5978 C C . ASN C 1 252 ? 24.240 -27.034 -8.241 1.00 28.37 252 ASN C C 1
ATOM 5979 O O . ASN C 1 252 ? 24.434 -26.380 -9.268 1.00 31.59 252 ASN C O 1
ATOM 5984 N N . TRP C 1 253 ? 24.616 -28.298 -8.132 1.00 31.31 253 TRP C N 1
ATOM 5985 C CA . TRP C 1 253 ? 25.471 -28.931 -9.120 1.00 32.19 253 TRP C CA 1
ATOM 5986 C C . TRP C 1 253 ? 24.741 -29.051 -10.463 1.00 31.46 253 TRP C C 1
ATOM 5987 O O . TRP C 1 253 ? 23.537 -29.028 -10.515 1.00 30.43 253 TRP C O 1
ATOM 5998 N N . ILE C 1 254 ? 25.517 -29.127 -11.522 1.00 29.56 254 ILE C N 1
ATOM 5999 C CA . ILE C 1 254 ? 25.053 -29.324 -12.850 1.00 27.36 254 ILE C CA 1
ATOM 6000 C C . ILE C 1 254 ? 25.409 -30.781 -13.188 1.00 27.95 254 ILE C C 1
ATOM 6001 O O . ILE C 1 254 ? 26.566 -31.174 -13.069 1.00 27.20 254 ILE C O 1
ATOM 6006 N N . VAL C 1 255 ? 24.421 -31.566 -13.608 1.00 23.83 255 VAL C N 1
ATOM 6007 C CA . VAL C 1 255 ? 24.651 -32.858 -14.170 1.00 26.52 255 VAL C CA 1
ATOM 6008 C C . VAL C 1 255 ? 24.586 -32.780 -15.707 1.00 30.09 255 VAL C C 1
ATOM 6009 O O . VAL C 1 255 ? 23.727 -32.121 -16.254 1.00 32.29 255 VAL C O 1
ATOM 6013 N N . ALA C 1 256 ? 25.554 -33.393 -16.383 1.00 30.28 256 ALA C N 1
ATOM 6014 C CA . ALA C 1 256 ? 25.607 -33.416 -17.830 1.00 28.32 256 ALA C CA 1
ATOM 6015 C C . ALA C 1 256 ? 25.240 -34.826 -18.225 1.00 29.76 256 ALA C C 1
ATOM 6016 O O . ALA C 1 256 ? 25.642 -35.765 -17.563 1.00 28.71 256 ALA C O 1
ATOM 6018 N N . LEU C 1 257 ? 24.475 -34.958 -19.301 1.00 27.93 257 LEU C N 1
ATOM 6019 C CA . LEU C 1 257 ? 24.155 -36.253 -19.851 1.00 30.85 257 LEU C CA 1
ATOM 6020 C C . LEU C 1 257 ? 25.002 -36.466 -21.103 1.00 31.41 257 LEU C C 1
ATOM 6021 O O . LEU C 1 257 ? 25.182 -35.570 -21.864 1.00 33.07 257 LEU C O 1
ATOM 6026 N N . ARG C 1 258 ? 25.567 -37.655 -21.244 1.00 31.04 258 ARG C N 1
ATOM 6027 C CA . ARG C 1 258 ? 26.420 -37.992 -22.370 1.00 31.55 258 ARG C CA 1
ATOM 6028 C C . ARG C 1 258 ? 25.853 -39.252 -22.996 1.00 30.34 258 ARG C C 1
ATOM 6029 O O . ARG C 1 258 ? 25.839 -40.262 -22.327 1.00 30.97 258 ARG C O 1
ATOM 6037 N N . MET C 1 259 ? 25.368 -39.151 -24.248 1.00 28.44 259 MET C N 1
ATOM 6038 C CA . MET C 1 259 ? 24.874 -40.254 -25.012 1.00 33.14 259 MET C CA 1
ATOM 6039 C C . MET C 1 259 ? 25.454 -40.156 -26.419 1.00 31.28 259 MET C C 1
ATOM 6040 O O . MET C 1 259 ? 25.408 -39.110 -27.055 1.00 27.46 259 MET C O 1
ATOM 6045 N N . VAL C 1 260 ? 26.000 -41.286 -26.864 1.00 29.73 260 VAL C N 1
ATOM 6046 C CA . VAL C 1 260 ? 26.739 -41.426 -28.120 1.00 31.21 260 VAL C CA 1
ATOM 6047 C C . VAL C 1 260 ? 26.610 -42.829 -28.730 1.00 34.11 260 VAL C C 1
ATOM 6048 O O . VAL C 1 260 ? 26.381 -43.826 -28.006 1.00 34.95 260 VAL C O 1
ATOM 6052 N N . LYS C 1 261 ? 26.758 -42.856 -30.061 1.00 36.31 261 LYS C N 1
ATOM 6053 C CA . LYS C 1 261 ? 27.085 -44.036 -30.879 1.00 33.40 261 LYS C CA 1
ATOM 6054 C C . LYS C 1 261 ? 28.507 -43.836 -31.358 1.00 38.95 261 LYS C C 1
ATOM 6055 O O . LYS C 1 261 ? 28.900 -42.680 -31.604 1.00 39.34 261 LYS C O 1
ATOM 6061 N N . SER C 1 262 ? 29.289 -44.915 -31.487 1.00 35.14 262 SER C N 1
ATOM 6062 C CA . SER C 1 262 ? 30.732 -44.785 -31.832 1.00 38.41 262 SER C CA 1
ATOM 6063 C C . SER C 1 262 ? 31.226 -45.830 -32.858 1.00 41.91 262 SER C C 1
ATOM 6064 O O . SER C 1 262 ? 31.271 -47.042 -32.576 1.00 34.51 262 SER C O 1
ATOM 6067 N N . LEU C 1 263 ? 31.599 -45.360 -34.042 1.00 47.42 263 LEU C N 1
ATOM 6068 C CA . LEU C 1 263 ? 32.107 -46.267 -35.095 1.00 49.09 263 LEU C CA 1
ATOM 6069 C C . LEU C 1 263 ? 33.404 -46.998 -34.656 1.00 45.96 263 LEU C C 1
ATOM 6070 O O . LEU C 1 263 ? 33.535 -48.200 -34.837 1.00 43.89 263 LEU C O 1
ATOM 6075 N N . ASP C 1 264 ? 34.311 -46.258 -34.028 1.00 44.22 264 ASP C N 1
ATOM 6076 C CA . ASP C 1 264 ? 35.621 -46.755 -33.652 1.00 42.99 264 ASP C CA 1
ATOM 6077 C C . ASP C 1 264 ? 36.237 -45.837 -32.614 1.00 45.06 264 ASP C C 1
ATOM 6078 O O . ASP C 1 264 ? 35.655 -44.790 -32.211 1.00 38.15 264 ASP C O 1
ATOM 6083 N N . ALA C 1 265 ? 37.445 -46.196 -32.210 1.00 43.29 265 ALA C N 1
ATOM 6084 C CA . ALA C 1 265 ? 38.171 -45.472 -31.206 1.00 42.78 265 ALA C CA 1
ATOM 6085 C C . ALA C 1 265 ? 38.351 -43.989 -31.451 1.00 44.21 265 ALA C C 1
ATOM 6086 O O . ALA C 1 265 ? 38.539 -43.275 -30.485 1.00 45.83 265 ALA C O 1
ATOM 6088 N N . MET C 1 266 ? 38.338 -43.511 -32.695 1.00 41.29 266 MET C N 1
ATOM 6089 C CA . MET C 1 266 ? 38.529 -42.060 -32.953 1.00 44.31 266 MET C CA 1
ATOM 6090 C C . MET C 1 266 ? 37.240 -41.223 -33.169 1.00 39.08 266 MET C C 1
ATOM 6091 O O . MET C 1 266 ? 37.297 -39.997 -33.344 1.00 42.07 266 MET C O 1
ATOM 6096 N N . THR C 1 267 ? 36.099 -41.879 -33.191 1.00 34.91 267 THR C N 1
ATOM 6097 C CA . THR C 1 267 ? 34.897 -41.334 -33.794 1.00 39.34 267 THR C CA 1
ATOM 6098 C C . THR C 1 267 ? 33.669 -41.636 -32.934 1.00 36.13 267 THR C C 1
ATOM 6099 O O . THR C 1 267 ? 33.464 -42.766 -32.500 1.00 36.18 267 THR C O 1
ATOM 6103 N N . ALA C 1 268 ? 32.857 -40.608 -32.694 1.00 37.94 268 ALA C N 1
ATOM 6104 C CA . ALA C 1 268 ? 31.555 -40.785 -32.046 1.00 31.67 268 ALA C CA 1
ATOM 6105 C C . ALA C 1 268 ? 30.646 -39.641 -32.398 1.00 33.91 268 ALA C C 1
ATOM 6106 O O . ALA C 1 268 ? 31.095 -38.520 -32.643 1.00 33.63 268 ALA C O 1
ATOM 6108 N N . HIS C 1 269 ? 29.353 -39.935 -32.367 1.00 28.44 269 HIS C N 1
ATOM 6109 C CA . HIS C 1 269 ? 28.359 -38.950 -32.625 1.00 34.01 269 HIS C CA 1
ATOM 6110 C C . HIS C 1 269 ? 27.300 -39.037 -31.565 1.00 33.94 269 HIS C C 1
ATOM 6111 O O . HIS C 1 269 ? 26.986 -40.143 -31.063 1.00 29.91 269 HIS C O 1
ATOM 6118 N N . VAL C 1 270 ? 26.722 -37.878 -31.285 1.00 30.36 270 VAL C N 1
ATOM 6119 C CA . VAL C 1 270 ? 25.522 -37.780 -30.436 1.00 30.12 270 VAL C CA 1
ATOM 6120 C C . VAL C 1 270 ? 24.367 -37.973 -31.368 1.00 30.31 270 VAL C C 1
ATOM 6121 O O . VAL C 1 270 ? 24.185 -37.185 -32.272 1.00 35.97 270 VAL C O 1
ATOM 6125 N N . PRO C 1 271 ? 23.556 -39.022 -31.159 1.00 30.84 271 PRO C N 1
ATOM 6126 C CA . PRO C 1 271 ? 22.456 -39.187 -32.030 1.00 30.08 271 PRO C CA 1
ATOM 6127 C C . PRO C 1 271 ? 21.269 -38.367 -31.550 1.00 32.40 271 PRO C C 1
ATOM 6128 O O . PRO C 1 271 ? 21.236 -37.943 -30.412 1.00 31.60 271 PRO C O 1
ATOM 6132 N N . GLU C 1 272 ? 20.263 -38.255 -32.387 1.00 32.56 272 GLU C N 1
ATOM 6133 C CA . GLU C 1 272 ? 19.034 -37.631 -32.004 1.00 39.78 272 GLU C CA 1
ATOM 6134 C C . GLU C 1 272 ? 18.320 -38.521 -30.989 1.00 37.91 272 GLU C C 1
ATOM 6135 O O . GLU C 1 272 ? 17.862 -39.571 -31.337 1.00 43.28 272 GLU C O 1
ATOM 6141 N N . ILE C 1 273 ? 18.290 -38.119 -29.726 1.00 39.48 273 ILE C N 1
ATOM 6142 C CA . ILE C 1 273 ? 17.603 -38.886 -28.641 1.00 36.06 273 ILE C CA 1
ATOM 6143 C C . ILE C 1 273 ? 16.153 -38.367 -28.549 1.00 32.97 273 ILE C C 1
ATOM 6144 O O . ILE C 1 273 ? 15.930 -37.139 -28.631 1.00 28.70 273 ILE C O 1
ATOM 6149 N N . PRO C 1 274 ? 15.137 -39.260 -28.454 1.00 32.71 274 PRO C N 1
ATOM 6150 C CA . PRO C 1 274 ? 13.772 -38.660 -28.409 1.00 33.73 274 PRO C CA 1
ATOM 6151 C C . PRO C 1 274 ? 13.632 -37.595 -27.289 1.00 32.60 274 PRO C C 1
ATOM 6152 O O . PRO C 1 274 ? 14.088 -37.774 -26.158 1.00 32.46 274 PRO C O 1
ATOM 6156 N N . PHE C 1 275 ? 13.070 -36.460 -27.631 1.00 35.31 275 PHE C N 1
ATOM 6157 C CA . PHE C 1 275 ? 13.080 -35.363 -26.720 1.00 38.54 275 PHE C CA 1
ATOM 6158 C C . PHE C 1 275 ? 12.398 -35.675 -25.403 1.00 39.72 275 PHE C C 1
ATOM 6159 O O . PHE C 1 275 ? 12.834 -35.215 -24.341 1.00 38.46 275 PHE C O 1
ATOM 6167 N N . ASP C 1 276 ? 11.351 -36.473 -25.478 1.00 38.21 276 ASP C N 1
ATOM 6168 C CA . ASP C 1 276 ? 10.583 -36.801 -24.314 1.00 40.45 276 ASP C CA 1
ATOM 6169 C C . ASP C 1 276 ? 11.391 -37.661 -23.337 1.00 38.32 276 ASP C C 1
ATOM 6170 O O . ASP C 1 276 ? 11.165 -37.598 -22.126 1.00 35.57 276 ASP C O 1
ATOM 6175 N N . LEU C 1 277 ? 12.306 -38.465 -23.870 1.00 29.73 277 LEU C N 1
ATOM 6176 C CA . LEU C 1 277 ? 13.224 -39.202 -23.033 1.00 32.99 277 LEU C CA 1
ATOM 6177 C C . LEU C 1 277 ? 14.168 -38.253 -22.316 1.00 32.80 277 LEU C C 1
ATOM 6178 O O . LEU C 1 277 ? 14.327 -38.353 -21.109 1.00 31.56 277 LEU C O 1
ATOM 6183 N N . LEU C 1 278 ? 14.745 -37.286 -23.023 1.00 34.06 278 LEU C N 1
ATOM 6184 C CA . LEU C 1 278 ? 15.614 -36.339 -22.323 1.00 29.91 278 LEU C CA 1
ATOM 6185 C C . LEU C 1 278 ? 14.840 -35.617 -21.224 1.00 28.90 278 LEU C C 1
ATOM 6186 O O . LEU C 1 278 ? 15.340 -35.459 -20.118 1.00 27.51 278 LEU C O 1
ATOM 6191 N N . LYS C 1 279 ? 13.612 -35.202 -21.519 1.00 30.59 279 LYS C N 1
ATOM 6192 C CA . LY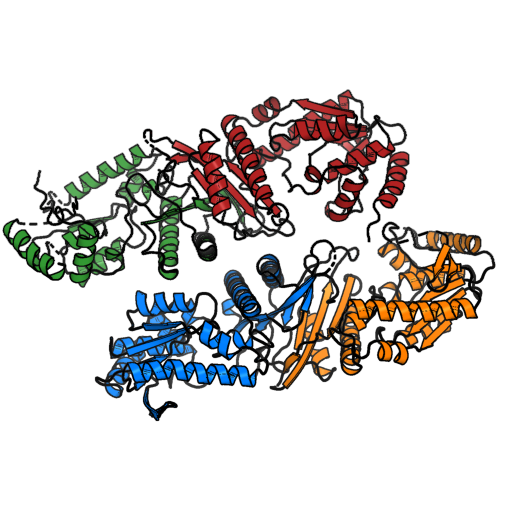S C 1 279 ? 12.814 -34.437 -20.562 1.00 34.16 279 LYS C CA 1
ATOM 6193 C C . LYS C 1 279 ? 12.555 -35.254 -19.298 1.00 35.56 279 LYS C C 1
ATOM 6194 O O . LYS C 1 279 ? 12.642 -34.704 -18.221 1.00 34.08 279 LYS C O 1
ATOM 6200 N N . ARG C 1 280 ? 12.346 -36.570 -19.449 1.00 35.57 280 ARG C N 1
ATOM 6201 C CA . ARG C 1 280 ? 12.045 -37.495 -18.380 1.00 34.14 280 ARG C CA 1
ATOM 6202 C C . ARG C 1 280 ? 13.214 -37.726 -17.525 1.00 35.21 280 ARG C C 1
ATOM 6203 O O . ARG C 1 280 ? 13.101 -37.712 -16.292 1.00 35.29 280 ARG C O 1
ATOM 6211 N N . ILE C 1 281 ? 14.353 -37.991 -18.153 1.00 31.27 281 ILE C N 1
ATOM 6212 C CA . ILE C 1 281 ? 15.575 -38.079 -17.403 1.00 29.28 281 ILE C CA 1
ATOM 6213 C C . ILE C 1 281 ? 15.848 -36.786 -16.631 1.00 26.16 281 ILE C C 1
ATOM 6214 O O . ILE C 1 281 ? 16.309 -36.841 -15.493 1.00 28.27 281 ILE C O 1
ATOM 6219 N N . SER C 1 282 ? 15.659 -35.630 -17.257 1.00 26.88 282 SER C N 1
ATOM 6220 C CA . SER C 1 282 ? 16.001 -34.346 -16.573 1.00 25.24 282 SER C CA 1
ATOM 6221 C C . SER C 1 282 ? 15.151 -34.244 -15.252 1.00 28.15 282 SER C C 1
ATOM 6222 O O . SER C 1 282 ? 15.656 -34.072 -14.109 1.00 23.92 282 SER C O 1
ATOM 6225 N N . LYS C 1 283 ? 13.844 -34.416 -15.451 1.00 29.09 283 LYS C N 1
ATOM 6226 C CA . LYS C 1 283 ? 12.875 -34.362 -14.369 1.00 31.50 283 LYS C CA 1
ATOM 6227 C C . LYS C 1 283 ? 13.115 -35.303 -13.267 1.00 30.11 283 LYS C C 1
ATOM 6228 O O . LYS C 1 283 ? 13.060 -34.845 -12.122 1.00 28.37 283 LYS C O 1
ATOM 6234 N N . ARG C 1 284 ? 13.360 -36.609 -13.555 1.00 27.14 284 ARG C N 1
ATOM 6235 C CA . ARG C 1 284 ? 13.696 -37.529 -12.509 1.00 27.84 284 ARG C CA 1
ATOM 6236 C C . ARG C 1 284 ? 14.997 -37.136 -11.805 1.00 27.73 284 ARG C C 1
ATOM 6237 O O . ARG C 1 284 ? 15.150 -37.243 -10.570 1.00 27.61 284 ARG C O 1
ATOM 6245 N N . ILE C 1 285 ? 16.002 -36.726 -12.556 1.00 26.66 285 ILE C N 1
ATOM 6246 C CA . ILE C 1 285 ? 17.227 -36.280 -11.857 1.00 26.49 285 ILE C CA 1
ATOM 6247 C C . ILE C 1 285 ? 16.936 -35.142 -10.883 1.00 27.74 285 ILE C C 1
ATOM 6248 O O . ILE C 1 285 ? 17.315 -35.246 -9.688 1.00 27.26 285 ILE C O 1
ATOM 6253 N N . THR C 1 286 ? 16.260 -34.078 -11.337 1.00 29.39 286 THR C N 1
ATOM 6254 C CA . THR C 1 286 ? 16.038 -32.961 -10.439 1.00 30.15 286 THR C CA 1
ATOM 6255 C C . THR C 1 286 ? 15.009 -33.279 -9.277 1.00 32.92 286 THR C C 1
ATOM 6256 O O . THR C 1 286 ? 15.170 -32.827 -8.151 1.00 30.44 286 THR C O 1
ATOM 6260 N N . SER C 1 287 ? 14.018 -34.100 -9.539 1.00 30.67 287 SER C N 1
ATOM 6261 C CA . SER C 1 287 ? 13.055 -34.472 -8.488 1.00 32.19 287 SER C CA 1
ATOM 6262 C C . SER C 1 287 ? 13.648 -35.472 -7.453 1.00 35.15 287 SER C C 1
ATOM 6263 O O . SER C 1 287 ? 13.315 -35.409 -6.321 1.00 34.47 287 SER C O 1
ATOM 6266 N N . GLU C 1 288 ? 14.505 -36.389 -7.862 1.00 34.07 288 GLU C N 1
ATOM 6267 C CA . GLU C 1 288 ? 14.963 -37.454 -6.972 1.00 33.33 288 GLU C CA 1
ATOM 6268 C C . GLU C 1 288 ? 16.334 -37.192 -6.355 1.00 34.78 288 GLU C C 1
ATOM 6269 O O . GLU C 1 288 ? 16.683 -37.823 -5.391 1.00 35.30 288 GLU C O 1
ATOM 6275 N N . ILE C 1 289 ? 17.072 -36.205 -6.861 1.00 32.81 289 ILE C N 1
ATOM 6276 C CA . ILE C 1 289 ? 18.395 -35.915 -6.369 1.00 30.19 289 ILE C CA 1
ATOM 6277 C C . ILE C 1 289 ? 18.354 -34.422 -6.031 1.00 34.17 289 ILE C C 1
ATOM 6278 O O . ILE C 1 289 ? 18.576 -33.602 -6.896 1.00 30.81 289 ILE C O 1
ATOM 6283 N N . PRO C 1 290 ? 18.128 -34.066 -4.737 1.00 37.11 290 PRO C N 1
ATOM 6284 C CA . PRO C 1 290 ? 17.753 -32.662 -4.495 1.00 37.00 290 PRO C CA 1
ATOM 6285 C C . PRO C 1 290 ? 18.847 -31.640 -4.558 1.00 33.37 290 PRO C C 1
ATOM 6286 O O . PRO C 1 290 ? 18.531 -30.483 -4.565 1.00 35.45 290 PRO C O 1
ATOM 6290 N N . ASN C 1 291 ? 20.108 -32.041 -4.639 1.00 30.99 291 ASN C N 1
ATOM 6291 C CA . ASN C 1 291 ? 21.217 -31.069 -4.746 1.00 35.61 291 ASN C CA 1
ATOM 6292 C C . ASN C 1 291 ? 21.686 -30.824 -6.233 1.00 35.61 291 ASN C C 1
ATOM 6293 O O . ASN C 1 291 ? 22.742 -30.260 -6.464 1.00 38.96 291 ASN C O 1
ATOM 6298 N N . VAL C 1 292 ? 20.925 -31.312 -7.212 1.00 35.08 292 VAL C N 1
ATOM 6299 C CA . VAL C 1 292 ? 21.145 -31.018 -8.638 1.00 31.89 292 VAL C CA 1
AT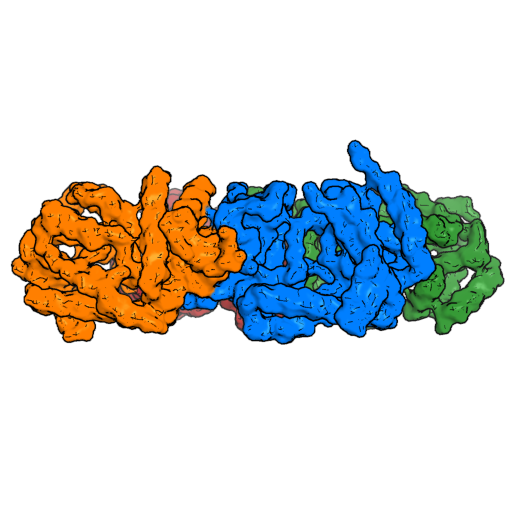OM 6300 C C . VAL C 1 292 ? 20.240 -29.892 -9.030 1.00 32.01 292 VAL C C 1
ATOM 6301 O O . VAL C 1 292 ? 19.032 -30.038 -8.947 1.00 33.27 292 VAL C O 1
ATOM 6305 N N . ALA C 1 293 ? 20.832 -28.804 -9.528 1.00 31.53 293 ALA C N 1
ATOM 6306 C CA . ALA C 1 293 ? 20.058 -27.631 -9.931 1.00 33.55 293 ALA C CA 1
ATOM 6307 C C . ALA C 1 293 ? 19.720 -27.704 -11.448 1.00 35.09 293 ALA C C 1
ATOM 6308 O O . ALA C 1 293 ? 18.669 -27.192 -11.897 1.00 29.41 293 ALA C O 1
ATOM 6310 N N . ARG C 1 294 ? 20.620 -28.306 -12.228 1.00 32.09 294 ARG C N 1
ATOM 6311 C CA . ARG C 1 294 ? 20.508 -28.253 -13.688 1.00 31.74 294 ARG C CA 1
ATOM 6312 C C . ARG C 1 294 ? 20.954 -29.552 -14.360 1.00 32.53 294 ARG C C 1
ATOM 6313 O O . ARG C 1 294 ? 21.939 -30.202 -13.940 1.00 27.73 294 ARG C O 1
ATOM 6321 N N . VAL C 1 295 ? 20.209 -29.940 -15.392 1.00 29.60 295 VAL C N 1
ATOM 6322 C CA . VAL C 1 295 ? 20.627 -31.004 -16.250 1.00 27.96 295 VAL C CA 1
ATOM 6323 C C . VAL C 1 295 ? 20.841 -30.487 -17.666 1.00 28.94 295 VAL C C 1
ATOM 6324 O O . VAL C 1 295 ? 20.023 -29.772 -18.232 1.00 28.59 295 VAL C O 1
ATOM 6328 N N . VAL C 1 296 ? 21.990 -30.883 -18.237 1.00 30.93 296 VAL C N 1
ATOM 6329 C CA . VAL C 1 296 ? 22.374 -30.515 -19.564 1.00 27.57 296 VAL C CA 1
ATOM 6330 C C . VAL C 1 296 ? 22.741 -31.768 -20.379 1.00 27.98 296 VAL C C 1
ATOM 6331 O O . VAL C 1 296 ? 23.007 -32.835 -19.799 1.00 29.18 296 VAL C O 1
ATOM 6335 N N . PHE C 1 297 ? 22.649 -31.629 -21.716 1.00 27.44 297 PHE C N 1
ATOM 6336 C CA . PHE C 1 297 ? 22.812 -32.719 -22.691 1.00 27.76 297 PHE C CA 1
ATOM 6337 C C . PHE C 1 297 ? 23.984 -32.324 -23.572 1.00 28.18 297 PHE C C 1
ATOM 6338 O O . PHE C 1 297 ? 23.985 -31.242 -24.153 1.00 28.27 297 PHE C O 1
ATOM 6346 N N . ASP C 1 298 ? 25.016 -33.156 -23.572 1.00 28.38 298 ASP C N 1
ATOM 6347 C CA . ASP C 1 298 ? 26.202 -32.861 -24.343 1.00 27.36 298 ASP C CA 1
ATOM 6348 C C . ASP C 1 298 ? 25.920 -33.065 -25.840 1.00 24.41 298 ASP C C 1
ATOM 6349 O O . ASP C 1 298 ? 25.533 -34.169 -26.290 1.00 24.65 298 ASP C O 1
ATOM 6354 N N . ILE C 1 299 ? 26.067 -31.984 -26.614 1.00 26.10 299 ILE C N 1
ATOM 6355 C CA . ILE C 1 299 ? 25.797 -32.010 -28.052 1.00 23.55 299 ILE C CA 1
ATOM 6356 C C . ILE C 1 299 ? 27.077 -31.897 -28.907 1.00 26.76 299 ILE C C 1
ATOM 6357 O O . ILE C 1 299 ? 27.044 -31.419 -30.027 1.00 29.77 299 ILE C O 1
ATOM 6362 N N . THR C 1 300 ? 28.205 -32.316 -28.338 1.00 30.84 300 THR C N 1
ATOM 6363 C CA . THR C 1 300 ? 29.520 -32.309 -29.014 1.00 31.52 300 THR C CA 1
ATOM 6364 C C . THR C 1 300 ? 29.924 -33.706 -29.495 1.00 28.39 300 THR C C 1
ATOM 6365 O O . THR C 1 300 ? 30.000 -34.632 -28.684 1.00 30.00 300 THR C O 1
ATOM 6369 N N . ASP C 1 301 ? 30.215 -33.844 -30.803 1.00 30.56 301 ASP C N 1
ATOM 6370 C CA . ASP C 1 301 ? 30.673 -35.098 -31.349 1.00 33.06 301 ASP C CA 1
ATOM 6371 C C . ASP C 1 301 ? 32.204 -35.203 -31.202 1.00 34.40 301 ASP C C 1
ATOM 6372 O O . ASP C 1 301 ? 32.871 -34.239 -30.849 1.00 28.43 301 ASP C O 1
ATOM 6377 N N . LYS C 1 302 ? 32.703 -36.401 -31.466 1.00 32.75 302 LYS C N 1
ATOM 6378 C CA . LYS C 1 302 ? 34.118 -36.738 -31.382 1.00 36.43 302 LYS C CA 1
ATOM 6379 C C . LYS C 1 302 ? 34.629 -37.094 -32.789 1.00 37.64 302 LYS C C 1
ATOM 6380 O O . LYS C 1 302 ? 34.091 -38.010 -33.429 1.00 43.34 302 LYS C O 1
ATOM 6386 N N . PRO C 1 303 ? 35.612 -36.367 -33.295 1.00 37.23 303 PRO C N 1
ATOM 6387 C CA . PRO C 1 303 ? 36.193 -35.121 -32.721 1.00 35.34 303 PRO C CA 1
ATOM 6388 C C . PRO C 1 303 ? 35.185 -33.952 -32.799 1.00 31.65 303 PRO C C 1
ATOM 6389 O O . PRO C 1 303 ? 34.240 -34.051 -33.541 1.00 30.02 303 PRO C O 1
ATOM 6393 N N . PRO C 1 304 ? 35.449 -32.798 -32.145 1.00 32.56 304 PRO C N 1
ATOM 6394 C CA . PRO C 1 304 ? 36.648 -32.466 -31.422 1.00 30.03 304 PRO C CA 1
ATOM 6395 C C . PRO C 1 304 ? 36.601 -32.923 -29.974 1.00 34.34 304 PRO C C 1
ATOM 6396 O O . PRO C 1 304 ? 37.608 -32.834 -29.290 1.00 37.58 304 PRO C O 1
ATOM 6400 N N . ALA C 1 305 ? 35.442 -33.411 -29.482 1.00 36.08 305 ALA C N 1
ATOM 6401 C CA . ALA C 1 305 ? 35.334 -33.816 -28.078 1.00 34.91 305 ALA C CA 1
ATOM 6402 C C . ALA C 1 305 ? 35.889 -35.242 -27.858 1.00 33.22 305 ALA C C 1
ATOM 6403 O O . ALA C 1 305 ? 35.944 -36.013 -28.785 1.00 33.28 305 ALA C O 1
ATOM 6405 N N . THR C 1 306 ? 36.241 -35.574 -26.615 1.00 33.72 306 THR C N 1
ATOM 6406 C CA . THR C 1 306 ? 36.280 -36.979 -26.124 1.00 33.56 306 THR C CA 1
ATOM 6407 C C . THR C 1 306 ? 34.868 -37.425 -25.691 1.00 34.00 306 THR C C 1
ATOM 6408 O O . THR C 1 306 ? 33.972 -36.600 -25.539 1.00 29.67 306 THR C O 1
ATOM 6412 N N . ILE C 1 307 ? 34.662 -38.727 -25.560 1.00 30.92 307 ILE C N 1
ATOM 6413 C CA . ILE C 1 307 ? 33.437 -39.257 -25.022 1.00 33.79 307 ILE C CA 1
ATOM 6414 C C . ILE C 1 307 ? 33.291 -38.887 -23.533 1.00 33.65 307 ILE C C 1
ATOM 6415 O O . ILE C 1 307 ? 32.299 -38.277 -23.119 1.00 37.42 307 ILE C O 1
ATOM 6420 N N . GLU C 1 308 ? 34.313 -39.167 -22.744 1.00 34.67 308 GLU C N 1
ATOM 6421 C CA . GLU C 1 308 ? 34.311 -38.784 -21.347 1.00 34.18 308 GLU C CA 1
ATOM 6422 C C . GLU C 1 308 ? 34.538 -37.297 -21.266 1.00 38.55 308 GLU C C 1
ATOM 6423 O O . GLU C 1 308 ? 35.034 -36.695 -22.209 1.00 34.07 308 GLU C O 1
ATOM 6429 N N . PHE C 1 309 ? 34.160 -36.715 -20.131 1.00 40.14 309 PHE C N 1
ATOM 6430 C CA . PHE C 1 309 ? 34.414 -35.304 -19.873 1.00 41.40 309 PHE C CA 1
ATOM 6431 C C . PHE C 1 309 ? 35.814 -35.035 -19.357 1.00 45.78 309 PHE C C 1
ATOM 6432 O O . PHE C 1 309 ? 36.198 -33.885 -19.226 1.00 40.64 309 PHE C O 1
ATOM 6440 N N . GLU C 1 310 ? 36.539 -36.100 -19.017 1.00 42.72 310 GLU C N 1
ATOM 6441 C CA . GLU C 1 310 ? 37.816 -35.969 -18.327 1.00 45.84 310 GLU C CA 1
ATOM 6442 C C . GLU C 1 310 ? 38.682 -37.185 -18.612 1.00 50.20 310 GLU C C 1
ATOM 6443 O O . GLU C 1 310 ? 38.269 -38.104 -19.312 1.00 53.19 310 GLU C O 1
ATOM 6450 N N . MET D 1 1 ? -8.151 -1.299 -31.959 1.00 86.61 1 MET D N 1
ATOM 6451 C CA . MET D 1 1 ? -7.468 -1.139 -30.633 1.00 86.65 1 MET D CA 1
ATOM 6452 C C . MET D 1 1 ? -6.484 0.047 -30.729 1.00 86.49 1 MET D C 1
ATOM 6453 O O . MET D 1 1 ? -6.904 1.136 -31.150 1.00 88.51 1 MET D O 1
ATOM 6455 N N . PHE D 1 2 ? -5.198 -0.171 -30.409 1.00 72.04 2 PHE D N 1
ATOM 6456 C CA . PHE D 1 2 ? -4.191 0.914 -30.277 1.00 68.56 2 PHE D CA 1
ATOM 6457 C C . PHE D 1 2 ? -3.910 1.743 -31.559 1.00 60.64 2 PHE D C 1
ATOM 6458 O O . PHE D 1 2 ? -3.605 1.216 -32.623 1.00 60.10 2 PHE D O 1
ATOM 6466 N N . ASP D 1 3 ? -3.972 3.052 -31.410 1.00 54.25 3 ASP D N 1
ATOM 6467 C CA . ASP D 1 3 ? -3.751 3.987 -32.488 1.00 54.95 3 ASP D CA 1
ATOM 6468 C C . ASP D 1 3 ? -2.430 4.735 -32.189 1.00 52.02 3 ASP D C 1
ATOM 6469 O O . ASP D 1 3 ? -2.441 5.756 -31.488 1.00 59.76 3 ASP D O 1
ATOM 6474 N N . PRO D 1 4 ? -1.282 4.221 -32.687 1.00 55.08 4 PRO D N 1
ATOM 6475 C CA . PRO D 1 4 ? 0.012 4.841 -32.335 1.00 56.46 4 PRO D CA 1
ATOM 6476 C C . PRO D 1 4 ? 0.242 6.278 -32.851 1.00 55.50 4 PRO D C 1
ATOM 6477 O O . PRO D 1 4 ? 0.945 7.049 -32.206 1.00 53.30 4 PRO D O 1
ATOM 6481 N N . LYS D 1 5 ? -0.329 6.620 -33.994 1.00 54.57 5 LYS D N 1
ATOM 6482 C CA . LYS D 1 5 ? -0.199 7.967 -34.551 1.00 58.18 5 LYS D CA 1
ATOM 6483 C C . LYS D 1 5 ? -0.855 8.985 -33.644 1.00 56.11 5 LYS D C 1
ATOM 6484 O O . LYS D 1 5 ? -0.328 10.086 -33.464 1.00 50.97 5 LYS D O 1
ATOM 6490 N N . LYS D 1 6 ? -2.022 8.634 -33.093 1.00 56.78 6 LYS D N 1
ATOM 6491 C CA . LYS D 1 6 ? -2.687 9.498 -32.118 1.00 58.21 6 LYS D CA 1
ATOM 6492 C C . LYS D 1 6 ? -1.968 9.495 -30.773 1.00 58.84 6 LYS D C 1
ATOM 6493 O O . LYS D 1 6 ? -1.830 10.549 -30.112 1.00 50.51 6 LYS D O 1
ATOM 6499 N N . PHE D 1 7 ? -1.548 8.306 -30.342 1.00 52.25 7 PHE D N 1
ATOM 6500 C CA . PHE D 1 7 ? -0.734 8.247 -29.146 1.00 53.26 7 PHE D CA 1
ATOM 6501 C C . PHE D 1 7 ? 0.461 9.218 -29.247 1.00 51.83 7 PHE D C 1
ATOM 6502 O O . PHE D 1 7 ? 0.738 9.930 -28.295 1.00 58.07 7 PHE D O 1
ATOM 6510 N N . ILE D 1 8 ? 1.132 9.250 -30.397 1.00 49.59 8 ILE D N 1
ATOM 6511 C CA . ILE D 1 8 ? 2.306 10.114 -30.604 1.00 51.14 8 ILE D CA 1
ATOM 6512 C C . ILE D 1 8 ? 1.911 11.570 -30.432 1.00 57.22 8 ILE D C 1
ATOM 6513 O O . ILE D 1 8 ? 2.500 12.271 -29.612 1.00 56.10 8 ILE D O 1
ATOM 6518 N N . ASP D 1 9 ? 0.896 11.997 -31.187 1.00 61.28 9 ASP D N 1
ATOM 6519 C CA . ASP D 1 9 ? 0.433 13.392 -31.168 1.00 69.85 9 ASP D CA 1
ATOM 6520 C C . ASP D 1 9 ? 0.248 13.843 -29.719 1.00 67.32 9 ASP D C 1
ATOM 6521 O O . ASP D 1 9 ? 0.870 14.791 -29.279 1.00 61.53 9 ASP D O 1
ATOM 6526 N N . GLU D 1 10 ? -0.583 13.105 -28.986 1.00 68.75 10 GLU D N 1
ATOM 6527 C CA . GLU D 1 10 ? -0.783 13.309 -27.552 1.00 67.73 10 GLU D CA 1
ATOM 6528 C C . GLU D 1 10 ? 0.535 13.349 -26.765 1.00 70.31 10 GLU D C 1
ATOM 6529 O O . GLU D 1 10 ? 0.798 14.317 -26.047 1.00 71.10 10 GLU D O 1
ATOM 6535 N N . ALA D 1 11 ? 1.360 12.308 -26.918 1.00 63.42 11 ALA D N 1
ATOM 6536 C CA . ALA D 1 11 ? 2.538 12.139 -26.066 1.00 59.64 11 ALA D CA 1
ATOM 6537 C C . ALA D 1 11 ? 3.615 13.193 -26.350 1.00 57.93 11 ALA D C 1
ATOM 6538 O O . ALA D 1 11 ? 4.227 13.703 -25.426 1.00 56.50 11 ALA D O 1
ATOM 6540 N N . VAL D 1 12 ? 3.825 13.537 -27.619 1.00 58.74 12 VAL D N 1
ATOM 6541 C CA . VAL D 1 12 ? 4.672 14.675 -27.965 1.00 58.80 12 VAL D CA 1
ATOM 6542 C C . VAL D 1 12 ? 4.163 15.948 -27.278 1.00 61.56 12 VAL D C 1
ATOM 6543 O O . VAL D 1 12 ? 4.979 16.738 -26.776 1.00 64.90 12 VAL D O 1
ATOM 6547 N N . GLU D 1 13 ? 2.837 16.137 -27.250 1.00 59.10 13 GLU D N 1
ATOM 6548 C CA . GLU D 1 13 ? 2.208 17.282 -26.532 1.00 67.76 13 GLU D CA 1
ATOM 6549 C C . GLU D 1 13 ? 2.594 17.260 -25.048 1.00 62.51 13 GLU D C 1
ATOM 6550 O O . GLU D 1 13 ? 3.117 18.247 -24.517 1.00 63.91 13 GLU D O 1
ATOM 6552 N N . GLU D 1 14 ? 2.344 16.115 -24.416 1.00 56.49 14 GLU D N 1
ATOM 6553 C CA . GLU D 1 14 ? 2.491 15.931 -22.955 1.00 58.33 14 GLU D CA 1
ATOM 6554 C C . GLU D 1 14 ? 3.979 15.994 -22.534 1.00 64.90 14 GLU D C 1
ATOM 6555 O O . GLU D 1 14 ? 4.296 16.520 -21.456 1.00 69.44 14 GLU D O 1
ATOM 6559 N N . ILE D 1 15 ? 4.883 15.503 -23.392 1.00 59.60 15 ILE D N 1
ATOM 6560 C CA . ILE D 1 15 ? 6.328 15.630 -23.140 1.00 60.86 15 ILE D CA 1
ATOM 6561 C C . ILE D 1 15 ? 6.775 17.099 -23.260 1.00 59.93 15 ILE D C 1
ATOM 6562 O O . ILE D 1 15 ? 7.550 17.576 -22.404 1.00 55.05 15 ILE D O 1
ATOM 6567 N N . LYS D 1 16 ? 6.334 17.787 -24.322 1.00 58.42 16 LYS D N 1
ATOM 6568 C CA . LYS D 1 16 ? 6.757 19.191 -24.575 1.00 63.66 16 LYS D CA 1
ATOM 6569 C C . LYS D 1 16 ? 6.405 20.107 -23.402 1.00 59.03 16 LYS D C 1
ATOM 6570 O O . LYS D 1 16 ? 7.235 20.885 -22.953 1.00 61.92 16 LYS D O 1
ATOM 6574 N N . GLN D 1 17 ? 5.189 19.969 -22.878 1.00 60.22 17 GLN D N 1
ATOM 6575 C CA . GLN D 1 17 ? 4.702 20.870 -21.826 1.00 60.56 17 GLN D CA 1
ATOM 6576 C C . GLN D 1 17 ? 5.324 20.568 -20.470 1.00 57.81 17 GLN D C 1
ATOM 6577 O O . GLN D 1 17 ? 5.536 21.473 -19.669 1.00 57.03 17 GLN D O 1
ATOM 6580 N N . GLN D 1 18 ? 5.636 19.298 -20.233 1.00 54.60 18 GLN D N 1
ATOM 6581 C CA . GLN D 1 18 ? 6.315 18.881 -18.998 1.00 57.53 18 GLN D CA 1
ATOM 6582 C C . GLN D 1 18 ? 7.809 19.273 -18.972 1.00 48.38 18 GLN D C 1
ATOM 6583 O O . GLN D 1 18 ? 8.279 19.737 -17.955 1.00 49.67 18 GLN D O 1
ATOM 6589 N N . ILE D 1 19 ? 8.541 19.076 -20.062 1.00 48.33 19 ILE D N 1
ATOM 6590 C CA . ILE D 1 19 ? 10.013 19.314 -20.079 1.00 52.89 19 ILE D CA 1
ATOM 6591 C C . ILE D 1 19 ? 10.359 20.774 -20.373 1.00 56.04 19 ILE D C 1
ATOM 6592 O O . ILE D 1 19 ? 11.408 21.272 -19.930 1.00 52.19 19 ILE D O 1
ATOM 6597 N N . SER D 1 20 ? 9.518 21.421 -21.180 1.00 59.41 20 SER D N 1
ATOM 6598 C CA . SER D 1 20 ? 9.669 22.842 -21.542 1.00 57.87 20 SER D CA 1
ATOM 6599 C C . SER D 1 20 ? 10.989 23.061 -22.301 1.00 60.85 20 SER D C 1
ATOM 6600 O O . SER D 1 20 ? 11.228 22.389 -23.310 1.00 71.04 20 SER D O 1
ATOM 6603 N N . ASP D 1 21 ? 11.846 23.960 -21.836 1.00 60.94 21 ASP D N 1
ATOM 6604 C CA . ASP D 1 21 ? 13.099 24.278 -22.542 1.00 62.54 21 ASP D CA 1
ATOM 6605 C C . ASP D 1 21 ? 14.349 23.542 -21.960 1.00 63.17 21 ASP D C 1
ATOM 6606 O O . ASP D 1 21 ? 15.485 23.776 -22.409 1.00 65.37 21 ASP D O 1
ATOM 6609 N N . ARG D 1 22 ? 14.131 22.640 -20.998 1.00 58.33 22 ARG D N 1
ATOM 6610 C CA . ARG D 1 22 ? 15.220 22.051 -20.205 1.00 57.26 22 ARG D CA 1
ATOM 6611 C C . ARG D 1 22 ? 15.953 20.910 -20.949 1.00 54.47 22 ARG D C 1
ATOM 6612 O O . ARG D 1 22 ? 15.456 20.350 -21.921 1.00 51.54 22 ARG D O 1
ATOM 6620 N N . LYS D 1 23 ? 17.150 20.607 -20.471 1.00 50.21 23 LYS D N 1
ATOM 6621 C CA . LYS D 1 23 ? 17.950 19.538 -21.004 1.00 48.94 23 LYS D CA 1
ATOM 6622 C C . LYS D 1 23 ? 17.518 18.171 -20.399 1.00 51.42 23 LYS D C 1
ATOM 6623 O O . LYS D 1 23 ? 17.320 18.047 -19.185 1.00 45.36 23 LYS D O 1
ATOM 6629 N N . ALA D 1 24 ? 17.339 17.180 -21.271 1.00 48.45 24 ALA D N 1
ATOM 6630 C CA . ALA D 1 24 ? 16.868 15.839 -20.900 1.00 45.89 24 ALA D CA 1
ATOM 6631 C C . ALA D 1 24 ? 17.943 14.797 -21.148 1.00 46.31 24 ALA D C 1
ATOM 6632 O O . ALA D 1 24 ? 18.818 14.972 -21.997 1.00 44.13 24 ALA D O 1
ATOM 6634 N N . ILE D 1 25 ? 17.846 13.684 -20.439 1.00 41.70 25 ILE D N 1
ATOM 6635 C CA . ILE D 1 25 ? 18.813 12.621 -20.644 1.00 41.99 25 ILE D CA 1
ATOM 6636 C C . ILE D 1 25 ? 18.082 11.319 -20.580 1.00 39.77 25 ILE D C 1
ATOM 6637 O O . ILE D 1 25 ? 17.066 11.205 -19.874 1.00 39.53 25 ILE D O 1
ATOM 6642 N N . ILE D 1 26 ? 18.595 10.356 -21.340 1.00 38.24 26 ILE D N 1
ATOM 6643 C CA . ILE D 1 26 ? 18.100 8.986 -21.286 1.00 37.40 26 ILE D CA 1
ATOM 6644 C C . ILE D 1 26 ? 19.265 8.007 -21.438 1.00 36.33 26 ILE D C 1
ATOM 6645 O O . ILE D 1 26 ? 20.182 8.249 -22.216 1.00 36.32 26 ILE D O 1
ATOM 6650 N N . ALA D 1 27 ? 19.217 6.906 -20.689 1.00 37.39 27 ALA D N 1
ATOM 6651 C CA . ALA D 1 27 ? 20.072 5.734 -20.975 1.00 38.63 27 ALA D CA 1
ATOM 6652 C C . ALA D 1 27 ? 19.433 4.864 -22.053 1.00 35.62 27 ALA D C 1
ATOM 6653 O O . ALA D 1 27 ? 18.263 4.455 -21.957 1.00 33.95 27 ALA D O 1
ATOM 6655 N N . LEU D 1 28 ? 20.209 4.564 -23.067 1.00 33.84 28 LEU D N 1
ATOM 6656 C CA . LEU D 1 28 ? 19.814 3.575 -24.044 1.00 35.62 28 LEU D CA 1
ATOM 6657 C C . LEU D 1 28 ? 20.313 2.176 -23.692 1.00 32.65 28 LEU D C 1
ATOM 6658 O O . LEU D 1 28 ? 21.504 1.869 -23.781 1.00 37.17 28 LEU D O 1
ATOM 6663 N N . SER D 1 29 ? 19.382 1.345 -23.277 1.00 37.11 29 SER D N 1
ATOM 6664 C CA . SER D 1 29 ? 19.659 -0.061 -22.956 1.00 42.16 29 SER D CA 1
ATOM 6665 C C . SER D 1 29 ? 19.786 -1.014 -24.153 1.00 42.79 29 SER D C 1
ATOM 6666 O O . SER D 1 29 ? 20.293 -2.111 -23.972 1.00 57.38 29 SER D O 1
ATOM 6669 N N . GLY D 1 30 ? 19.363 -0.613 -25.364 1.00 39.35 30 GLY D N 1
ATOM 6670 C CA . GLY D 1 30 ? 19.203 -1.546 -26.488 1.00 35.66 30 GLY D CA 1
ATOM 6671 C C . GLY D 1 30 ? 17.808 -2.153 -26.549 1.00 34.72 30 GLY D C 1
ATOM 6672 O O . GLY D 1 30 ? 17.393 -2.604 -27.559 1.00 35.23 30 GLY D O 1
ATOM 6673 N N . GLY D 1 31 ? 17.071 -2.139 -25.455 1.00 35.92 31 GLY D N 1
ATOM 6674 C CA . GLY D 1 31 ? 15.740 -2.721 -25.392 1.00 36.44 31 GLY D CA 1
ATOM 6675 C C . GLY D 1 31 ? 14.701 -1.775 -25.971 1.00 36.16 31 GLY D C 1
ATOM 6676 O O . GLY D 1 31 ? 14.891 -0.527 -26.076 1.00 31.26 31 GLY D O 1
ATOM 6677 N N . VAL D 1 32 ? 13.567 -2.356 -26.303 1.00 36.47 32 VAL D N 1
ATOM 6678 C CA . VAL D 1 32 ? 12.586 -1.599 -27.065 1.00 36.82 32 VAL D CA 1
ATOM 6679 C C . VAL D 1 32 ? 12.016 -0.385 -26.342 1.00 33.67 32 VAL D C 1
ATOM 6680 O O . VAL D 1 32 ? 11.824 0.614 -26.990 1.00 35.54 32 VAL D O 1
ATOM 6684 N N . ASP D 1 33 ? 11.797 -0.483 -25.025 1.00 36.77 33 ASP D N 1
ATOM 6685 C CA . ASP D 1 33 ? 11.129 0.571 -24.199 1.00 36.46 33 ASP D CA 1
ATOM 6686 C C . ASP D 1 33 ? 11.937 1.841 -24.102 1.00 36.75 33 ASP D C 1
ATOM 6687 O O . ASP D 1 33 ? 11.431 2.917 -24.404 1.00 33.44 33 ASP D O 1
ATOM 6692 N N . SER D 1 34 ? 13.202 1.733 -23.670 1.00 37.73 34 SER D N 1
ATOM 6693 C CA . SER D 1 34 ? 14.099 2.895 -23.698 1.00 35.51 34 SER D CA 1
ATOM 6694 C C . SER D 1 34 ? 14.249 3.395 -25.154 1.00 37.44 34 SER D C 1
ATOM 6695 O O . SER D 1 34 ? 14.378 4.618 -25.395 1.00 35.07 34 SER D O 1
ATOM 6698 N N . SER D 1 35 ? 14.241 2.478 -26.127 1.00 35.45 35 SER D N 1
ATOM 6699 C CA . SER D 1 35 ? 14.449 2.929 -27.528 1.00 37.82 35 SER D CA 1
ATOM 6700 C C . SER D 1 35 ? 13.289 3.855 -27.947 1.00 33.63 35 SER D C 1
ATOM 6701 O O . SER D 1 35 ? 13.521 4.912 -28.473 1.00 29.67 35 SER D O 1
ATOM 6704 N N . VAL D 1 36 ? 12.060 3.447 -27.651 1.00 34.01 36 VAL D N 1
ATOM 6705 C CA . VAL D 1 36 ? 10.862 4.197 -28.027 1.00 35.37 36 VAL D CA 1
ATOM 6706 C C . VAL D 1 36 ? 10.792 5.482 -27.243 1.00 35.70 36 VAL D C 1
ATOM 6707 O O . VAL D 1 36 ? 10.468 6.518 -27.792 1.00 42.72 36 VAL D O 1
ATOM 6711 N N . ALA D 1 37 ? 11.067 5.419 -25.943 1.00 37.29 37 ALA D N 1
ATOM 6712 C CA . ALA D 1 37 ? 10.975 6.625 -25.113 1.00 36.22 37 ALA D CA 1
ATOM 6713 C C . ALA D 1 37 ? 11.954 7.686 -25.574 1.00 36.57 37 ALA D C 1
ATOM 6714 O O . ALA D 1 37 ? 11.603 8.877 -25.582 1.00 35.55 37 ALA D O 1
ATOM 6716 N N . ALA D 1 38 ? 13.165 7.270 -25.985 1.00 34.75 38 ALA D N 1
ATOM 6717 C CA . ALA D 1 38 ? 14.138 8.189 -26.543 1.00 38.90 38 ALA D CA 1
ATOM 6718 C C . ALA D 1 38 ? 13.744 8.836 -27.887 1.00 43.35 38 ALA D C 1
ATOM 6719 O O . ALA D 1 38 ? 13.984 10.049 -28.110 1.00 39.04 38 ALA D O 1
ATOM 6721 N N . VAL D 1 39 ? 13.233 8.017 -28.806 1.00 44.17 39 VAL D N 1
ATOM 6722 C CA . VAL D 1 39 ? 12.830 8.526 -30.141 1.00 41.92 39 VAL D CA 1
ATOM 6723 C C . VAL D 1 39 ? 11.612 9.481 -29.954 1.00 40.63 39 VAL D C 1
ATOM 6724 O O . VAL D 1 39 ? 11.618 10.604 -30.412 1.00 42.90 39 VAL D O 1
ATOM 6728 N N . LEU D 1 40 ? 10.645 9.048 -29.163 1.00 43.01 40 LEU D N 1
ATOM 6729 C CA . LEU D 1 40 ? 9.466 9.855 -28.857 1.00 44.87 40 LEU D CA 1
ATOM 6730 C C . LEU D 1 40 ? 9.759 11.205 -28.208 1.00 48.41 40 LEU D C 1
ATOM 6731 O O . LEU D 1 40 ? 9.200 12.215 -28.589 1.00 49.49 40 LEU D O 1
ATOM 6736 N N . THR D 1 41 ? 10.622 11.197 -27.201 1.00 50.60 41 THR D N 1
ATOM 6737 C CA . THR D 1 41 ? 11.087 12.424 -26.593 1.00 47.03 41 THR D CA 1
ATOM 6738 C C . THR D 1 41 ? 11.869 13.306 -27.554 1.00 48.00 41 THR D C 1
ATOM 6739 O O . THR D 1 41 ? 11.718 14.534 -27.528 1.00 54.28 41 THR D O 1
ATOM 6743 N N . HIS D 1 42 ? 12.762 12.712 -28.338 1.00 46.56 42 HIS D N 1
ATOM 6744 C CA . HIS D 1 42 ? 13.511 13.482 -29.347 1.00 49.04 42 HIS D CA 1
ATOM 6745 C C . HIS D 1 42 ? 12.542 14.138 -30.337 1.00 50.66 42 HIS D C 1
ATOM 6746 O O . HIS D 1 42 ? 12.804 15.248 -30.779 1.00 47.10 42 HIS D O 1
ATOM 6753 N N . LYS D 1 43 ? 11.463 13.427 -30.701 1.00 51.13 43 LYS D N 1
ATOM 6754 C CA . LYS D 1 43 ? 10.402 14.034 -31.498 1.00 56.80 43 LYS D CA 1
ATOM 6755 C C . LYS D 1 43 ? 9.989 15.355 -30.859 1.00 58.22 43 LYS D C 1
ATOM 6756 O O . LYS D 1 43 ? 10.152 16.399 -31.458 1.00 55.08 43 LYS D O 1
ATOM 6760 N N . ALA D 1 44 ? 9.577 15.286 -29.603 1.00 58.72 44 ALA D N 1
ATOM 6761 C CA . ALA D 1 44 ? 9.129 16.442 -28.841 1.00 57.84 44 ALA D CA 1
ATOM 6762 C C . ALA D 1 44 ? 10.111 17.576 -28.599 1.00 56.32 44 ALA D C 1
ATOM 6763 O O . ALA D 1 44 ? 9.684 18.724 -28.583 1.00 52.70 44 ALA D O 1
ATOM 6765 N N . ILE D 1 45 ? 11.382 17.283 -28.340 1.00 51.99 45 ILE D N 1
ATOM 6766 C CA . ILE D 1 45 ? 12.330 18.339 -27.920 1.00 49.58 45 ILE D CA 1
ATOM 6767 C C . ILE D 1 45 ? 13.677 18.360 -28.650 1.00 48.94 45 ILE D C 1
ATOM 6768 O O . ILE D 1 45 ? 14.592 19.030 -28.207 1.00 47.97 45 ILE D O 1
ATOM 6773 N N . GLY D 1 46 ? 13.806 17.636 -29.761 1.00 54.54 46 GLY D N 1
ATOM 6774 C CA . GLY D 1 46 ? 15.037 17.634 -30.529 1.00 54.76 46 GLY D CA 1
ATOM 6775 C C . GLY D 1 46 ? 16.318 17.359 -29.724 1.00 63.00 46 GLY D C 1
ATOM 6776 O O . GLY D 1 46 ? 16.352 16.479 -28.837 1.00 49.52 46 GLY D O 1
ATOM 6777 N N . ASP D 1 47 ? 17.377 18.122 -30.012 1.00 64.42 47 ASP D N 1
ATOM 6778 C CA . ASP D 1 47 ? 18.698 17.834 -29.442 1.00 67.96 47 ASP D CA 1
ATOM 6779 C C . ASP D 1 47 ? 18.927 18.402 -28.012 1.00 61.79 47 ASP D C 1
ATOM 6780 O O . ASP D 1 47 ? 20.053 18.407 -27.508 1.00 68.53 47 ASP D O 1
ATOM 6785 N N . LYS D 1 48 ? 17.873 18.908 -27.390 1.00 55.78 48 LYS D N 1
ATOM 6786 C CA . LYS D 1 48 ? 17.840 19.038 -25.921 1.00 59.18 48 LYS D CA 1
ATOM 6787 C C . LYS D 1 48 ? 17.923 17.655 -25.223 1.00 53.62 48 LYS D C 1
ATOM 6788 O O . LYS D 1 48 ? 18.371 17.573 -24.072 1.00 50.36 48 LYS D O 1
ATOM 6794 N N . LEU D 1 49 ? 17.432 16.603 -25.892 1.00 49.97 49 LEU D N 1
ATOM 6795 C CA . LEU D 1 49 ? 17.602 15.237 -25.415 1.00 42.00 49 LEU D CA 1
ATOM 6796 C C . LEU D 1 49 ? 19.000 14.771 -25.794 1.00 44.23 49 LEU D C 1
ATOM 6797 O O . LEU D 1 49 ? 19.393 14.897 -26.948 1.00 50.81 49 LEU D O 1
ATOM 6802 N N . THR D 1 50 ? 19.746 14.297 -24.793 1.00 45.73 50 THR D N 1
ATOM 6803 C CA . THR D 1 50 ? 20.974 13.515 -24.964 1.00 43.36 50 THR D CA 1
ATOM 6804 C C . THR D 1 50 ? 20.646 12.041 -24.635 1.00 44.33 50 THR D C 1
ATOM 6805 O O . THR D 1 50 ? 20.156 11.748 -23.558 1.00 42.15 50 THR D O 1
ATOM 6809 N N . ALA D 1 51 ? 20.860 11.133 -25.583 1.00 38.73 51 ALA D N 1
ATOM 6810 C CA . ALA D 1 51 ? 20.755 9.697 -25.357 1.00 36.28 51 ALA D CA 1
ATOM 6811 C C . ALA D 1 51 ? 22.150 9.175 -24.998 1.00 40.28 51 ALA D C 1
ATOM 6812 O O . ALA D 1 51 ? 23.116 9.478 -25.711 1.00 39.69 51 ALA D O 1
ATOM 6814 N N . VAL D 1 52 ? 22.273 8.416 -23.900 1.00 36.78 52 VAL D N 1
ATOM 6815 C CA . VAL D 1 52 ? 23.594 7.888 -23.497 1.00 38.14 52 VAL D CA 1
ATOM 6816 C C . VAL D 1 52 ? 23.583 6.367 -23.734 1.00 39.03 52 VAL D C 1
ATOM 6817 O O . VAL D 1 52 ? 22.665 5.663 -23.245 1.00 33.07 52 VAL D O 1
ATOM 6821 N N . PHE D 1 53 ? 24.566 5.886 -24.510 1.00 35.28 53 PHE D N 1
ATOM 6822 C CA . PHE D 1 53 ? 24.861 4.455 -24.590 1.00 35.11 53 PHE D CA 1
ATOM 6823 C C . PHE D 1 53 ? 26.154 4.198 -23.830 1.00 38.57 53 PHE D C 1
ATOM 6824 O O . PHE D 1 53 ? 27.197 4.724 -24.191 1.00 35.52 53 PHE D O 1
ATOM 6832 N N . VAL D 1 54 ? 26.085 3.397 -22.770 1.00 40.12 54 VAL D N 1
ATOM 6833 C CA . VAL D 1 54 ? 27.305 3.009 -22.053 1.00 42.38 54 VAL D CA 1
ATOM 6834 C C . VAL D 1 54 ? 27.753 1.669 -22.610 1.00 40.28 54 VAL D C 1
ATOM 6835 O O . VAL D 1 54 ? 27.038 0.657 -22.570 1.00 44.22 54 VAL D O 1
ATOM 6839 N N . ASP D 1 55 ? 28.940 1.664 -23.173 1.00 36.74 55 ASP D N 1
ATOM 6840 C CA . ASP D 1 55 ? 29.442 0.442 -23.713 1.00 39.72 55 ASP D CA 1
ATOM 6841 C C . ASP D 1 55 ? 30.211 -0.192 -22.569 1.00 40.42 55 ASP D C 1
ATOM 6842 O O . ASP D 1 55 ? 31.361 0.181 -22.257 1.00 44.44 55 ASP D O 1
ATOM 6847 N N . THR D 1 56 ? 29.565 -1.167 -21.957 1.00 39.24 56 THR D N 1
ATOM 6848 C CA . THR D 1 56 ? 30.106 -1.867 -20.792 1.00 34.83 56 THR D CA 1
ATOM 6849 C C . THR D 1 56 ? 30.989 -3.012 -21.170 1.00 34.19 56 THR D C 1
ATOM 6850 O O . THR D 1 56 ? 31.680 -3.550 -20.316 1.00 40.08 56 THR D O 1
ATOM 6854 N N . GLY D 1 57 ? 30.917 -3.435 -22.429 1.00 33.10 57 GLY D N 1
ATOM 6855 C CA . GLY D 1 57 ? 31.520 -4.675 -22.900 1.00 33.16 57 GLY D CA 1
ATOM 6856 C C . GLY D 1 57 ? 30.682 -5.913 -22.617 1.00 35.62 57 GLY D C 1
ATOM 6857 O O . GLY D 1 57 ? 31.088 -7.016 -22.959 1.00 38.45 57 GLY D O 1
ATOM 6858 N N . LEU D 1 58 ? 29.491 -5.735 -22.047 1.00 31.30 58 LEU D N 1
ATOM 6859 C CA . LEU D 1 58 ? 28.666 -6.826 -21.605 1.00 29.21 58 LEU D CA 1
ATOM 6860 C C . LEU D 1 58 ? 27.414 -6.950 -22.496 1.00 31.67 58 LEU D C 1
ATOM 6861 O O . LEU D 1 58 ? 26.557 -7.741 -22.220 1.00 30.05 58 LEU D O 1
ATOM 6866 N N . MET D 1 59 ? 27.316 -6.187 -23.569 1.00 37.50 59 MET D N 1
ATOM 6867 C CA . MET D 1 59 ? 26.138 -6.268 -24.455 1.00 41.37 59 MET D CA 1
ATOM 6868 C C . MET D 1 59 ? 26.370 -7.311 -25.540 1.00 32.28 59 MET D C 1
ATOM 6869 O O . MET D 1 59 ? 27.486 -7.830 -25.721 1.00 30.92 59 MET D O 1
ATOM 6874 N N . ARG D 1 60 ? 25.302 -7.654 -26.227 1.00 30.54 60 ARG D N 1
ATOM 6875 C CA . ARG D 1 60 ? 25.329 -8.547 -27.390 1.00 34.96 60 ARG D CA 1
ATOM 6876 C C . ARG D 1 60 ? 26.274 -8.016 -28.492 1.00 35.06 60 ARG D C 1
ATOM 6877 O O . ARG D 1 60 ? 26.432 -6.810 -28.659 1.00 32.86 60 ARG D O 1
ATOM 6885 N N . LYS D 1 61 ? 26.985 -8.910 -29.157 1.00 38.98 61 LYS D N 1
ATOM 6886 C CA . LYS D 1 61 ? 27.927 -8.514 -30.237 1.00 39.61 61 LYS D CA 1
ATOM 6887 C C . LYS D 1 61 ? 27.294 -7.562 -31.236 1.00 34.64 61 LYS D C 1
ATOM 6888 O O . LYS D 1 61 ? 26.221 -7.832 -31.704 1.00 38.36 61 LYS D O 1
ATOM 6894 N N . GLY D 1 62 ? 27.967 -6.467 -31.550 1.00 34.88 62 GLY D N 1
ATOM 6895 C CA . GLY D 1 62 ? 27.462 -5.526 -32.559 1.00 39.76 62 GLY D CA 1
ATOM 6896 C C . GLY D 1 62 ? 26.515 -4.463 -31.997 1.00 41.94 62 GLY D C 1
ATOM 6897 O O . GLY D 1 62 ? 26.013 -3.647 -32.754 1.00 33.61 62 GLY D O 1
ATOM 6898 N N . GLU D 1 63 ? 26.296 -4.431 -30.670 1.00 37.17 63 GLU D N 1
ATOM 6899 C CA . GLU D 1 63 ? 25.282 -3.531 -30.093 1.00 35.93 63 GLU D CA 1
ATOM 6900 C C . GLU D 1 63 ? 25.608 -2.052 -30.300 1.00 34.46 63 GLU D C 1
ATOM 6901 O O . GLU D 1 63 ? 24.738 -1.272 -30.656 1.00 30.28 63 GLU D O 1
ATOM 6907 N N . ARG D 1 64 ? 26.856 -1.666 -30.048 1.00 35.23 64 ARG D N 1
ATOM 6908 C CA . ARG D 1 64 ? 27.275 -0.244 -30.130 1.00 36.30 64 ARG D CA 1
ATOM 6909 C C . ARG D 1 64 ? 27.058 0.315 -31.572 1.00 39.58 64 ARG D C 1
ATOM 6910 O O . ARG D 1 64 ? 26.426 1.361 -31.771 1.00 39.48 64 ARG D O 1
ATOM 6918 N N . GLU D 1 65 ? 27.580 -0.432 -32.549 1.00 37.40 65 GLU D N 1
ATOM 6919 C CA . GLU D 1 65 ? 27.366 -0.201 -33.989 1.00 39.91 65 GLU D CA 1
ATOM 6920 C C . GLU D 1 65 ? 25.871 -0.047 -34.317 1.00 41.77 65 GLU D C 1
ATOM 6921 O O . GLU D 1 65 ? 25.448 0.969 -34.951 1.00 38.87 65 GLU D O 1
ATOM 6927 N N . GLU D 1 66 ? 25.048 -0.989 -33.842 1.00 34.35 66 GLU D N 1
ATOM 6928 C CA . GLU D 1 66 ? 23.606 -0.890 -34.108 1.00 36.45 66 GLU D CA 1
ATOM 6929 C C . GLU D 1 66 ? 23.000 0.392 -33.473 1.00 39.03 66 GLU D C 1
ATOM 6930 O O . GLU D 1 66 ? 22.145 1.012 -34.054 1.00 38.25 66 GLU D O 1
ATOM 6936 N N . VAL D 1 67 ? 23.444 0.782 -32.287 1.00 40.90 67 VAL D N 1
ATOM 6937 C CA . VAL D 1 67 ? 22.916 1.965 -31.646 1.00 40.41 67 VAL D CA 1
ATOM 6938 C C . VAL D 1 67 ? 23.366 3.235 -32.385 1.00 37.64 67 VAL D C 1
ATOM 6939 O O . VAL D 1 67 ? 22.582 4.151 -32.521 1.00 35.15 67 VAL D O 1
ATOM 6943 N N . GLU D 1 68 ? 24.627 3.293 -32.777 1.00 36.17 68 GLU D N 1
ATOM 6944 C CA . GLU D 1 68 ? 25.170 4.434 -33.516 1.00 47.02 68 GLU D CA 1
ATOM 6945 C C . GLU D 1 68 ? 24.457 4.596 -34.863 1.00 50.34 68 GLU D C 1
ATOM 6946 O O . GLU D 1 68 ? 24.015 5.707 -35.187 1.00 40.49 68 GLU D O 1
ATOM 6952 N N . LYS D 1 69 ? 24.302 3.491 -35.602 1.00 46.83 69 LYS D N 1
ATOM 6953 C CA . LYS D 1 69 ? 23.589 3.537 -36.902 1.00 51.08 69 LYS D CA 1
ATOM 6954 C C . LYS D 1 69 ? 22.137 3.916 -36.707 1.00 47.39 69 LYS D C 1
ATOM 6955 O O . LYS D 1 69 ? 21.673 4.796 -37.412 1.00 45.89 69 LYS D O 1
ATOM 6959 N N . THR D 1 70 ? 21.427 3.290 -35.755 1.00 39.37 70 THR D N 1
ATOM 6960 C CA . THR D 1 70 ? 19.967 3.530 -35.641 1.00 36.49 70 THR D CA 1
ATOM 6961 C C . THR D 1 70 ? 19.667 4.891 -35.082 1.00 40.95 70 THR D C 1
ATOM 6962 O O . THR D 1 70 ? 18.951 5.655 -35.719 1.00 40.57 70 THR D O 1
ATOM 6966 N N . PHE D 1 71 ? 20.206 5.207 -33.899 1.00 39.39 71 PHE D N 1
ATOM 6967 C CA . PHE D 1 71 ? 19.797 6.429 -33.193 1.00 40.65 71 PHE D CA 1
ATOM 6968 C C . PHE D 1 71 ? 20.460 7.707 -33.697 1.00 39.53 71 PHE D C 1
ATOM 6969 O O . PHE D 1 71 ? 19.811 8.744 -33.756 1.00 37.21 71 PHE D O 1
ATOM 6977 N N . ARG D 1 72 ? 21.762 7.646 -33.986 1.00 39.38 72 ARG D N 1
ATOM 6978 C CA . ARG D 1 72 ? 22.475 8.821 -34.453 1.00 45.70 72 ARG D CA 1
ATOM 6979 C C . ARG D 1 72 ? 22.264 9.111 -35.958 1.00 49.11 72 ARG D C 1
ATOM 6980 O O . ARG D 1 72 ? 21.550 10.051 -36.315 1.00 48.35 72 ARG D O 1
ATOM 6988 N N . ASP D 1 73 ? 22.866 8.285 -36.803 1.00 47.14 73 ASP D N 1
ATOM 6989 C CA . ASP D 1 73 ? 22.893 8.507 -38.258 1.00 48.18 73 ASP D CA 1
ATOM 6990 C C . ASP D 1 73 ? 21.462 8.512 -38.800 1.00 49.02 73 ASP D C 1
ATOM 6991 O O . ASP D 1 73 ? 20.963 9.534 -39.297 1.00 56.38 73 ASP D O 1
ATOM 6996 N N . LYS D 1 74 ? 20.766 7.412 -38.588 1.00 45.17 74 LYS D N 1
ATOM 6997 C CA . LYS D 1 74 ? 19.423 7.250 -39.111 1.00 40.79 74 LYS D CA 1
ATOM 6998 C C . LYS D 1 74 ? 18.352 8.120 -38.476 1.00 43.59 74 LYS D C 1
ATOM 6999 O O . LYS D 1 74 ? 17.579 8.694 -39.227 1.00 46.74 74 LYS D O 1
ATOM 7005 N N . LEU D 1 75 ? 18.227 8.190 -37.135 1.00 41.61 75 LEU D N 1
ATOM 7006 C CA . LEU D 1 75 ? 17.058 8.850 -36.545 1.00 42.93 75 LEU D CA 1
ATOM 7007 C C . LEU D 1 75 ? 17.313 10.271 -36.028 1.00 41.73 75 LEU D C 1
ATOM 7008 O O . LEU D 1 75 ? 16.387 10.935 -35.586 1.00 40.42 75 LEU D O 1
ATOM 7013 N N . GLY D 1 76 ? 18.551 10.739 -36.098 1.00 41.53 76 GLY D N 1
ATOM 7014 C CA . GLY D 1 76 ? 18.872 12.141 -35.799 1.00 40.55 76 GLY D CA 1
ATOM 7015 C C . GLY D 1 76 ? 19.087 12.493 -34.330 1.00 47.32 76 GLY D C 1
ATOM 7016 O O . GLY D 1 76 ? 19.120 13.683 -33.983 1.00 43.06 76 GLY D O 1
ATOM 7017 N N . LEU D 1 77 ? 19.245 11.498 -33.441 1.00 47.21 77 LEU D N 1
ATOM 7018 C CA . LEU D 1 77 ? 19.357 11.847 -32.000 1.00 44.78 77 LEU D CA 1
ATOM 7019 C C . LEU D 1 77 ? 20.778 12.210 -31.668 1.00 39.75 77 LEU D C 1
ATOM 7020 O O . LEU D 1 77 ? 21.710 11.886 -32.349 1.00 44.38 77 LEU D O 1
ATOM 7025 N N . ASN D 1 78 ? 20.913 12.937 -30.598 1.00 43.99 78 ASN D N 1
ATOM 7026 C CA . ASN D 1 78 ? 22.174 13.405 -30.115 1.00 46.86 78 ASN D CA 1
ATOM 7027 C C . ASN D 1 78 ? 22.578 12.292 -29.133 1.00 43.75 78 ASN D C 1
ATOM 7028 O O . ASN D 1 78 ? 21.866 12.036 -28.164 1.00 40.77 78 ASN D O 1
ATOM 7033 N N . LEU D 1 79 ? 23.710 11.646 -29.405 1.00 40.54 79 LEU D N 1
ATOM 7034 C CA . LEU D 1 79 ? 24.056 10.331 -28.847 1.00 39.48 79 LEU D CA 1
ATOM 7035 C C . LEU D 1 79 ? 25.436 10.411 -28.288 1.00 42.96 79 LEU D C 1
ATOM 7036 O O . LEU D 1 79 ? 26.348 10.728 -29.046 1.00 36.28 79 LEU D O 1
ATOM 7041 N N . ILE D 1 80 ? 25.599 10.104 -26.994 1.00 41.00 80 ILE D N 1
ATOM 7042 C CA . ILE D 1 80 ? 26.908 9.926 -26.433 1.00 39.22 80 ILE D CA 1
ATOM 7043 C C . ILE D 1 80 ? 27.177 8.422 -26.168 1.00 42.65 80 ILE D C 1
ATOM 7044 O O . ILE D 1 80 ? 26.417 7.742 -25.478 1.00 39.67 80 ILE D O 1
ATOM 7049 N N . VAL D 1 81 ? 28.287 7.938 -26.709 1.00 39.92 81 VAL D N 1
ATOM 7050 C CA . VAL D 1 81 ? 28.708 6.559 -26.515 1.00 43.10 81 VAL D CA 1
ATOM 7051 C C . VAL D 1 81 ? 29.869 6.629 -25.581 1.00 41.76 81 VAL D C 1
ATOM 7052 O O . VAL D 1 81 ? 30.840 7.270 -25.916 1.00 42.39 81 VAL D O 1
ATOM 7056 N N . VAL D 1 82 ? 29.759 6.006 -24.404 1.00 39.69 82 VAL D N 1
ATOM 7057 C CA . VAL D 1 82 ? 30.894 5.877 -23.477 1.00 34.82 82 VAL D CA 1
ATOM 7058 C C . VAL D 1 82 ? 31.595 4.534 -23.634 1.00 36.02 82 VAL D C 1
ATOM 7059 O O . VAL D 1 82 ? 30.972 3.444 -23.553 1.00 33.54 82 VAL D O 1
ATOM 7063 N N . ASP D 1 83 ? 32.906 4.616 -23.849 1.00 38.03 83 ASP D N 1
ATOM 7064 C CA . ASP D 1 83 ? 33.784 3.453 -23.805 1.00 38.77 83 ASP D CA 1
ATOM 7065 C C . ASP D 1 83 ? 34.156 3.172 -22.337 1.00 38.15 83 ASP D C 1
ATOM 7066 O O . ASP D 1 83 ? 35.018 3.802 -21.800 1.00 42.25 83 ASP D O 1
ATOM 7071 N N . ALA D 1 84 ? 33.459 2.221 -21.708 1.00 33.05 84 ALA D N 1
ATOM 7072 C CA . ALA D 1 84 ? 33.722 1.807 -20.347 1.00 30.77 84 ALA D CA 1
ATOM 7073 C C . ALA D 1 84 ? 34.061 0.324 -20.263 1.00 32.08 84 ALA D C 1
ATOM 7074 O O . ALA D 1 84 ? 34.010 -0.232 -19.206 1.00 32.63 84 ALA D O 1
ATOM 7076 N N . LYS D 1 85 ? 34.496 -0.289 -21.355 1.00 33.16 85 LYS D N 1
ATOM 7077 C CA . LYS D 1 85 ? 34.660 -1.739 -21.384 1.00 35.88 85 LYS D CA 1
ATOM 7078 C C . LYS D 1 85 ? 35.656 -2.171 -20.325 1.00 37.42 85 LYS D C 1
ATOM 7079 O O . LYS D 1 85 ? 35.353 -3.078 -19.537 1.00 34.46 85 LYS D O 1
ATOM 7083 N N . ASP D 1 86 ? 36.844 -1.536 -20.308 1.00 35.22 86 ASP D N 1
ATOM 7084 C CA . ASP D 1 86 ? 37.908 -1.953 -19.361 1.00 36.17 86 ASP D CA 1
ATOM 7085 C C . ASP D 1 86 ? 37.527 -1.545 -17.932 1.00 32.35 86 ASP D C 1
ATOM 7086 O O . ASP D 1 86 ? 37.715 -2.273 -16.989 1.00 33.92 86 ASP D O 1
ATOM 7091 N N . ARG D 1 87 ? 36.884 -0.404 -17.789 1.00 27.67 87 ARG D N 1
ATOM 7092 C CA . ARG D 1 87 ? 36.438 0.042 -16.516 1.00 29.74 87 ARG D CA 1
ATOM 7093 C C . ARG D 1 87 ? 35.466 -0.991 -15.860 1.00 30.06 87 ARG D C 1
ATOM 7094 O O . ARG D 1 87 ? 35.600 -1.275 -14.689 1.00 34.45 87 ARG D O 1
ATOM 7102 N N . PHE D 1 88 ? 34.549 -1.584 -16.636 1.00 27.90 88 PHE D N 1
ATOM 7103 C CA . PHE D 1 88 ? 33.632 -2.653 -16.128 1.00 29.43 88 PHE D CA 1
ATOM 7104 C C . PHE D 1 88 ? 34.406 -3.952 -15.921 1.00 28.46 88 PHE D C 1
ATOM 7105 O O . PHE D 1 88 ? 34.290 -4.568 -14.871 1.00 28.64 88 PHE D O 1
ATOM 7113 N N . LEU D 1 89 ? 35.281 -4.305 -16.848 1.00 25.51 89 LEU D N 1
ATOM 7114 C CA . LEU D 1 89 ? 36.054 -5.524 -16.691 1.00 29.99 89 LEU D CA 1
ATOM 7115 C C . LEU D 1 89 ? 36.904 -5.495 -15.412 1.00 30.62 89 LEU D C 1
ATOM 7116 O O . LEU D 1 89 ? 36.964 -6.484 -14.653 1.00 28.77 89 LEU D O 1
ATOM 7121 N N . ASN D 1 90 ? 37.581 -4.372 -15.212 1.00 31.15 90 ASN D N 1
ATOM 7122 C CA . ASN D 1 90 ? 38.423 -4.106 -14.055 1.00 29.65 90 ASN D CA 1
ATOM 7123 C C . ASN D 1 90 ? 37.594 -4.161 -12.769 1.00 29.26 90 ASN D C 1
ATOM 7124 O O . ASN D 1 90 ? 37.994 -4.813 -11.817 1.00 29.92 90 ASN D O 1
ATOM 7129 N N . ALA D 1 91 ? 36.435 -3.505 -12.737 1.00 28.89 91 ALA D N 1
ATOM 7130 C CA . ALA D 1 91 ? 35.574 -3.532 -11.554 1.00 31.51 91 ALA D CA 1
ATOM 7131 C C . ALA D 1 91 ? 35.097 -4.967 -11.208 1.00 29.92 91 ALA D C 1
ATOM 7132 O O . ALA D 1 91 ? 34.814 -5.266 -10.070 1.00 29.09 91 ALA D O 1
ATOM 7134 N N . LEU D 1 92 ? 34.995 -5.831 -12.210 1.00 30.77 92 LEU D N 1
ATOM 7135 C CA . LEU D 1 92 ? 34.590 -7.217 -12.013 1.00 31.97 92 LEU D CA 1
ATOM 7136 C C . LEU D 1 92 ? 35.719 -8.190 -11.671 1.00 31.18 92 LEU D C 1
ATOM 7137 O O . LEU D 1 92 ? 35.473 -9.340 -11.451 1.00 32.75 92 LEU D O 1
ATOM 7142 N N . LYS D 1 93 ? 36.952 -7.737 -11.639 1.00 33.66 93 LYS D N 1
ATOM 7143 C CA . LYS D 1 93 ? 38.060 -8.639 -11.497 1.00 34.89 93 LYS D CA 1
ATOM 7144 C C . LYS D 1 93 ? 38.024 -9.343 -10.160 1.00 34.27 93 LYS D C 1
ATOM 7145 O O . LYS D 1 93 ? 37.796 -8.713 -9.148 1.00 34.09 93 LYS D O 1
ATOM 7151 N N . GLY D 1 94 ? 38.259 -10.654 -10.194 1.00 33.45 94 GLY D N 1
ATOM 7152 C CA . GLY D 1 94 ? 38.206 -11.491 -9.028 1.00 33.68 94 GLY D CA 1
ATOM 7153 C C . GLY D 1 94 ? 36.836 -11.714 -8.390 1.00 35.20 94 GLY D C 1
ATOM 7154 O O . GLY D 1 94 ? 36.755 -12.318 -7.322 1.00 33.88 94 GLY D O 1
ATOM 7155 N N . VAL D 1 95 ? 35.750 -11.244 -8.994 1.00 35.53 95 VAL D N 1
ATOM 7156 C CA . VAL D 1 95 ? 34.448 -11.365 -8.350 1.00 32.08 95 VAL D CA 1
ATOM 7157 C C . VAL D 1 95 ? 33.793 -12.576 -8.936 1.00 31.69 95 VAL D C 1
ATOM 7158 O O . VAL D 1 95 ? 33.566 -12.619 -10.141 1.00 37.05 95 VAL D O 1
ATOM 7162 N N . THR D 1 96 ? 33.483 -13.550 -8.086 1.00 33.08 96 THR D N 1
ATOM 7163 C CA . THR D 1 96 ? 32.743 -14.769 -8.486 1.00 35.00 96 THR D CA 1
ATOM 7164 C C . THR D 1 96 ? 31.297 -14.827 -8.045 1.00 33.84 96 THR D C 1
ATOM 7165 O O . THR D 1 96 ? 30.496 -15.483 -8.666 1.00 37.62 96 THR D O 1
ATOM 7169 N N . ASP D 1 97 ? 30.970 -14.133 -6.980 1.00 32.47 97 ASP D N 1
ATOM 7170 C CA . ASP D 1 97 ? 29.648 -14.141 -6.414 1.00 35.14 97 ASP D CA 1
ATOM 7171 C C . ASP D 1 97 ? 28.671 -13.392 -7.372 1.00 32.27 97 ASP D C 1
ATOM 7172 O O . ASP D 1 97 ? 28.834 -12.206 -7.643 1.00 33.72 97 ASP D O 1
ATOM 7177 N N . PRO D 1 98 ? 27.605 -14.056 -7.813 1.00 38.55 98 PRO D N 1
ATOM 7178 C CA . PRO D 1 98 ? 26.663 -13.409 -8.737 1.00 33.64 98 PRO D CA 1
ATOM 7179 C C . PRO D 1 98 ? 25.934 -12.176 -8.268 1.00 35.43 98 PRO D C 1
ATOM 7180 O O . PRO D 1 98 ? 25.653 -11.284 -9.089 1.00 31.24 98 PRO D O 1
ATOM 7184 N N . GLU D 1 99 ? 25.583 -12.131 -6.986 1.00 33.72 99 GLU D N 1
ATOM 7185 C CA . GLU D 1 99 ? 24.915 -10.979 -6.445 1.00 33.08 99 GLU D CA 1
ATOM 7186 C C . GLU D 1 99 ? 25.848 -9.768 -6.346 1.00 28.65 99 GLU D C 1
ATOM 7187 O O . GLU D 1 99 ? 25.411 -8.623 -6.503 1.00 26.48 99 GLU D O 1
ATOM 7193 N N . GLU D 1 100 ? 27.130 -10.029 -6.110 1.00 27.46 100 GLU D N 1
ATOM 7194 C CA . GLU D 1 100 ? 28.119 -8.982 -6.116 1.00 29.88 100 GLU D CA 1
ATOM 7195 C C . GLU D 1 100 ? 28.310 -8.484 -7.561 1.00 27.34 100 GLU D C 1
ATOM 7196 O O . GLU D 1 100 ? 28.341 -7.258 -7.816 1.00 25.58 100 GLU D O 1
ATOM 7202 N N . LYS D 1 101 ? 28.387 -9.412 -8.524 1.00 28.44 101 LYS D N 1
ATOM 7203 C CA . LYS D 1 101 ? 28.474 -9.006 -9.944 1.00 26.98 101 LYS D CA 1
ATOM 7204 C C . LYS D 1 101 ? 27.328 -8.053 -10.268 1.00 29.42 101 LYS D C 1
ATOM 7205 O O . LYS D 1 101 ? 27.566 -6.934 -10.787 1.00 27.13 101 LYS D O 1
ATOM 7211 N N . ARG D 1 102 ? 26.112 -8.440 -9.879 1.00 26.47 102 ARG D N 1
ATOM 7212 C CA . ARG D 1 102 ? 24.976 -7.611 -10.186 1.00 27.82 102 ARG D CA 1
ATOM 7213 C C . ARG D 1 102 ? 25.015 -6.211 -9.544 1.00 27.87 102 ARG D C 1
ATOM 7214 O O . ARG D 1 102 ? 24.681 -5.228 -10.179 1.00 27.75 102 ARG D O 1
ATOM 7222 N N . LYS D 1 103 ? 25.464 -6.123 -8.302 1.00 30.67 103 LYS D N 1
ATOM 7223 C CA . LYS D 1 103 ? 25.437 -4.859 -7.576 1.00 32.67 103 LYS D CA 1
ATOM 7224 C C . LYS D 1 103 ? 26.559 -3.982 -8.119 1.00 29.21 103 LYS D C 1
ATOM 7225 O O . LYS D 1 103 ? 26.390 -2.772 -8.323 1.00 27.61 103 LYS D O 1
ATOM 7229 N N . ILE D 1 104 ? 27.722 -4.589 -8.303 1.00 29.46 104 ILE D N 1
ATOM 7230 C CA . ILE D 1 104 ? 28.844 -3.874 -8.932 1.00 33.06 104 ILE D CA 1
ATOM 7231 C C . ILE D 1 104 ? 28.494 -3.261 -10.311 1.00 33.07 104 ILE D C 1
ATOM 7232 O O . ILE D 1 104 ? 28.739 -2.067 -10.545 1.00 28.18 104 ILE D O 1
ATOM 7237 N N . ILE D 1 105 ? 27.856 -4.047 -11.187 1.00 28.96 105 ILE D N 1
ATOM 7238 C CA . ILE D 1 105 ? 27.519 -3.533 -12.547 1.00 27.79 105 ILE D CA 1
ATOM 7239 C C . ILE D 1 105 ? 26.450 -2.430 -12.470 1.00 26.04 105 ILE D C 1
ATOM 7240 O O . ILE D 1 105 ? 26.586 -1.405 -13.097 1.00 30.13 105 ILE D O 1
ATOM 7245 N N . GLY D 1 106 ? 25.429 -2.617 -11.657 1.00 27.08 106 GLY D N 1
ATOM 7246 C CA . GLY D 1 106 ? 24.357 -1.637 -11.474 1.00 28.37 106 GLY D CA 1
ATOM 7247 C C . GLY D 1 106 ? 24.840 -0.294 -10.914 1.00 29.99 106 GLY D C 1
ATOM 7248 O O . GLY D 1 106 ? 24.423 0.756 -11.343 1.00 33.19 106 GLY D O 1
ATOM 7249 N N . LYS D 1 107 ? 25.730 -0.336 -9.936 1.00 32.96 107 LYS D N 1
ATOM 7250 C CA . LYS D 1 107 ? 26.286 0.889 -9.376 1.00 35.48 107 LYS D CA 1
ATOM 7251 C C . LYS D 1 107 ? 27.237 1.565 -10.375 1.00 32.75 107 LYS D C 1
ATOM 7252 O O . LYS D 1 107 ? 27.172 2.784 -10.561 1.00 32.47 107 LYS D O 1
ATOM 7257 N N . LEU D 1 108 ? 28.150 0.804 -10.962 1.00 30.94 108 LEU D N 1
ATOM 7258 C CA . LEU D 1 108 ? 29.116 1.399 -11.930 1.00 32.86 108 LEU D CA 1
ATOM 7259 C C . LEU D 1 108 ? 28.386 2.024 -13.084 1.00 35.17 108 LEU D C 1
ATOM 7260 O O . LEU D 1 108 ? 28.761 3.083 -13.529 1.00 35.87 108 LEU D O 1
ATOM 7265 N N . PHE D 1 109 ? 27.290 1.396 -13.535 1.00 33.09 109 PHE D N 1
ATOM 7266 C CA . PHE D 1 109 ? 26.522 1.979 -14.591 1.00 30.33 109 PHE D CA 1
ATOM 7267 C C . PHE D 1 109 ? 26.009 3.395 -14.202 1.00 35.49 109 PHE D C 1
ATOM 7268 O O . PHE D 1 109 ? 26.019 4.310 -15.019 1.00 31.71 109 PHE D O 1
ATOM 7276 N N . ILE D 1 110 ? 25.481 3.523 -12.998 1.00 34.21 110 ILE D N 1
ATOM 7277 C CA . ILE D 1 110 ? 24.916 4.758 -12.530 1.00 36.55 110 ILE D CA 1
ATOM 7278 C C . ILE D 1 110 ? 25.996 5.831 -12.376 1.00 37.99 110 ILE D C 1
ATOM 7279 O O . ILE D 1 110 ? 25.800 6.958 -12.789 1.00 39.91 110 ILE D O 1
ATOM 7284 N N . ASP D 1 111 ? 27.132 5.451 -11.814 1.00 35.28 111 ASP D N 1
ATOM 7285 C CA . ASP D 1 111 ? 28.297 6.320 -11.826 1.00 35.62 111 ASP D CA 1
ATOM 7286 C C . ASP D 1 111 ? 28.668 6.844 -13.205 1.00 36.67 111 ASP D C 1
ATOM 7287 O O . ASP D 1 111 ? 28.842 8.054 -13.382 1.00 35.25 111 ASP D O 1
ATOM 7292 N N . VAL D 1 112 ? 28.730 5.961 -14.195 1.00 35.23 112 VAL D N 1
ATOM 7293 C CA . VAL D 1 112 ? 29.092 6.413 -15.539 1.00 34.98 112 VAL D CA 1
ATOM 7294 C C . VAL D 1 112 ? 28.042 7.405 -16.021 1.00 33.04 112 VAL D C 1
ATOM 7295 O O . VAL D 1 112 ? 28.387 8.463 -16.561 1.00 34.19 112 VAL D O 1
ATOM 7299 N N . PHE D 1 113 ? 26.773 7.089 -15.768 1.00 30.22 113 PHE D N 1
ATOM 7300 C CA . PHE D 1 113 ? 25.666 7.875 -16.299 1.00 31.41 113 PHE D CA 1
ATOM 7301 C C . PHE D 1 113 ? 25.612 9.243 -15.626 1.00 32.55 113 PHE D C 1
ATOM 7302 O O . PHE D 1 113 ? 25.239 10.220 -16.242 1.00 35.43 113 PHE D O 1
ATOM 7310 N N . GLU D 1 114 ? 25.977 9.249 -14.342 1.00 40.55 114 GLU D N 1
ATOM 7311 C CA . GLU D 1 114 ? 26.010 10.409 -13.517 1.00 41.10 114 GLU D CA 1
ATOM 7312 C C . GLU D 1 114 ? 27.098 11.384 -13.991 1.00 41.30 114 GLU D C 1
ATOM 7313 O O . GLU D 1 114 ? 26.839 12.586 -14.056 1.00 34.33 114 GLU D O 1
ATOM 7319 N N . GLU D 1 115 ? 28.280 10.860 -14.329 1.00 41.35 115 GLU D N 1
ATOM 7320 C CA . GLU D 1 115 ? 29.352 11.623 -14.973 1.00 42.46 115 GLU D CA 1
ATOM 7321 C C . GLU D 1 115 ? 28.836 12.380 -16.227 1.00 45.11 115 GLU D C 1
ATOM 7322 O O . GLU D 1 115 ? 28.985 13.592 -16.336 1.00 42.59 115 GLU D O 1
ATOM 7328 N N . ILE D 1 116 ? 28.160 11.674 -17.125 1.00 45.41 116 ILE D N 1
ATOM 7329 C CA . ILE D 1 116 ? 27.585 12.296 -18.317 1.00 43.47 116 ILE D CA 1
ATOM 7330 C C . ILE D 1 116 ? 26.493 13.319 -17.962 1.00 46.01 116 ILE D C 1
ATOM 7331 O O . ILE D 1 116 ? 26.533 14.445 -18.473 1.00 41.43 116 ILE D O 1
ATOM 7336 N N . ALA D 1 117 ? 25.553 12.967 -17.087 1.00 45.88 117 ALA D N 1
ATOM 7337 C CA . ALA D 1 117 ? 24.506 13.912 -16.721 1.00 44.05 117 ALA D CA 1
ATOM 7338 C C . ALA D 1 117 ? 25.091 15.179 -16.057 1.00 54.03 117 ALA D C 1
ATOM 7339 O O . ALA D 1 117 ? 24.574 16.277 -16.248 1.00 47.01 117 ALA D O 1
ATOM 7341 N N . GLU D 1 118 ? 26.175 15.028 -15.299 1.00 55.31 118 GLU D N 1
ATOM 7342 C CA . GLU D 1 118 ? 26.872 16.183 -14.710 1.00 57.45 118 GLU D CA 1
ATOM 7343 C C . GLU D 1 118 ? 27.560 17.002 -15.831 1.00 57.60 118 GLU D C 1
ATOM 7344 O O . GLU D 1 118 ? 27.361 18.207 -15.917 1.00 59.17 118 GLU D O 1
ATOM 7350 N N . ASP D 1 119 ? 28.317 16.341 -16.713 1.00 55.32 119 ASP D N 1
ATOM 7351 C CA . ASP D 1 119 ? 28.916 16.990 -17.898 1.00 54.11 119 ASP D CA 1
ATOM 7352 C C . ASP D 1 119 ? 27.953 17.866 -18.689 1.00 57.55 119 ASP D C 1
ATOM 7353 O O . ASP D 1 119 ? 28.310 18.972 -19.055 1.00 56.42 119 ASP D O 1
ATOM 7358 N N . ILE D 1 120 ? 26.757 17.353 -18.983 1.00 56.61 120 ILE D N 1
ATOM 7359 C CA . ILE D 1 120 ? 25.762 18.094 -19.799 1.00 51.67 120 ILE D CA 1
ATOM 7360 C C . ILE D 1 120 ? 24.766 18.925 -19.012 1.00 50.19 120 ILE D C 1
ATOM 7361 O O . ILE D 1 120 ? 23.835 19.490 -19.595 1.00 53.77 120 ILE D O 1
ATOM 7366 N N . LYS D 1 121 ? 24.921 18.976 -17.701 1.00 45.92 121 LYS D N 1
ATOM 7367 C CA . LYS D 1 121 ? 23.992 19.721 -16.862 1.00 54.89 121 LYS D CA 1
ATOM 7368 C C . LYS D 1 121 ? 22.540 19.397 -17.205 1.00 54.15 121 LYS D C 1
ATOM 7369 O O . LYS D 1 121 ? 21.754 20.294 -17.490 1.00 60.33 121 LYS D O 1
ATOM 7371 N N . ALA D 1 122 ? 22.188 18.103 -17.191 1.00 54.49 122 ALA D N 1
ATOM 7372 C CA . ALA D 1 122 ? 20.793 17.688 -17.383 1.00 48.46 122 ALA D CA 1
ATOM 7373 C C . ALA D 1 122 ? 19.936 18.029 -16.170 1.00 44.02 122 ALA D C 1
ATOM 7374 O O . ALA D 1 122 ? 20.434 17.988 -15.032 1.00 45.58 122 ALA D O 1
ATOM 7376 N N . GLU D 1 123 ? 18.643 18.253 -16.437 1.00 44.47 123 GLU D N 1
ATOM 7377 C CA . GLU D 1 123 ? 17.579 18.492 -15.452 1.00 41.50 123 GLU D CA 1
ATOM 7378 C C . GLU D 1 123 ? 16.368 17.532 -15.532 1.00 46.98 123 GLU D C 1
ATOM 7379 O O . GLU D 1 123 ? 15.579 17.426 -14.574 1.00 47.33 123 GLU D O 1
ATOM 7385 N N . VAL D 1 124 ? 16.172 16.868 -16.670 1.00 44.13 124 VAL D N 1
ATOM 7386 C CA . VAL D 1 124 ? 15.116 15.852 -16.769 1.00 47.73 124 VAL D CA 1
ATOM 7387 C C . VAL D 1 124 ? 15.710 14.471 -17.127 1.00 44.42 124 VAL D C 1
ATOM 7388 O O . VAL D 1 124 ? 16.619 14.389 -17.922 1.00 47.81 124 VAL D O 1
ATOM 7392 N N . LEU D 1 125 ? 15.177 13.420 -16.516 1.00 45.01 125 LEU D N 1
ATOM 7393 C CA . LEU D 1 125 ? 15.524 12.030 -16.798 1.00 44.49 125 LEU D CA 1
ATOM 7394 C C . LEU D 1 125 ? 14.328 11.416 -17.465 1.00 45.90 125 LEU D C 1
ATOM 7395 O O . LEU D 1 125 ? 13.238 11.379 -16.888 1.00 45.71 125 LEU D O 1
ATOM 7400 N N . VAL D 1 126 ? 14.522 10.918 -18.681 1.00 42.88 126 VAL D N 1
ATOM 7401 C CA . VAL D 1 126 ? 13.450 10.186 -19.326 1.00 38.95 126 VAL D CA 1
ATOM 7402 C C . VAL D 1 126 ? 13.703 8.718 -19.055 1.00 37.49 126 VAL D C 1
ATOM 7403 O O . VAL D 1 126 ? 14.843 8.264 -19.210 1.00 37.83 126 VAL D O 1
ATOM 7407 N N . GLN D 1 127 ? 12.669 7.974 -18.674 1.00 36.88 127 GLN D N 1
ATOM 7408 C CA . GLN D 1 127 ? 12.748 6.485 -18.596 1.00 38.93 127 GLN D CA 1
ATOM 7409 C C . GLN D 1 127 ? 11.643 5.850 -19.407 1.00 38.88 127 GLN D C 1
ATOM 7410 O O . GLN D 1 127 ? 10.606 6.466 -19.570 1.00 41.53 127 GLN D O 1
ATOM 7416 N N . GLY D 1 128 ? 11.836 4.596 -19.838 1.00 37.15 128 GLY D N 1
ATOM 7417 C CA . GLY D 1 128 ? 10.861 3.857 -20.653 1.00 36.99 128 GLY D CA 1
ATOM 7418 C C . GLY D 1 128 ? 9.931 2.923 -19.901 1.00 45.48 128 GLY D C 1
ATOM 7419 O O . GLY D 1 128 ? 9.423 1.915 -20.438 1.00 40.71 128 GLY D O 1
ATOM 7420 N N . THR D 1 129 ? 9.684 3.250 -18.639 1.00 44.82 129 THR D N 1
ATOM 7421 C CA . THR D 1 129 ? 8.810 2.461 -17.838 1.00 43.62 129 THR D CA 1
ATOM 7422 C C . THR D 1 129 ? 7.449 2.345 -18.542 1.00 39.52 129 THR D C 1
ATOM 7423 O O . THR D 1 129 ? 6.912 3.334 -18.991 1.00 37.98 129 THR D O 1
ATOM 7427 N N . ILE D 1 130 ? 6.945 1.119 -18.610 1.00 41.66 130 ILE D N 1
ATOM 7428 C CA . ILE D 1 130 ? 5.668 0.739 -19.210 1.00 45.28 130 ILE D CA 1
ATOM 7429 C C . ILE D 1 130 ? 4.612 0.277 -18.142 1.00 54.41 130 ILE D C 1
ATOM 7430 O O . ILE D 1 130 ? 4.929 0.178 -16.952 1.00 49.05 130 ILE D O 1
ATOM 7435 N N . ALA D 1 131 ? 3.365 -0.003 -18.557 1.00 58.77 131 ALA D N 1
ATOM 7436 C CA . ALA D 1 131 ? 2.264 -0.313 -17.613 1.00 60.66 131 ALA D CA 1
ATOM 7437 C C . ALA D 1 131 ? 2.574 -1.426 -16.601 1.00 64.88 131 ALA D C 1
ATOM 7438 O O . ALA D 1 131 ? 2.441 -1.212 -15.382 1.00 61.75 131 ALA D O 1
ATOM 7440 N N . PRO D 1 132 ? 3.012 -2.610 -17.087 1.00 70.32 132 PRO D N 1
ATOM 7441 C CA . PRO D 1 132 ? 3.408 -3.709 -16.156 1.00 71.20 132 PRO D CA 1
ATOM 7442 C C . PRO D 1 132 ? 4.658 -3.502 -15.240 1.00 76.50 132 PRO D C 1
ATOM 7443 O O . PRO D 1 132 ? 4.938 -4.375 -14.408 1.00 77.33 132 PRO D O 1
ATOM 7447 N N . ASP D 1 133 ? 5.407 -2.403 -15.411 1.00 81.81 133 ASP D N 1
ATOM 7448 C CA . ASP D 1 133 ? 6.472 -1.984 -14.454 1.00 80.30 133 ASP D CA 1
ATOM 7449 C C . ASP D 1 133 ? 5.937 -0.988 -13.390 1.00 83.15 133 ASP D C 1
ATOM 7450 O O . ASP D 1 133 ? 6.491 -0.915 -12.292 1.00 75.95 133 ASP D O 1
ATOM 7455 N N . TRP D 1 134 ? 4.901 -0.208 -13.744 1.00 86.47 134 TRP D N 1
ATOM 7456 C CA . TRP D 1 134 ? 4.293 0.828 -12.881 1.00 83.06 134 TRP D CA 1
ATOM 7457 C C . TRP D 1 134 ? 3.268 1.637 -13.676 1.00 81.83 134 TRP D C 1
ATOM 7458 O O . TRP D 1 134 ? 2.888 2.737 -13.277 1.00 80.99 134 TRP D O 1
ATOM 7460 N N . HIS D 1 145 ? 7.517 14.176 -9.616 1.00 79.54 145 HIS D N 1
ATOM 7461 C CA . HIS D 1 145 ? 8.271 12.962 -9.320 1.00 77.01 145 HIS D CA 1
ATOM 7462 C C . HIS D 1 145 ? 9.744 13.131 -9.747 1.00 74.39 145 HIS D C 1
ATOM 7463 O O . HIS D 1 145 ? 10.064 13.121 -10.944 1.00 61.57 145 HIS D O 1
ATOM 7470 N N . ASN D 1 146 ? 10.615 13.284 -8.744 1.00 67.09 146 ASN D N 1
ATOM 7471 C CA . ASN D 1 146 ? 12.064 13.501 -8.916 1.00 62.03 146 ASN D CA 1
ATOM 7472 C C . ASN D 1 146 ? 12.917 12.317 -8.485 1.00 57.14 146 ASN D C 1
ATOM 7473 O O . ASN D 1 146 ? 12.432 11.362 -7.905 1.00 56.81 146 ASN D O 1
ATOM 7478 N N . VAL D 1 147 ? 14.196 12.383 -8.810 1.00 57.26 147 VAL D N 1
ATOM 7479 C CA . VAL D 1 147 ? 15.134 11.347 -8.421 1.00 59.41 147 VAL D CA 1
ATOM 7480 C C . VAL D 1 147 ? 16.544 11.979 -8.277 1.00 61.77 147 VAL D C 1
ATOM 7481 O O . VAL D 1 147 ? 16.908 12.899 -9.030 1.00 55.36 147 VAL D O 1
ATOM 7485 N N . ALA D 1 148 ? 17.298 11.506 -7.273 1.00 54.76 148 ALA D N 1
ATOM 7486 C CA . ALA D 1 148 ? 18.610 12.073 -6.929 1.00 53.38 148 ALA D CA 1
ATOM 7487 C C . ALA D 1 148 ? 19.717 11.051 -7.199 1.00 48.74 148 ALA D C 1
ATOM 7488 O O . ALA D 1 148 ? 19.618 9.886 -6.785 1.00 46.67 148 ALA D O 1
ATOM 7490 N N . LEU D 1 149 ? 20.768 11.487 -7.881 1.00 49.53 149 LEU D N 1
ATOM 7491 C CA . LEU D 1 149 ? 21.861 10.597 -8.222 1.00 48.68 149 LEU D CA 1
ATOM 7492 C C . LEU D 1 149 ? 22.805 10.552 -7.037 1.00 46.93 149 LEU D C 1
ATOM 7493 O O . LEU D 1 149 ? 22.777 11.458 -6.248 1.00 43.88 149 LEU D O 1
ATOM 7498 N N . PRO D 1 150 ? 23.641 9.495 -6.904 1.00 50.90 150 PRO D N 1
ATOM 7499 C CA . PRO D 1 150 ? 24.561 9.390 -5.758 1.00 53.46 150 PRO D CA 1
ATOM 7500 C C . PRO D 1 150 ? 25.242 10.666 -5.279 1.00 52.83 150 PRO D C 1
ATOM 7501 O O . PRO D 1 150 ? 25.291 10.896 -4.077 1.00 52.49 150 PRO D O 1
ATOM 7505 N N . HIS D 1 151 ? 25.716 11.514 -6.186 1.00 55.84 151 HIS D N 1
ATOM 7506 C CA . HIS D 1 151 ? 26.560 12.653 -5.792 1.00 50.98 151 HIS D CA 1
ATOM 7507 C C . HIS D 1 151 ? 25.790 13.965 -5.798 1.00 52.58 151 HIS D C 1
ATOM 7508 O O . HIS D 1 151 ? 26.375 15.042 -5.817 1.00 49.05 151 HIS D O 1
ATOM 7515 N N . GLY D 1 152 ? 24.462 13.873 -5.765 1.00 47.89 152 GLY D N 1
ATOM 7516 C CA . GLY D 1 152 ? 23.649 15.026 -5.433 1.00 51.82 152 GLY D CA 1
ATOM 7517 C C . GLY D 1 152 ? 22.706 15.568 -6.479 1.00 55.36 152 GLY D C 1
ATOM 7518 O O . GLY D 1 152 ? 21.699 16.151 -6.117 1.00 56.47 152 GLY D O 1
ATOM 7519 N N . MET D 1 153 ? 23.021 15.402 -7.763 1.00 54.13 153 MET D N 1
ATOM 7520 C CA . MET D 1 153 ? 22.138 15.889 -8.811 1.00 55.26 153 MET D CA 1
ATOM 7521 C C . MET D 1 153 ? 20.739 15.265 -8.756 1.00 52.94 153 MET D C 1
ATOM 7522 O O . MET D 1 153 ? 20.576 14.037 -8.634 1.00 56.43 153 MET D O 1
ATOM 7527 N N . VAL D 1 154 ? 19.750 16.131 -8.905 1.00 48.71 154 VAL D N 1
ATOM 7528 C CA . VAL D 1 154 ? 18.350 15.760 -8.819 1.00 52.27 154 VAL D CA 1
ATOM 7529 C C . VAL D 1 154 ? 17.759 16.012 -10.211 1.00 55.84 154 VAL D C 1
ATOM 7530 O O . VAL D 1 154 ? 18.015 17.029 -10.832 1.00 60.12 154 VAL D O 1
ATOM 7534 N N . LEU D 1 155 ? 16.950 15.076 -10.672 1.00 56.50 155 LEU D N 1
ATOM 7535 C CA . LEU D 1 155 ? 16.452 15.070 -12.027 1.00 53.43 155 LEU D CA 1
ATOM 7536 C C . LEU D 1 155 ? 14.990 14.782 -11.968 1.00 52.27 155 LEU D C 1
ATOM 7537 O O . LEU D 1 155 ? 14.556 13.841 -11.288 1.00 53.76 155 LEU D O 1
ATOM 7542 N N . GLU D 1 156 ? 14.215 15.578 -12.681 1.00 51.34 156 GLU D N 1
ATOM 7543 C CA . GLU D 1 156 ? 12.787 15.299 -12.790 1.00 50.86 156 GLU D CA 1
ATOM 7544 C C . GLU D 1 156 ? 12.593 14.079 -13.717 1.00 48.75 156 GLU D C 1
ATOM 7545 O O . GLU D 1 156 ? 13.265 13.973 -14.728 1.00 48.34 156 GLU D O 1
ATOM 7551 N N . VAL D 1 157 ? 11.683 13.178 -13.373 1.00 51.22 157 VAL D N 1
ATOM 7552 C CA . VAL D 1 157 ? 11.490 11.948 -14.150 1.00 49.51 157 VAL D CA 1
ATOM 7553 C C . VAL D 1 157 ? 10.274 12.057 -15.071 1.00 53.55 157 VAL D C 1
ATOM 7554 O O . VAL D 1 157 ? 9.178 12.358 -14.586 1.00 51.78 157 VAL D O 1
ATOM 7558 N N . VAL D 1 158 ? 10.482 11.826 -16.389 1.00 52.09 158 VAL D N 1
ATOM 7559 C CA . VAL D 1 158 ? 9.378 11.731 -17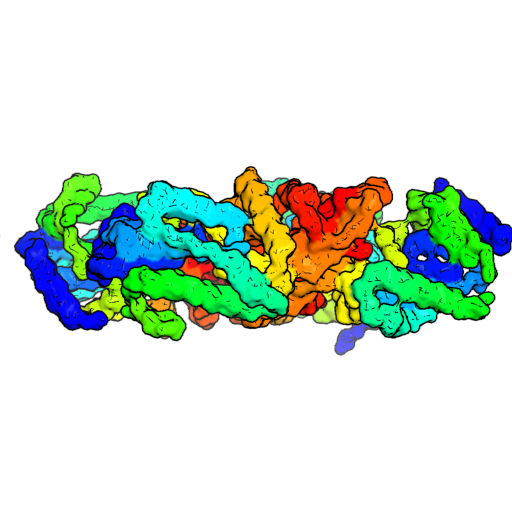.382 1.00 46.56 158 VAL D CA 1
ATOM 7560 C C . VAL D 1 158 ? 9.284 10.287 -17.896 1.00 45.55 158 VAL D C 1
ATOM 7561 O O . VAL D 1 158 ? 10.292 9.702 -18.335 1.00 46.55 158 VAL D O 1
ATOM 7565 N N . GLU D 1 159 ? 8.074 9.749 -17.858 1.00 36.75 159 GLU D N 1
ATOM 7566 C CA . GLU D 1 159 ? 7.772 8.360 -18.188 1.00 45.57 159 GLU D CA 1
ATOM 7567 C C . GLU D 1 159 ? 6.624 8.288 -19.187 1.00 46.29 159 GLU D C 1
ATOM 7568 O O . GLU D 1 159 ? 5.535 7.886 -18.823 1.00 45.93 159 GLU D O 1
ATOM 7574 N N . PRO D 1 160 ? 6.892 8.631 -20.471 1.00 49.29 160 PRO D N 1
ATOM 7575 C CA . PRO D 1 160 ? 5.848 8.742 -21.475 1.00 45.81 160 PRO D CA 1
ATOM 7576 C C . PRO D 1 160 ? 5.112 7.455 -21.798 1.00 46.67 160 PRO D C 1
ATOM 7577 O O . PRO D 1 160 ? 3.922 7.490 -22.159 1.00 51.61 160 PRO D O 1
ATOM 7581 N N . LEU D 1 161 ? 5.794 6.328 -21.652 1.00 41.91 161 LEU D N 1
ATOM 7582 C CA . LEU D 1 161 ? 5.202 5.026 -21.900 1.00 43.34 161 LEU D CA 1
ATOM 7583 C C . LEU D 1 161 ? 4.463 4.432 -20.709 1.00 42.64 161 LEU D C 1
ATOM 7584 O O . LEU D 1 161 ? 4.013 3.289 -20.816 1.00 43.95 161 LEU D O 1
ATOM 7589 N N . ARG D 1 162 ? 4.370 5.169 -19.588 1.00 50.70 162 ARG D N 1
ATOM 7590 C CA . ARG D 1 162 ? 3.444 4.878 -18.411 1.00 58.28 162 ARG D CA 1
ATOM 7591 C C . ARG D 1 162 ? 2.281 3.914 -18.658 1.00 54.68 162 ARG D C 1
ATOM 7592 O O . ARG D 1 162 ? 2.144 2.878 -17.995 1.00 47.83 162 ARG D O 1
ATOM 7596 N N . GLU D 1 163 ? 1.440 4.290 -19.614 1.00 56.19 163 GLU D N 1
ATOM 7597 C CA . GLU D 1 163 ? 0.118 3.668 -19.794 1.00 56.04 163 GLU D CA 1
ATOM 7598 C C . GLU D 1 163 ? 0.043 2.503 -20.801 1.00 60.11 163 GLU D C 1
ATOM 7599 O O . GLU D 1 163 ? -1.053 1.965 -21.069 1.00 57.85 163 GLU D O 1
ATOM 7605 N N . LEU D 1 164 ? 1.198 2.090 -21.342 1.00 59.53 164 LEU D N 1
ATOM 7606 C CA . LEU D 1 164 ? 1.214 1.158 -22.466 1.00 50.55 164 LEU D CA 1
ATOM 7607 C C . LEU D 1 164 ? 1.634 -0.206 -22.036 1.00 52.85 164 LEU D C 1
ATOM 7608 O O . LEU D 1 164 ? 2.457 -0.370 -21.125 1.00 48.05 164 LEU D O 1
ATOM 7613 N N . TYR D 1 165 ? 1.119 -1.181 -22.773 1.00 50.55 165 TYR D N 1
ATOM 7614 C CA . TYR D 1 165 ? 1.581 -2.548 -22.690 1.00 53.19 165 TYR D CA 1
ATOM 7615 C C . TYR D 1 165 ? 2.625 -2.778 -23.785 1.00 51.36 165 TYR D C 1
ATOM 7616 O O . TYR D 1 165 ? 2.843 -1.937 -24.673 1.00 51.58 165 TYR D O 1
ATOM 7625 N N . LYS D 1 166 ? 3.292 -3.909 -23.689 1.00 59.10 166 LYS D N 1
ATOM 7626 C CA . LYS D 1 166 ? 4.483 -4.202 -24.494 1.00 57.70 166 LYS D CA 1
ATOM 7627 C C . LYS D 1 166 ? 4.190 -4.157 -25.997 1.00 54.96 166 LYS D C 1
ATOM 7628 O O . LYS D 1 166 ? 4.960 -3.579 -26.757 1.00 50.84 166 LYS D O 1
ATOM 7634 N N . ASP D 1 167 ? 3.070 -4.761 -26.392 1.00 53.27 167 ASP D N 1
ATOM 7635 C CA . ASP D 1 167 ? 2.610 -4.775 -27.779 1.00 57.32 167 ASP D CA 1
ATOM 7636 C C . ASP D 1 167 ? 2.327 -3.376 -28.338 1.00 52.98 167 ASP D C 1
ATOM 7637 O O . ASP D 1 167 ? 2.647 -3.084 -29.502 1.00 50.08 167 ASP D O 1
ATOM 7642 N N . GLU D 1 168 ? 1.760 -2.504 -27.511 1.00 46.17 168 GLU D N 1
ATOM 7643 C CA . GLU D 1 168 ? 1.469 -1.157 -27.965 1.00 47.86 168 GLU D CA 1
ATOM 7644 C C . GLU D 1 168 ? 2.779 -0.400 -28.204 1.00 47.79 168 GLU D C 1
ATOM 7645 O O . GLU D 1 168 ? 2.944 0.323 -29.202 1.00 46.01 168 GLU D O 1
ATOM 7651 N N . VAL D 1 169 ? 3.746 -0.661 -27.327 1.00 44.74 169 VAL D N 1
ATOM 7652 C CA . VAL D 1 169 ? 5.055 -0.052 -27.426 1.00 42.04 169 VAL D CA 1
ATOM 7653 C C . VAL D 1 169 ? 5.718 -0.451 -28.723 1.00 38.00 169 VAL D C 1
ATOM 7654 O O . VAL D 1 169 ? 6.359 0.374 -29.365 1.00 39.20 169 VAL D O 1
ATOM 7658 N N . ARG D 1 170 ? 5.600 -1.728 -29.091 1.00 41.24 170 ARG D N 1
ATOM 7659 C CA . ARG D 1 170 ? 6.149 -2.231 -30.361 1.00 38.32 170 ARG D CA 1
ATOM 7660 C C . ARG D 1 170 ? 5.499 -1.638 -31.639 1.00 40.69 170 ARG D C 1
ATOM 7661 O O . ARG D 1 170 ? 6.199 -1.273 -32.611 1.00 38.90 170 ARG D O 1
ATOM 7669 N N . LEU D 1 171 ? 4.171 -1.537 -31.638 1.00 43.78 171 LEU D N 1
ATOM 7670 C CA . LEU D 1 171 ? 3.445 -0.813 -32.689 1.00 45.53 171 LEU D CA 1
ATOM 7671 C C . LEU D 1 171 ? 3.927 0.626 -32.820 1.00 47.08 171 LEU D C 1
ATOM 7672 O O . LEU D 1 171 ? 4.160 1.140 -33.945 1.00 44.33 171 LEU D O 1
ATOM 7677 N N . LEU D 1 172 ? 4.099 1.246 -31.663 1.00 44.36 172 LEU D N 1
ATOM 7678 C CA . LEU D 1 172 ? 4.636 2.603 -31.550 1.00 48.99 172 LEU D CA 1
ATOM 7679 C C . LEU D 1 172 ? 6.048 2.729 -32.143 1.00 47.85 172 LEU D C 1
ATOM 7680 O O . LEU D 1 172 ? 6.350 3.686 -32.905 1.00 45.44 172 LEU D O 1
ATOM 7685 N N . ALA D 1 173 ? 6.872 1.704 -31.905 1.00 46.14 173 ALA D N 1
ATOM 7686 C CA . ALA D 1 173 ? 8.278 1.718 -32.351 1.00 47.18 173 ALA D CA 1
ATOM 7687 C C . ALA D 1 173 ? 8.410 1.722 -33.869 1.00 47.10 173 ALA D C 1
ATOM 7688 O O . ALA D 1 173 ? 9.299 2.394 -34.460 1.00 39.03 173 ALA D O 1
ATOM 7690 N N . LYS D 1 174 ? 7.536 0.954 -34.494 1.00 41.75 174 LYS D N 1
ATOM 7691 C CA . LYS D 1 174 ? 7.502 0.877 -35.958 1.00 43.05 174 LYS D CA 1
ATOM 7692 C C . LYS D 1 174 ? 7.185 2.230 -36.604 1.00 41.77 174 LYS D C 1
ATOM 7693 O O . LYS D 1 174 ? 7.926 2.725 -37.468 1.00 44.42 174 LYS D O 1
ATOM 7699 N N . GLU D 1 175 ? 6.088 2.809 -36.165 1.00 44.52 175 GLU D N 1
ATOM 7700 C CA . GLU D 1 175 ? 5.666 4.165 -36.538 1.00 43.81 175 GLU D CA 1
ATOM 7701 C C . GLU D 1 175 ? 6.764 5.211 -36.377 1.00 50.79 175 GLU D C 1
ATOM 7702 O O . GLU D 1 175 ? 6.777 6.191 -37.109 1.00 51.90 175 GLU D O 1
ATOM 7708 N N . LEU D 1 176 ? 7.650 5.019 -35.397 1.00 48.70 176 LEU D N 1
ATOM 7709 C CA . LEU D 1 176 ? 8.747 5.937 -35.153 1.00 47.58 176 LEU D CA 1
ATOM 7710 C C . LEU D 1 176 ? 10.050 5.634 -35.931 1.00 48.36 176 LEU D C 1
ATOM 7711 O O . LEU D 1 176 ? 11.012 6.427 -35.872 1.00 45.38 176 LEU D O 1
ATOM 7716 N N . GLY D 1 177 ? 10.070 4.519 -36.665 1.00 44.47 177 GLY D N 1
ATOM 7717 C CA . GLY D 1 177 ? 11.172 4.200 -37.597 1.00 44.53 177 GLY D CA 1
ATOM 7718 C C . GLY D 1 177 ? 12.232 3.281 -37.022 1.00 43.74 177 GLY D C 1
ATOM 7719 O O . GLY D 1 177 ? 13.339 3.127 -37.595 1.00 39.01 177 GLY D O 1
ATOM 7720 N N . LEU D 1 178 ? 11.904 2.682 -35.883 1.00 38.94 178 LEU D N 1
ATOM 7721 C CA . LEU D 1 178 ? 12.797 1.744 -35.239 1.00 39.59 178 LEU D CA 1
ATOM 7722 C C . LEU D 1 178 ? 12.706 0.423 -35.959 1.00 36.17 178 LEU D C 1
ATOM 7723 O O . LEU D 1 178 ? 11.631 -0.017 -36.303 1.00 41.55 178 LEU D O 1
ATOM 7728 N N . PRO D 1 179 ? 13.846 -0.225 -36.159 1.00 38.88 179 PRO D N 1
ATOM 7729 C CA . PRO D 1 179 ? 13.919 -1.472 -36.892 1.00 40.56 179 PRO D CA 1
ATOM 7730 C C . PRO D 1 179 ? 13.492 -2.716 -36.142 1.00 46.28 179 PRO D C 1
ATOM 7731 O O . PRO D 1 179 ? 13.615 -2.796 -34.927 1.00 45.16 179 PRO D O 1
ATOM 7735 N N . ASP D 1 180 ? 13.007 -3.692 -36.907 1.00 42.88 180 ASP D N 1
ATOM 7736 C CA . ASP D 1 180 ? 12.531 -4.978 -36.402 1.00 46.12 180 ASP D CA 1
ATOM 7737 C C . ASP D 1 180 ? 13.505 -5.691 -35.461 1.00 40.85 180 ASP D C 1
ATOM 7738 O O . ASP D 1 180 ? 13.075 -6.283 -34.476 1.00 41.62 180 ASP D O 1
ATOM 7743 N N . SER D 1 181 ? 14.786 -5.599 -35.783 1.00 42.51 181 SER D N 1
ATOM 7744 C CA . SER D 1 181 ? 15.882 -6.064 -34.966 1.00 47.56 181 SER D CA 1
ATOM 7745 C C . SER D 1 181 ? 15.791 -5.635 -33.497 1.00 47.93 181 SER D C 1
ATOM 7746 O O . SER D 1 181 ? 15.845 -6.457 -32.607 1.00 51.51 181 SER D O 1
ATOM 7749 N N . ILE D 1 182 ? 15.675 -4.335 -33.266 1.00 46.19 182 ILE D N 1
ATOM 7750 C CA . ILE D 1 182 ? 15.478 -3.790 -31.927 1.00 45.26 182 ILE D CA 1
ATOM 7751 C C . ILE D 1 182 ? 14.070 -4.096 -31.404 1.00 43.15 182 ILE D C 1
ATOM 7752 O O . ILE D 1 182 ? 13.900 -4.519 -30.277 1.00 42.64 182 ILE D O 1
ATOM 7757 N N . VAL D 1 183 ? 13.063 -3.904 -32.229 1.00 38.86 183 VAL D N 1
ATOM 7758 C CA . VAL D 1 183 ? 11.694 -3.976 -31.772 1.00 36.94 183 VAL D CA 1
ATOM 7759 C C . VAL D 1 183 ? 11.240 -5.333 -31.277 1.00 37.11 183 VAL D C 1
ATOM 7760 O O . VAL D 1 183 ? 10.480 -5.403 -30.339 1.00 44.77 183 VAL D O 1
ATOM 7764 N N . TYR D 1 184 ? 11.629 -6.407 -31.916 1.00 36.48 184 TYR D N 1
ATOM 7765 C CA . TYR D 1 184 ? 11.138 -7.737 -31.518 1.00 36.41 184 TYR D CA 1
ATOM 7766 C C . TYR D 1 184 ? 12.265 -8.596 -30.895 1.00 39.37 184 TYR D C 1
ATOM 7767 O O . TYR D 1 184 ? 12.130 -9.810 -30.777 1.00 39.37 184 TYR D O 1
ATOM 7776 N N . ARG D 1 185 ? 13.379 -7.965 -30.518 1.00 39.98 185 ARG D N 1
ATOM 7777 C CA . ARG D 1 185 ? 14.496 -8.670 -29.888 1.00 43.32 185 ARG D CA 1
ATOM 7778 C C . ARG D 1 185 ? 14.139 -9.243 -28.519 1.00 33.94 185 ARG D C 1
ATOM 7779 O O . ARG D 1 185 ? 13.422 -8.625 -27.768 1.00 31.59 185 ARG D O 1
ATOM 7787 N N . GLN D 1 186 ? 14.733 -10.376 -28.203 1.00 31.11 186 GLN D N 1
ATOM 7788 C CA . GLN D 1 186 ? 14.557 -11.040 -26.935 1.00 31.84 186 GLN D CA 1
ATOM 7789 C C . GLN D 1 186 ? 15.046 -10.169 -25.818 1.00 28.57 186 GLN D C 1
ATOM 7790 O O . GLN D 1 186 ? 15.979 -9.401 -25.988 1.00 31.39 186 GLN D O 1
ATOM 7796 N N . PRO D 1 187 ? 14.445 -10.340 -24.638 1.00 30.63 187 PRO D N 1
ATOM 7797 C CA . PRO D 1 187 ? 14.913 -9.527 -23.553 1.00 29.97 187 PRO D CA 1
ATOM 7798 C C . PRO D 1 187 ? 16.333 -9.910 -23.125 1.00 27.97 187 PRO D C 1
ATOM 7799 O O . PRO D 1 187 ? 16.755 -11.061 -23.181 1.00 29.89 187 PRO D O 1
ATOM 7803 N N . PHE D 1 188 ? 17.037 -8.916 -22.655 1.00 28.41 188 PHE D N 1
ATOM 7804 C CA . PHE D 1 188 ? 18.436 -9.031 -22.336 1.00 29.63 188 PHE D CA 1
ATOM 7805 C C . PHE D 1 188 ? 18.649 -8.471 -20.930 1.00 28.61 188 PHE D C 1
ATOM 7806 O O . PHE D 1 188 ? 18.236 -7.358 -20.655 1.00 28.85 188 PHE D O 1
ATOM 7814 N N . PRO D 1 189 ? 19.270 -9.254 -20.024 1.00 26.24 189 PRO D N 1
ATOM 7815 C CA . PRO D 1 189 ? 19.345 -8.778 -18.632 1.00 28.54 189 PRO D CA 1
ATOM 7816 C C . PRO D 1 189 ? 20.213 -7.515 -18.457 1.00 28.90 189 PRO D C 1
ATOM 7817 O O . PRO D 1 189 ? 21.138 -7.316 -19.212 1.00 31.68 189 PRO D O 1
ATOM 7821 N N . GLY D 1 190 ? 19.898 -6.634 -17.520 1.00 31.99 190 GLY D N 1
ATOM 7822 C CA . GLY D 1 190 ? 20.739 -5.481 -17.239 1.00 33.07 190 GLY D CA 1
ATOM 7823 C C . GLY D 1 190 ? 22.254 -5.786 -17.118 1.00 34.26 190 GLY D C 1
ATOM 7824 O O . GLY D 1 190 ? 23.032 -5.118 -17.679 1.00 32.04 190 GLY D O 1
ATOM 7825 N N . PRO D 1 191 ? 22.669 -6.823 -16.393 1.00 32.26 191 PRO D N 1
ATOM 7826 C CA . PRO D 1 191 ? 24.128 -7.144 -16.399 1.00 34.15 191 PRO D CA 1
ATOM 7827 C C . PRO D 1 191 ? 24.684 -7.910 -17.604 1.00 34.39 191 PRO D C 1
ATOM 7828 O O . PRO D 1 191 ? 25.903 -8.268 -17.620 1.00 32.26 191 PRO D O 1
ATOM 7832 N N . GLY D 1 192 ? 23.833 -8.145 -18.595 1.00 32.01 192 GLY D N 1
ATOM 7833 C CA . GLY D 1 192 ? 24.254 -8.722 -19.829 1.00 33.11 192 GLY D CA 1
ATOM 7834 C C . GLY D 1 192 ? 25.066 -10.001 -19.672 1.00 31.55 192 GLY D C 1
ATOM 7835 O O . GLY D 1 192 ? 24.780 -10.850 -18.825 1.00 28.66 192 GLY D O 1
ATOM 7836 N N . LEU D 1 193 ? 26.165 -10.073 -20.420 1.00 28.15 193 LEU D N 1
ATOM 7837 C CA . LEU D 1 193 ? 27.013 -11.259 -20.441 1.00 30.64 193 LEU D CA 1
ATOM 7838 C C . LEU D 1 193 ? 27.702 -11.625 -19.099 1.00 31.16 193 LEU D C 1
ATOM 7839 O O . LEU D 1 193 ? 28.185 -12.780 -18.883 1.00 29.95 193 LEU D O 1
ATOM 7844 N N . ALA D 1 194 ? 27.713 -10.682 -18.187 1.00 28.61 194 ALA D N 1
ATOM 7845 C CA . ALA D 1 194 ? 28.315 -10.931 -16.898 1.00 31.32 194 ALA D CA 1
ATOM 7846 C C . ALA D 1 194 ? 27.616 -12.053 -16.150 1.00 28.78 194 ALA D C 1
ATOM 7847 O O . ALA D 1 194 ? 28.287 -12.764 -15.423 1.00 30.94 194 ALA D O 1
ATOM 7849 N N . VAL D 1 195 ? 26.301 -12.225 -16.351 1.00 26.18 195 VAL D N 1
ATOM 7850 C CA . VAL D 1 195 ? 25.598 -13.301 -15.686 1.00 25.28 195 VAL D CA 1
ATOM 7851 C C . VAL D 1 195 ? 25.547 -14.537 -16.581 1.00 26.58 195 VAL D C 1
ATOM 7852 O O . VAL D 1 195 ? 25.079 -15.520 -16.149 1.00 28.03 195 VAL D O 1
ATOM 7856 N N . ARG D 1 196 ? 26.000 -14.426 -17.838 1.00 26.78 196 ARG D N 1
ATOM 7857 C CA . ARG D 1 196 ? 26.191 -15.522 -18.780 1.00 26.18 196 ARG D CA 1
ATOM 7858 C C . ARG D 1 196 ? 27.663 -15.987 -18.876 1.00 27.30 196 ARG D C 1
ATOM 7859 O O . ARG D 1 196 ? 28.036 -16.775 -19.767 1.00 27.49 196 ARG D O 1
ATOM 7867 N N . VAL D 1 197 ? 28.464 -15.522 -17.921 1.00 29.74 197 VAL D N 1
ATOM 7868 C CA . VAL D 1 197 ? 29.882 -15.975 -17.716 1.00 29.45 197 VAL D CA 1
ATOM 7869 C C . VAL D 1 197 ? 29.960 -16.280 -16.257 1.00 29.17 197 VAL D C 1
ATOM 7870 O O . VAL D 1 197 ? 30.021 -15.377 -15.452 1.00 30.84 197 VAL D O 1
ATOM 7874 N N . LEU D 1 198 ? 29.907 -17.567 -15.925 1.00 27.14 198 LEU D N 1
ATOM 7875 C CA . LEU D 1 198 ? 29.843 -18.003 -14.568 1.00 29.40 198 LEU D CA 1
ATOM 7876 C C . LEU D 1 198 ? 31.232 -17.917 -14.012 1.00 30.60 198 LEU D C 1
ATOM 7877 O O . LEU D 1 198 ? 32.204 -18.112 -14.740 1.00 34.42 198 LEU D O 1
ATOM 7882 N N . GLY D 1 199 ? 31.324 -17.637 -12.728 1.00 33.58 199 GLY D N 1
ATOM 7883 C CA . GLY D 1 199 ? 32.594 -17.395 -12.102 1.00 36.26 199 GLY D CA 1
ATOM 7884 C C . GLY D 1 199 ? 33.104 -16.001 -12.464 1.00 36.24 199 GLY D C 1
ATOM 7885 O O . GLY D 1 199 ? 32.333 -15.091 -12.766 1.00 29.99 199 GLY D O 1
ATOM 7886 N N . GLU D 1 200 ? 34.427 -15.871 -12.452 1.00 37.24 200 GLU D N 1
ATOM 7887 C CA . GLU D 1 200 ? 35.065 -14.648 -12.795 1.00 36.50 200 GLU D CA 1
ATOM 7888 C C . GLU D 1 200 ? 34.789 -14.311 -14.233 1.00 31.39 200 GLU D C 1
ATOM 7889 O O . GLU D 1 200 ? 35.009 -15.120 -15.096 1.00 32.76 200 GLU D O 1
ATOM 7895 N N . VAL D 1 201 ? 34.416 -13.063 -14.488 1.00 29.55 201 VAL D N 1
ATOM 7896 C CA . VAL D 1 201 ? 34.313 -12.549 -15.823 1.00 28.82 201 VAL D CA 1
ATOM 7897 C C . VAL D 1 201 ? 35.655 -12.012 -16.378 1.00 33.21 201 VAL D C 1
ATOM 7898 O O . VAL D 1 201 ? 35.938 -10.816 -16.378 1.00 29.49 201 VAL D O 1
ATOM 7902 N N . THR D 1 202 ? 36.450 -12.915 -16.923 1.00 40.14 202 THR D N 1
ATOM 7903 C CA . THR D 1 202 ? 37.658 -12.534 -17.674 1.00 38.16 202 THR D CA 1
ATOM 7904 C C . THR D 1 202 ? 37.332 -12.176 -19.097 1.00 37.99 202 THR D C 1
ATOM 7905 O O . THR D 1 202 ? 36.316 -12.576 -19.677 1.00 35.94 202 THR D O 1
ATOM 7909 N N . GLU D 1 203 ? 38.280 -11.452 -19.682 1.00 40.72 203 GLU D N 1
ATOM 7910 C CA . GLU D 1 203 ? 38.257 -11.113 -21.086 1.00 38.27 203 GLU D CA 1
ATOM 7911 C C . GLU D 1 203 ? 38.264 -12.356 -21.988 1.00 33.33 203 GLU D C 1
ATOM 7912 O O . GLU D 1 203 ? 37.570 -12.403 -23.000 1.00 34.76 203 GLU D O 1
ATOM 7918 N N . GLU D 1 204 ? 39.027 -13.374 -21.642 1.00 33.86 204 GLU D N 1
ATOM 7919 C CA . GLU D 1 204 ? 38.943 -14.648 -22.404 1.00 34.66 204 GLU D CA 1
ATOM 7920 C C . GLU D 1 204 ? 37.453 -15.182 -22.453 1.00 30.76 204 GLU D C 1
ATOM 7921 O O . GLU D 1 204 ? 36.902 -15.380 -23.531 1.00 30.74 204 GLU D O 1
ATOM 7927 N N . LYS D 1 205 ? 36.868 -15.403 -21.278 1.00 31.08 205 LYS D N 1
ATOM 7928 C CA . LYS D 1 205 ? 35.510 -15.998 -21.140 1.00 31.39 205 LYS D CA 1
ATOM 7929 C C . LYS D 1 205 ? 34.431 -15.132 -21.736 1.00 30.13 205 LYS D C 1
ATOM 7930 O O . LYS D 1 205 ? 33.527 -15.654 -22.358 1.00 34.58 205 LYS D O 1
ATOM 7936 N N . LEU D 1 206 ? 34.543 -13.802 -21.567 1.00 31.42 206 LEU D N 1
ATOM 7937 C CA . LEU D 1 206 ? 33.606 -12.843 -22.136 1.00 31.64 206 LEU D CA 1
ATOM 7938 C C . LEU D 1 206 ? 33.592 -12.891 -23.676 1.00 32.79 206 LEU D C 1
ATOM 7939 O O . LEU D 1 206 ? 32.510 -12.989 -24.282 1.00 29.21 206 LEU D O 1
ATOM 7944 N N . ASN D 1 207 ? 34.783 -12.948 -24.303 1.00 28.42 207 ASN D N 1
ATOM 7945 C CA . ASN D 1 207 ? 34.897 -13.014 -25.744 1.00 30.18 207 ASN D CA 1
ATOM 7946 C C . ASN D 1 207 ? 34.255 -14.304 -26.230 1.00 31.83 207 ASN D C 1
ATOM 7947 O O . ASN D 1 207 ? 33.530 -14.292 -27.247 1.00 32.74 207 ASN D O 1
ATOM 7952 N N . ILE D 1 208 ? 34.538 -15.402 -25.540 1.00 28.04 208 ILE D N 1
ATOM 7953 C CA . ILE D 1 208 ? 33.875 -16.673 -25.915 1.00 32.28 208 ILE D CA 1
ATOM 7954 C C . ILE D 1 208 ? 32.346 -16.488 -25.896 1.00 33.65 208 ILE D C 1
ATOM 7955 O O . ILE D 1 208 ? 31.645 -16.835 -26.871 1.00 29.45 208 ILE D O 1
ATOM 7960 N N . CYS D 1 209 ? 31.859 -15.922 -24.791 1.00 35.76 209 CYS D N 1
ATOM 7961 C CA . CYS D 1 209 ? 30.419 -15.773 -24.585 1.00 32.63 209 CYS D CA 1
ATOM 7962 C C . CYS D 1 209 ? 29.755 -14.927 -25.640 1.00 34.50 209 CYS D C 1
ATOM 7963 O O . CYS D 1 209 ? 28.615 -15.246 -26.179 1.00 31.94 209 CYS D O 1
ATOM 7966 N N . ARG D 1 210 ? 30.414 -13.798 -25.913 1.00 31.19 210 ARG D N 1
ATOM 7967 C CA . ARG D 1 210 ? 29.950 -12.896 -26.936 1.00 29.70 210 ARG D CA 1
ATOM 7968 C C . ARG D 1 210 ? 29.832 -13.582 -28.309 1.00 33.05 210 ARG D C 1
ATOM 7969 O O . ARG D 1 210 ? 28.848 -13.383 -29.054 1.00 31.02 210 ARG D O 1
ATOM 7977 N N . GLU D 1 211 ? 30.885 -14.311 -28.680 1.00 34.05 211 GLU D N 1
ATOM 7978 C CA . GLU D 1 211 ? 30.960 -14.910 -29.987 1.00 35.78 211 GLU D CA 1
ATOM 7979 C C . GLU D 1 211 ? 29.954 -16.094 -30.081 1.00 34.42 211 GLU D C 1
ATOM 7980 O O . GLU D 1 211 ? 29.349 -16.314 -31.146 1.00 32.65 211 GLU D O 1
ATOM 7986 N N . ALA D 1 212 ? 29.783 -16.819 -28.965 1.00 30.45 212 ALA D N 1
ATOM 7987 C CA . ALA D 1 212 ? 28.850 -17.978 -28.890 1.00 33.41 212 ALA D CA 1
ATOM 7988 C C . ALA D 1 212 ? 27.397 -17.509 -28.999 1.00 32.69 212 ALA D C 1
ATOM 7989 O O . ALA D 1 212 ? 26.580 -18.107 -29.742 1.00 34.33 212 ALA D O 1
ATOM 7991 N N . ASN D 1 213 ? 27.128 -16.363 -28.391 1.00 30.84 213 ASN D N 1
ATOM 7992 C CA . ASN D 1 213 ? 25.774 -15.785 -28.459 1.00 31.66 213 ASN D CA 1
ATOM 7993 C C . ASN D 1 213 ? 25.468 -15.304 -29.850 1.00 30.69 213 ASN D C 1
ATOM 7994 O O . ASN D 1 213 ? 24.355 -15.506 -30.329 1.00 30.77 213 ASN D O 1
ATOM 7999 N N . ALA D 1 214 ? 26.440 -14.681 -30.515 1.00 34.03 214 ALA D N 1
ATOM 8000 C CA . ALA D 1 214 ? 26.262 -14.284 -31.930 1.00 33.56 214 ALA D CA 1
ATOM 8001 C C . ALA D 1 214 ? 25.895 -15.503 -32.828 1.00 33.72 214 ALA D C 1
ATOM 8002 O O . ALA D 1 214 ? 24.952 -15.454 -33.601 1.00 31.69 214 ALA D O 1
ATOM 8004 N N . ILE D 1 215 ? 26.607 -16.599 -32.665 1.00 33.75 215 ILE D N 1
ATOM 8005 C CA . ILE D 1 215 ? 26.263 -17.844 -33.349 1.00 30.71 215 ILE D CA 1
ATOM 8006 C C . ILE D 1 215 ? 24.844 -18.282 -33.075 1.00 29.73 215 ILE D C 1
ATOM 8007 O O . ILE D 1 215 ? 24.118 -18.605 -34.044 1.00 28.99 215 ILE D O 1
ATOM 8012 N N . VAL D 1 216 ? 24.449 -18.325 -31.782 1.00 28.50 216 VAL D N 1
ATOM 8013 C CA . VAL D 1 216 ? 23.135 -18.797 -31.416 1.00 26.86 216 VAL D CA 1
ATOM 8014 C C . VAL D 1 216 ? 22.069 -17.942 -32.060 1.00 28.13 216 VAL D C 1
ATOM 8015 O O . VAL D 1 216 ? 21.079 -18.458 -32.595 1.00 27.11 216 VAL D O 1
ATOM 8019 N N . GLU D 1 217 ? 22.254 -16.630 -32.008 1.00 28.27 217 GLU D N 1
ATOM 8020 C CA . GLU D 1 217 ? 21.276 -15.729 -32.598 1.00 37.21 217 GLU D CA 1
ATOM 8021 C C . GLU D 1 217 ? 21.102 -15.910 -34.135 1.00 38.41 217 GLU D C 1
ATOM 8022 O O . GLU D 1 217 ? 19.976 -15.958 -34.634 1.00 34.28 217 GLU D O 1
ATOM 8028 N N . GLU D 1 218 ? 22.220 -16.026 -34.840 1.00 34.36 218 GLU D N 1
ATOM 8029 C CA . GLU D 1 218 ? 22.231 -16.148 -36.291 1.00 36.35 218 GLU D CA 1
ATOM 8030 C C . GLU D 1 218 ? 21.548 -17.450 -36.696 1.00 36.81 218 GLU D C 1
ATOM 8031 O O . GLU D 1 218 ? 20.710 -17.467 -37.583 1.00 42.10 218 GLU D O 1
ATOM 8037 N N . GLU D 1 219 ? 21.881 -18.540 -36.021 1.00 33.08 219 GLU D N 1
ATOM 8038 C CA . GLU D 1 219 ? 21.290 -19.819 -36.359 1.00 32.92 219 GLU D CA 1
ATOM 8039 C C . GLU D 1 219 ? 19.826 -19.885 -35.979 1.00 33.36 219 GLU D C 1
ATOM 8040 O O . GLU D 1 219 ? 19.040 -20.370 -36.769 1.00 30.79 219 GLU D O 1
ATOM 8046 N N . VAL D 1 220 ? 19.456 -19.397 -34.788 1.00 32.81 220 VAL D N 1
ATOM 8047 C CA . VAL D 1 220 ? 18.027 -19.438 -34.347 1.00 32.34 220 VAL D CA 1
ATOM 8048 C C . VAL D 1 220 ? 17.122 -18.636 -35.326 1.00 32.38 220 VAL D C 1
ATOM 8049 O O . VAL D 1 220 ? 15.991 -19.038 -35.659 1.00 34.90 220 VAL D O 1
ATOM 8053 N N . LYS D 1 221 ? 17.627 -17.479 -35.733 1.00 33.18 221 LYS D N 1
ATOM 8054 C CA . LYS D 1 221 ? 16.947 -16.639 -36.680 1.00 36.70 221 LYS D CA 1
ATOM 8055 C C . LYS D 1 221 ? 16.846 -17.279 -38.073 1.00 37.27 221 LYS D C 1
ATOM 8056 O O . LYS D 1 221 ? 15.773 -17.265 -38.683 1.00 36.70 221 LYS D O 1
ATOM 8062 N N . LYS D 1 222 ? 17.938 -17.834 -38.573 1.00 35.00 222 LYS D N 1
ATOM 8063 C CA . LYS D 1 222 ? 17.909 -18.614 -39.826 1.00 41.54 222 LYS D CA 1
ATOM 8064 C C . LYS D 1 222 ? 16.928 -19.811 -39.790 1.00 42.82 222 LYS D C 1
ATOM 8065 O O . LYS D 1 222 ? 16.366 -20.185 -40.824 1.00 40.69 222 LYS D O 1
ATOM 8071 N N . ALA D 1 223 ? 16.693 -20.396 -38.608 1.00 37.07 223 ALA D N 1
ATOM 8072 C CA . ALA D 1 223 ? 15.786 -21.562 -38.478 1.00 36.77 223 ALA D CA 1
ATOM 8073 C C . ALA D 1 223 ? 14.382 -21.069 -38.224 1.00 33.42 223 ALA D C 1
ATOM 8074 O O . ALA D 1 223 ? 13.506 -21.864 -38.016 1.00 31.34 223 ALA D O 1
ATOM 8076 N N . ASN D 1 224 ? 14.187 -19.756 -38.221 1.00 29.72 224 ASN D N 1
ATOM 8077 C CA . ASN D 1 224 ? 12.855 -19.131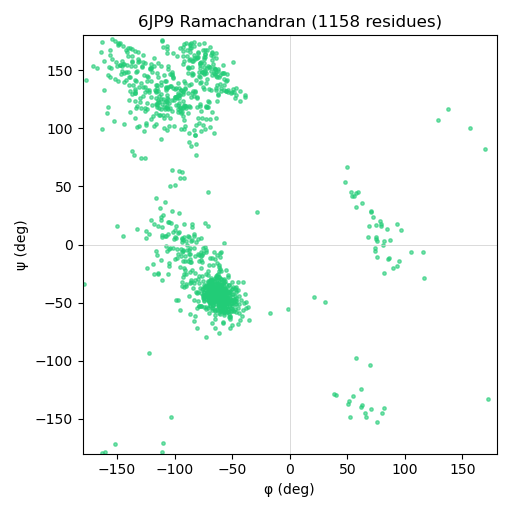 -38.024 1.00 34.06 224 ASN D CA 1
ATOM 8078 C C . ASN D 1 224 ? 12.186 -19.537 -36.688 1.00 37.15 224 ASN D C 1
ATOM 8079 O O . ASN D 1 224 ? 10.969 -19.849 -36.604 1.00 40.74 224 ASN D O 1
ATOM 8084 N N . LEU D 1 225 ? 13.006 -19.506 -35.634 1.00 37.16 225 LEU D N 1
ATOM 8085 C CA . LEU D 1 225 ? 12.605 -19.836 -34.277 1.00 36.90 225 LEU D CA 1
ATOM 8086 C C . LEU D 1 225 ? 12.691 -18.671 -33.343 1.00 35.18 225 LEU D C 1
ATOM 8087 O O . LEU D 1 225 ? 12.208 -18.774 -32.234 1.00 38.37 225 LEU D O 1
ATOM 8092 N N . ASP D 1 226 ? 13.271 -17.566 -33.797 1.00 40.57 226 ASP D N 1
ATOM 8093 C CA . ASP D 1 226 ? 13.386 -16.346 -33.024 1.00 40.37 226 ASP D CA 1
ATOM 8094 C C . ASP D 1 226 ? 12.068 -15.785 -32.552 1.00 42.72 226 ASP D C 1
ATOM 8095 O O . ASP D 1 226 ? 12.014 -15.245 -31.467 1.00 51.83 226 ASP D O 1
ATOM 8100 N N . LYS D 1 227 ? 10.992 -15.932 -33.316 1.00 46.75 227 LYS D N 1
ATOM 8101 C CA . LYS D 1 227 ? 9.669 -15.469 -32.849 1.00 46.14 227 LYS D CA 1
ATOM 8102 C C . LYS D 1 227 ? 8.981 -16.420 -31.839 1.00 46.46 227 LYS D C 1
ATOM 8103 O O . LYS D 1 227 ? 8.216 -15.940 -30.993 1.00 47.21 227 LYS D O 1
ATOM 8106 N N . ASP D 1 228 ? 9.191 -17.739 -31.955 1.00 41.71 228 ASP D N 1
ATOM 8107 C CA . ASP D 1 228 ? 8.545 -18.693 -31.046 1.00 44.29 228 ASP D CA 1
ATOM 8108 C C . ASP D 1 228 ? 9.210 -18.811 -29.659 1.00 37.81 228 ASP D C 1
ATOM 8109 O O . ASP D 1 228 ? 8.555 -19.155 -28.690 1.00 42.91 228 ASP D O 1
ATOM 8114 N N . LEU D 1 229 ? 10.501 -18.531 -29.574 1.00 36.53 229 LEU D N 1
ATOM 8115 C CA . LEU D 1 229 ? 11.241 -18.614 -28.321 1.00 35.78 229 LEU D CA 1
ATOM 8116 C C . LEU D 1 229 ? 11.173 -17.323 -27.511 1.00 33.63 229 LEU D C 1
ATOM 8117 O O . LEU D 1 229 ? 11.276 -16.248 -28.068 1.00 39.57 229 LEU D O 1
ATOM 8122 N N . TRP D 1 230 ? 10.987 -17.444 -26.193 1.00 30.34 230 TRP D N 1
ATOM 8123 C CA . TRP D 1 230 ? 11.136 -16.336 -25.260 1.00 30.01 230 TRP D CA 1
ATOM 8124 C C . TRP D 1 230 ? 12.586 -15.833 -25.199 1.00 28.26 230 TRP D C 1
ATOM 8125 O O . TRP D 1 230 ? 12.896 -14.621 -25.365 1.00 28.53 230 TRP D O 1
ATOM 8136 N N . GLN D 1 231 ? 13.487 -16.743 -24.900 1.00 26.96 231 GLN D N 1
ATOM 8137 C CA . GLN D 1 231 ? 14.958 -16.391 -24.881 1.00 25.17 231 GLN D CA 1
ATOM 8138 C C . GLN D 1 231 ? 15.793 -17.503 -25.447 1.00 27.28 231 GLN D C 1
ATOM 8139 O O . GLN D 1 231 ? 15.382 -18.687 -25.391 1.00 23.52 231 GLN D O 1
ATOM 8145 N N . TYR D 1 232 ? 16.989 -17.136 -25.968 1.00 28.35 232 TYR D N 1
ATOM 8146 C CA . TYR D 1 232 ? 17.934 -18.124 -26.544 1.00 30.42 232 TYR D CA 1
ATOM 8147 C C . TYR D 1 232 ? 19.336 -17.539 -26.536 1.00 27.29 232 TYR D C 1
ATOM 8148 O O . TYR D 1 232 ? 19.551 -16.557 -27.152 1.00 30.99 232 TYR D O 1
ATOM 8157 N N . PHE D 1 233 ? 20.254 -18.173 -25.829 1.00 30.18 233 PHE D N 1
ATOM 8158 C CA . PHE D 1 233 ? 21.571 -17.611 -25.559 1.00 27.49 233 PHE D CA 1
ATOM 8159 C C . PHE D 1 233 ? 22.519 -18.675 -25.105 1.00 27.61 233 PHE D C 1
ATOM 8160 O O . PHE D 1 233 ? 22.138 -19.866 -24.923 1.00 25.06 233 PHE D O 1
ATOM 8168 N N . ALA D 1 234 ? 23.766 -18.259 -24.954 1.00 28.29 234 ALA D N 1
ATOM 8169 C CA . ALA D 1 234 ? 24.856 -19.138 -24.548 1.00 28.12 234 ALA D CA 1
ATOM 8170 C C . ALA D 1 234 ? 25.484 -18.653 -23.278 1.00 28.28 234 ALA D C 1
ATOM 8171 O O . ALA D 1 234 ? 25.503 -17.466 -22.975 1.00 28.67 234 ALA D O 1
ATOM 8173 N N . VAL D 1 235 ? 26.035 -19.585 -22.534 1.00 26.91 235 VAL D N 1
ATOM 8174 C CA . VAL D 1 235 ? 26.658 -19.284 -21.267 1.00 29.01 235 VAL D CA 1
ATOM 8175 C C . VAL D 1 235 ? 27.975 -20.020 -21.257 1.00 29.23 235 VAL D C 1
ATOM 8176 O O . VAL D 1 235 ? 28.016 -21.188 -21.689 1.00 28.96 235 VAL D O 1
ATOM 8180 N N . VAL D 1 236 ? 29.011 -19.371 -20.707 1.00 27.52 236 VAL D N 1
ATOM 8181 C CA . VAL D 1 236 ? 30.287 -20.030 -20.415 1.00 27.75 236 VAL D CA 1
ATOM 8182 C C . VAL D 1 236 ? 30.262 -20.469 -18.960 1.00 31.39 236 VAL D C 1
ATOM 8183 O O . VAL D 1 236 ? 30.258 -19.664 -18.093 1.00 27.56 236 VAL D O 1
ATOM 8187 N N . LEU D 1 237 ? 30.291 -21.789 -18.723 1.00 30.82 237 LEU D N 1
ATOM 8188 C CA . LEU D 1 237 ? 30.334 -22.354 -17.409 1.00 32.01 237 LEU D CA 1
ATOM 8189 C C . LEU D 1 237 ? 31.779 -22.212 -16.940 1.00 34.65 237 LEU D C 1
ATOM 8190 O O . LEU D 1 237 ? 32.666 -22.143 -17.790 1.00 38.44 237 LEU D O 1
ATOM 8195 N N . ASP D 1 238 ? 32.027 -22.155 -15.630 1.00 32.97 238 ASP D N 1
ATOM 8196 C CA . ASP D 1 238 ? 33.431 -22.192 -15.106 1.00 36.32 238 ASP D CA 1
ATOM 8197 C C . ASP D 1 238 ? 33.850 -23.610 -14.752 1.00 29.44 238 ASP D C 1
ATOM 8198 O O . ASP D 1 238 ? 34.073 -23.971 -13.639 1.00 32.49 238 ASP D O 1
ATOM 8203 N N . CYS D 1 239 ? 33.865 -24.425 -15.756 1.00 31.20 239 CYS D N 1
ATOM 8204 C CA . CYS D 1 239 ? 34.315 -25.788 -15.643 1.00 36.33 239 CYS D CA 1
ATOM 8205 C C . CYS D 1 239 ? 34.736 -26.152 -17.041 1.00 33.45 239 CYS D C 1
ATOM 8206 O O . CYS D 1 239 ? 34.363 -25.451 -18.025 1.00 32.27 239 CYS D O 1
ATOM 8209 N N . LYS D 1 240 ? 35.503 -27.235 -17.110 1.00 33.85 240 LYS D N 1
ATOM 8210 C CA . LYS D 1 240 ? 36.235 -27.604 -18.308 1.00 36.17 240 LYS D CA 1
ATOM 8211 C C . LYS D 1 240 ? 36.106 -29.093 -18.553 1.00 32.70 240 LYS D C 1
ATOM 8212 O O . LYS D 1 240 ? 35.825 -29.824 -17.660 1.00 37.91 240 LYS D O 1
ATOM 8218 N N . ALA D 1 241 ? 36.303 -29.463 -19.793 1.00 29.84 241 ALA D N 1
ATOM 8219 C CA . ALA D 1 241 ? 36.187 -30.803 -20.292 1.00 36.96 241 ALA D CA 1
ATOM 8220 C C . ALA D 1 241 ? 37.301 -31.024 -21.308 1.00 37.05 241 ALA D C 1
ATOM 8221 O O . ALA D 1 241 ? 37.921 -30.077 -21.781 1.00 35.35 241 ALA D O 1
ATOM 8223 N N . THR D 1 242 ? 37.504 -32.301 -21.641 1.00 36.25 242 THR D N 1
ATOM 8224 C CA . THR D 1 242 ? 38.484 -32.722 -22.612 1.00 39.55 242 THR D CA 1
ATOM 8225 C C . THR D 1 242 ? 37.977 -32.757 -24.060 1.00 39.31 242 THR D C 1
ATOM 8226 O O . THR D 1 242 ? 36.788 -32.968 -24.361 1.00 34.66 242 THR D O 1
ATOM 8230 N N . GLY D 1 243 ? 38.916 -32.474 -24.947 1.00 40.05 243 GLY D N 1
ATOM 8231 C CA . GLY D 1 243 ? 38.763 -32.618 -26.388 1.00 51.48 243 GLY D CA 1
ATOM 8232 C C . GLY D 1 243 ? 40.065 -33.175 -26.972 1.00 58.61 243 GLY D C 1
ATOM 8233 O O . GLY D 1 243 ? 41.104 -33.218 -26.277 1.00 49.42 243 GLY D O 1
ATOM 8234 N N . VAL D 1 244 ? 40.008 -33.577 -28.248 1.00 59.63 244 VAL D N 1
ATOM 8235 C CA . VAL D 1 244 ? 41.178 -34.170 -28.953 1.00 65.01 244 VAL D CA 1
ATOM 8236 C C . VAL D 1 244 ? 41.742 -33.252 -30.024 1.00 60.77 244 VAL D C 1
ATOM 8237 O O . VAL D 1 244 ? 41.025 -32.825 -30.912 1.00 67.24 244 VAL D O 1
ATOM 8241 N N . ASP D 1 247 ? 44.851 -35.097 -32.660 1.00 69.96 247 ASP D N 1
ATOM 8242 C CA . ASP D 1 247 ? 46.197 -35.404 -32.159 1.00 74.33 247 ASP D CA 1
ATOM 8243 C C . ASP D 1 247 ? 46.422 -35.010 -30.690 1.00 77.31 247 ASP D C 1
ATOM 8244 O O . ASP D 1 247 ? 46.810 -35.850 -29.867 1.00 73.27 247 ASP D O 1
ATOM 8246 N N . GLU D 1 248 ? 46.192 -33.737 -30.370 1.00 80.28 248 GLU D N 1
ATOM 8247 C CA . GLU D 1 248 ? 46.443 -33.207 -29.012 1.00 82.44 248 GLU D CA 1
ATOM 8248 C C . GLU D 1 248 ? 45.190 -33.320 -28.116 1.00 88.22 248 GLU D C 1
ATOM 8249 O O . GLU D 1 248 ? 44.084 -33.032 -28.588 1.00 88.16 248 GLU D O 1
ATOM 8251 N N . ARG D 1 249 ? 45.387 -33.708 -26.840 1.00 78.66 249 ARG D N 1
ATOM 8252 C CA . ARG D 1 249 ? 44.300 -33.914 -25.836 1.00 79.46 249 ARG D CA 1
ATOM 8253 C C . ARG D 1 249 ? 43.994 -32.693 -24.899 1.00 75.64 249 ARG D C 1
ATOM 8254 O O . ARG D 1 249 ? 44.026 -32.814 -23.666 1.00 77.38 249 ARG D O 1
ATOM 8256 N N . GLU D 1 250 ? 43.668 -31.550 -25.514 1.00 70.69 250 GLU D N 1
ATOM 8257 C CA . GLU D 1 250 ? 43.223 -30.309 -24.845 1.00 63.03 250 GLU D CA 1
ATOM 8258 C C . GLU D 1 250 ? 42.091 -30.393 -23.782 1.00 61.38 250 GLU D C 1
ATOM 8259 O O . GLU D 1 250 ? 41.233 -31.275 -23.778 1.00 58.60 250 GLU D O 1
ATOM 8262 N N . TYR D 1 251 ? 42.098 -29.386 -22.928 1.00 53.28 251 TYR D N 1
ATOM 8263 C CA . TYR D 1 251 ? 41.259 -29.263 -21.788 1.00 45.81 251 TYR D CA 1
ATOM 8264 C C . TYR D 1 251 ? 40.735 -27.806 -21.812 1.00 47.07 251 TYR D C 1
ATOM 8265 O O . TYR D 1 251 ? 41.512 -26.878 -21.612 1.00 39.60 251 TYR D O 1
ATOM 8274 N N . ASN D 1 252 ? 39.434 -27.611 -22.108 1.00 36.55 252 ASN D N 1
ATOM 8275 C CA . ASN D 1 252 ? 38.896 -26.263 -22.249 1.00 39.14 252 ASN D CA 1
ATOM 8276 C C . ASN D 1 252 ? 37.431 -26.064 -21.820 1.00 37.03 252 ASN D C 1
ATOM 8277 O O . ASN D 1 252 ? 36.777 -27.005 -21.404 1.00 38.48 252 ASN D O 1
ATOM 8282 N N . TRP D 1 253 ? 37.003 -24.812 -21.832 1.00 35.03 253 TRP D N 1
ATOM 8283 C CA . TRP D 1 253 ? 35.679 -24.368 -21.332 1.00 35.24 253 TRP D CA 1
ATOM 8284 C C . TRP D 1 253 ? 34.517 -25.090 -21.931 1.00 32.51 253 TRP D C 1
ATOM 8285 O O . TRP D 1 253 ? 34.460 -25.391 -23.142 1.00 31.17 253 TRP D O 1
ATOM 8296 N N . ILE D 1 254 ? 33.549 -25.333 -21.069 1.00 34.07 254 ILE D N 1
ATOM 8297 C CA . ILE D 1 254 ? 32.262 -25.804 -21.492 1.00 30.78 254 ILE D CA 1
ATOM 8298 C C . ILE D 1 254 ? 31.339 -24.620 -21.707 1.00 33.06 254 ILE D C 1
ATOM 8299 O O . ILE D 1 254 ? 31.183 -23.811 -20.810 1.00 30.56 254 ILE D O 1
ATOM 8304 N N . VAL D 1 255 ? 30.661 -24.588 -22.863 1.00 29.96 255 VAL D N 1
ATOM 8305 C CA . VAL D 1 255 ? 29.629 -23.592 -23.146 1.00 29.71 255 VAL D CA 1
ATOM 8306 C C . VAL D 1 255 ? 28.257 -24.312 -23.093 1.00 28.74 255 VAL D C 1
ATOM 8307 O O . VAL D 1 255 ? 28.100 -25.433 -23.600 1.00 29.86 255 VAL D O 1
ATOM 8311 N N . ALA D 1 256 ? 27.283 -23.694 -22.443 1.00 26.39 256 ALA D N 1
ATOM 8312 C CA . ALA D 1 256 ? 25.897 -24.212 -22.399 1.00 26.22 256 ALA D CA 1
ATOM 8313 C C . ALA D 1 256 ? 24.994 -23.375 -23.224 1.00 27.62 256 ALA D C 1
ATOM 8314 O O . ALA D 1 256 ? 25.095 -22.116 -23.180 1.00 27.36 256 ALA D O 1
ATOM 8316 N N . LEU D 1 257 ? 24.063 -24.017 -23.939 1.00 24.77 257 LEU D N 1
ATOM 8317 C CA . LEU D 1 257 ? 23.052 -23.257 -24.637 1.00 26.02 257 LEU D CA 1
ATOM 8318 C C . LEU D 1 257 ? 21.765 -23.287 -23.865 1.00 25.98 257 LEU D C 1
ATOM 8319 O O . LEU D 1 257 ? 21.353 -24.321 -23.354 1.00 23.72 257 LEU D O 1
ATOM 8324 N N . ARG D 1 258 ? 21.052 -22.172 -23.908 1.00 24.56 258 ARG D N 1
ATOM 8325 C CA . ARG D 1 258 ? 19.836 -22.035 -23.162 1.00 26.12 258 ARG D CA 1
ATOM 8326 C C . ARG D 1 258 ? 18.727 -21.548 -24.081 1.00 28.04 258 ARG D C 1
ATOM 8327 O O . ARG D 1 258 ? 18.802 -20.407 -24.576 1.00 26.33 258 ARG D O 1
ATOM 8335 N N . MET D 1 259 ? 17.672 -22.370 -24.264 1.00 27.92 259 MET D N 1
ATOM 8336 C CA . MET D 1 259 ? 16.522 -22.007 -25.104 1.00 28.69 259 MET D CA 1
ATOM 8337 C C . MET D 1 259 ? 15.264 -22.417 -24.410 1.00 29.21 259 MET D C 1
ATOM 8338 O O . MET D 1 259 ? 15.101 -23.571 -24.003 1.00 30.20 259 MET D O 1
ATOM 8343 N N . VAL D 1 260 ? 14.349 -21.480 -24.328 1.00 24.67 260 VAL D N 1
ATOM 8344 C CA . VAL D 1 260 ? 13.205 -21.671 -23.505 1.00 27.22 260 VAL D CA 1
ATOM 8345 C C . VAL D 1 260 ? 12.027 -20.946 -24.211 1.00 27.89 260 VAL D C 1
ATOM 8346 O O . VAL D 1 260 ? 12.213 -19.880 -24.818 1.00 27.06 260 VAL D O 1
ATOM 8350 N N . LYS D 1 261 ? 10.860 -21.537 -24.043 1.00 26.92 261 LYS D N 1
ATOM 8351 C CA . LYS D 1 261 ? 9.566 -20.885 -24.286 1.00 30.75 261 LYS D CA 1
ATOM 8352 C C . LYS D 1 261 ? 8.915 -20.475 -22.972 1.00 28.95 261 LYS D C 1
ATOM 8353 O O . LYS D 1 261 ? 9.048 -21.153 -21.954 1.00 31.21 261 LYS D O 1
ATOM 8359 N N . SER D 1 262 ? 8.200 -19.351 -22.997 1.00 29.14 262 SER D N 1
ATOM 8360 C CA . SER D 1 262 ? 7.654 -18.794 -21.783 1.00 32.22 262 SER D CA 1
ATOM 8361 C C . SER D 1 262 ? 6.742 -17.708 -22.146 1.00 33.17 262 SER D C 1
ATOM 8362 O O . SER D 1 262 ? 6.945 -17.086 -23.125 1.00 31.53 262 SER D O 1
ATOM 8365 N N . LEU D 1 263 ? 5.783 -17.449 -21.292 1.00 35.65 263 LEU D N 1
ATOM 8366 C CA . LEU D 1 263 ? 4.826 -16.364 -21.500 1.00 43.76 263 LEU D CA 1
ATOM 8367 C C . LEU D 1 263 ? 5.308 -15.106 -20.857 1.00 44.06 263 LEU D C 1
ATOM 8368 O O . LEU D 1 263 ? 5.068 -14.015 -21.360 1.00 52.05 263 LEU D O 1
ATOM 8373 N N . ASP D 1 264 ? 5.949 -15.238 -19.698 1.00 43.08 264 ASP D N 1
ATOM 8374 C CA . ASP D 1 264 ? 6.389 -14.048 -18.994 1.00 46.90 264 ASP D CA 1
ATOM 8375 C C . ASP D 1 264 ? 7.636 -14.215 -18.141 1.00 44.01 264 ASP D C 1
ATOM 8376 O O . ASP D 1 264 ? 7.888 -13.360 -17.294 1.00 51.23 264 ASP D O 1
ATOM 8381 N N . ALA D 1 265 ? 8.401 -15.297 -18.341 1.00 39.22 265 ALA D N 1
ATOM 8382 C CA . ALA D 1 265 ? 9.591 -15.576 -17.537 1.00 37.46 265 ALA D CA 1
ATOM 8383 C C . ALA D 1 265 ? 9.356 -16.110 -16.129 1.00 35.42 265 ALA D C 1
ATOM 8384 O O . ALA D 1 265 ? 10.300 -16.513 -15.490 1.00 34.70 265 ALA D O 1
ATOM 8386 N N . MET D 1 266 ? 8.138 -16.095 -15.603 1.00 36.11 266 MET D N 1
ATOM 8387 C CA . MET D 1 266 ? 7.920 -16.636 -14.250 1.00 36.21 266 MET D CA 1
ATOM 8388 C C . MET D 1 266 ? 7.935 -18.190 -14.244 1.00 36.43 266 MET D C 1
ATOM 8389 O O . MET D 1 266 ? 8.414 -18.806 -13.283 1.00 37.60 266 MET D O 1
ATOM 8394 N N . THR D 1 267 ? 7.367 -18.798 -15.293 1.00 32.58 267 THR D N 1
ATOM 8395 C CA . THR D 1 267 ? 7.591 -20.212 -15.612 1.00 31.76 267 THR D CA 1
ATOM 8396 C C . THR D 1 267 ? 8.184 -20.235 -17.014 1.00 29.89 267 THR D C 1
ATOM 8397 O O . THR D 1 267 ? 8.013 -19.278 -17.788 1.00 30.38 267 THR D O 1
ATOM 8401 N N . ALA D 1 268 ? 8.923 -21.293 -17.316 1.00 26.86 268 ALA D N 1
ATOM 8402 C CA . ALA D 1 268 ? 9.448 -21.517 -18.668 1.00 28.44 268 ALA D CA 1
ATOM 8403 C C . ALA D 1 268 ? 9.595 -23.021 -18.896 1.00 26.45 268 ALA D C 1
ATOM 8404 O O . ALA D 1 268 ? 9.667 -23.783 -17.929 1.00 27.66 268 ALA D O 1
ATOM 8406 N N . HIS D 1 269 ? 9.594 -23.429 -20.174 1.00 29.33 269 HIS D N 1
ATOM 8407 C CA . HIS D 1 269 ? 10.005 -24.793 -20.522 1.00 29.62 269 HIS D CA 1
ATOM 8408 C C . HIS D 1 269 ? 10.918 -24.852 -21.752 1.00 26.97 269 HIS D C 1
ATOM 8409 O O . HIS D 1 269 ? 10.989 -23.952 -22.530 1.00 25.77 269 HIS D O 1
ATOM 8416 N N . VAL D 1 270 ? 11.594 -25.974 -21.885 1.00 26.93 270 VAL D N 1
ATOM 8417 C CA . VAL D 1 270 ? 12.443 -26.209 -22.996 1.00 29.74 270 VAL D CA 1
ATOM 8418 C C . VAL D 1 270 ? 11.623 -26.962 -24.013 1.00 30.86 270 VAL D C 1
ATOM 8419 O O . VAL D 1 270 ? 11.277 -28.123 -23.775 1.00 30.80 270 VAL D O 1
ATOM 8423 N N . PRO D 1 271 ? 11.323 -26.336 -25.167 1.00 33.69 271 PRO D N 1
ATOM 8424 C CA . PRO D 1 271 ? 10.652 -27.104 -26.243 1.00 32.57 271 PRO D CA 1
ATOM 8425 C C . PRO D 1 271 ? 11.638 -27.995 -27.013 1.00 34.84 271 PRO D C 1
ATOM 8426 O O . PRO D 1 271 ? 12.861 -27.873 -26.861 1.00 26.15 271 PRO D O 1
ATOM 8430 N N . GLU D 1 272 ? 11.098 -28.835 -27.885 1.00 38.04 272 GLU D N 1
ATOM 8431 C CA . GLU D 1 272 ? 11.897 -29.629 -28.787 1.00 39.07 272 GLU D CA 1
ATOM 8432 C C . GLU D 1 272 ? 12.464 -28.704 -29.849 1.00 36.99 272 GLU D C 1
ATOM 8433 O O . GLU D 1 272 ? 11.755 -28.184 -30.657 1.00 41.52 272 GLU D O 1
ATOM 8439 N N . ILE D 1 273 ? 13.754 -28.458 -29.777 1.00 39.00 273 ILE D N 1
ATOM 8440 C CA . ILE D 1 273 ? 14.477 -27.718 -30.763 1.00 39.05 273 ILE D CA 1
ATOM 8441 C C . ILE D 1 273 ? 14.994 -28.749 -31.786 1.00 39.15 273 ILE D C 1
ATOM 8442 O O . ILE D 1 273 ? 15.552 -29.769 -31.364 1.00 31.36 273 ILE D O 1
ATOM 8447 N N . PRO D 1 274 ? 14.848 -28.472 -33.108 1.00 36.90 274 PRO D N 1
ATOM 8448 C CA . PRO D 1 274 ? 15.322 -29.458 -34.102 1.00 35.53 274 PRO D CA 1
ATOM 8449 C C . PRO D 1 274 ? 16.780 -29.852 -33.869 1.00 35.45 274 PRO D C 1
ATOM 8450 O O . PRO D 1 274 ? 17.694 -28.977 -33.655 1.00 31.28 274 PRO D O 1
ATOM 8454 N N . PHE D 1 275 ? 17.000 -31.170 -33.874 1.00 28.71 275 PHE D N 1
ATOM 8455 C CA . PHE D 1 275 ? 18.251 -31.682 -33.469 1.00 28.82 275 PHE D CA 1
ATOM 8456 C C . PHE D 1 275 ? 19.368 -31.131 -34.297 1.00 29.23 275 PHE D C 1
ATOM 8457 O O . PHE D 1 275 ? 20.409 -30.748 -33.758 1.00 33.35 275 PHE D O 1
ATOM 8465 N N . ASP D 1 276 ? 19.177 -31.128 -35.620 1.00 32.20 276 ASP D N 1
ATOM 8466 C CA . ASP D 1 276 ? 20.189 -30.675 -36.558 1.00 35.73 276 ASP D CA 1
ATOM 8467 C C . ASP D 1 276 ? 20.606 -29.193 -36.283 1.00 33.97 276 ASP D C 1
ATOM 8468 O O . ASP D 1 276 ? 21.780 -28.861 -36.407 1.00 34.24 276 ASP D O 1
ATOM 8473 N N . LEU D 1 277 ? 19.660 -28.332 -35.893 1.00 33.65 277 LEU D N 1
ATOM 8474 C CA . LEU D 1 277 ? 19.988 -26.979 -35.430 1.00 33.82 277 LEU D CA 1
ATOM 8475 C C . LEU D 1 277 ? 20.930 -26.995 -34.227 1.00 33.80 277 LEU D C 1
ATOM 8476 O O . LEU D 1 277 ? 21.928 -26.265 -34.202 1.00 30.22 277 LEU D O 1
ATOM 8481 N N . LEU D 1 278 ? 20.607 -27.798 -33.219 1.00 32.90 278 LEU D N 1
ATOM 8482 C CA . LEU D 1 278 ? 21.518 -27.933 -32.063 1.00 33.60 278 LEU D CA 1
ATOM 8483 C C . LEU D 1 278 ? 22.919 -28.363 -32.477 1.00 33.72 278 LEU D C 1
ATOM 8484 O O . LEU D 1 278 ? 23.933 -27.746 -32.073 1.00 28.55 278 LEU D O 1
ATOM 8489 N N . LYS D 1 279 ? 22.978 -29.410 -33.290 1.00 32.15 279 LYS D N 1
ATOM 8490 C CA . LYS D 1 279 ? 24.287 -29.966 -33.671 1.00 32.32 279 LYS D CA 1
ATOM 8491 C C . LYS D 1 279 ? 25.075 -28.955 -34.501 1.00 31.62 279 LYS D C 1
ATOM 8492 O O . LYS D 1 279 ? 26.283 -28.860 -34.355 1.00 33.29 279 LYS D O 1
ATOM 8498 N N . ARG D 1 280 ? 24.367 -28.168 -35.303 1.00 31.75 280 ARG D N 1
ATOM 8499 C CA . ARG D 1 280 ? 24.974 -27.143 -36.131 1.00 36.92 280 ARG D CA 1
ATOM 8500 C C . ARG D 1 280 ? 25.536 -25.991 -35.295 1.00 35.38 280 ARG D C 1
ATOM 8501 O O . ARG D 1 280 ? 26.675 -25.585 -35.503 1.00 30.75 280 ARG D O 1
ATOM 8509 N N . ILE D 1 281 ? 24.766 -25.479 -34.337 1.00 32.05 281 ILE D N 1
ATOM 8510 C CA . ILE D 1 281 ? 25.299 -24.425 -33.411 1.00 31.13 281 ILE D CA 1
ATOM 8511 C C . ILE D 1 281 ? 26.527 -24.940 -32.675 1.00 30.77 281 ILE D C 1
ATOM 8512 O O . ILE D 1 281 ? 27.539 -24.217 -32.522 1.00 33.47 281 ILE D O 1
ATOM 8517 N N . SER D 1 282 ? 26.436 -26.180 -32.193 1.00 29.06 282 SER D N 1
ATOM 8518 C CA . SER D 1 282 ? 27.542 -26.780 -31.448 1.00 29.25 282 SER D CA 1
ATOM 8519 C C . SER D 1 282 ? 28.859 -26.820 -32.292 1.00 31.44 282 SER D C 1
ATOM 8520 O O . SER D 1 282 ? 29.983 -26.539 -31.806 1.00 33.90 282 SER D O 1
ATOM 8523 N N . LYS D 1 283 ? 28.707 -27.238 -33.534 1.00 34.95 283 LYS D N 1
ATOM 8524 C CA . LYS D 1 283 ? 29.821 -27.395 -34.435 1.00 40.32 283 LYS D CA 1
ATOM 8525 C C . LYS D 1 283 ? 30.412 -26.037 -34.816 1.00 32.74 283 LYS D C 1
ATOM 8526 O O . LYS D 1 283 ? 31.604 -25.903 -34.778 1.00 31.48 283 LYS D O 1
ATOM 8532 N N . ARG D 1 284 ? 29.576 -25.055 -35.173 1.00 31.20 284 ARG D N 1
ATOM 8533 C CA . ARG D 1 284 ? 30.015 -23.662 -35.345 1.00 30.51 284 ARG D CA 1
ATOM 8534 C C . ARG D 1 284 ? 30.753 -23.170 -34.132 1.00 34.84 284 ARG D C 1
ATOM 8535 O O . ARG D 1 284 ? 31.859 -22.668 -34.257 1.00 35.74 284 ARG D O 1
ATOM 8543 N N . ILE D 1 285 ? 30.216 -23.384 -32.919 1.00 33.43 285 ILE D N 1
ATOM 8544 C CA . ILE D 1 285 ? 30.944 -22.978 -31.739 1.00 29.56 285 ILE D CA 1
ATOM 8545 C C . ILE D 1 285 ? 32.361 -23.575 -31.624 1.00 33.05 285 ILE D C 1
ATOM 8546 O O . ILE D 1 285 ? 33.337 -22.838 -31.412 1.00 29.03 285 ILE D O 1
ATOM 8551 N N . THR D 1 286 ? 32.495 -24.904 -31.666 1.00 30.54 286 THR D N 1
ATOM 8552 C CA . THR D 1 286 ? 33.810 -25.523 -31.420 1.00 32.35 286 THR D CA 1
ATOM 8553 C C . THR D 1 286 ? 34.796 -25.283 -32.578 1.00 33.74 286 THR D C 1
ATOM 8554 O O . THR D 1 286 ? 36.008 -25.286 -32.355 1.00 40.53 286 THR D O 1
ATOM 8558 N N . SER D 1 287 ? 34.297 -25.071 -33.795 1.00 32.20 287 SER D N 1
ATOM 8559 C CA . SER D 1 287 ? 35.186 -24.902 -34.947 1.00 36.40 287 SER D CA 1
ATOM 8560 C C . SER D 1 287 ? 35.624 -23.403 -35.099 1.00 41.45 287 SER D C 1
ATOM 8561 O O . SER D 1 287 ? 36.800 -23.135 -35.389 1.00 36.91 287 SER D O 1
ATOM 8564 N N . GLU D 1 288 ? 34.737 -22.460 -34.742 1.00 41.63 288 GLU D N 1
ATOM 8565 C CA . GLU D 1 288 ? 34.960 -20.995 -34.826 1.00 37.10 288 GLU D CA 1
ATOM 8566 C C . GLU D 1 288 ? 35.455 -20.279 -33.573 1.00 39.79 288 GLU D C 1
ATOM 8567 O O . GLU D 1 288 ? 35.908 -19.125 -33.670 1.00 37.09 288 GLU D O 1
ATOM 8573 N N . ILE D 1 289 ? 35.295 -20.876 -32.379 1.00 42.12 289 ILE D N 1
ATOM 8574 C CA . ILE D 1 289 ? 35.656 -20.181 -31.142 1.00 39.14 289 ILE D CA 1
ATOM 8575 C C . ILE D 1 289 ? 36.684 -20.986 -30.466 1.00 40.04 289 ILE D C 1
ATOM 8576 O O . ILE D 1 289 ? 36.374 -22.070 -29.955 1.00 49.57 289 ILE D O 1
ATOM 8581 N N . PRO D 1 290 ? 37.941 -20.494 -30.481 1.00 46.86 290 PRO D N 1
ATOM 8582 C CA . PRO D 1 290 ? 39.026 -21.165 -29.766 1.00 46.57 290 PRO D CA 1
ATOM 8583 C C . PRO D 1 290 ? 38.811 -21.246 -28.252 1.00 44.31 290 PRO D C 1
ATOM 8584 O O . PRO D 1 290 ? 38.261 -20.338 -27.623 1.00 40.28 290 PRO D O 1
ATOM 8588 N N . ASN D 1 291 ? 39.254 -22.349 -27.681 1.00 43.79 291 ASN D N 1
ATOM 8589 C CA . ASN D 1 291 ? 39.175 -22.563 -26.254 1.00 43.10 291 ASN D CA 1
ATOM 8590 C C . ASN D 1 291 ? 37.783 -23.001 -25.748 1.00 39.92 291 ASN D C 1
ATOM 8591 O O . ASN D 1 291 ? 37.541 -22.869 -24.563 1.00 34.57 291 ASN D O 1
ATOM 8596 N N . VAL D 1 292 ? 36.882 -23.461 -26.627 1.00 35.74 292 VAL D N 1
ATOM 8597 C CA . VAL D 1 292 ? 35.660 -24.177 -26.205 1.00 31.83 292 VAL D CA 1
ATOM 8598 C C . VAL D 1 292 ? 35.884 -25.673 -26.443 1.00 29.61 292 VAL D C 1
ATOM 8599 O O . VAL D 1 292 ? 36.004 -26.106 -27.584 1.00 30.51 292 VAL D O 1
ATOM 8603 N N . ALA D 1 293 ? 35.915 -26.458 -25.372 1.00 30.42 293 ALA D N 1
ATOM 8604 C CA . ALA D 1 293 ? 35.958 -27.908 -25.505 1.00 30.96 293 ALA D CA 1
ATOM 8605 C C . ALA D 1 293 ? 34.595 -28.663 -25.656 1.00 31.19 293 ALA D C 1
ATOM 8606 O O . ALA D 1 293 ? 34.580 -29.782 -26.233 1.00 35.20 293 ALA D O 1
ATOM 8608 N N . ARG D 1 294 ? 33.517 -28.153 -25.075 1.00 32.06 294 ARG D N 1
ATOM 8609 C CA . ARG D 1 294 ? 32.245 -28.847 -25.127 1.00 30.79 294 ARG D CA 1
ATOM 8610 C C . ARG D 1 294 ? 31.100 -27.849 -25.200 1.00 32.06 294 ARG D C 1
ATOM 8611 O O . ARG D 1 294 ? 31.206 -26.693 -24.734 1.00 28.57 294 ARG D O 1
ATOM 8619 N N . VAL D 1 295 ? 30.028 -28.274 -25.867 1.00 31.56 295 VAL D N 1
ATOM 8620 C CA . VAL D 1 295 ? 28.772 -27.520 -25.930 1.00 32.54 295 VAL D CA 1
ATOM 8621 C C . VAL D 1 295 ? 27.696 -28.449 -25.374 1.00 29.29 295 VAL D C 1
ATOM 8622 O O . VAL D 1 295 ? 27.589 -29.618 -25.781 1.00 31.44 295 VAL D O 1
ATOM 8626 N N . VAL D 1 296 ? 26.898 -27.917 -24.464 1.00 27.49 296 VAL D N 1
ATOM 8627 C CA . VAL D 1 296 ? 25.850 -28.670 -23.813 1.00 25.35 296 VAL D CA 1
ATOM 8628 C C . VAL D 1 296 ? 24.559 -27.873 -23.954 1.00 26.61 296 VAL D C 1
ATOM 8629 O O . VAL D 1 296 ? 24.562 -26.627 -24.054 1.00 27.83 296 VAL D O 1
ATOM 8633 N N . PHE D 1 297 ? 23.451 -28.580 -23.952 1.00 23.86 297 PHE D N 1
ATOM 8634 C CA . PHE D 1 297 ? 22.150 -27.962 -24.082 1.00 26.45 297 PHE D CA 1
ATOM 8635 C C . PHE D 1 297 ? 21.346 -28.148 -22.757 1.00 24.71 297 PHE D C 1
ATOM 8636 O O . PHE D 1 297 ? 21.194 -29.249 -22.226 1.00 24.17 297 PHE D O 1
ATOM 8644 N N . ASP D 1 298 ? 20.835 -27.059 -22.215 1.00 23.64 298 ASP D N 1
ATOM 8645 C CA . ASP D 1 298 ? 20.120 -27.127 -20.959 1.00 25.53 298 ASP D CA 1
ATOM 8646 C C . ASP D 1 298 ? 18.702 -27.674 -21.197 1.00 21.97 298 ASP D C 1
ATOM 8647 O O . ASP D 1 298 ? 17.945 -27.071 -21.934 1.00 27.03 298 ASP D O 1
ATOM 8652 N N . ILE D 1 299 ? 18.399 -28.807 -20.570 1.00 24.47 299 ILE D N 1
ATOM 8653 C CA . ILE D 1 299 ? 17.081 -29.452 -20.599 1.00 26.51 299 ILE D CA 1
ATOM 8654 C C . ILE D 1 299 ? 16.290 -29.364 -19.268 1.00 27.50 299 ILE D C 1
ATOM 8655 O O . ILE D 1 299 ? 15.555 -30.295 -18.861 1.00 26.84 299 ILE D O 1
ATOM 8660 N N . THR D 1 300 ? 16.424 -28.230 -18.581 1.00 26.98 300 THR D N 1
ATOM 8661 C CA . THR D 1 300 ? 15.738 -28.018 -17.303 1.00 26.89 300 THR D CA 1
ATOM 8662 C C . THR D 1 300 ? 14.740 -26.899 -17.494 1.00 24.99 300 THR D C 1
ATOM 8663 O O . THR D 1 300 ? 15.091 -25.759 -17.853 1.00 23.01 300 THR D O 1
ATOM 8667 N N . ASP D 1 301 ? 13.490 -27.217 -17.208 1.00 25.87 301 ASP D N 1
ATOM 8668 C CA . ASP D 1 301 ? 12.419 -26.259 -17.136 1.00 24.47 301 ASP D CA 1
ATOM 8669 C C . ASP D 1 301 ? 12.524 -25.397 -15.871 1.00 23.89 301 ASP D C 1
ATOM 8670 O O . ASP D 1 301 ? 13.253 -25.705 -14.938 1.00 30.55 301 ASP D O 1
ATOM 8675 N N . LYS D 1 302 ? 11.800 -24.275 -15.877 1.00 25.22 302 LYS D N 1
ATOM 8676 C CA . LYS D 1 302 ? 11.602 -23.380 -14.728 1.00 25.80 302 LYS D CA 1
ATOM 8677 C C . LYS D 1 302 ? 10.138 -23.542 -14.257 1.00 24.57 302 LYS D C 1
ATOM 8678 O O . LYS D 1 302 ? 9.257 -23.243 -15.029 1.00 25.43 302 LYS D O 1
ATOM 8684 N N . PRO D 1 303 ? 9.874 -24.019 -13.044 1.00 26.81 303 PRO D N 1
ATOM 8685 C CA . PRO D 1 303 ? 10.739 -24.653 -12.125 1.00 29.48 303 PRO D CA 1
ATOM 8686 C C . PRO D 1 303 ? 11.176 -25.994 -12.696 1.00 28.93 303 PRO D C 1
ATOM 8687 O O . PRO D 1 303 ? 10.569 -26.477 -13.620 1.00 27.70 303 PRO D O 1
ATOM 8691 N N . PRO D 1 304 ? 12.252 -26.574 -12.155 1.00 27.45 304 PRO D N 1
ATOM 8692 C CA . PRO D 1 304 ? 13.028 -26.106 -10.977 1.00 29.04 304 PRO D CA 1
ATOM 8693 C C . PRO D 1 304 ? 14.273 -25.193 -11.217 1.00 30.37 304 PRO D C 1
ATOM 8694 O O . PRO D 1 304 ? 14.807 -24.710 -10.249 1.00 27.97 304 PRO D O 1
ATOM 8698 N N . ALA D 1 305 ? 14.657 -24.940 -12.474 1.00 27.09 305 ALA D N 1
ATOM 8699 C CA . ALA D 1 305 ? 15.753 -24.079 -12.827 1.00 27.45 305 ALA D CA 1
ATOM 8700 C C . ALA D 1 305 ? 15.263 -22.666 -12.933 1.00 27.33 305 ALA D C 1
ATOM 8701 O O . ALA D 1 305 ? 14.069 -22.404 -13.002 1.00 26.99 305 ALA D O 1
ATOM 8703 N N . THR D 1 306 ? 16.185 -21.731 -12.819 1.00 22.99 306 THR D N 1
ATOM 8704 C CA . THR D 1 306 ? 15.911 -20.401 -13.320 1.00 27.34 306 THR D CA 1
ATOM 8705 C C . THR D 1 306 ? 16.215 -20.427 -14.838 1.00 26.16 306 THR D C 1
ATOM 8706 O O . THR D 1 306 ? 16.719 -21.412 -15.367 1.00 24.33 306 THR D O 1
ATOM 8710 N N . ILE D 1 307 ? 15.921 -19.341 -15.519 1.00 26.86 307 ILE D N 1
ATOM 8711 C CA . ILE D 1 307 ? 16.300 -19.199 -16.922 1.00 28.45 307 ILE D CA 1
ATOM 8712 C C . ILE D 1 307 ? 17.825 -19.038 -17.038 1.00 30.38 307 ILE D C 1
ATOM 8713 O O . ILE D 1 307 ? 18.543 -19.894 -17.671 1.00 28.78 307 ILE D O 1
ATOM 8718 N N . GLU D 1 308 ? 18.324 -17.987 -16.384 1.00 27.94 308 GLU D N 1
ATOM 8719 C CA . GLU D 1 308 ? 19.794 -17.735 -16.278 1.00 24.23 308 GLU D CA 1
ATOM 8720 C C . GLU D 1 308 ? 20.479 -18.812 -15.521 1.00 24.81 308 GLU D C 1
ATOM 8721 O O . GLU D 1 308 ? 19.832 -19.627 -14.841 1.00 31.02 308 GLU D O 1
ATOM 8727 N N . PHE D 1 309 ? 21.803 -18.860 -15.625 1.00 28.24 309 PHE D N 1
ATOM 8728 C CA . PHE D 1 309 ? 22.571 -19.884 -14.965 1.00 26.37 309 PHE D CA 1
ATOM 8729 C C . PHE D 1 309 ? 23.022 -19.377 -13.585 1.00 29.39 309 PHE D C 1
ATOM 8730 O O . PHE D 1 309 ? 23.426 -20.148 -12.774 1.00 27.56 309 PHE D O 1
ATOM 8738 N N . GLU D 1 310 ? 22.932 -18.072 -13.325 1.00 28.71 310 GLU D N 1
ATOM 8739 C CA . GLU D 1 310 ? 23.231 -17.539 -12.020 1.00 29.44 310 GLU D CA 1
ATOM 8740 C C . GLU D 1 310 ? 22.464 -16.227 -11.865 1.00 30.72 310 GLU D C 1
ATOM 8741 O O . GLU D 1 310 ? 21.842 -15.675 -12.832 1.00 30.05 310 GLU D O 1
#

Sequence (1166 aa):
MFDPKKFIDEAVEEIKQQISDRKAIIALSGGVDSSVAAVLTHKAIGDKLTAVFVDTGLMRKGEREEVEKTFRDKLGLNLIVVDAKDRFLNALKGVTDPEEKRKIIGKLFIDVFEEIAEDIKAEVLVQGTIAPDHNVALPHGMVLEVVEPLRELYKDEVRLLAKELGLPDSIVYRQPFPGPGLAVRVLGEVTEEKLNICREANAIVEEEVKKANLDKDLWQYFAVVLDCKATGVKGDREYNWIVALRMVKSLDAMTAHVPEIPFDLLKRISKRITSEIPNVARVVFDITDKPPATIEFEFDPKKFIDEAVEEIKQQISDRKAIIALSGGVDSSVAAVLTHKAIGDKLTAVFVDTGLMRKGEREEVEKTFRDKLGLNLIVVDAKDRFLNALKGVTDPEEKRKIIGKLFIDVFEEIAEDIKAEVLVQGTIAPDWIHNVALPHGMVLEVVEPLRELYKDEVRLLAKELGLPDSIVYRQPFPGPGLAVRVLGEVTEEKLNICREANAIVEEEVKKANLDKDLWQYFAVVLDCKATGVREYNWIVALRMVKSLDAMTAHVPEIPFDLLKRISKRITSEIPNVARVVFDITDKPPATIEFEDPKKFIDEAVEEIKQQIIALSGGVDSSVAAVTHKAIGDKLTAVFVDTGLMRKGEREEVEKTFRDKLGLNLIVVDAKDRFLNALKGVTDPEEKRKIIGKLFIDVFEEIEDILVQGTIAVLEVVEPLRELYKDEVRLLAKELGLPDSIVYRQPFPGPGLAVRVLGEVTEEKLNICREANAIVEEEVKKANLDKDLWQYFAVVLDCKATGVKGDEREYNWIVALRMVKSLDAMTAHVPEIPFDLLKRISKRITSEIPNVARVVFDITDKPPATIEFEMFDPKKFIDEAVEEIKQQISDRKAIIALSGGVDSSVAAVLTHKAIGDKLTAVFVDTGLMRKGEREEVEKTFRDKLGLNLIVVDAKDRFLNALKGVTDPEEKRKIIGKLFIDVFEEIAEDIKAEVLVQGTIAPDWHNVALPHGMVLEVVEPLRELYKDEVRLLAKELGLPDSIVYRQPFPGPGLAVRVLGEVTEEKLNICREANAIVEEEVKKANLDKDLWQYFAVVLDCKATGVDEREYNWIVALRMVKSLDAMTAHVPEIPFDLLKRISKRITSEIPNVARVVFDITDKPPATIEFE

Organism: Methanocaldococcus jannaschii (strain ATCC 43067 / DSM 2661 / JAL-1 / JCM 10045 / NBRC 100440) (NCBI:txid243232)

Nearest PDB structures (foldseek):
  6jp9-assembly2_D  TM=1.003E+00  e=1.274E-62  Methanocaldococcus jannaschii DSM 2661
  6jp9-assembly1_A  TM=9.925E-01  e=6.658E-55  Methanocaldococcus jannaschii DSM 2661
  3a4i-assembly1_B  TM=9.775E-01  e=5.055E-42  Pyrococcus horikoshii
  2dpl-assembly1_A  TM=9.702E-01  e=1.222E-41  Pyrococcus horikoshii OT3
  2ywc-assembly3_A  TM=9.504E-01  e=1.141E-32  Thermus thermophilus HB8

Foldseek 3Di:
DDDLVVLLVVLLVVLCVVQPQFAEEEEDPLALLSVLLQLSNCSNHPASYEYEYEPQLQAAPCSVVLCCCQPCVVRNGNYDYHDCPCVNLVQLVQPQDPVVLVVSLVLVVLVVRVVVCVVVVGAAYEDRAADDVDWDARDVGDIHGYDHSHPHHRLVVSLVNRVVSPHDPCRSLPADADSSHCSLQEHGGDHPLSSVLQNVLFVLFVVLCVVVVNSVVWRDKGKGWYPAWAWADDPPTDTFIEMEIATWHDDDPQWIADDDDPPVSVVVSFVCSPVPRPRYRGYYYDHQIRVVDDRTPD/DDLVVLLVVLLVVLLVVCPQFAEEEECLLALLRVLQLLSNCSNHPASYEYEYEPQLQAAPCSVVLCCCQVCVVPNHNYHYHDCPVVLQVQLVQPQDPVSLVVSLVVVVLVVVVVVCVVSVGAAYEYSAADDPVVPWDARVVGDIHHYDHSRHDPFDVSSLVNCVVSPGDPCRSLPADADSSHCVLLEHGGDDPLSSVLQNVLFVLFVVLCVVVVCSNFWNDKGKGWHPAWDAAPNDTFTEIEIATWGDRPQQWTADDDDPPVSVVSSFVCSPVVRPRYHYYYYDHQIPVVDHRTPD/DQVCVLVVVLVVLLVVPDEDPLALLRVLLVLNCVRVNQLDEYEYEPQLQAAPCVVVVCCVPVCVPSNHNYDYDDCPVVNLVQQAPPFDPVVLVVSLVPVVVVVVVCSCVRHAGSQACVPDHPHSNNPHHLVRSLSNCVVSPHDPCHSLDADADSSHLPLLEHTRDHPLSSVLQNVLQVLFVVLCVVVVCSNVWNDKGKGWYPAWAWACDPHDTDIAIEIEIFTWDAPDDQWIAHDDDPPVSVVSSFVCSCVVSVRHRYYYYDHQIGVVDDRGPD/DFDLVVLLVVLLVVLCVVQPQFAEEEEDPLALLSVLQQLSNCVNHPASYEYEYEPQLQAAPCSVVLCCVPVPVPRPYHYHYHDCNVVLLVLLAQPQDVVCNVVSLVLVVLVVVVVVCVVVVGAAYEGRDACVNAAWDAGPVGDIHHYDHSRNYDDLVSSLVNCVVSPHDPCNSLAADADSSHQSLLEHGGDDPLQSVLQNVLFVLFVVLCVVVVNRNQWNDKGKGWHPAWDWDDVHIDIAIEMEIATWGDDPQQWIADDDDPPVSVVVSFCCSPVVRPRHHYYYYDHQIPVVDHRTPD

InterPro domains:
  IPR001674 GMP synthase, C-terminal [PF00958] (218-309)
  IPR001674 GMP synthase, C-terminal [TIGR00884] (6-310)
  IPR001674 GMP synthase, C-terminal [cd01997] (15-310)
  IPR014729 Rossmann-like alpha/beta/alpha sandwich fold [G3DSA:3.40.50.620] (2-190)
  IPR022310 NAD/GMP synthase [PF02540] (8-89)
  IPR025777 GMP synthetase ATP pyrophosphatase domain [PS51553] (2-185)
  IPR026598 GMP synthase subunit B [MF_00345] (2-310)

Solvent-accessible surface area: 48515 Å² total; per-residue (Å²): 243,52,77,28,71,51,44,17,105,67,8,24,52,102,4,110,121,64,0,68,91,66,85,1,0,1,30,5,67,2,30,21,40,14,1,0,0,0,3,0,0,38,113,5,21,28,100,60,2,14,0,0,1,3,14,12,9,4,33,16,66,34,4,70,45,28,0,23,46,7,0,94,107,99,46,48,6,58,14,59,37,34,112,4,64,104,118,1,33,104,42,0,117,54,16,82,76,13,67,80,0,79,85,36,9,35,131,20,62,76,56,7,13,3,93,17,0,68,100,29,87,2,83,0,15,1,65,12,66,44,14,124,132,105,107,56,76,17,86,145,46,51,88,0,48,18,12,46,23,0,102,134,7,101,64,90,32,0,69,91,0,0,64,93,14,55,11,46,96,55,5,0,136,62,16,55,41,30,79,24,2,0,0,0,4,0,5,10,54,3,46,101,81,10,9,69,8,0,52,58,0,7,24,9,0,28,72,2,0,56,111,40,117,30,64,95,73,13,117,14,14,1,0,0,0,0,57,8,85,0,0,8,42,81,92,123,112,44,89,37,34,0,0,0,0,0,0,0,74,19,184,84,101,70,59,4,85,1,20,118,10,70,25,106,3,8,35,86,0,2,49,37,0,25,40,53,9,103,66,12,5,0,0,0,2,0,1,2,25,39,83,54,0,6,23,19,0,6,108,78,25,70,66,31,28,68,111,5,33,137,107,4,39,140,35,0,72,110,62,77,0,0,2,36,6,62,0,20,15,43,15,0,0,0,0,9,0,0,39,118,17,24,25,107,88,0,10,0,2,0,6,18,6,5,0,24,50,112,43,7,92,95,36,1,42,123,15,1,99,95,102,60,44,6,55,13,59,36,22,94,2,72,94,116,0,23,104,40,0,120,56,14,83,75,19,108,83,0,64,111,38,4,39,120,38,63,44,40,4,6,10,98,16,0,91,107,22,114,5,92,0,11,1,70,11,61,53,12,48,65,24,111,171,93,50,71,11,93,133,53,28,83,1,52,17,14,45,12,0,70,134,10,92,53,90,33,0,50,85,0,0,85,72,20,59,10,51,99,32,1,2,72,11,18,47,65,31,64,22,1,1,0,0,3,0,5,10,57,6,46,76,83,11,0,72,8,0,40,64,0,20,19,6,0,22,76,1,0,66,142,39,111,33,26,83,77,11,41,12,3,0,0,0,0,0,62,7,82,0,0,12,124,153,65,92,40,32,0,0,0,0,0,0,0,71,27,104,61,43,70,58,6,95,2,20,121,8,69,33,90,2,8,22,82,0,2,106,53,0,24,99,94,8,105,71,12,10,0,0,0,0,0,1,2,35,44,58,30,0,8,11,17,0,7,105,64,78,61,43,39,74,61,41,42,68,86,20,82,89,76,86,31,38,11,58,2,21,17,59,16,9,23,11,16,36,34,44,89,30,38,28,113,93,23,58,6,9,5,2,24,13,10,8,31,39,106,43,4,49,94,32,10,48,56,34,23,100,115,107,53,46,16,49,26,49,54,51,111,4,43,120,60,3,40,78,49,3,86,53,35,94,69,21,119,39,1,87,60,26,10,42,58,23,72,61,96,30,72,49,70,28,158,90,111,55,36,86,20,43,34,136,162,94,91,46,40,40,71,25,41,112,35,56,65,90,38,13,76,35,34,0,66,59,61,68,32,49,108,56,13,7,86,22,17,49,54,31,74,20,1,1,0,0,4,0,2,8,64,6,46,101,84,10,5,62,0,0,46,48,0,10,23,6,0,21,71,4,0,81,45,36,98,33,29,96,90,11,116,13,4,1,0,0,0,0,58,7,70,0,2,5,48,97,87,106,66,104,36,80,40,31,0,0,0,0,0,0,0,91,29,159,62,96,145,33,0,100,3,22,116,9,70,33,60,3,8,33,85,0,2,48,57,0,19,86,94,6,116,34,8,9,0,0,0,2,0,1,2,28,32,85,56,0,28,21,28,0,17,123,26,56,25,134,78,11,20,101,76,8,30,60,98,3,76,104,68,0,77,95,61,74,0,0,2,30,3,66,8,35,10,23,16,1,0,0,0,9,0,0,36,83,12,24,27,102,82,0,5,0,0,0,0,20,10,7,6,30,54,95,32,10,86,80,34,0,33,88,8,0,94,102,135,38,49,6,59,10,57,39,26,120,3,69,100,100,0,37,101,40,1,159,56,14,83,73,18,111,86,0,62,117,38,10,35,102,14,54,79,26,0,14,8,79,21,0,84,117,26,66,5,87,0,16,2,71,10,29,6,28,92,93,99,145,91,58,73,18,86,140,53,39,91,0,41,8,5,37,21,0,84,82,0,36,80,76,11,0,55,93,0,0,82,76,17,30,0,38,81,54,1,0,124,49,21,62,68,32,78,22,2,1,0,0,4,0,3,8,54,2,46,108,78,8,10,63,6,0,49,60,0,15,14,7,0,39,88,8,0,140,154,37,113,34,44,110,86,12,74,14,16,1,0,0,0,0,58,6,57,0,19,2,67,154,75,83,64,107,31,31,0,0,0,0,0,0,0,71,22,75,69,32,148,44,7,19,2,22,118,8,64,34,92,1,9,38,87,0,3,152,58,0,25,91,92,9,102,64,13,6,0,0,0,2,0,0,1,16,37,55,43,0,4,11,19,0,1

B-factor: mean 46.91, std 17.79, range [20.72, 145.42]

Radius of gyration: 36.88 Å; Cα contacts (8 Å, |Δi|>4): 2279; chains: 4; bounding box: 94×104×54 Å

CATH classification: 3.40.50.620 (+1 more: 3.30.300.10)